Protein 6MCC (pdb70)

Solvent-accessible surface area: 76500 Å² total; per-residue (Å²): 127,56,4,7,3,0,0,24,1,12,45,78,10,1,0,2,0,0,0,36,102,105,20,125,19,26,53,76,70,15,156,13,110,58,74,26,136,127,141,65,41,132,14,20,0,8,0,0,0,13,6,50,59,12,137,75,68,57,38,82,125,77,93,53,45,22,130,79,139,144,73,87,74,135,60,50,24,62,67,1,34,118,30,7,55,121,28,5,60,174,64,50,116,34,1,34,119,17,48,123,28,70,101,36,42,84,147,75,36,150,61,121,128,30,37,23,40,20,72,106,108,65,15,81,56,20,92,144,128,26,67,42,41,21,41,0,10,20,75,0,4,91,10,117,104,66,9,47,28,35,10,8,4,26,4,3,14,25,5,1,76,76,35,48,26,38,136,31,96,50,112,60,73,109,76,42,32,51,6,43,40,10,10,75,92,5,11,102,25,30,59,80,31,58,128,116,135,76,30,116,2,79,69,42,90,8,50,68,65,2,39,46,105,29,18,61,72,150,4,13,87,46,4,33,80,88,10,102,30,87,42,66,98,6,24,13,4,8,6,1,4,3,0,11,50,57,49,17,76,2,20,116,41,27,138,82,59,77,105,6,100,6,26,45,84,15,83,11,25,90,83,42,33,82,90,25,29,83,129,14,20,91,55,37,34,69,11,6,126,15,0,89,58,1,9,41,9,9,55,20,37,54,14,51,103,54,127,132,80,33,117,36,6,40,9,0,34,4,10,32,82,20,74,71,26,28,109,110,28,29,66,78,21,76,67,20,14,147,146,87,36,107,136,76,14,138,33,10,31,156,36,98,100,98,61,0,41,13,3,5,96,70,36,76,36,46,12,42,29,7,10,83,52,13,75,82,35,12,55,124,19,96,51,28,91,64,8,60,110,38,15,93,12,70,19,2,2,19,92,39,115,24,108,62,42,65,16,11,5,15,18,19,15,42,35,10,0,82,16,12,1,124,118,1,46,105,82,41,110,49,7,37,114,32,45,128,12,3,30,63,7,4,47,35,89,43,24,127,8,1,11,27,53,26,190,74,142,45,191,75,26,54,22,62,54,79,36,143,86,111,28,29,18,132,41,10,86,124,1,5,57,56,50,44,1,5,104,42,10,15,100,131,94,18,86,124,4,58,45,22,37,122,61,99,11,10,2,73,28,0,38,25,39,16,89,15,50,4,17,42,53,2,7,55,9,93,34,39,33,87,80,55,105,57,87,42,19,17,44,18,133,40,8,44,16,2,24,89,91,5,6,99,75,60,64,47,1,39,12,121,43,11,68,62,62,4,7,116,134,102,47,100,76,122,82,13,87,21,69,36,3,99,90,125,9,132,14,32,8,15,4,21,19,21,24,56,135,14,34,147,60,152,106,24,11,83,63,91,107,13,83,59,49,14,30,46,7,2,42,8,6,19,34,6,83,36,133,114,8,4,86,72,92,7,131,97,54,45,177,91,28,111,123,79,13,65,71,62,14,12,150,76,68,27,119,45,64,17,131,5,1,74,33,8,0,64,29,61,157,8,94,141,56,34,61,1,9,30,31,28,12,74,52,69,43,101,66,44,74,42,21,96,94,10,25,68,29,62,92,54,40,2,65,74,38,24,84,132,43,48,87,67,75,89,73,73,66,55,108,42,46,28,70,115,26,62,52,51,58,9,24,48,63,0,0,26,14,0,3,88,1,4,62,38,2,11,114,10,32,54,176,127,62,2,60,8,6,0,0,10,20,62,80,100,119,90,90,105,94,52,22,80,70,14,39,38,140,37,8,93,2,10,82,39,0,86,176,76,52,44,68,44,18,46,78,139,56,118,59,104,45,83,134,12,122,74,48,63,43,49,8,11,16,10,1,30,13,93,8,9,4,43,107,37,58,17,70,76,137,41,12,96,133,42,30,46,18,56,5,15,10,63,2,9,30,100,45,104,46,50,44,6,20,4,0,0,96,40,48,144,37,6,16,133,47,35,42,17,8,54,105,108,14,5,130,79,14,38,99,138,6,173,50,10,34,76,2,125,13,12,73,94,52,2,37,56,38,5,22,7,46,134,112,68,6,40,49,90,82,48,17,15,34,20,14,41,153,39,19,84,43,103,126,94,27,14,49,42,0,2,30,23,5,16,74,74,19,4,68,127,158,70,184,85,125,145,76,68,68,90,7,67,2,3,15,7,85,52,38,15,6,39,12,1,18,100,76,30,76,5,32,67,24,126,82,13,10,31,33,38,32,0,23,22,0,1,0,0,0,1,4,2,8,2,16,16,86,19,30,78,96,26,8,20,72,20,12,80,32,127,76,67,94,37,87,12,55,88,28,15,22,73,82,78,143,50,60,70,57,81,36,104,25,31,23,55,37,3,25,20,12,6,11,6,50,67,58,5,83,15,49,46,49,101,99,27,117,63,84,100,86,22,43,12,34,97,101,61,50,120,17,6,48,32,66,54,5,25,64,11,0,102,141,8,32,45,48,82,76,12,14,32,16,24,35,60,34,42,37,113,46,48,121,14,16,85,30,80,54,116,136,97,130,38,106,112,17,34,30,99,140,192,95,56,90,22,114,98,36,1,2,53,25,50,50,58,36,1,5,3,1,2,2,12,6,70,38,73,46,61,98,94,130,149,68,46,93,38,54,38,26,34,24,1,17,31,106,34,77,90,39,13,105,165,64,24,72,48,36,1,103,86,106,23,39,99,93,31,86,130,139,44,37,23,94,3,25,53,18,4,23,2,34,28,129,118,34,26,75,5,9,2,10,37,34,10,36,1,19,10,10,25,26,13,61,28,46,20,120,16,25,18,0,0,38,16,0,20,51,89,124,82,52,52,55,49,89,70,60,57,122,123,12,21,101,72,1,104,135,52,128,131,23,13,68,44,0,21,84,55,8,23,92,20,1,122,122,4,15,94,4,87,60,20,15,87,95,14,55,64,7,17,85,124,40,138,139,22,98,46,41,47,16,0,94,25,5,18,84,6,2,46,32,2,44,37,14,48,27,48,54,8,65,16,55,86,53,65,13,31,34,27,4,6,3,16,22,148,56,4,22,98,3,32,0,25,81,30,36,34,0,3,0,92,18,41,23,45,23,5,77,100,22,81,35,19,62,0,35,88,73,2,34,89,0,14,66,61,7,15,77,119,56,64,75,54,50,46,110,26,18,117,15,52,49,83,24,1,44,36,3,21,64,0,0,3,2,108,72,60,85,32,14,35,43,22,0,26,5,46,11,71,52,102,68,83,99,69,4,26,12,9,74,68,62,14,64,21,15,2,28,25,66,91,100,39,32,37,58,0,1,0,2,54,57,18,92,15,44,57,122,66,137,141,106,123,20,21,84,14,90,62,77,62,54,66,42,43,58,63,23,61,93,131,75,18,44,52,32,79,50,69,3,119

Organism: NCBI:txid1458856

B-factor: mean 137.05, std 56.89, range [54.73, 388.63]

Radius of gyration: 37.37 Å; Cα contacts (8 Å, |Δi|>4): 2062; chains: 2; bounding box: 77×105×110 Å

Nearest PDB structures (foldseek):
  4zt0-assembly1_A  TM=9.763E-01  e=0.000E+00  Streptococcus pyogenes
  7s38-assembly1_P  TM=9.363E-01  e=0.000E+00  Streptococcus pyogenes serotype M1
  5xbl-assembly1_A  TM=9.762E-01  e=0.000E+00  Streptococcus pyogenes serotype M1
  5f9r-assembly1_B  TM=7.668E-01  e=0.000E+00  Streptococcus pyogenes serotype M1
  5y36-assembly1_A  TM=6.685E-01  e=0.000E+00  Streptococcus pyogenes serotype M1

Foldseek 3Di:
DFKEWFWAFEQFKIWIAIADLLRQFDKAKDAFDFDDDPGIDIGTQFFMAGADGQDFCPVVVVVVVVVVVVVLLVVLLVVLCVLCVPCVCVPPNCLVVVVVVQAADCVPDPAHNDRPPRDDPVVVVCCVVQVDLLSLLVVLLPDLDADDPVSLVVNVSVLQNCQFDQPDDDADDVCQAFLQNLVVVLLVVQCVLVVPPGFDCPPPTCRDLVLDQFFNVVSLVVVCVVGVGPDCQEPVNVLVCQLAFHWHWDCVHLVAFDTQTAGDLDPCRVVSLVVVCLVNFVSCPVSSVSSPSSSLNSLVSVQFPDPPPCPLARHSVRCVVLVVLAPVVVVVVVVQCVVPPVPPPCCACVNCPDLHPNCPPNHDHALVSHLVVCVVVVVPGDDDPPPVRCSSRSRYNHDDDHSSSSSDNSNSSLSNLVSSLVSNLVPDDSSVPCSVVSSQSSPPDPFDQQADPDDPPDPTGDWDFPDDDDDDSVDNDNTTDDPVSNVVRCVPPFAAALLFGPFGAAFPQAPLVLLVVVLQQQLQKWKDAPPPVDIAGDALVLVVCCCVFPQLPDFKDFVVNVCVRPCVPPVVTDRMDMDRRDTIDSRTNVVSVVVCVLQVDDCPSPDPVCRVVRRVLLVLQARGDHDPVNQVVCVVVCPPDDVVSSVPSSPDHDYGGHRGHDCQAQNDAFPVPGGGNSRCSNHVGRPSDHSVVVCVDDPTCSVVVSVVRSDPDDDDDVCVLLVNDDDRVSSSVSLVLVLVCQVVSCVVPVVDFHAEYEYDYDDDPPCPLCQSVCCRPQLVLVVCVCVFVVPPVCVVPVDDRRPCPQPQVVLCSLDVQAFLQDGDGDDPVPQLQKDKAFQAKPLAADDDDSLTIHTGRDLVSQDQDNWGGDDCSCVVCVPVVCSSVVSVSDDPNSNVQNPCVVVVTQDLVNLLCRLCVQVQDPDVVQLSSLVVSQCPRFADDDPDDDTPSRYWYFYHYVPVLVCVCQPPLNDFDPLQAPCVSRLSSSSSVLVVQLVCQQPVPPRCNGTPDDDDPDGQSQQEDPDDFDDQLADRHSYHRSDPCVVVPQWDDTSNRPGDGDDQQHAHNPDGDGSAHNVSHVVSSQVVSLDQRHDYAHDFFFDDDDQAPPDWDAADCDQQFDDDDDPRRRNHGGTGHHGDFRWKKWWWFFALDDPNRDTHTDTAIDTDGPVCPVVCVVDPVVVVVVVGTHDTDPVLTGIGGFFWWFAADPGAIWGHGGRFFIKGDDHDSDHSVLRSLLVLQLCLSPDPDDVVVNVVSVVVCVVVVVRVVVVLVSVVVVCVRHPVPPPVNVVVVVVCVVCVVPDGNLQSVLVSQVSQCHYIDFRAFTDHVHPGDGTDTGRPCPVRQQTKTKPADSRRPRIHIYGRNPSD/DDQQPVVVVVVVVVVLVVDPNQFDDDDPDDPVLRVAFWKKWKFQDQDDQFAWDFDPQPPPGPWIFTFWDWDDWAWTAGPPDGIMIITTTHGHPDDSDDPPPPRGTCPPVSVVVVVVCVVVVRIDDMDTDD

Secondary structure (DSSP, 8-state):
---EEEEEE-SSEEEEEEE-SSS---EEEEE-EESSS--EEEEES-EEEE------SSHHHHHHHHHHHHHHHHHHHHHHHHHTTTTHHHH-TTHHHHHTTSSS-TTT-SS-S-STTSSSHHHHHHHHHS-SHHHHHHHHHS--SPPPHHHHHHHHHTTTT---B--S-S---TTTSSHHHHHHHHHHHHHHHH-SS----SSS-HHHHTTSSS-HHHHHHHHHHHS--S-TTSHHHHHHHHTTT-----TTTTT-SS-----SSSTTHHHHHHHHHHHH-GGGHHHHHHHHHHHHHHHHHHH----SS-SS-SSHHHHHHHHHHHHHHHHHHHHHHTTT-SSSSTTTSS-SSSSSHHHHHSSS--HHHHHHHHHHHHHH-SS--SSHHHHTTT-SS--SS-SS----BHHHHHHHHHHHHHTTTTT-TGGGG-HHHHHHHHH----STT----SS--SS----BSS-S---GGGSTTTB-SHHHHHHHHHHS----SSS-SSPEEETT-HHHHHHHHHHHTTS-EEE-TT-SS-EE--HHHHHHHHHHTTTT-SS-BHHHHIIIIITTTS---S-EESSS-SB-SS--HHHHHHHHHH--SHHHH-TT-HHHHHHHHHHHHH--STTHHHHTTGGGTTT--SSSHHHHTT-----EEEEESTTTTT---TTT---HHHHTTS--S----HHHHHH-SSSHHHHHHHHHSS-SS---HHHHHTT--S-HHHHHHHHHHHHHHHHHHHHTTT---SEEEEEE------GGGTTHIIIIITHHHHHHHHHT---GGGTS---SS-TTSHHHHHHHTTTTS-SSSS----STTTTTSEEEESS-TTT----STTTEEEES-GGGT-SSSSS--HHHHHHSHHHHHHHHHTTSS-HHHHHHHTTTTTTSS-HHHHHHHHHHTT----HHHHHHHHHHHHHH-----SSSS----SEEEE--HHHHHHHHHHTT----TTS-SHHHHHHHHHHHHHHHHHHTT-SGGGTTSSSS------STTTB-SSS---TTTSSSSBSSS-GGGGT-SS---TT-------SSEE-TTT--EEE-GGGTHHHHHHHHT-S--EEEEPPB---S-SB-S--B---S-S--B-SSSS--TTTS-BB-SBPEEEEEEEEEEEEETTTTEEEEEEEEEEEESTTHHHHHH-HHHHHHHHT-B---GGG-EEEEBS-EEEEGGGEEEEEEETTEEEE-------HHHHHHHHHHTTTT-----HHHHHHHHHHHHH-GGGTTTHHHHHHHHHHHHT--HHHHHHHHHHHHHTTTS-HHHHHHHHHHHGGGSSSBS------SS--PPPB-B--GGGGGGSEEEEE-SSSSSEEEEESSS--/--TTHHHHHHHHHHHHHHS---B-------HHHHTT-SEEEEESSSSPPP--BB--SSS-TT--B---EEEE--EEEETTTEEEEEEEEE-----S-SSS-SS----THHHHHHHHHHHHT-----EE--

Sequence (1494 aa):
KKYSIGLDIGTNSVGWAVITDDYKVPSKKFKVLGNTDRHSIKKNLIGALLFDSGETAEATRLKRTARRRYTRRKNRICYLQEIFSNEMAKVDDSFFHRLEESFLVEEDKKHERHPIFGNIVDEVAYHEKYPTIYHLRKKLVDSTDKADLRLIYLALAHMIKFRGHFLIEGDLNPDNSDVDKLFIQLVQTYNQLFEENPINASGVDAKAILSARLSKSRRLENLIAQLPGEKKNGLFGNLIALSLGLTPNFKSNFDLAEDAKLQLSKDTYDDDLDNLLAQIGDQYADLFLAAKNLSDAILLSDILRVNTEITKAPLSASMIKRYDEHHQDLTLLKALVRQQLPEKYKEIFFDQSKNGYAGYIDGGASQEEFYKFIKPILEKMDGTEELLVKLNREDLLRKQRTFDNGSIPHQIHLGELHAILRRQEDFYPFLKDNREKIEKILTFRIPYYVGPLARGNSRFAWMTRKSEETITPWNFEEVVDKGASAQSFIERMTNFDKNLPNEKVLPKHSLLYEYFTVYNELTKVKYVTEGMRKPAFLSGEQKKAIVDLLFKTNRKVTVKQLKEDYFKKIECFDSVEISGVEDRFNASLGTYHDLLKIIKDKDFLDNEENEDILEDIVLTLTLFEDREMIEERLKTYAHLFDDKVMKQLKRRRYTGWGRLSRKLINGIRDKQSGKTILDFLKSDGFANRNFMQLIHDDSLTFKEDIQKAQVSGQGDSLHEHIANLAGSPAIKKGILQTVKVVDELVKVMGRHKPENIVIEMARENQTTQKGQKNSRERMKRIEEGIKELGSQILKEHPVENTQLQNEKLYLYYLQNGRDMYVDQELDINRLSDYDVDHIVPQSFLKDDSIDNKVLTRSDKNRGKSDNVPSEEVVKKMKNYWRQLLNAKLITQRKFDNLTKAERGGLSELDKAGFIKRQLVETRQITKHVAQILDSRMNTKYDENDKLIREVKVITLKSKLVSDFRKDFQFYKVREINNYHHAHDAYLNAVVGTALIKKYPKLESEFVYGDYKVYDVRKMIAKSEQEIGKATAKYFFYSNIMNFFKTEITLANGEIRKRPLIETNGETGEIVWDKGRDFATVRKVLSMPQVNIVKKTEVQTGGFSKESILPKRNSDKLIARKKDWDPKKYGGFDSPTVAYSVLVVAKVEKGKSKKLKSVKELLGITIMERSSFEKNPIDFLEAKGYKEVKKDLIIKLPKYSLFELENGRKRMLASAGELQKGNELALPSKYVNFLYLASHYEKLKGSPEDNEQKQLFVEQHKHYLDEIIEQISEFSKRVILADANLDKVLSAYNKHRDKPIREQAENIIHLFTLTNLGAPAAFKYFDTTIDRKRYTSTKEVLDATLIHQSITGLYETRIDLSQLGMTTARKKFYQAISEFEAMTGKDVERTPQIADEVLNDAEYIAFTKTEKYALYLCTSNVEGLEDRYFLDEECLDSTFLETEDNETYYIHFLQETEFSEDDNEDELPLATEEQIEAYDKQEELKAVILKKELN

Structure (mmCIF, N/CA/C/O backbone):
data_6MCC
#
_entry.id   6MCC
#
_cell.length_a   1
_cell.length_b   1
_cell.length_c   1
_cell.angle_alpha   90.00
_cell.angle_beta   90.00
_cell.angle_gamma   90.00
#
_symmetry.space_group_name_H-M   'P 1'
#
loop_
_entity.id
_entity.type
_entity.pdbx_description
1 polymer 'Single guide RNA (116-MER)'
2 polymer 'CRISPR-associated endonuclease Cas9'
3 polymer 'Anti-CRISPR AcrIIA2 Homolog'
#
loop_
_atom_site.group_PDB
_atom_site.id
_atom_site.type_symbol
_atom_site.label_atom_id
_atom_site.label_alt_id
_atom_site.label_comp_id
_atom_site.label_asym_id
_atom_site.label_entity_id
_atom_site.label_seq_id
_atom_site.pdbx_PDB_ins_code
_atom_site.Cartn_x
_atom_site.Cartn_y
_atom_site.Cartn_z
_atom_site.occupancy
_atom_site.B_iso_or_equiv
_atom_site.auth_seq_id
_atom_site.auth_comp_id
_atom_site.auth_asym_id
_atom_site.auth_atom_id
_atom_site.pdbx_PDB_model_num
ATOM 2495 N N . LYS B 2 3 ? 126.579 122.885 152.309 1.00 103.40 3 LYS A N 1
ATOM 2496 C CA . LYS B 2 3 ? 125.492 121.998 152.701 1.00 103.40 3 LYS A CA 1
ATOM 2497 C C . LYS B 2 3 ? 125.295 120.896 151.672 1.00 103.40 3 LYS A C 1
ATOM 2498 O O . LYS B 2 3 ? 125.584 121.083 150.494 1.00 103.40 3 LYS A O 1
ATOM 2500 N N . LYS B 2 4 ? 124.808 119.747 152.128 1.00 97.18 4 LYS A N 1
ATOM 2501 C CA . LYS B 2 4 ? 124.468 118.666 151.222 1.00 97.18 4 LYS A CA 1
ATOM 2502 C C . LYS B 2 4 ? 123.254 119.050 150.386 1.00 97.18 4 LYS A C 1
ATOM 2503 O O . LYS B 2 4 ? 122.458 119.910 150.766 1.00 97.18 4 LYS A O 1
ATOM 2505 N N . TYR B 2 5 ? 123.123 118.407 149.230 1.00 89.84 5 TYR A N 1
ATOM 2506 C CA . TYR B 2 5 ? 121.998 118.671 148.344 1.00 89.84 5 TYR A CA 1
ATOM 2507 C C . TYR B 2 5 ? 121.799 117.474 147.432 1.00 89.84 5 TYR A C 1
ATOM 2508 O O . TYR B 2 5 ? 122.600 116.541 147.408 1.00 89.84 5 TYR A O 1
ATOM 2517 N N . SER B 2 6 ? 120.718 117.519 146.667 1.00 86.35 6 SER A N 1
ATOM 2518 C CA . SER B 2 6 ? 120.375 116.402 145.810 1.00 86.35 6 SER A CA 1
ATOM 2519 C C . SER B 2 6 ? 119.725 116.926 144.543 1.00 86.35 6 SER A C 1
ATOM 2520 O O . SER B 2 6 ? 119.136 118.009 144.526 1.00 86.35 6 SER A O 1
ATOM 2523 N N . ILE B 2 7 ? 119.858 116.150 143.475 1.00 78.53 7 ILE A N 1
ATOM 2524 C CA . ILE B 2 7 ? 119.473 116.568 142.136 1.00 78.53 7 ILE A CA 1
ATOM 2525 C C . ILE B 2 7 ? 118.506 115.533 141.590 1.00 78.53 7 ILE A C 1
ATOM 2526 O O . ILE B 2 7 ? 118.732 114.333 141.749 1.00 78.53 7 ILE A O 1
ATOM 2531 N N . GLY B 2 8 ? 117.435 115.988 140.965 1.00 75.58 8 GLY A N 1
ATOM 2532 C CA . GLY B 2 8 ? 116.449 115.101 140.363 1.00 75.58 8 GLY A CA 1
ATOM 2533 C C . GLY B 2 8 ? 116.275 115.406 138.890 1.00 75.58 8 GLY A C 1
ATOM 2534 O O . GLY B 2 8 ? 116.298 116.571 138.484 1.00 75.58 8 GLY A O 1
ATOM 2535 N N . LEU B 2 9 ? 116.094 114.354 138.092 1.00 81.57 9 LEU A N 1
ATOM 2536 C CA . LEU B 2 9 ? 116.056 114.472 136.643 1.00 81.57 9 LEU A CA 1
ATOM 2537 C C . LEU B 2 9 ? 114.874 113.701 136.074 1.00 81.57 9 LEU A C 1
ATOM 2538 O O . LEU B 2 9 ? 114.786 112.469 136.220 1.00 81.57 9 LEU A O 1
ATOM 2543 N N . ASP B 2 10 ? 113.980 114.435 135.418 1.00 95.51 10 ASP A N 1
ATOM 2544 C CA . ASP B 2 10 ? 113.024 113.851 134.490 1.00 95.51 10 ASP A CA 1
ATOM 2545 C C . ASP B 2 10 ? 113.641 113.875 133.102 1.00 95.51 10 ASP A C 1
ATOM 2546 O O . ASP B 2 10 ? 114.154 114.905 132.669 1.00 95.51 10 ASP A O 1
ATOM 2551 N N . ILE B 2 11 ? 113.560 112.757 132.399 1.00 100.86 11 ILE A N 1
ATOM 2552 C CA . ILE B 2 11 ? 114.094 112.633 131.055 1.00 100.86 11 ILE A CA 1
ATOM 2553 C C . ILE B 2 11 ? 112.920 112.367 130.129 1.00 100.86 11 ILE A C 1
ATOM 2554 O O . ILE B 2 11 ? 111.979 111.657 130.498 1.00 100.86 11 ILE A O 1
ATOM 2559 N N . GLY B 2 12 ? 112.946 112.971 128.952 1.00 99.92 12 GLY A N 1
ATOM 2560 C CA . GLY B 2 12 ? 111.919 112.700 127.973 1.00 99.92 12 GLY A CA 1
ATOM 2561 C C . GLY B 2 12 ? 112.449 112.871 126.571 1.00 99.92 12 GLY A C 1
ATOM 2562 O O . GLY B 2 12 ? 113.662 112.858 126.354 1.00 99.92 12 GLY A O 1
ATOM 2563 N N . THR B 2 13 ? 111.551 113.025 125.606 1.00 97.58 13 THR A N 1
ATOM 2564 C CA . THR B 2 13 ? 111.975 113.401 124.268 1.00 97.58 13 THR A CA 1
ATOM 2565 C C . THR B 2 13 ? 112.014 114.917 124.139 1.00 97.58 13 THR A C 1
ATOM 2566 O O . THR B 2 13 ? 113.064 115.501 123.858 1.00 97.58 13 THR A O 1
ATOM 2570 N N . ASN B 2 14 ? 110.876 115.565 124.374 1.00 90.60 14 ASN A N 1
ATOM 2571 C CA . ASN B 2 14 ? 110.798 117.006 124.194 1.00 90.60 14 ASN A CA 1
ATOM 2572 C C . ASN B 2 14 ? 111.480 117.758 125.320 1.00 90.60 14 ASN A C 1
ATOM 2573 O O . ASN B 2 14 ? 111.958 118.875 125.111 1.00 90.60 14 ASN A O 1
ATOM 2578 N N . SER B 2 15 ? 111.545 117.174 126.510 1.00 88.91 15 SER A N 1
ATOM 2579 C CA . SER B 2 15 ? 111.864 117.951 127.691 1.00 88.91 15 SER A CA 1
ATOM 2580 C C . SER B 2 15 ? 112.768 117.167 128.623 1.00 88.91 15 SER A C 1
ATOM 2581 O O . SER B 2 15 ? 112.909 115.947 128.523 1.00 88.91 15 SER A O 1
ATOM 2584 N N . VAL B 2 16 ? 113.360 117.904 129.555 1.00 78.59 16 VAL A N 1
ATOM 2585 C CA . VAL B 2 16 ? 114.190 117.354 130.616 1.00 78.59 16 VAL A CA 1
ATOM 2586 C C . VAL B 2 16 ? 114.082 118.285 131.818 1.00 78.59 16 VAL A C 1
ATOM 2587 O O . VAL B 2 16 ? 114.128 119.508 131.682 1.00 78.59 16 VAL A O 1
ATOM 2591 N N . GLY B 2 17 ? 113.874 117.712 132.993 1.00 76.45 17 GLY A N 1
ATOM 2592 C CA . GLY B 2 17 ? 113.623 118.524 134.163 1.00 76.45 17 GLY A CA 1
ATOM 2593 C C . GLY B 2 17 ? 114.667 118.359 135.237 1.00 76.45 17 GLY A C 1
ATOM 2594 O O . GLY B 2 17 ? 114.970 117.228 135.630 1.00 76.45 17 GLY A O 1
ATOM 2595 N N . TRP B 2 18 ? 115.205 119.475 135.726 1.00 76.64 18 TRP A N 1
ATOM 2596 C CA . TRP B 2 18 ? 116.283 119.483 136.697 1.00 76.64 18 TRP A CA 1
ATOM 2597 C C . TRP B 2 18 ? 115.818 120.138 137.986 1.00 76.64 18 TRP A C 1
ATOM 2598 O O . TRP B 2 18 ? 115.252 121.242 137.977 1.00 76.64 18 TRP A O 1
ATOM 2609 N N . ALA B 2 19 ? 116.048 119.444 139.089 1.00 73.37 19 ALA A N 1
ATOM 2610 C CA . ALA B 2 19 ? 115.561 119.864 140.387 1.00 73.37 19 ALA A CA 1
ATOM 2611 C C . ALA B 2 19 ? 116.675 119.778 141.410 1.00 73.37 19 ALA A C 1
ATOM 2612 O O . ALA B 2 19 ? 117.429 118.806 141.430 1.00 73.37 19 ALA A O 1
ATOM 2614 N N . VAL B 2 20 ? 116.781 120.797 142.256 1.00 75.24 20 VAL A N 1
ATOM 2615 C CA . VAL B 2 20 ? 117.858 120.901 143.229 1.00 75.24 20 VAL A CA 1
ATOM 2616 C C . VAL B 2 20 ? 117.239 121.110 144.601 1.00 75.24 20 VAL A C 1
ATOM 2617 O O . VAL B 2 20 ? 116.669 122.173 144.869 1.00 75.24 20 VAL A O 1
ATOM 2621 N N . ILE B 2 21 ? 117.365 120.124 145.482 1.00 82.72 21 ILE A N 1
ATOM 2622 C CA . ILE B 2 21 ? 116.781 120.245 146.810 1.00 82.72 21 ILE A CA 1
ATOM 2623 C C . ILE B 2 21 ? 117.877 120.168 147.860 1.00 82.72 21 ILE A C 1
ATOM 2624 O O . ILE B 2 21 ? 118.954 119.614 147.628 1.00 82.72 21 ILE A O 1
ATOM 2629 N N . THR B 2 22 ? 117.596 120.751 149.020 1.00 96.25 22 THR A N 1
ATOM 2630 C CA . THR B 2 22 ? 118.466 120.650 150.183 1.00 96.25 22 THR A CA 1
ATOM 2631 C C . THR B 2 22 ? 118.005 119.469 151.036 1.00 96.25 22 THR A C 1
ATOM 2632 O O . THR B 2 22 ? 117.262 118.603 150.569 1.00 96.25 22 THR A O 1
ATOM 2636 N N . ASP B 2 23 ? 118.464 119.405 152.284 1.00 102.36 23 ASP A N 1
ATOM 2637 C CA . ASP B 2 23 ? 117.909 118.433 153.217 1.00 102.36 23 ASP A CA 1
ATOM 2638 C C . ASP B 2 23 ? 116.499 118.831 153.636 1.00 102.36 23 ASP A C 1
ATOM 2639 O O . ASP B 2 23 ? 115.607 117.981 153.725 1.00 102.36 23 ASP A O 1
ATOM 2644 N N . ASP B 2 24 ? 116.275 120.118 153.879 1.00 98.82 24 ASP A N 1
ATOM 2645 C CA . ASP B 2 24 ? 115.005 120.600 154.404 1.00 98.82 24 ASP A CA 1
ATOM 2646 C C . ASP B 2 24 ? 113.931 120.759 153.341 1.00 98.82 24 ASP A C 1
ATOM 2647 O O . ASP B 2 24 ? 112.864 121.296 153.658 1.00 98.82 24 ASP A O 1
ATOM 2652 N N . TYR B 2 25 ? 114.218 120.386 152.092 1.00 90.30 25 TYR A N 1
ATOM 2653 C CA . TYR B 2 25 ? 113.333 120.351 150.929 1.00 90.30 25 TYR A CA 1
ATOM 2654 C C . TYR B 2 25 ? 112.908 121.729 150.442 1.00 90.30 25 TYR A C 1
ATOM 2655 O O . TYR B 2 25 ? 112.251 121.818 149.405 1.00 90.30 25 TYR A O 1
ATOM 2664 N N . LYS B 2 26 ? 113.271 122.801 151.135 1.00 90.76 26 LYS A N 1
ATOM 2665 C CA . LYS B 2 26 ? 113.144 124.144 150.591 1.00 90.76 26 LYS A CA 1
ATOM 2666 C C . LYS B 2 26 ? 114.189 124.301 149.500 1.00 90.76 26 LYS A C 1
ATOM 2667 O O . LYS B 2 26 ? 115.389 124.272 149.787 1.00 90.76 26 LYS A O 1
ATOM 2673 N N . VAL B 2 27 ? 113.748 124.432 148.254 1.00 81.74 27 VAL A N 1
ATOM 2674 C CA . VAL B 2 27 ? 114.669 124.596 147.133 1.00 81.74 27 VAL A CA 1
ATOM 2675 C C . VAL B 2 27 ? 115.356 125.950 147.253 1.00 81.74 27 VAL A C 1
ATOM 2676 O O . VAL B 2 27 ? 114.755 126.912 147.751 1.00 81.74 27 VAL A O 1
ATOM 2680 N N . PRO B 2 28 ? 116.622 126.056 146.880 1.00 79.43 28 PRO A N 1
ATOM 2681 C CA . PRO B 2 28 ? 117.357 127.299 147.108 1.00 79.43 28 PRO A CA 1
ATOM 2682 C C . PRO B 2 28 ? 116.925 128.380 146.132 1.00 79.43 28 PRO A C 1
ATOM 2683 O O . PRO B 2 28 ? 116.172 128.151 145.189 1.00 79.43 28 PRO A O 1
ATOM 2687 N N . SER B 2 29 ? 117.424 129.580 146.388 1.00 86.02 29 SER A N 1
ATOM 2688 C CA . SER B 2 29 ? 117.057 130.741 145.592 1.00 86.02 29 SER A CA 1
ATOM 2689 C C . SER B 2 29 ? 118.203 131.723 145.694 1.00 86.02 29 SER A C 1
ATOM 2690 O O . SER B 2 29 ? 118.468 132.240 146.781 1.00 86.02 29 SER A O 1
ATOM 2693 N N . LYS B 2 30 ? 118.883 131.979 144.583 1.00 95.58 30 LYS A N 1
ATOM 2694 C CA . LYS B 2 30 ? 120.154 132.678 144.653 1.00 95.58 30 LYS A CA 1
ATOM 2695 C C . LYS B 2 30 ? 120.156 133.887 143.736 1.00 95.58 30 LYS A C 1
ATOM 2696 O O . LYS B 2 30 ? 119.444 133.930 142.729 1.00 95.58 30 LYS A O 1
ATOM 2702 N N . LYS B 2 31 ? 120.953 134.877 144.112 1.00 91.06 31 LYS A N 1
ATOM 2703 C CA . LYS B 2 31 ? 121.157 136.060 143.294 1.00 91.06 31 LYS A CA 1
ATOM 2704 C C . LYS B 2 31 ? 122.298 135.785 142.325 1.00 91.06 31 LYS A C 1
ATOM 2705 O O . LYS B 2 31 ? 123.414 135.476 142.750 1.00 91.06 31 LYS A O 1
ATOM 2707 N N . PHE B 2 32 ? 122.019 135.890 141.031 1.00 88.82 32 PHE A N 1
ATOM 2708 C CA . PHE B 2 32 ? 123.016 135.669 139.997 1.00 88.82 32 PHE A CA 1
ATOM 2709 C C . PHE B 2 32 ? 123.391 136.982 139.331 1.00 88.82 32 PHE A C 1
ATOM 2710 O O . PHE B 2 32 ? 122.670 137.980 139.407 1.00 88.82 32 PHE A O 1
ATOM 2718 N N . LYS B 2 33 ? 124.526 136.951 138.650 1.00 105.79 33 LYS A N 1
ATOM 2719 C CA . LYS B 2 33 ? 125.100 138.129 138.025 1.00 105.79 33 LYS A CA 1
ATOM 2720 C C . LYS B 2 33 ? 124.674 138.190 136.566 1.00 105.79 33 LYS A C 1
ATOM 2721 O O . LYS B 2 33 ? 124.564 137.162 135.896 1.00 105.79 33 LYS A O 1
ATOM 2727 N N . VAL B 2 34 ? 124.430 139.400 136.084 1.00 108.09 34 VAL A N 1
ATOM 2728 C CA . VAL B 2 34 ? 124.004 139.639 134.715 1.00 108.09 34 VAL A CA 1
ATOM 2729 C C . VAL B 2 34 ? 125.176 140.249 133.966 1.00 108.09 34 VAL A C 1
ATOM 2730 O O . VAL B 2 34 ? 125.854 141.141 134.486 1.00 108.09 34 VAL A O 1
ATOM 2734 N N . LEU B 2 35 ? 125.418 139.780 132.750 1.00 105.29 35 LEU A N 1
ATOM 2735 C CA . LEU B 2 35 ? 126.486 140.324 131.929 1.00 105.29 35 LEU A CA 1
ATOM 2736 C C . LEU B 2 35 ? 125.911 141.099 130.754 1.00 105.29 35 LEU A C 1
ATOM 2737 O O . LEU B 2 35 ? 124.868 140.743 130.203 1.00 105.29 35 LEU A O 1
ATOM 2742 N N . GLY B 2 36 ? 126.611 142.157 130.366 1.00 113.32 36 GLY A N 1
ATOM 2743 C CA . GLY B 2 36 ? 126.200 142.924 129.211 1.00 113.32 36 GLY A CA 1
ATOM 2744 C C . GLY B 2 36 ? 126.279 144.418 129.426 1.00 113.32 36 GLY A C 1
ATOM 2745 O O . GLY B 2 36 ? 127.176 144.908 130.116 1.00 113.32 36 GLY A O 1
ATOM 2746 N N . ASN B 2 37 ? 125.339 145.155 128.836 1.00 114.30 37 ASN A N 1
ATOM 2747 C CA . ASN B 2 37 ? 125.318 146.608 128.931 1.00 114.30 37 ASN A CA 1
ATOM 2748 C C . ASN B 2 37 ? 123.947 147.123 129.354 1.00 114.30 37 ASN A C 1
ATOM 2749 O O . ASN B 2 37 ? 123.571 148.248 129.021 1.00 114.30 37 ASN A O 1
ATOM 2754 N N . THR B 2 38 ? 123.191 146.313 130.082 1.00 116.66 38 THR A N 1
ATOM 2755 C CA . THR B 2 38 ? 121.863 146.702 130.525 1.00 116.66 38 THR A CA 1
ATOM 2756 C C . THR B 2 38 ? 121.953 147.412 131.873 1.00 116.66 38 THR A C 1
ATOM 2757 O O . THR B 2 38 ? 123.034 147.784 132.336 1.00 116.66 38 THR A O 1
ATOM 2761 N N . ASP B 2 39 ? 120.803 147.606 132.521 1.00 125.13 39 ASP A N 1
ATOM 2762 C CA . ASP B 2 39 ? 120.739 148.306 133.794 1.00 125.13 39 ASP A CA 1
ATOM 2763 C C . ASP B 2 39 ? 120.484 147.397 134.986 1.00 125.13 39 ASP A C 1
ATOM 2764 O O . ASP B 2 39 ? 120.824 147.776 136.110 1.00 125.13 39 ASP A O 1
ATOM 2769 N N . ARG B 2 40 ? 119.898 146.224 134.779 1.00 117.77 40 ARG A N 1
ATOM 2770 C CA . ARG B 2 40 ? 119.687 145.283 135.875 1.00 117.77 40 ARG A CA 1
ATOM 2771 C C . ARG B 2 40 ? 120.977 144.501 136.077 1.00 117.77 40 ARG A C 1
ATOM 2772 O O . ARG B 2 40 ? 121.252 143.537 135.363 1.00 117.77 40 ARG A O 1
ATOM 2780 N N . HIS B 2 41 ? 121.777 144.915 137.059 1.00 120.54 41 HIS A N 1
ATOM 2781 C CA . HIS B 2 41 ? 123.080 144.303 137.280 1.00 120.54 41 HIS A CA 1
ATOM 2782 C C . HIS B 2 41 ? 123.017 143.014 138.080 1.00 120.54 41 HIS A C 1
ATOM 2783 O O . HIS B 2 41 ? 124.050 142.357 138.239 1.00 120.54 41 HIS A O 1
ATOM 2790 N N . SER B 2 42 ? 121.852 142.636 138.589 1.00 110.02 42 SER A N 1
ATOM 2791 C CA . SER B 2 42 ? 121.738 141.404 139.348 1.00 110.02 42 SER A CA 1
ATOM 2792 C C . SER B 2 42 ? 120.334 140.854 139.197 1.00 110.02 42 SER A C 1
ATOM 2793 O O . SER B 2 42 ? 119.362 141.610 139.203 1.00 110.02 42 SER A O 1
ATOM 2796 N N . ILE B 2 43 ? 120.235 139.538 139.067 1.00 98.60 43 ILE A N 1
ATOM 2797 C CA . ILE B 2 43 ? 118.952 138.861 139.010 1.00 98.60 43 ILE A CA 1
ATOM 2798 C C . ILE B 2 43 ? 118.869 138.004 140.265 1.00 98.60 43 ILE A C 1
ATOM 2799 O O . ILE B 2 43 ? 119.875 137.745 140.925 1.00 98.60 43 ILE A O 1
ATOM 2804 N N . LYS B 2 44 ? 117.656 137.598 140.620 1.00 102.60 44 LYS A N 1
ATOM 2805 C CA . LYS B 2 44 ? 117.412 136.768 141.797 1.00 102.60 44 LYS A CA 1
ATOM 2806 C C . LYS B 2 44 ? 116.505 135.637 141.344 1.00 102.60 44 LYS A C 1
ATOM 2807 O O . LYS B 2 44 ? 115.294 135.825 141.222 1.00 102.60 44 LYS A O 1
ATOM 2813 N N . LYS B 2 45 ? 117.077 134.472 141.071 1.00 83.31 45 LYS A N 1
ATOM 2814 C CA . LYS B 2 45 ? 116.307 133.412 140.445 1.00 83.31 45 LYS A CA 1
ATOM 2815 C C . LYS B 2 45 ? 116.267 132.161 141.303 1.00 83.31 45 LYS A C 1
ATOM 2816 O O . LYS B 2 45 ? 117.167 131.897 142.111 1.00 83.31 45 LYS A O 1
ATOM 2822 N N . ASN B 2 46 ? 115.190 131.409 141.112 1.00 81.42 46 ASN A N 1
ATOM 2823 C CA . ASN B 2 46 ? 115.043 130.103 141.710 1.00 81.42 46 ASN A CA 1
ATOM 2824 C C . ASN B 2 46 ? 115.954 129.115 141.014 1.00 81.42 46 ASN A C 1
ATOM 2825 O O . ASN B 2 46 ? 116.427 129.343 139.901 1.00 81.42 46 ASN A O 1
ATOM 2830 N N . LEU B 2 47 ? 116.167 127.987 141.670 1.00 82.12 47 LEU A N 1
ATOM 2831 C CA . LEU B 2 47 ? 117.248 127.104 141.274 1.00 82.12 47 LEU A CA 1
ATOM 2832 C C . LEU B 2 47 ? 116.633 125.751 140.957 1.00 82.12 47 LEU A C 1
ATOM 2833 O O . LEU B 2 47 ? 117.087 124.700 141.412 1.00 82.12 47 LEU A O 1
ATOM 2838 N N . ILE B 2 48 ? 115.569 125.811 140.166 1.00 73.89 48 ILE A N 1
ATOM 2839 C CA . ILE B 2 48 ? 114.694 124.701 139.816 1.00 73.89 48 ILE A CA 1
ATOM 2840 C C . ILE B 2 48 ? 114.109 124.994 138.444 1.00 73.89 48 ILE A C 1
ATOM 2841 O O . ILE B 2 48 ? 113.599 126.093 138.213 1.00 73.89 48 ILE A O 1
ATOM 2846 N N . GLY B 2 49 ? 114.184 124.043 137.519 1.00 80.06 49 GLY A N 1
ATOM 2847 C CA . GLY B 2 49 ? 113.643 124.364 136.209 1.00 80.06 49 GLY A CA 1
ATOM 2848 C C . GLY B 2 49 ? 113.604 123.192 135.257 1.00 80.06 49 GLY A C 1
ATOM 2849 O O . GLY B 2 49 ? 113.900 122.053 135.615 1.00 80.06 49 GLY A O 1
ATOM 2850 N N . ALA B 2 50 ? 113.206 123.493 134.026 1.00 79.64 50 ALA A N 1
ATOM 2851 C CA . ALA B 2 50 ? 113.144 122.491 132.981 1.00 79.64 50 ALA A CA 1
ATOM 2852 C C . ALA B 2 50 ? 113.766 123.058 131.724 1.00 79.64 50 ALA A C 1
ATOM 2853 O O . ALA B 2 50 ? 114.038 124.255 131.620 1.00 79.64 50 ALA A O 1
ATOM 2855 N N . LEU B 2 51 ? 113.976 122.176 130.758 1.00 83.77 51 LEU A N 1
ATOM 2856 C CA . LEU B 2 51 ? 114.561 122.523 129.478 1.00 83.77 51 LEU A CA 1
ATOM 2857 C C . LEU B 2 51 ? 113.760 121.766 128.441 1.00 83.77 51 LEU A C 1
ATOM 2858 O O . LEU B 2 51 ? 113.747 120.533 128.458 1.00 83.77 51 LEU A O 1
ATOM 2863 N N . LEU B 2 52 ? 113.111 122.484 127.539 1.00 90.25 52 LEU A N 1
ATOM 2864 C CA . LEU B 2 52 ? 112.417 121.838 126.443 1.00 90.25 52 LEU A CA 1
ATOM 2865 C C . LEU B 2 52 ? 112.928 122.406 125.130 1.00 90.25 52 LEU A C 1
ATOM 2866 O O . LEU B 2 52 ? 113.470 123.512 125.073 1.00 90.25 52 LEU A O 1
ATOM 2871 N N . PHE B 2 53 ? 112.744 121.620 124.077 1.00 92.39 53 PHE A N 1
ATOM 2872 C CA . PHE B 2 53 ? 113.532 121.727 122.858 1.00 92.39 53 PHE A CA 1
ATOM 2873 C C . PHE B 2 53 ? 112.908 120.796 121.829 1.00 92.39 53 PHE A C 1
ATOM 2874 O O . PHE B 2 53 ? 112.048 119.976 122.156 1.00 92.39 53 PHE A O 1
ATOM 2882 N N . ASP B 2 54 ? 113.352 120.929 120.583 1.00 92.80 54 ASP A N 1
ATOM 2883 C CA . ASP B 2 54 ? 112.763 120.166 119.494 1.00 92.80 54 ASP A CA 1
ATOM 2884 C C . ASP B 2 54 ? 113.144 118.696 119.594 1.00 92.80 54 ASP A C 1
ATOM 2885 O O . ASP B 2 54 ? 114.234 118.350 120.047 1.00 92.80 54 ASP A O 1
ATOM 2890 N N . SER B 2 55 ? 112.227 117.834 119.161 1.00 99.60 55 SER A N 1
ATOM 2891 C CA . SER B 2 55 ? 112.425 116.395 119.274 1.00 99.60 55 SER A CA 1
ATOM 2892 C C . SER B 2 55 ? 113.576 115.935 118.394 1.00 99.60 55 SER A C 1
ATOM 2893 O O . SER B 2 55 ? 113.730 116.388 117.258 1.00 99.60 55 SER A O 1
ATOM 2896 N N . GLY B 2 56 ? 114.400 115.049 118.940 1.00 108.13 56 GLY A N 1
ATOM 2897 C CA . GLY B 2 56 ? 115.553 114.565 118.216 1.00 108.13 56 GLY A CA 1
ATOM 2898 C C . GLY B 2 56 ? 115.151 113.656 117.079 1.00 108.13 56 GLY A C 1
ATOM 2899 O O . GLY B 2 56 ? 114.730 112.518 117.298 1.00 108.13 56 GLY A O 1
ATOM 2900 N N . GLU B 2 57 ? 115.276 114.158 115.857 1.00 110.71 57 GLU A N 1
ATOM 2901 C CA . GLU B 2 57 ? 114.890 113.394 114.688 1.00 110.71 57 GLU A CA 1
ATOM 2902 C C . GLU B 2 57 ? 115.887 112.275 114.420 1.00 110.71 57 GLU A C 1
ATOM 2903 O O . GLU B 2 57 ? 117.048 112.321 114.834 1.00 110.71 57 GLU A O 1
ATOM 2909 N N . THR B 2 58 ? 115.414 111.263 113.705 1.00 105.82 58 THR A N 1
ATOM 2910 C CA . THR B 2 58 ? 116.214 110.089 113.391 1.00 105.82 58 THR A CA 1
ATOM 2911 C C . THR B 2 58 ? 117.157 110.398 112.233 1.00 105.82 58 THR A C 1
ATOM 2912 O O . THR B 2 58 ? 117.358 111.551 111.846 1.00 105.82 58 THR A O 1
ATOM 2916 N N . ALA B 2 59 ? 117.767 109.365 111.667 1.00 100.10 59 ALA A N 1
ATOM 2917 C CA . ALA B 2 59 ? 118.693 109.538 110.559 1.00 100.10 59 ALA A CA 1
ATOM 2918 C C . ALA B 2 59 ? 118.385 108.547 109.454 1.00 100.10 59 ALA A C 1
ATOM 2919 O O . ALA B 2 59 ? 119.262 107.848 108.949 1.00 100.10 59 ALA A O 1
ATOM 2921 N N . GLU B 2 60 ? 117.117 108.459 109.074 1.00 95.15 60 GLU A N 1
ATOM 2922 C CA . GLU B 2 60 ? 116.735 107.642 107.934 1.00 95.15 60 GLU A CA 1
ATOM 2923 C C . GLU B 2 60 ? 116.533 108.463 106.671 1.00 95.15 60 GLU A C 1
ATOM 2924 O O . GLU B 2 60 ? 116.852 107.985 105.571 1.00 95.15 60 GLU A O 1
ATOM 2930 N N . ALA B 2 61 ? 116.050 109.701 106.817 1.00 85.55 61 ALA A N 1
ATOM 2931 C CA . ALA B 2 61 ? 115.856 110.571 105.662 1.00 85.55 61 ALA A CA 1
ATOM 2932 C C . ALA B 2 61 ? 117.183 110.928 105.006 1.00 85.55 61 ALA A C 1
ATOM 2933 O O . ALA B 2 61 ? 117.269 111.033 103.775 1.00 85.55 61 ALA A O 1
ATOM 2935 N N . THR B 2 62 ? 118.233 111.079 105.807 1.00 79.66 62 THR A N 1
ATOM 2936 C CA . THR B 2 62 ? 119.535 111.383 105.242 1.00 79.66 62 THR A CA 1
ATOM 2937 C C . THR B 2 62 ? 120.109 110.184 104.507 1.00 79.66 62 THR A C 1
ATOM 2938 O O . THR B 2 62 ? 120.739 110.355 103.457 1.00 79.66 62 THR A O 1
ATOM 2942 N N . ARG B 2 63 ? 119.859 108.968 105.005 1.00 75.97 63 ARG A N 1
ATOM 2943 C CA . ARG B 2 63 ? 120.282 107.776 104.278 1.00 75.97 63 ARG A CA 1
ATOM 2944 C C . ARG B 2 63 ? 119.549 107.662 102.951 1.00 75.97 63 ARG A C 1
ATOM 2945 O O . ARG B 2 63 ? 120.152 107.311 101.924 1.00 75.97 63 ARG A O 1
ATOM 2953 N N . LEU B 2 64 ? 118.262 108.012 102.944 1.00 68.49 64 LEU A N 1
ATOM 2954 C CA . LEU B 2 64 ? 117.488 107.943 101.711 1.00 68.49 64 LEU A CA 1
ATOM 2955 C C . LEU B 2 64 ? 117.998 108.948 100.683 1.00 68.49 64 LEU A C 1
ATOM 2956 O O . LEU B 2 64 ? 118.197 108.595 99.510 1.00 68.49 64 LEU A O 1
ATOM 2961 N N . LYS B 2 65 ? 118.258 110.186 101.112 1.00 63.52 65 LYS A N 1
ATOM 2962 C CA . LYS B 2 65 ? 118.765 111.185 100.177 1.00 63.52 65 LYS A CA 1
ATOM 2963 C C . LYS B 2 65 ? 120.169 110.852 99.695 1.00 63.52 65 LYS A C 1
ATOM 2964 O O . LYS B 2 65 ? 120.505 111.129 98.538 1.00 63.52 65 LYS A O 1
ATOM 2970 N N . ARG B 2 66 ? 120.979 110.214 100.535 1.00 63.14 66 ARG A N 1
ATOM 2971 C CA . ARG B 2 66 ? 122.327 109.864 100.114 1.00 63.14 66 ARG A CA 1
ATOM 2972 C C . ARG B 2 66 ? 122.313 108.752 99.080 1.00 63.14 66 ARG A C 1
ATOM 2973 O O . ARG B 2 66 ? 123.063 108.807 98.093 1.00 63.14 66 ARG A O 1
ATOM 2981 N N . THR B 2 67 ? 121.456 107.748 99.274 1.00 59.53 67 THR A N 1
ATOM 2982 C CA . THR B 2 67 ? 121.345 106.707 98.263 1.00 59.53 67 THR A CA 1
ATOM 2983 C C . THR B 2 67 ? 120.770 107.247 96.962 1.00 59.53 67 THR A C 1
ATOM 2984 O O . THR B 2 67 ? 121.185 106.808 95.882 1.00 59.53 67 THR A O 1
ATOM 2988 N N . ALA B 2 68 ? 119.871 108.233 97.037 1.00 60.59 68 ALA A N 1
ATOM 2989 C CA . ALA B 2 68 ? 119.364 108.843 95.810 1.00 60.59 68 ALA A CA 1
ATOM 2990 C C . ALA B 2 68 ? 120.458 109.599 95.060 1.00 60.59 68 ALA A C 1
ATOM 2991 O O . ALA B 2 68 ? 120.562 109.483 93.827 1.00 60.59 68 ALA A O 1
ATOM 2993 N N . ARG B 2 69 ? 121.287 110.363 95.789 1.00 57.95 69 ARG A N 1
ATOM 2994 C CA . ARG B 2 69 ? 122.378 111.103 95.155 1.00 57.95 69 ARG A CA 1
ATOM 2995 C C . ARG B 2 69 ? 123.361 110.168 94.481 1.00 57.95 69 ARG A C 1
ATOM 2996 O O . ARG B 2 69 ? 123.782 110.408 93.340 1.00 57.95 69 ARG A O 1
ATOM 3004 N N . ARG B 2 70 ? 123.714 109.078 95.154 1.00 60.54 70 ARG A N 1
ATOM 3005 C CA . ARG B 2 70 ? 124.686 108.198 94.532 1.00 60.54 70 ARG A CA 1
ATOM 3006 C C . ARG B 2 70 ? 124.095 107.416 93.372 1.00 60.54 70 ARG A C 1
ATOM 3007 O O . ARG B 2 70 ? 124.809 107.173 92.399 1.00 60.54 70 ARG A O 1
ATOM 3015 N N . ARG B 2 71 ? 122.805 107.063 93.413 1.00 64.53 71 ARG A N 1
ATOM 3016 C CA . ARG B 2 71 ? 122.211 106.398 92.253 1.00 64.53 71 ARG A CA 1
ATOM 3017 C C . ARG B 2 71 ? 122.169 107.318 91.041 1.00 64.53 71 ARG A C 1
ATOM 3018 O O . ARG B 2 71 ? 122.444 106.878 89.913 1.00 64.53 71 ARG A O 1
ATOM 3026 N N . TYR B 2 72 ? 121.924 108.614 91.261 1.00 62.28 72 TYR A N 1
ATOM 3027 C CA . TYR B 2 72 ? 121.947 109.538 90.130 1.00 62.28 72 TYR A CA 1
ATOM 3028 C C . TYR B 2 72 ? 123.360 109.728 89.583 1.00 62.28 72 TYR A C 1
ATOM 3029 O O . TYR B 2 72 ? 123.549 109.844 88.362 1.00 62.28 72 TYR A O 1
ATOM 3038 N N . THR B 2 73 ? 124.370 109.719 90.457 1.00 54.73 73 THR A N 1
ATOM 3039 C CA . THR B 2 73 ? 125.733 109.883 89.960 1.00 54.73 73 THR A CA 1
ATOM 3040 C C . THR B 2 73 ? 126.231 108.637 89.232 1.00 54.73 73 THR A C 1
ATOM 3041 O O . THR B 2 73 ? 126.911 108.763 88.200 1.00 54.73 73 THR A O 1
ATOM 3045 N N . ARG B 2 74 ? 125.857 107.438 89.701 1.00 60.30 74 ARG A N 1
ATOM 3046 C CA . ARG B 2 74 ? 126.159 106.230 88.934 1.00 60.30 74 ARG A CA 1
ATOM 3047 C C . ARG B 2 74 ? 125.494 106.249 87.565 1.00 60.30 74 ARG A C 1
ATOM 3048 O O . ARG B 2 74 ? 126.109 105.841 86.570 1.00 60.30 74 ARG A O 1
ATOM 3056 N N . ARG B 2 75 ? 124.253 106.742 87.480 1.00 56.20 75 ARG A N 1
ATOM 3057 C CA . ARG B 2 75 ? 123.582 106.731 86.181 1.00 56.20 75 ARG A CA 1
ATOM 3058 C C . ARG B 2 75 ? 124.222 107.717 85.209 1.00 56.20 75 ARG A C 1
ATOM 3059 O O . ARG B 2 75 ? 124.462 107.378 84.035 1.00 56.20 75 ARG A O 1
ATOM 3067 N N . LYS B 2 76 ? 124.549 108.919 85.692 1.00 58.19 76 LYS A N 1
ATOM 3068 C CA . LYS B 2 76 ? 125.194 109.898 84.825 1.00 58.19 76 LYS A CA 1
ATOM 3069 C C . LYS B 2 76 ? 126.570 109.431 84.375 1.00 58.19 76 LYS A C 1
ATOM 3070 O O . LYS B 2 76 ? 126.956 109.664 83.226 1.00 58.19 76 LYS A O 1
ATOM 3076 N N . ASN B 2 77 ? 127.295 108.701 85.217 1.00 66.29 77 ASN A N 1
ATOM 3077 C CA . ASN B 2 77 ? 128.579 108.224 84.727 1.00 66.29 77 ASN A CA 1
ATOM 3078 C C . ASN B 2 77 ? 128.474 106.988 83.843 1.00 66.29 77 ASN A C 1
ATOM 3079 O O . ASN B 2 77 ? 129.399 106.741 83.062 1.00 66.29 77 ASN A O 1
ATOM 3084 N N . ARG B 2 78 ? 127.377 106.226 83.898 1.00 62.56 78 ARG A N 1
ATOM 3085 C CA . ARG B 2 78 ? 127.186 105.219 82.854 1.00 62.56 78 ARG A CA 1
ATOM 3086 C C . ARG B 2 78 ? 126.942 105.878 81.506 1.00 62.56 78 ARG A C 1
ATOM 3087 O O . ARG B 2 78 ? 127.455 105.415 80.473 1.00 62.56 78 ARG A O 1
ATOM 3095 N N . ILE B 2 79 ? 126.202 106.987 81.512 1.00 65.51 79 ILE A N 1
ATOM 3096 C CA . ILE B 2 79 ? 126.062 107.785 80.294 1.00 65.51 79 ILE A CA 1
ATOM 3097 C C . ILE B 2 79 ? 127.407 108.341 79.843 1.00 65.51 79 ILE A C 1
ATOM 3098 O O . ILE B 2 79 ? 127.707 108.373 78.645 1.00 65.51 79 ILE A O 1
ATOM 3103 N N . CYS B 2 80 ? 128.255 108.734 80.794 1.00 72.63 80 CYS A N 1
ATOM 3104 C CA . CYS B 2 80 ? 129.565 109.276 80.446 1.00 72.63 80 CYS A CA 1
ATOM 3105 C C . CYS B 2 80 ? 130.461 108.221 79.811 1.00 72.63 80 CYS A C 1
ATOM 3106 O O . CYS B 2 80 ? 131.169 108.514 78.841 1.00 72.63 80 CYS A O 1
ATOM 3109 N N . TYR B 2 81 ? 130.413 106.983 80.313 1.00 78.75 81 TYR A N 1
ATOM 3110 C CA . TYR B 2 81 ? 131.186 105.910 79.689 1.00 78.75 81 TYR A CA 1
ATOM 3111 C C . TYR B 2 81 ? 130.683 105.599 78.289 1.00 78.75 81 TYR A C 1
ATOM 3112 O O . TYR B 2 81 ? 131.487 105.419 77.361 1.00 78.75 81 TYR A O 1
ATOM 3121 N N . LEU B 2 82 ? 129.362 105.548 78.104 1.00 76.86 82 LEU A N 1
ATOM 3122 C CA . LEU B 2 82 ? 128.878 105.201 76.773 1.00 76.86 82 LEU A CA 1
ATOM 3123 C C . LEU B 2 82 ? 129.061 106.355 75.793 1.00 76.86 82 LEU A C 1
ATOM 3124 O O . LEU B 2 82 ? 129.199 106.121 74.590 1.00 76.86 82 LEU A O 1
ATOM 3129 N N . GLN B 2 83 ? 129.096 107.597 76.274 1.00 81.72 83 GLN A N 1
ATOM 3130 C CA . GLN B 2 83 ? 129.494 108.686 75.392 1.00 81.72 83 GLN A CA 1
ATOM 3131 C C . GLN B 2 83 ? 130.968 108.612 75.055 1.00 81.72 83 GLN A C 1
ATOM 3132 O O . GLN B 2 83 ? 131.371 108.997 73.953 1.00 81.72 83 GLN A O 1
ATOM 3138 N N . GLU B 2 84 ? 131.789 108.140 75.988 1.00 89.79 84 GLU A N 1
ATOM 3139 C CA . GLU B 2 84 ? 133.214 108.118 75.713 1.00 89.79 84 GLU A CA 1
ATOM 3140 C C . GLU B 2 84 ? 133.566 106.991 74.752 1.00 89.79 84 GLU A C 1
ATOM 3141 O O . GLU B 2 84 ? 134.553 107.096 74.018 1.00 89.79 84 GLU A O 1
ATOM 3147 N N . ILE B 2 85 ? 132.761 105.928 74.703 1.00 86.81 85 ILE A N 1
ATOM 3148 C CA . ILE B 2 85 ? 133.071 104.880 73.733 1.00 86.81 85 ILE A CA 1
ATOM 3149 C C . ILE B 2 85 ? 132.671 105.292 72.312 1.00 86.81 85 ILE A C 1
ATOM 3150 O O . ILE B 2 85 ? 133.181 104.722 71.342 1.00 86.81 85 ILE A O 1
ATOM 3155 N N . PHE B 2 86 ? 131.817 106.303 72.144 1.00 91.36 86 PHE A N 1
ATOM 3156 C CA . PHE B 2 86 ? 131.504 106.815 70.815 1.00 91.36 86 PHE A CA 1
ATOM 3157 C C . PHE B 2 86 ? 132.201 108.133 70.520 1.00 91.36 86 PHE A C 1
ATOM 3158 O O . PHE B 2 86 ? 131.859 108.795 69.538 1.00 91.36 86 PHE A O 1
ATOM 3166 N N . SER B 2 87 ? 133.180 108.520 71.339 1.00 102.85 87 SER A N 1
ATOM 3167 C CA . SER B 2 87 ? 133.728 109.870 71.282 1.00 102.85 87 SER A CA 1
ATOM 3168 C C . SER B 2 87 ? 134.528 110.144 70.015 1.00 102.85 87 SER A C 1
ATOM 3169 O O . SER B 2 87 ? 134.680 111.309 69.636 1.00 102.85 87 SER A O 1
ATOM 3172 N N . ASN B 2 88 ? 135.031 109.109 69.348 1.00 112.62 88 ASN A N 1
ATOM 3173 C CA . ASN B 2 88 ? 135.818 109.317 68.139 1.00 112.62 88 ASN A CA 1
ATOM 3174 C C . ASN B 2 88 ? 134.920 109.527 66.929 1.00 112.62 88 ASN A C 1
ATOM 3175 O O . ASN B 2 88 ? 134.961 110.575 66.276 1.00 112.62 88 ASN A O 1
ATOM 3180 N N . GLU B 2 89 ? 134.092 108.537 66.635 1.00 105.26 89 GLU A N 1
ATOM 3181 C CA . GLU B 2 89 ? 133.319 108.444 65.407 1.00 105.26 89 GLU A CA 1
ATOM 3182 C C . GLU B 2 89 ? 132.037 109.256 65.430 1.00 105.26 89 GLU A C 1
ATOM 3183 O O . GLU B 2 89 ? 131.343 109.301 64.412 1.00 105.26 89 GLU A O 1
ATOM 3189 N N . MET B 2 90 ? 131.683 109.877 66.548 1.00 108.98 90 MET A N 1
ATOM 3190 C CA . MET B 2 90 ? 130.582 110.823 66.503 1.00 108.98 90 MET A CA 1
ATOM 3191 C C . MET B 2 90 ? 131.033 112.214 66.110 1.00 108.98 90 MET A C 1
ATOM 3192 O O . MET B 2 90 ? 130.214 113.001 65.635 1.00 108.98 90 MET A O 1
ATOM 3197 N N . ALA B 2 91 ? 132.319 112.524 66.272 1.00 109.61 91 ALA A N 1
ATOM 3198 C CA . ALA B 2 91 ? 132.880 113.690 65.606 1.00 109.61 91 ALA A CA 1
ATOM 3199 C C . ALA B 2 91 ? 133.014 113.470 64.107 1.00 109.61 91 ALA A C 1
ATOM 3200 O O . ALA B 2 91 ? 133.154 114.441 63.357 1.00 109.61 91 ALA A O 1
ATOM 3202 N N . LYS B 2 92 ? 132.982 112.214 63.660 1.00 111.99 92 LYS A N 1
ATOM 3203 C CA . LYS B 2 92 ? 133.003 111.917 62.235 1.00 111.99 92 LYS A CA 1
ATOM 3204 C C . LYS B 2 92 ? 131.687 112.291 61.565 1.00 111.99 92 LYS A C 1
ATOM 3205 O O . LYS B 2 92 ? 131.684 112.735 60.412 1.00 111.99 92 LYS A O 1
ATOM 3211 N N . VAL B 2 93 ? 130.567 112.135 62.271 1.00 111.07 93 VAL A N 1
ATOM 3212 C CA . VAL B 2 93 ? 129.245 112.308 61.677 1.00 111.07 93 VAL A CA 1
ATOM 3213 C C . VAL B 2 93 ? 128.778 113.752 61.810 1.00 111.07 93 VAL A C 1
ATOM 3214 O O . VAL B 2 93 ? 128.564 114.437 60.805 1.00 111.07 93 VAL A O 1
ATOM 3218 N N . ASP B 2 94 ? 128.609 114.224 63.042 1.00 110.16 94 ASP A N 1
ATOM 3219 C CA . ASP B 2 94 ? 128.228 115.614 63.274 1.00 110.16 94 ASP A CA 1
ATOM 3220 C C . ASP B 2 94 ? 128.907 116.090 64.546 1.00 110.16 94 ASP A C 1
ATOM 3221 O O . ASP B 2 94 ? 128.771 115.450 65.592 1.00 110.16 94 ASP A O 1
ATOM 3226 N N . ASP B 2 95 ? 129.583 117.236 64.454 1.00 103.95 95 ASP A N 1
ATOM 3227 C CA . ASP B 2 95 ? 130.618 117.595 65.418 1.00 103.95 95 ASP A CA 1
ATOM 3228 C C . ASP B 2 95 ? 130.035 117.899 66.792 1.00 103.95 95 ASP A C 1
ATOM 3229 O O . ASP B 2 95 ? 130.337 117.215 67.775 1.00 103.95 95 ASP A O 1
ATOM 3234 N N . SER B 2 96 ? 129.160 118.898 66.873 1.00 98.09 96 SER A N 1
ATOM 3235 C CA . SER B 2 96 ? 128.682 119.399 68.154 1.00 98.09 96 SER A CA 1
ATOM 3236 C C . SER B 2 96 ? 127.464 118.643 68.667 1.00 98.09 96 SER A C 1
ATOM 3237 O O . SER B 2 96 ? 126.653 119.218 69.402 1.00 98.09 96 SER A O 1
ATOM 3240 N N . PHE B 2 97 ? 127.321 117.368 68.296 1.00 90.58 97 PHE A N 1
ATOM 3241 C CA . PHE B 2 97 ? 126.117 116.606 68.613 1.00 90.58 97 PHE A CA 1
ATOM 3242 C C . PHE B 2 97 ? 125.993 116.331 70.109 1.00 90.58 97 PHE A C 1
ATOM 3243 O O . PHE B 2 97 ? 124.947 116.596 70.721 1.00 90.58 97 PHE A O 1
ATOM 3251 N N . PHE B 2 98 ? 127.054 115.797 70.716 1.00 82.72 98 PHE A N 1
ATOM 3252 C CA . PHE B 2 98 ? 127.042 115.587 72.157 1.00 82.72 98 PHE A CA 1
ATOM 3253 C C . PHE B 2 98 ? 127.036 116.907 72.904 1.00 82.72 98 PHE A C 1
ATOM 3254 O O . PHE B 2 98 ? 126.498 116.986 74.010 1.00 82.72 98 PHE A O 1
ATOM 3262 N N . HIS B 2 99 ? 127.595 117.958 72.306 1.00 92.82 99 HIS A N 1
ATOM 3263 C CA . HIS B 2 99 ? 127.493 119.285 72.895 1.00 92.82 99 HIS A CA 1
ATOM 3264 C C . HIS B 2 99 ? 126.078 119.838 72.844 1.00 92.82 99 HIS A C 1
ATOM 3265 O O . HIS B 2 99 ? 125.781 120.791 73.569 1.00 92.82 99 HIS A O 1
ATOM 3272 N N . ARG B 2 100 ? 125.203 119.280 72.007 1.00 89.34 100 ARG A N 1
ATOM 3273 C CA . ARG B 2 100 ? 123.803 119.680 72.004 1.00 89.34 100 ARG A CA 1
ATOM 3274 C C . ARG B 2 100 ? 122.924 118.798 72.867 1.00 89.34 100 ARG A C 1
ATOM 3275 O O . ARG B 2 100 ? 121.927 119.287 73.407 1.00 89.34 100 ARG A O 1
ATOM 3283 N N . LEU B 2 101 ? 123.255 117.515 73.018 1.00 79.86 101 LEU A N 1
ATOM 3284 C CA . LEU B 2 101 ? 122.517 116.727 73.997 1.00 79.86 101 LEU A CA 1
ATOM 3285 C C . LEU B 2 101 ? 122.820 117.147 75.428 1.00 79.86 101 LEU A C 1
ATOM 3286 O O . LEU B 2 101 ? 122.010 116.879 76.318 1.00 79.86 101 LEU A O 1
ATOM 3291 N N . GLU B 2 102 ? 123.948 117.810 75.671 1.00 87.49 102 GLU A N 1
ATOM 3292 C CA . GLU B 2 102 ? 124.179 118.426 76.968 1.00 87.49 102 GLU A CA 1
ATOM 3293 C C . GLU B 2 102 ? 123.438 119.743 77.121 1.00 87.49 102 GLU A C 1
ATOM 3294 O O . GLU B 2 102 ? 123.224 120.187 78.252 1.00 87.49 102 GLU A O 1
ATOM 3300 N N . GLU B 2 103 ? 123.059 120.383 76.017 1.00 97.12 103 GLU A N 1
ATOM 3301 C CA . GLU B 2 103 ? 122.389 121.676 76.048 1.00 97.12 103 GLU A CA 1
ATOM 3302 C C . GLU B 2 103 ? 120.907 121.560 75.717 1.00 97.12 103 GLU A C 1
ATOM 3303 O O . GLU B 2 103 ? 120.310 122.489 75.173 1.00 97.12 103 GLU A O 1
ATOM 3309 N N . SER B 2 104 ? 120.297 120.435 76.064 1.00 79.40 104 SER A N 1
ATOM 3310 C CA . SER B 2 104 ? 118.892 120.177 75.790 1.00 79.40 104 SER A CA 1
ATOM 3311 C C . SER B 2 104 ? 117.958 120.819 76.783 1.00 79.40 104 SER A C 1
ATOM 3312 O O . SER B 2 104 ? 116.809 120.384 76.869 1.00 79.40 104 SER A O 1
ATOM 3315 N N . PHE B 2 105 ? 118.381 121.813 77.549 1.00 74.98 105 PHE A N 1
ATOM 3316 C CA . PHE B 2 105 ? 117.532 122.325 78.606 1.00 74.98 105 PHE A CA 1
ATOM 3317 C C . PHE B 2 105 ? 117.400 123.833 78.616 1.00 74.98 105 PHE A C 1
ATOM 3318 O O . PHE B 2 105 ? 116.392 124.337 79.121 1.00 74.98 105 PHE A O 1
ATOM 3326 N N . LEU B 2 106 ? 118.350 124.572 78.073 1.00 89.93 106 LEU A N 1
ATOM 3327 C CA . LEU B 2 106 ? 118.268 126.014 78.206 1.00 89.93 106 LEU A CA 1
ATOM 3328 C C . LEU B 2 106 ? 117.415 126.622 77.092 1.00 89.93 106 LEU A C 1
ATOM 3329 O O . LEU B 2 106 ? 117.052 125.959 76.119 1.00 89.93 106 LEU A O 1
ATOM 3334 N N . VAL B 2 107 ? 117.071 127.903 77.282 1.00 99.24 107 VAL A N 1
ATOM 3335 C CA . VAL B 2 107 ? 116.284 128.668 76.316 1.00 99.24 107 VAL A CA 1
ATOM 3336 C C . VAL B 2 107 ? 117.048 128.774 74.998 1.00 99.24 107 VAL A C 1
ATOM 3337 O O . VAL B 2 107 ? 118.283 128.804 74.982 1.00 99.24 107 VAL A O 1
ATOM 3341 N N . GLU B 2 108 ? 116.311 128.773 73.877 1.00 107.37 108 GLU A N 1
ATOM 3342 C CA . GLU B 2 108 ? 116.921 128.822 72.549 1.00 107.37 108 GLU A CA 1
ATOM 3343 C C . GLU B 2 108 ? 117.732 130.100 72.316 1.00 107.37 108 GLU A C 1
ATOM 3344 O O . GLU B 2 108 ? 118.688 130.090 71.531 1.00 107.37 108 GLU A O 1
ATOM 3350 N N . GLU B 2 109 ? 117.399 131.191 73.011 1.00 113.92 109 GLU A N 1
ATOM 3351 C CA . GLU B 2 109 ? 118.134 132.441 72.831 1.00 113.92 109 GLU A CA 1
ATOM 3352 C C . GLU B 2 109 ? 119.566 132.353 73.350 1.00 113.92 109 GLU A C 1
ATOM 3353 O O . GLU B 2 109 ? 120.509 132.700 72.630 1.00 113.92 109 GLU A O 1
ATOM 3359 N N . ASP B 2 110 ? 119.766 131.888 74.579 1.00 110.58 110 ASP A N 1
ATOM 3360 C CA . ASP B 2 110 ? 121.138 131.754 75.052 1.00 110.58 110 ASP A CA 1
ATOM 3361 C C . ASP B 2 110 ? 121.739 130.381 74.769 1.00 110.58 110 ASP A C 1
ATOM 3362 O O . ASP B 2 110 ? 122.859 130.111 75.210 1.00 110.58 110 ASP A O 1
ATOM 3367 N N . LYS B 2 111 ? 121.029 129.514 74.057 1.00 104.10 111 LYS A N 1
ATOM 3368 C CA . LYS B 2 111 ? 121.631 128.286 73.561 1.00 104.10 111 LYS A CA 1
ATOM 3369 C C . LYS B 2 111 ? 122.582 128.628 72.421 1.00 104.10 111 LYS A C 1
ATOM 3370 O O . LYS B 2 111 ? 122.256 129.447 71.558 1.00 104.10 111 LYS A O 1
ATOM 3376 N N . LYS B 2 112 ? 123.763 128.011 72.414 1.00 108.62 112 LYS A N 1
ATOM 3377 C CA . LYS B 2 112 ? 124.823 128.394 71.490 1.00 108.62 112 LYS A CA 1
ATOM 3378 C C . LYS B 2 112 ? 124.931 127.465 70.284 1.00 108.62 112 LYS A C 1
ATOM 3379 O O . LYS B 2 112 ? 125.990 127.395 69.654 1.00 108.62 112 LYS A O 1
ATOM 3385 N N . HIS B 2 113 ? 123.854 126.774 69.933 1.00 107.52 113 HIS A N 1
ATOM 3386 C CA . HIS B 2 113 ? 123.831 125.909 68.760 1.00 107.52 113 HIS A CA 1
ATOM 3387 C C . HIS B 2 113 ? 122.478 126.088 68.086 1.00 107.52 113 HIS A C 1
ATOM 3388 O O . HIS B 2 113 ? 121.756 127.058 68.337 1.00 107.52 113 HIS A O 1
ATOM 3395 N N . GLU B 2 114 ? 122.125 125.157 67.207 1.00 114.15 114 GLU A N 1
ATOM 3396 C CA . GLU B 2 114 ? 120.785 125.156 66.651 1.00 114.15 114 GLU A CA 1
ATOM 3397 C C . GLU B 2 114 ? 119.798 124.571 67.658 1.00 114.15 114 GLU A C 1
ATOM 3398 O O . GLU B 2 114 ? 120.173 124.021 68.694 1.00 114.15 114 GLU A O 1
ATOM 3404 N N . ARG B 2 115 ? 118.511 124.693 67.336 1.00 99.83 115 ARG A N 1
ATOM 3405 C CA . ARG B 2 115 ? 117.473 124.326 68.292 1.00 99.83 115 ARG A CA 1
ATOM 3406 C C . ARG B 2 115 ? 117.260 122.816 68.365 1.00 99.83 115 ARG A C 1
ATOM 3407 O O . ARG B 2 115 ? 117.120 122.268 69.462 1.00 99.83 115 ARG A O 1
ATOM 3415 N N . HIS B 2 116 ? 117.267 122.125 67.234 1.00 93.13 116 HIS A N 1
ATOM 3416 C CA . HIS B 2 116 ? 116.877 120.724 67.211 1.00 93.13 116 HIS A CA 1
ATOM 3417 C C . HIS B 2 116 ? 118.055 119.850 67.612 1.00 93.13 116 HIS A C 1
ATOM 3418 O O . HIS B 2 116 ? 119.116 119.941 66.987 1.00 93.13 116 HIS A O 1
ATOM 3425 N N . PRO B 2 117 ? 117.926 119.027 68.649 1.00 89.92 117 PRO A N 1
ATOM 3426 C CA . PRO B 2 117 ? 119.038 118.171 69.074 1.00 89.92 117 PRO A CA 1
ATOM 3427 C C . PRO B 2 117 ? 119.440 117.128 68.050 1.00 89.92 117 PRO A C 1
ATOM 3428 O O . PRO B 2 117 ? 120.586 117.094 67.600 1.00 89.92 117 PRO A O 1
ATOM 3432 N N . ILE B 2 118 ? 118.511 116.303 67.663 1.00 90.86 118 ILE A N 1
ATOM 3433 C CA . ILE B 2 118 ? 118.805 115.169 66.800 1.00 90.86 118 ILE A CA 1
ATOM 3434 C C . ILE B 2 118 ? 118.661 115.630 65.360 1.00 90.86 118 ILE A C 1
ATOM 3435 O O . ILE B 2 118 ? 117.792 116.452 65.052 1.00 90.86 118 ILE A O 1
ATOM 3440 N N . PHE B 2 119 ? 119.575 115.176 64.497 1.00 99.36 119 PHE A N 1
ATOM 3441 C CA . PHE B 2 119 ? 119.595 115.381 63.048 1.00 99.36 119 PHE A CA 1
ATOM 3442 C C . PHE B 2 119 ? 119.815 116.831 62.634 1.00 99.36 119 PHE A C 1
ATOM 3443 O O . PHE B 2 119 ? 119.699 117.145 61.445 1.00 99.36 119 PHE A O 1
ATOM 3451 N N . GLY B 2 120 ? 120.111 117.728 63.566 1.00 101.02 120 GLY A N 1
ATOM 3452 C CA . GLY B 2 120 ? 120.507 119.072 63.207 1.00 101.02 120 GLY A CA 1
ATOM 3453 C C . GLY B 2 120 ? 119.396 120.014 62.796 1.00 101.02 120 GLY A C 1
ATOM 3454 O O . GLY B 2 120 ? 119.008 120.904 63.557 1.00 101.02 120 GLY A O 1
ATOM 3455 N N . ASN B 2 121 ? 118.868 119.819 61.593 1.00 108.66 121 ASN A N 1
ATOM 3456 C CA . ASN B 2 121 ? 117.995 120.797 60.961 1.00 108.66 121 ASN A CA 1
ATOM 3457 C C . ASN B 2 121 ? 116.553 120.637 61.439 1.00 108.66 121 ASN A C 1
ATOM 3458 O O . ASN B 2 121 ? 116.266 119.970 62.436 1.00 108.66 121 ASN A O 1
ATOM 3463 N N . ILE B 2 122 ? 115.628 121.267 60.722 1.00 104.45 122 ILE A N 1
ATOM 3464 C CA . ILE B 2 122 ? 114.210 121.210 61.059 1.00 104.45 122 ILE A CA 1
ATOM 3465 C C . ILE B 2 122 ? 113.540 120.006 60.412 1.00 104.45 122 ILE A C 1
ATOM 3466 O O . ILE B 2 122 ? 112.767 119.297 61.062 1.00 104.45 122 ILE A O 1
ATOM 3471 N N . VAL B 2 123 ? 113.865 119.750 59.143 1.00 104.89 123 VAL A N 1
ATOM 3472 C CA . VAL B 2 123 ? 113.078 118.840 58.315 1.00 104.89 123 VAL A CA 1
ATOM 3473 C C . VAL B 2 123 ? 113.263 117.395 58.756 1.00 104.89 123 VAL A C 1
ATOM 3474 O O . VAL B 2 123 ? 112.287 116.645 58.901 1.00 104.89 123 VAL A O 1
ATOM 3478 N N . ASP B 2 124 ? 114.510 116.986 58.993 1.00 110.44 124 ASP A N 1
ATOM 3479 C CA . ASP B 2 124 ? 114.768 115.611 59.396 1.00 110.44 124 ASP A CA 1
ATOM 3480 C C . ASP B 2 124 ? 114.244 115.306 60.790 1.00 110.44 124 ASP A C 1
ATOM 3481 O O . ASP B 2 124 ? 113.912 114.155 61.065 1.00 110.44 124 ASP A O 1
ATOM 3486 N N . GLU B 2 125 ? 114.109 116.317 61.651 1.00 108.57 125 GLU A N 1
ATOM 3487 C CA . GLU B 2 125 ? 113.516 116.099 62.967 1.00 108.57 125 GLU A CA 1
ATOM 3488 C C . GLU B 2 125 ? 112.030 115.781 62.860 1.00 108.57 125 GLU A C 1
ATOM 3489 O O . GLU B 2 125 ? 111.526 114.877 63.541 1.00 108.57 125 GLU A O 1
ATOM 3495 N N . VAL B 2 126 ? 111.319 116.511 62.001 1.00 108.40 126 VAL A N 1
ATOM 3496 C CA . VAL B 2 126 ? 109.901 116.254 61.791 1.00 108.40 126 VAL A CA 1
ATOM 3497 C C . VAL B 2 126 ? 109.703 114.908 61.106 1.00 108.40 126 VAL A C 1
ATOM 3498 O O . VAL B 2 126 ? 108.787 114.146 61.450 1.00 108.40 126 VAL A O 1
ATOM 3502 N N . ALA B 2 127 ? 110.586 114.573 60.160 1.00 107.34 127 ALA A N 1
ATOM 3503 C CA . ALA B 2 127 ? 110.537 113.252 59.543 1.00 107.34 127 ALA A CA 1
ATOM 3504 C C . ALA B 2 127 ? 110.873 112.154 60.541 1.00 107.34 127 ALA A C 1
ATOM 3505 O O . ALA B 2 127 ? 110.354 111.040 60.430 1.00 107.34 127 ALA A O 1
ATOM 3507 N N . TYR B 2 128 ? 111.709 112.461 61.532 1.00 101.48 128 TYR A N 1
ATOM 3508 C CA . TYR B 2 128 ? 112.022 111.505 62.584 1.00 101.48 128 TYR A CA 1
ATOM 3509 C C . TYR B 2 128 ? 110.832 111.254 63.493 1.00 101.48 128 TYR A C 1
ATOM 3510 O O . TYR B 2 128 ? 110.572 110.107 63.872 1.00 101.48 128 TYR A O 1
ATOM 3519 N N . HIS B 2 129 ? 110.124 112.313 63.885 1.00 105.38 129 HIS A N 1
ATOM 3520 C CA . HIS B 2 129 ? 108.974 112.127 64.764 1.00 105.38 129 HIS A CA 1
ATOM 3521 C C . HIS B 2 129 ? 107.830 111.425 64.046 1.00 105.38 129 HIS A C 1
ATOM 3522 O O . HIS B 2 129 ? 107.273 110.449 64.560 1.00 105.38 129 HIS A O 1
ATOM 3529 N N . GLU B 2 130 ? 107.467 111.891 62.855 1.00 106.45 130 GLU A N 1
ATOM 3530 C CA . GLU B 2 130 ? 106.376 111.231 62.150 1.00 106.45 130 GLU A CA 1
ATOM 3531 C C . GLU B 2 130 ? 106.809 109.990 61.384 1.00 106.45 130 GLU A C 1
ATOM 3532 O O . GLU B 2 130 ? 105.971 109.364 60.730 1.00 106.45 130 GLU A O 1
ATOM 3538 N N . LYS B 2 131 ? 108.079 109.606 61.458 1.00 104.33 131 LYS A N 1
ATOM 3539 C CA . LYS B 2 131 ? 108.506 108.278 61.049 1.00 104.33 131 LYS A CA 1
ATOM 3540 C C . LYS B 2 131 ? 108.643 107.346 62.242 1.00 104.33 131 LYS A C 1
ATOM 3541 O O . LYS B 2 131 ? 108.110 106.235 62.231 1.00 104.33 131 LYS A O 1
ATOM 3547 N N . TYR B 2 132 ? 109.344 107.788 63.278 1.00 100.36 132 TYR A N 1
ATOM 3548 C CA . TYR B 2 132 ? 109.451 107.038 64.521 1.00 100.36 132 TYR A CA 1
ATOM 3549 C C . TYR B 2 132 ? 108.673 107.779 65.594 1.00 100.36 132 TYR A C 1
ATOM 3550 O O . TYR B 2 132 ? 109.133 108.831 66.063 1.00 100.36 132 TYR A O 1
ATOM 3559 N N . PRO B 2 133 ? 107.511 107.285 66.017 1.00 98.58 133 PRO A N 1
ATOM 3560 C CA . PRO B 2 133 ? 106.706 108.055 66.972 1.00 98.58 133 PRO A CA 1
ATOM 3561 C C . PRO B 2 133 ? 107.272 108.056 68.375 1.00 98.58 133 PRO A C 1
ATOM 3562 O O . PRO B 2 133 ? 107.095 109.045 69.095 1.00 98.58 133 PRO A O 1
ATOM 3566 N N . THR B 2 134 ? 107.954 106.993 68.781 1.00 92.46 134 THR A N 1
ATOM 3567 C CA . THR B 2 134 ? 108.574 106.942 70.094 1.00 92.46 134 THR A CA 1
ATOM 3568 C C . THR B 2 134 ? 109.734 105.962 70.053 1.00 92.46 134 THR A C 1
ATOM 3569 O O . THR B 2 134 ? 109.900 105.205 69.093 1.00 92.46 134 THR A O 1
ATOM 3573 N N . ILE B 2 135 ? 110.531 105.979 71.125 1.00 86.87 135 ILE A N 1
ATOM 3574 C CA . ILE B 2 135 ? 111.783 105.228 71.160 1.00 86.87 135 ILE A CA 1
ATOM 3575 C C . ILE B 2 135 ? 111.527 103.732 71.216 1.00 86.87 135 ILE A C 1
ATOM 3576 O O . ILE B 2 135 ? 112.321 102.936 70.696 1.00 86.87 135 ILE A O 1
ATOM 3581 N N . TYR B 2 136 ? 110.392 103.323 71.769 1.00 87.54 136 TYR A N 1
ATOM 3582 C CA . TYR B 2 136 ? 110.067 101.906 71.755 1.00 87.54 136 TYR A CA 1
ATOM 3583 C C . TYR B 2 136 ? 109.754 101.432 70.342 1.00 87.54 136 TYR A C 1
ATOM 3584 O O . TYR B 2 136 ? 110.220 100.362 69.931 1.00 87.54 136 TYR A O 1
ATOM 3593 N N . HIS B 2 137 ? 109.048 102.255 69.560 1.00 93.68 137 HIS A N 1
ATOM 3594 C CA . HIS B 2 137 ? 108.943 102.008 68.124 1.00 93.68 137 HIS A CA 1
ATOM 3595 C C . HIS B 2 137 ? 110.296 102.048 67.435 1.00 93.68 137 HIS A C 1
ATOM 3596 O O . HIS B 2 137 ? 110.534 101.263 66.513 1.00 93.68 137 HIS A O 1
ATOM 3603 N N . LEU B 2 138 ? 111.205 102.907 67.901 1.00 86.34 138 LEU A N 1
ATOM 3604 C CA . LEU B 2 138 ? 112.515 103.031 67.273 1.00 86.34 138 LEU A CA 1
ATOM 3605 C C . LEU B 2 138 ? 113.334 101.758 67.430 1.00 86.34 138 LEU A C 1
ATOM 3606 O O . LEU B 2 138 ? 113.803 101.188 66.438 1.00 86.34 138 LEU A O 1
ATOM 3611 N N . ARG B 2 139 ? 113.485 101.271 68.656 1.00 79.99 139 ARG A N 1
ATOM 3612 C CA . ARG B 2 139 ? 114.317 100.093 68.827 1.00 79.99 139 ARG A CA 1
ATOM 3613 C C . ARG B 2 139 ? 113.593 98.821 68.408 1.00 79.99 139 ARG A C 1
ATOM 3614 O O . ARG B 2 139 ? 114.251 97.877 67.954 1.00 79.99 139 ARG A O 1
ATOM 3622 N N . LYS B 2 140 ? 112.253 98.796 68.461 1.00 87.41 140 LYS A N 1
ATOM 3623 C CA . LYS B 2 140 ? 111.525 97.681 67.871 1.00 87.41 140 LYS A CA 1
ATOM 3624 C C . LYS B 2 140 ? 111.633 97.663 66.359 1.00 87.41 140 LYS A C 1
ATOM 3625 O O . LYS B 2 140 ? 111.473 96.599 65.754 1.00 87.41 140 LYS A O 1
ATOM 3627 N N . LYS B 2 141 ? 111.880 98.812 65.733 1.00 92.46 141 LYS A N 1
ATOM 3628 C CA . LYS B 2 141 ? 112.276 98.798 64.334 1.00 92.46 141 LYS A CA 1
ATOM 3629 C C . LYS B 2 141 ? 113.678 98.237 64.189 1.00 92.46 141 LYS A C 1
ATOM 3630 O O . LYS B 2 141 ? 113.881 97.200 63.548 1.00 92.46 141 LYS A O 1
ATOM 3636 N N . LEU B 2 142 ? 114.665 98.905 64.782 1.00 90.94 142 LEU A N 1
ATOM 3637 C CA . LEU B 2 142 ? 116.019 98.598 64.341 1.00 90.94 142 LEU A CA 1
ATOM 3638 C C . LEU B 2 142 ? 116.606 97.364 65.012 1.00 90.94 142 LEU A C 1
ATOM 3639 O O . LEU B 2 142 ? 117.780 97.068 64.777 1.00 90.94 142 LEU A O 1
ATOM 3644 N N . VAL B 2 143 ? 115.835 96.600 65.789 1.00 97.09 143 VAL A N 1
ATOM 3645 C CA . VAL B 2 143 ? 116.292 95.254 66.113 1.00 97.09 143 VAL A CA 1
ATOM 3646 C C . VAL B 2 143 ? 116.120 94.329 64.909 1.00 97.09 143 VAL A C 1
ATOM 3647 O O . VAL B 2 143 ? 117.028 93.566 64.559 1.00 97.09 143 VAL A O 1
ATOM 3651 N N . ASP B 2 144 ? 114.981 94.408 64.233 1.00 105.24 144 ASP A N 1
ATOM 3652 C CA . ASP B 2 144 ? 114.701 93.570 63.070 1.00 105.24 144 ASP A CA 1
ATOM 3653 C C . ASP B 2 144 ? 114.988 94.316 61.777 1.00 105.24 144 ASP A C 1
ATOM 3654 O O . ASP B 2 144 ? 114.154 94.364 60.875 1.00 105.24 144 ASP A O 1
ATOM 3659 N N . SER B 2 145 ? 116.174 94.900 61.657 1.00 106.22 145 SER A N 1
ATOM 3660 C CA . SER B 2 145 ? 116.502 95.752 60.520 1.00 106.22 145 SER A CA 1
ATOM 3661 C C . SER B 2 145 ? 117.813 95.284 59.916 1.00 106.22 145 SER A C 1
ATOM 3662 O O . SER B 2 145 ? 118.873 95.431 60.531 1.00 106.22 145 SER A O 1
ATOM 3665 N N . THR B 2 146 ? 117.738 94.725 58.712 1.00 109.39 146 THR A N 1
ATOM 3666 C CA . THR B 2 146 ? 118.948 94.331 58.006 1.00 109.39 146 THR A CA 1
ATOM 3667 C C . THR B 2 146 ? 119.720 95.558 57.531 1.00 109.39 146 THR A C 1
ATOM 3668 O O . THR B 2 146 ? 120.953 95.521 57.436 1.00 109.39 146 THR A O 1
ATOM 3672 N N . ASP B 2 147 ? 119.020 96.662 57.289 1.00 115.02 147 ASP A N 1
ATOM 3673 C CA . ASP B 2 147 ? 119.635 97.874 56.772 1.00 115.02 147 ASP A CA 1
ATOM 3674 C C . ASP B 2 147 ? 120.507 98.544 57.830 1.00 115.02 147 ASP A C 1
ATOM 3675 O O . ASP B 2 147 ? 120.332 98.352 59.035 1.00 115.02 147 ASP A O 1
ATOM 3680 N N . LYS B 2 148 ? 121.458 99.345 57.358 1.00 111.70 148 LYS A N 1
ATOM 3681 C CA . LYS B 2 148 ? 122.325 100.101 58.248 1.00 111.70 148 LYS A CA 1
ATOM 3682 C C . LYS B 2 148 ? 121.592 101.319 58.788 1.00 111.70 148 LYS A C 1
ATOM 3683 O O . LYS B 2 148 ? 120.931 102.046 58.043 1.00 111.70 148 LYS A O 1
ATOM 3685 N N . ALA B 2 149 ? 121.710 101.534 60.089 1.00 98.07 149 ALA A N 1
ATOM 3686 C CA . ALA B 2 149 ? 121.084 102.665 60.749 1.00 98.07 149 ALA A CA 1
ATOM 3687 C C . ALA B 2 149 ? 122.087 103.795 60.921 1.00 98.07 149 ALA A C 1
ATOM 3688 O O . ALA B 2 149 ? 123.297 103.610 60.785 1.00 98.07 149 ALA A O 1
ATOM 3690 N N . ASP B 2 150 ? 121.565 104.979 61.217 1.00 90.80 150 ASP A N 1
ATOM 3691 C CA . ASP B 2 150 ? 122.413 106.127 61.495 1.00 90.80 150 ASP A CA 1
ATOM 3692 C C . ASP B 2 150 ? 123.088 105.959 62.853 1.00 90.80 150 ASP A C 1
ATOM 3693 O O . ASP B 2 150 ? 122.557 105.309 63.755 1.00 90.80 150 ASP A O 1
ATOM 3698 N N . LEU B 2 151 ? 124.275 106.560 62.990 1.00 91.99 151 LEU A N 1
ATOM 3699 C CA . LEU B 2 151 ? 125.085 106.350 64.188 1.00 91.99 151 LEU A CA 1
ATOM 3700 C C . LEU B 2 151 ? 124.466 107.018 65.402 1.00 91.99 151 LEU A C 1
ATOM 3701 O O . LEU B 2 151 ? 124.354 106.404 66.468 1.00 91.99 151 LEU A O 1
ATOM 3706 N N . ARG B 2 152 ? 124.061 108.280 65.258 1.00 91.22 152 ARG A N 1
ATOM 3707 C CA . ARG B 2 152 ? 123.388 108.968 66.352 1.00 91.22 152 ARG A CA 1
ATOM 3708 C C . ARG B 2 152 ? 122.028 108.361 66.648 1.00 91.22 152 ARG A C 1
ATOM 3709 O O . ARG B 2 152 ? 121.557 108.432 67.788 1.00 91.22 152 ARG A O 1
ATOM 3717 N N . LEU B 2 153 ? 121.414 107.718 65.658 1.00 89.09 153 LEU A N 1
ATOM 3718 C CA . LEU B 2 153 ? 120.173 107.005 65.911 1.00 89.09 153 LEU A CA 1
ATOM 3719 C C . LEU B 2 153 ? 120.405 105.803 66.815 1.00 89.09 153 LEU A C 1
ATOM 3720 O O . LEU B 2 153 ? 119.648 105.587 67.769 1.00 89.09 153 LEU A O 1
ATOM 3725 N N . ILE B 2 154 ? 121.461 105.029 66.547 1.00 84.04 154 ILE A N 1
ATOM 3726 C CA . ILE B 2 154 ? 121.788 103.888 67.396 1.00 84.04 154 ILE A CA 1
ATOM 3727 C C . ILE B 2 154 ? 122.215 104.364 68.775 1.00 84.04 154 ILE A C 1
ATOM 3728 O O . ILE B 2 154 ? 121.868 103.752 69.794 1.00 84.04 154 ILE A O 1
ATOM 3733 N N . TYR B 2 155 ? 122.927 105.494 68.831 1.00 83.69 155 TYR A N 1
ATOM 3734 C CA . TYR B 2 155 ? 123.322 106.057 70.116 1.00 83.69 155 TYR A CA 1
ATOM 3735 C C . TYR B 2 155 ? 122.124 106.473 70.946 1.00 83.69 155 TYR A C 1
ATOM 3736 O O . TYR B 2 155 ? 122.096 106.220 72.148 1.00 83.69 155 TYR A O 1
ATOM 3745 N N . LEU B 2 156 ? 121.140 107.128 70.345 1.00 75.35 156 LEU A N 1
ATOM 3746 C CA . LEU B 2 156 ? 120.018 107.556 71.163 1.00 75.35 156 LEU A CA 1
ATOM 3747 C C . LEU B 2 156 ? 119.061 106.408 71.443 1.00 75.35 156 LEU A C 1
ATOM 3748 O O . LEU B 2 156 ? 118.318 106.458 72.425 1.00 75.35 156 LEU A O 1
ATOM 3753 N N . ALA B 2 157 ? 119.105 105.348 70.643 1.00 76.75 157 ALA A N 1
ATOM 3754 C CA . ALA B 2 157 ? 118.456 104.120 71.070 1.00 76.75 157 ALA A CA 1
ATOM 3755 C C . ALA B 2 157 ? 119.182 103.494 72.242 1.00 76.75 157 ALA A C 1
ATOM 3756 O O . ALA B 2 157 ? 118.567 102.785 73.041 1.00 76.75 157 ALA A O 1
ATOM 3758 N N . LEU B 2 158 ? 120.481 103.728 72.360 1.00 78.78 158 LEU A N 1
ATOM 3759 C CA . LEU B 2 158 ? 121.235 103.022 73.378 1.00 78.78 158 LEU A CA 1
ATOM 3760 C C . LEU B 2 158 ? 121.425 103.832 74.657 1.00 78.78 158 LEU A C 1
ATOM 3761 O O . LEU B 2 158 ? 121.621 103.247 75.724 1.00 78.78 158 LEU A O 1
ATOM 3766 N N . ALA B 2 159 ? 121.363 105.156 74.586 1.00 74.66 159 ALA A N 1
ATOM 3767 C CA . ALA B 2 159 ? 121.466 105.967 75.789 1.00 74.66 159 ALA A CA 1
ATOM 3768 C C . ALA B 2 159 ? 120.160 105.966 76.557 1.00 74.66 159 ALA A C 1
ATOM 3769 O O . ALA B 2 159 ? 120.157 106.157 77.774 1.00 74.66 159 ALA A O 1
ATOM 3771 N N . HIS B 2 160 ? 119.048 105.759 75.863 1.00 71.16 160 HIS A N 1
ATOM 3772 C CA . HIS B 2 160 ? 117.822 105.379 76.546 1.00 71.16 160 HIS A CA 1
ATOM 3773 C C . HIS B 2 160 ? 117.924 103.980 77.120 1.00 71.16 160 HIS A C 1
ATOM 3774 O O . HIS B 2 160 ? 117.297 103.679 78.141 1.00 71.16 160 HIS A O 1
ATOM 3781 N N . MET B 2 161 ? 118.721 103.125 76.490 1.00 77.55 161 MET A N 1
ATOM 3782 C CA . MET B 2 161 ? 118.715 101.714 76.838 1.00 77.55 161 MET A CA 1
ATOM 3783 C C . MET B 2 161 ? 119.382 101.468 78.184 1.00 77.55 161 MET A C 1
ATOM 3784 O O . MET B 2 161 ? 118.974 100.572 78.930 1.00 77.55 161 MET A O 1
ATOM 3789 N N . ILE B 2 162 ? 120.399 102.264 78.522 1.00 68.23 162 ILE A N 1
ATOM 3790 C CA . ILE B 2 162 ? 121.151 102.036 79.747 1.00 68.23 162 ILE A CA 1
ATOM 3791 C C . ILE B 2 162 ? 120.733 102.946 80.882 1.00 68.23 162 ILE A C 1
ATOM 3792 O O . ILE B 2 162 ? 121.240 102.780 82.000 1.00 68.23 162 ILE A O 1
ATOM 3797 N N . LYS B 2 163 ? 119.853 103.911 80.646 1.00 69.38 163 LYS A N 1
ATOM 3798 C CA . LYS B 2 163 ? 119.364 104.695 81.770 1.00 69.38 163 LYS A CA 1
ATOM 3799 C C . LYS B 2 163 ? 118.126 104.103 82.416 1.00 69.38 163 LYS A C 1
ATOM 3800 O O . LYS B 2 163 ? 117.703 104.593 83.465 1.00 69.38 163 LYS A O 1
ATOM 3806 N N . PHE B 2 164 ? 117.520 103.083 81.824 1.00 70.14 164 PHE A N 1
ATOM 3807 C CA . PHE B 2 164 ? 116.322 102.479 82.393 1.00 70.14 164 PHE A CA 1
ATOM 3808 C C . PHE B 2 164 ? 116.515 100.974 82.305 1.00 70.14 164 PHE A C 1
ATOM 3809 O O . PHE B 2 164 ? 116.279 100.361 81.261 1.00 70.14 164 PHE A O 1
ATOM 3817 N N . ARG B 2 165 ? 116.947 100.391 83.418 1.00 74.00 165 ARG A N 1
ATOM 3818 C CA . ARG B 2 165 ? 117.550 99.073 83.430 1.00 74.00 165 ARG A CA 1
ATOM 3819 C C . ARG B 2 165 ? 116.705 98.021 84.115 1.00 74.00 165 ARG A C 1
ATOM 3820 O O . ARG B 2 165 ? 116.944 96.832 83.904 1.00 74.00 165 ARG A O 1
ATOM 3828 N N . GLY B 2 166 ? 115.754 98.423 84.942 1.00 79.81 166 GLY A N 1
ATOM 3829 C CA . GLY B 2 166 ? 114.890 97.486 85.610 1.00 79.81 166 GLY A CA 1
ATOM 3830 C C . GLY B 2 166 ? 115.348 97.184 87.018 1.00 79.81 166 GLY A C 1
ATOM 3831 O O . GLY B 2 166 ? 116.006 97.985 87.684 1.00 79.81 166 GLY A O 1
ATOM 3832 N N . HIS B 2 167 ? 114.970 96.003 87.484 1.00 85.35 167 HIS A N 1
ATOM 3833 C CA . HIS B 2 167 ? 115.339 95.547 88.811 1.00 85.35 167 HIS A CA 1
ATOM 3834 C C . HIS B 2 167 ? 116.280 94.364 88.687 1.00 85.35 167 HIS A C 1
ATOM 3835 O O . HIS B 2 167 ? 116.146 93.544 87.776 1.00 85.35 167 HIS A O 1
ATOM 3842 N N . PHE B 2 168 ? 117.232 94.276 89.606 1.00 78.85 168 PHE A N 1
ATOM 3843 C CA . PHE B 2 168 ? 118.089 93.110 89.700 1.00 78.85 168 PHE A CA 1
ATOM 3844 C C . PHE B 2 168 ? 117.628 92.150 90.774 1.00 78.85 168 PHE A C 1
ATOM 3845 O O . PHE B 2 168 ? 118.446 91.406 91.318 1.00 78.85 168 PHE A O 1
ATOM 3853 N N . LEU B 2 169 ? 116.336 92.154 91.097 1.00 90.30 169 LEU A N 1
ATOM 3854 C CA . LEU B 2 169 ? 115.856 91.282 92.159 1.00 90.30 169 LEU A CA 1
ATOM 3855 C C . LEU B 2 169 ? 115.837 89.830 91.717 1.00 90.30 169 LEU A C 1
ATOM 3856 O O . LEU B 2 169 ? 115.972 88.929 92.549 1.00 90.30 169 LEU A O 1
ATOM 3861 N N . ILE B 2 170 ? 115.672 89.581 90.425 1.00 98.48 170 ILE A N 1
ATOM 3862 C CA . ILE B 2 170 ? 115.878 88.239 89.911 1.00 98.48 170 ILE A CA 1
ATOM 3863 C C . ILE B 2 170 ? 117.369 88.040 89.660 1.00 98.48 170 ILE A C 1
ATOM 3864 O O . ILE B 2 170 ? 118.136 89.000 89.543 1.00 98.48 170 ILE A O 1
ATOM 3869 N N . GLU B 2 171 ? 117.803 86.784 89.628 1.00 114.00 171 GLU A N 1
ATOM 3870 C CA . GLU B 2 171 ? 119.226 86.474 89.567 1.00 114.00 171 GLU A CA 1
ATOM 3871 C C . GLU B 2 171 ? 119.495 85.375 88.553 1.00 114.00 171 GLU A C 1
ATOM 3872 O O . GLU B 2 171 ? 118.655 84.495 88.339 1.00 114.00 171 GLU A O 1
ATOM 3878 N N . GLY B 2 172 ? 120.662 85.441 87.926 1.00 115.39 172 GLY A N 1
ATOM 3879 C CA . GLY B 2 172 ? 121.008 84.506 86.870 1.00 115.39 172 GLY A CA 1
ATOM 3880 C C . GLY B 2 172 ? 120.469 84.983 85.540 1.00 115.39 172 GLY A C 1
ATOM 3881 O O . GLY B 2 172 ? 120.545 86.169 85.225 1.00 115.39 172 GLY A O 1
ATOM 3882 N N . ASP B 2 173 ? 119.921 84.054 84.763 1.00 121.41 173 ASP A N 1
ATOM 3883 C CA . ASP B 2 173 ? 119.229 84.362 83.523 1.00 121.41 173 ASP A CA 1
ATOM 3884 C C . ASP B 2 173 ? 117.878 83.663 83.524 1.00 121.41 173 ASP A C 1
ATOM 3885 O O . ASP B 2 173 ? 117.631 82.744 84.308 1.00 121.41 173 ASP A O 1
ATOM 3890 N N . LEU B 2 174 ? 117.002 84.114 82.633 1.00 124.10 174 LEU A N 1
ATOM 3891 C CA . LEU B 2 174 ? 115.631 83.628 82.623 1.00 124.10 174 LEU A CA 1
ATOM 3892 C C . LEU B 2 174 ? 115.548 82.214 82.066 1.00 124.10 174 LEU A C 1
ATOM 3893 O O . LEU B 2 174 ? 116.295 81.827 81.164 1.00 124.10 174 LEU A O 1
ATOM 3898 N N . ASN B 2 175 ? 114.622 81.444 82.624 1.00 131.68 175 ASN A N 1
ATOM 3899 C CA . ASN B 2 175 ? 114.353 80.075 82.212 1.00 131.68 175 ASN A CA 1
ATOM 3900 C C . ASN B 2 175 ? 112.929 79.734 82.630 1.00 131.68 175 ASN A C 1
ATOM 3901 O O . ASN B 2 175 ? 112.395 80.358 83.552 1.00 131.68 175 ASN A O 1
ATOM 3906 N N . PRO B 2 176 ? 112.276 78.774 81.957 1.00 134.97 176 PRO A N 1
ATOM 3907 C CA . PRO B 2 176 ? 110.868 78.469 82.285 1.00 134.97 176 PRO A CA 1
ATOM 3908 C C . PRO B 2 176 ? 110.623 77.935 83.694 1.00 134.97 176 PRO A C 1
ATOM 3909 O O . PRO B 2 176 ? 109.459 77.863 84.107 1.00 134.97 176 PRO A O 1
ATOM 3913 N N . ASP B 2 177 ? 111.664 77.572 84.445 1.00 133.35 177 ASP A N 1
ATOM 3914 C CA . ASP B 2 177 ? 111.506 77.351 85.875 1.00 133.35 177 ASP A CA 1
ATOM 3915 C C . ASP B 2 177 ? 111.363 78.651 86.650 1.00 133.35 177 ASP A C 1
ATOM 3916 O O . ASP B 2 177 ? 111.036 78.610 87.839 1.00 133.35 177 ASP A O 1
ATOM 3918 N N . ASN B 2 178 ? 111.615 79.793 86.015 1.00 127.64 178 ASN A N 1
ATOM 3919 C CA . ASN B 2 178 ? 111.497 81.078 86.680 1.00 127.64 178 ASN A CA 1
ATOM 3920 C C . ASN B 2 178 ? 110.860 82.138 85.786 1.00 127.64 178 ASN A C 1
ATOM 3921 O O . ASN B 2 178 ? 110.616 83.254 86.253 1.00 127.64 178 ASN A O 1
ATOM 3926 N N . SER B 2 179 ? 110.562 81.822 84.525 1.00 134.07 179 SER A N 1
ATOM 3927 C CA . SER B 2 179 ? 109.979 82.800 83.610 1.00 134.07 179 SER A CA 1
ATOM 3928 C C . SER B 2 179 ? 108.460 82.841 83.727 1.00 134.07 179 SER A C 1
ATOM 3929 O O . SER B 2 179 ? 107.883 83.875 84.078 1.00 134.07 179 SER A O 1
ATOM 3932 N N . ASP B 2 180 ? 107.807 81.722 83.443 1.00 136.01 180 ASP A N 1
ATOM 3933 C CA . ASP B 2 180 ? 106.359 81.670 83.343 1.00 136.01 180 ASP A CA 1
ATOM 3934 C C . ASP B 2 180 ? 105.728 81.358 84.694 1.00 136.01 180 ASP A C 1
ATOM 3935 O O . ASP B 2 180 ? 106.385 80.896 85.629 1.00 136.01 180 ASP A O 1
ATOM 3937 N N . VAL B 2 181 ? 104.421 81.611 84.778 1.00 130.85 181 VAL A N 1
ATOM 3938 C CA . VAL B 2 181 ? 103.692 81.415 86.026 1.00 130.85 181 VAL A CA 1
ATOM 3939 C C . VAL B 2 181 ? 103.327 79.967 86.284 1.00 130.85 181 VAL A C 1
ATOM 3940 O O . VAL B 2 181 ? 102.839 79.657 87.376 1.00 130.85 181 VAL A O 1
ATOM 3944 N N . ASP B 2 182 ? 103.541 79.077 85.311 1.00 135.90 182 ASP A N 1
ATOM 3945 C CA . ASP B 2 182 ? 103.167 77.676 85.476 1.00 135.90 182 ASP A CA 1
ATOM 3946 C C . ASP B 2 182 ? 104.035 77.000 86.528 1.00 135.90 182 ASP A C 1
ATOM 3947 O O . ASP B 2 182 ? 103.526 76.465 87.523 1.00 135.90 182 ASP A O 1
ATOM 3949 N N . LYS B 2 183 ? 105.357 77.046 86.336 1.00 132.58 183 LYS A N 1
ATOM 3950 C CA . LYS B 2 183 ? 106.280 76.452 87.296 1.00 132.58 183 LYS A CA 1
ATOM 3951 C C . LYS B 2 183 ? 106.241 77.167 88.640 1.00 132.58 183 LYS A C 1
ATOM 3952 O O . LYS B 2 183 ? 106.425 76.531 89.679 1.00 132.58 183 LYS A O 1
ATOM 3954 N N . LEU B 2 184 ? 105.942 78.466 88.649 1.00 133.75 184 LEU A N 1
ATOM 3955 C CA . LEU B 2 184 ? 105.875 79.199 89.910 1.00 133.75 184 LEU A CA 1
ATOM 3956 C C . LEU B 2 184 ? 104.617 78.861 90.700 1.00 133.75 184 LEU A C 1
ATOM 3957 O O . LEU B 2 184 ? 104.662 78.760 91.932 1.00 133.75 184 LEU A O 1
ATOM 3962 N N . PHE B 2 185 ? 103.487 78.681 90.015 1.00 131.98 185 PHE A N 1
ATOM 3963 C CA . PHE B 2 185 ? 102.282 78.248 90.707 1.00 131.98 185 PHE A CA 1
ATOM 3964 C C . PHE B 2 185 ? 102.415 76.815 91.195 1.00 131.98 185 PHE A C 1
ATOM 3965 O O . PHE B 2 185 ? 101.910 76.483 92.275 1.00 131.98 185 PHE A O 1
ATOM 3973 N N . ILE B 2 186 ? 103.107 75.966 90.427 1.00 133.52 186 ILE A N 1
ATOM 3974 C CA . ILE B 2 186 ? 103.436 74.626 90.907 1.00 133.52 186 ILE A CA 1
ATOM 3975 C C . ILE B 2 186 ? 104.347 74.702 92.129 1.00 133.52 186 ILE A C 1
ATOM 3976 O O . ILE B 2 186 ? 104.177 73.944 93.090 1.00 133.52 186 ILE A O 1
ATOM 3981 N N . GLN B 2 187 ? 105.272 75.665 92.145 1.00 134.02 187 GLN A N 1
ATOM 3982 C CA . GLN B 2 187 ? 106.154 75.844 93.296 1.00 134.02 187 GLN A CA 1
ATOM 3983 C C . GLN B 2 187 ? 105.382 76.278 94.536 1.00 134.02 187 GLN A C 1
ATOM 3984 O O . GLN B 2 187 ? 105.645 75.786 95.641 1.00 134.02 187 GLN A O 1
ATOM 3990 N N . LEU B 2 188 ? 104.408 77.175 94.374 1.00 131.34 188 LEU A N 1
ATOM 3991 C CA . LEU B 2 188 ? 103.664 77.624 95.547 1.00 131.34 188 LEU A CA 1
ATOM 3992 C C . LEU B 2 188 ? 102.688 76.560 96.035 1.00 131.34 188 LEU A C 1
ATOM 3993 O O . LEU B 2 188 ? 102.478 76.436 97.247 1.00 131.34 188 LEU A O 1
ATOM 3998 N N . VAL B 2 189 ? 102.105 75.765 95.134 1.00 138.38 189 VAL A N 1
ATOM 3999 C CA . VAL B 2 189 ? 101.243 74.701 95.636 1.00 138.38 189 VAL A CA 1
ATOM 4000 C C . VAL B 2 189 ? 102.088 73.590 96.258 1.00 138.38 189 VAL A C 1
ATOM 4001 O O . VAL B 2 189 ? 101.656 72.950 97.227 1.00 138.38 189 VAL A O 1
ATOM 4005 N N . GLN B 2 190 ? 103.333 73.409 95.793 1.00 139.74 190 GLN A N 1
ATOM 4006 C CA . GLN B 2 190 ? 104.241 72.476 96.451 1.00 139.74 190 GLN A CA 1
ATOM 4007 C C . GLN B 2 190 ? 104.630 72.955 97.840 1.00 139.74 190 GLN A C 1
ATOM 4008 O O . GLN B 2 190 ? 104.677 72.154 98.777 1.00 139.74 190 GLN A O 1
ATOM 4014 N N . THR B 2 191 ? 104.900 74.253 98.004 1.00 143.28 191 THR A N 1
ATOM 4015 C CA . THR B 2 191 ? 105.307 74.704 99.329 1.00 143.28 191 THR A CA 1
ATOM 4016 C C . THR B 2 191 ? 104.119 74.789 100.280 1.00 143.28 191 THR A C 1
ATOM 4017 O O . THR B 2 191 ? 104.293 74.591 101.484 1.00 143.28 191 THR A O 1
ATOM 4021 N N . TYR B 2 192 ? 102.903 74.975 99.761 1.00 146.34 192 TYR A N 1
ATOM 4022 C CA . TYR B 2 192 ? 101.722 74.912 100.614 1.00 146.34 192 TYR A CA 1
ATOM 4023 C C . TYR B 2 192 ? 101.454 73.483 101.068 1.00 146.34 192 TYR A C 1
ATOM 4024 O O . TYR B 2 192 ? 101.208 73.235 102.260 1.00 146.34 192 TYR A O 1
ATOM 4033 N N . ASN B 2 193 ? 101.527 72.531 100.128 1.00 152.92 193 ASN A N 1
ATOM 4034 C CA . ASN B 2 193 ? 101.346 71.119 100.445 1.00 152.92 193 ASN A CA 1
ATOM 4035 C C . ASN B 2 193 ? 102.440 70.609 101.375 1.00 152.92 193 ASN A C 1
ATOM 4036 O O . ASN B 2 193 ? 102.176 69.767 102.238 1.00 152.92 193 ASN A O 1
ATOM 4041 N N . GLN B 2 194 ? 103.664 71.114 101.233 1.00 154.36 194 GLN A N 1
ATOM 4042 C CA . GLN B 2 194 ? 104.742 70.703 102.121 1.00 154.36 194 GLN A CA 1
ATOM 4043 C C . GLN B 2 194 ? 104.631 71.370 103.483 1.00 154.36 194 GLN A C 1
ATOM 4044 O O . GLN B 2 194 ? 105.034 70.780 104.491 1.00 154.36 194 GLN A O 1
ATOM 4050 N N . LEU B 2 195 ? 104.086 72.585 103.540 1.00 151.76 195 LEU A N 1
ATOM 4051 C CA . LEU B 2 195 ? 104.026 73.281 104.814 1.00 151.76 195 LEU A CA 1
ATOM 4052 C C . LEU B 2 195 ? 102.903 72.728 105.678 1.00 151.76 195 LEU A C 1
ATOM 4053 O O . LEU B 2 195 ? 103.053 72.635 106.901 1.00 151.76 195 LEU A O 1
ATOM 4058 N N . PHE B 2 196 ? 101.778 72.348 105.077 1.00 155.49 196 PHE A N 1
ATOM 4059 C CA . PHE B 2 196 ? 100.752 71.784 105.945 1.00 155.49 196 PHE A CA 1
ATOM 4060 C C . PHE B 2 196 ? 100.833 70.267 106.057 1.00 155.49 196 PHE A C 1
ATOM 4061 O O . PHE B 2 196 ? 100.688 69.739 107.166 1.00 155.49 196 PHE A O 1
ATOM 4069 N N . GLU B 2 197 ? 101.055 69.566 104.934 1.00 164.93 197 GLU A N 1
ATOM 4070 C CA . GLU B 2 197 ? 101.120 68.093 104.856 1.00 164.93 197 GLU A CA 1
ATOM 4071 C C . GLU B 2 197 ? 99.858 67.417 105.386 1.00 164.93 197 GLU A C 1
ATOM 4072 O O . GLU B 2 197 ? 99.900 66.276 105.853 1.00 164.93 197 GLU A O 1
ATOM 4078 N N . GLU B 2 198 ? 98.733 68.116 105.296 1.00 162.85 198 GLU A N 1
ATOM 4079 C CA . GLU B 2 198 ? 97.448 67.661 105.797 1.00 162.85 198 GLU A CA 1
ATOM 4080 C C . GLU B 2 198 ? 96.396 68.526 105.131 1.00 162.85 198 GLU A C 1
ATOM 4081 O O . GLU B 2 198 ? 96.695 69.645 104.703 1.00 162.85 198 GLU A O 1
ATOM 4087 N N . ASN B 2 199 ? 95.185 67.946 104.990 1.00 167.59 199 ASN A N 1
ATOM 4088 C CA . ASN B 2 199 ? 93.983 68.352 104.248 1.00 167.59 199 ASN A CA 1
ATOM 4089 C C . ASN B 2 199 ? 94.293 69.213 103.019 1.00 167.59 199 ASN A C 1
ATOM 4090 O O . ASN B 2 199 ? 93.726 70.301 102.859 1.00 167.59 199 ASN A O 1
ATOM 4095 N N . PRO B 2 200 ? 95.168 68.744 102.102 1.00 170.57 200 PRO A N 1
ATOM 4096 C CA . PRO B 2 200 ? 95.775 69.671 101.142 1.00 170.57 200 PRO A CA 1
ATOM 4097 C C . PRO B 2 200 ? 94.887 69.963 99.949 1.00 170.57 200 PRO A C 1
ATOM 4098 O O . PRO B 2 200 ? 93.732 69.532 99.887 1.00 170.57 200 PRO A O 1
ATOM 4102 N N . ILE B 2 201 ? 95.439 70.701 98.993 1.00 164.35 201 ILE A N 1
ATOM 4103 C CA . ILE B 2 201 ? 94.792 70.976 97.720 1.00 164.35 201 ILE A CA 1
ATOM 4104 C C . ILE B 2 201 ? 95.801 70.722 96.611 1.00 164.35 201 ILE A C 1
ATOM 4105 O O . ILE B 2 201 ? 96.994 71.000 96.770 1.00 164.35 201 ILE A O 1
ATOM 4110 N N . ASN B 2 202 ? 95.329 70.167 95.499 1.00 159.73 202 ASN A N 1
ATOM 4111 C CA . ASN B 2 202 ? 96.193 69.820 94.382 1.00 159.73 202 ASN A CA 1
ATOM 4112 C C . ASN B 2 202 ? 95.601 70.390 93.105 1.00 159.73 202 ASN A C 1
ATOM 4113 O O . ASN B 2 202 ? 94.412 70.212 92.826 1.00 159.73 202 ASN A O 1
ATOM 4118 N N . ALA B 2 203 ? 96.440 71.070 92.329 1.00 161.06 203 ALA A N 1
ATOM 4119 C CA . ALA B 2 203 ? 96.033 71.719 91.091 1.00 161.06 203 ALA A CA 1
ATOM 4120 C C . ALA B 2 203 ? 96.718 71.082 89.891 1.00 161.06 203 ALA A C 1
ATOM 4121 O O . ALA B 2 203 ? 97.206 71.769 88.993 1.00 161.06 203 ALA A O 1
ATOM 4123 N N . SER B 2 204 ? 96.779 69.751 89.872 1.00 164.16 204 SER A N 1
ATOM 4124 C CA . SER B 2 204 ? 97.330 69.061 88.715 1.00 164.16 204 SER A CA 1
ATOM 4125 C C . SER B 2 204 ? 96.368 69.067 87.538 1.00 164.16 204 SER A C 1
ATOM 4126 O O . SER B 2 204 ? 96.814 68.998 86.388 1.00 164.16 204 SER A O 1
ATOM 4128 N N . GLY B 2 205 ? 95.065 69.149 87.795 1.00 167.85 205 GLY A N 1
ATOM 4129 C CA . GLY B 2 205 ? 94.083 69.195 86.730 1.00 167.85 205 GLY A CA 1
ATOM 4130 C C . GLY B 2 205 ? 93.955 70.560 86.085 1.00 167.85 205 GLY A C 1
ATOM 4131 O O . GLY B 2 205 ? 94.231 70.716 84.891 1.00 167.85 205 GLY A O 1
ATOM 4132 N N . VAL B 2 206 ? 93.535 71.558 86.863 1.00 164.43 206 VAL A N 1
ATOM 4133 C CA . VAL B 2 206 ? 93.400 72.918 86.354 1.00 164.43 206 VAL A CA 1
ATOM 4134 C C . VAL B 2 206 ? 94.780 73.555 86.252 1.00 164.43 206 VAL A C 1
ATOM 4135 O O . VAL B 2 206 ? 95.658 73.330 87.095 1.00 164.43 206 VAL A O 1
ATOM 4139 N N . ASP B 2 207 ? 94.990 74.333 85.195 1.00 160.76 207 ASP A N 1
ATOM 4140 C CA . ASP B 2 207 ? 96.311 74.861 84.865 1.00 160.76 207 ASP A CA 1
ATOM 4141 C C . ASP B 2 207 ? 96.188 76.361 84.635 1.00 160.76 207 ASP A C 1
ATOM 4142 O O . ASP B 2 207 ? 95.659 76.795 83.609 1.00 160.76 207 ASP A O 1
ATOM 4147 N N . ALA B 2 208 ? 96.704 77.151 85.572 1.00 150.53 208 ALA A N 1
ATOM 4148 C CA . ALA B 2 208 ? 96.590 78.602 85.523 1.00 150.53 208 ALA A CA 1
ATOM 4149 C C . ALA B 2 208 ? 97.683 79.265 84.699 1.00 150.53 208 ALA A C 1
ATOM 4150 O O . ALA B 2 208 ? 97.945 80.455 84.902 1.00 150.53 208 ALA A O 1
ATOM 4152 N N . LYS B 2 209 ? 98.327 78.534 83.785 1.00 151.36 209 LYS A N 1
ATOM 4153 C CA . LYS B 2 209 ? 99.346 79.142 82.936 1.00 151.36 209 LYS A CA 1
ATOM 4154 C C . LYS B 2 209 ? 98.738 80.120 81.938 1.00 151.36 209 LYS A C 1
ATOM 4155 O O . LYS B 2 209 ? 99.414 81.058 81.502 1.00 151.36 209 LYS A O 1
ATOM 4157 N N . ALA B 2 210 ? 97.477 79.922 81.571 1.00 146.34 210 ALA A N 1
ATOM 4158 C CA . ALA B 2 210 ? 96.751 80.854 80.722 1.00 146.34 210 ALA A CA 1
ATOM 4159 C C . ALA B 2 210 ? 95.526 81.450 81.391 1.00 146.34 210 ALA A C 1
ATOM 4160 O O . ALA B 2 210 ? 95.118 82.553 81.020 1.00 146.34 210 ALA A O 1
ATOM 4162 N N . ILE B 2 211 ? 94.927 80.749 82.355 1.00 149.67 211 ILE A N 1
ATOM 4163 C CA . ILE B 2 211 ? 93.764 81.275 83.063 1.00 149.67 211 ILE A CA 1
ATOM 4164 C C . ILE B 2 211 ? 94.164 82.445 83.952 1.00 149.67 211 ILE A C 1
ATOM 4165 O O . ILE B 2 211 ? 93.527 83.504 83.935 1.00 149.67 211 ILE A O 1
ATOM 4170 N N . LEU B 2 212 ? 95.243 82.289 84.713 1.00 138.70 212 LEU A N 1
ATOM 4171 C CA . LEU B 2 212 ? 95.709 83.401 85.524 1.00 138.70 212 LEU A CA 1
ATOM 4172 C C . LEU B 2 212 ? 96.439 84.443 84.686 1.00 138.70 212 LEU A C 1
ATOM 4173 O O . LEU B 2 212 ? 96.559 85.598 85.106 1.00 138.70 212 LEU A O 1
ATOM 4178 N N . SER B 2 213 ? 96.896 84.073 83.496 1.00 143.71 213 SER A N 1
ATOM 4179 C CA . SER B 2 213 ? 97.544 85.002 82.584 1.00 143.71 213 SER A CA 1
ATOM 4180 C C . SER B 2 213 ? 96.574 85.628 81.590 1.00 143.71 213 SER A C 1
ATOM 4181 O O . SER B 2 213 ? 97.018 86.231 80.609 1.00 143.71 213 SER A O 1
ATOM 4184 N N . ALA B 2 214 ? 95.270 85.506 81.819 1.00 146.56 214 ALA A N 1
ATOM 4185 C CA . ALA B 2 214 ? 94.291 85.854 80.802 1.00 146.56 214 ALA A CA 1
ATOM 4186 C C . ALA B 2 214 ? 94.080 87.363 80.722 1.00 146.56 214 ALA A C 1
ATOM 4187 O O . ALA B 2 214 ? 94.612 88.145 81.514 1.00 146.56 214 ALA A O 1
ATOM 4189 N N . ARG B 2 215 ? 93.280 87.763 79.737 1.00 138.79 215 ARG A N 1
ATOM 4190 C CA . ARG B 2 215 ? 92.915 89.159 79.512 1.00 138.79 215 ARG A CA 1
ATOM 4191 C C . ARG B 2 215 ? 91.513 89.352 80.085 1.00 138.79 215 ARG A C 1
ATOM 4192 O O . ARG B 2 215 ? 90.503 89.153 79.409 1.00 138.79 215 ARG A O 1
ATOM 4200 N N . LEU B 2 216 ? 91.463 89.709 81.362 1.00 138.58 216 LEU A N 1
ATOM 4201 C CA . LEU B 2 216 ? 90.216 89.938 82.078 1.00 138.58 216 LEU A CA 1
ATOM 4202 C C . LEU B 2 216 ? 90.526 90.873 83.239 1.00 138.58 216 LEU A C 1
ATOM 4203 O O . LEU B 2 216 ? 91.590 91.499 83.282 1.00 138.58 216 LEU A O 1
ATOM 4205 N N . SER B 2 217 ? 89.599 90.969 84.184 1.00 140.87 217 SER A N 1
ATOM 4206 C CA . SER B 2 217 ? 89.803 91.746 85.399 1.00 140.87 217 SER A CA 1
ATOM 4207 C C . SER B 2 217 ? 90.271 90.826 86.519 1.00 140.87 217 SER A C 1
ATOM 4208 O O . SER B 2 217 ? 89.713 89.739 86.704 1.00 140.87 217 SER A O 1
ATOM 4211 N N . LYS B 2 218 ? 91.302 91.269 87.251 1.00 138.17 218 LYS A N 1
ATOM 4212 C CA . LYS B 2 218 ? 91.904 90.463 88.314 1.00 138.17 218 LYS A CA 1
ATOM 4213 C C . LYS B 2 218 ? 90.906 90.186 89.427 1.00 138.17 218 LYS A C 1
ATOM 4214 O O . LYS B 2 218 ? 90.786 89.047 89.905 1.00 138.17 218 LYS A O 1
ATOM 4220 N N . SER B 2 219 ? 90.131 91.209 89.803 1.00 143.47 219 SER A N 1
ATOM 4221 C CA . SER B 2 219 ? 89.080 91.103 90.807 1.00 143.47 219 SER A CA 1
ATOM 4222 C C . SER B 2 219 ? 87.909 90.239 90.358 1.00 143.47 219 SER A C 1
ATOM 4223 O O . SER B 2 219 ? 86.981 90.038 91.145 1.00 143.47 219 SER A O 1
ATOM 4226 N N . ARG B 2 220 ? 87.902 89.792 89.102 1.00 146.26 220 ARG A N 1
ATOM 4227 C CA . ARG B 2 220 ? 87.072 88.702 88.622 1.00 146.26 220 ARG A CA 1
ATOM 4228 C C . ARG B 2 220 ? 87.895 87.453 88.325 1.00 146.26 220 ARG A C 1
ATOM 4229 O O . ARG B 2 220 ? 87.358 86.335 88.378 1.00 146.26 220 ARG A O 1
ATOM 4237 N N . ARG B 2 221 ? 89.197 87.612 88.074 1.00 147.72 221 ARG A N 1
ATOM 4238 C CA . ARG B 2 221 ? 90.023 86.467 87.712 1.00 147.72 221 ARG A CA 1
ATOM 4239 C C . ARG B 2 221 ? 90.279 85.561 88.909 1.00 147.72 221 ARG A C 1
ATOM 4240 O O . ARG B 2 221 ? 90.447 84.346 88.738 1.00 147.72 221 ARG A O 1
ATOM 4248 N N . LEU B 2 222 ? 90.282 86.109 90.129 1.00 153.47 222 LEU A N 1
ATOM 4249 C CA . LEU B 2 222 ? 90.449 85.209 91.268 1.00 153.47 222 LEU A CA 1
ATOM 4250 C C . LEU B 2 222 ? 89.202 84.362 91.494 1.00 153.47 222 LEU A C 1
ATOM 4251 O O . LEU B 2 222 ? 89.318 83.203 91.902 1.00 153.47 222 LEU A O 1
ATOM 4256 N N . GLU B 2 223 ? 88.014 84.891 91.181 1.00 157.28 223 GLU A N 1
ATOM 4257 C CA . GLU B 2 223 ? 86.821 84.050 91.196 1.00 157.28 223 GLU A CA 1
ATOM 4258 C C . GLU B 2 223 ? 86.842 83.033 90.070 1.00 157.28 223 GLU A C 1
ATOM 4259 O O . GLU B 2 223 ? 86.327 81.926 90.244 1.00 157.28 223 GLU A O 1
ATOM 4265 N N . ASN B 2 224 ? 87.437 83.386 88.923 1.00 156.08 224 ASN A N 1
ATOM 4266 C CA . ASN B 2 224 ? 87.646 82.393 87.867 1.00 156.08 224 ASN A CA 1
ATOM 4267 C C . ASN B 2 224 ? 88.527 81.247 88.349 1.00 156.08 224 ASN A C 1
ATOM 4268 O O . ASN B 2 224 ? 88.230 80.072 88.097 1.00 156.08 224 ASN A O 1
ATOM 4273 N N . LEU B 2 225 ? 89.602 81.572 89.066 1.00 158.59 225 LEU A N 1
ATOM 4274 C CA . LEU B 2 225 ? 90.548 80.542 89.477 1.00 158.59 225 LEU A CA 1
ATOM 4275 C C . LEU B 2 225 ? 89.983 79.699 90.617 1.00 158.59 225 LEU A C 1
ATOM 4276 O O . LEU B 2 225 ? 90.218 78.487 90.667 1.00 158.59 225 LEU A O 1
ATOM 4281 N N . ILE B 2 226 ? 89.228 80.314 91.530 1.00 162.37 226 ILE A N 1
ATOM 4282 C CA . ILE B 2 226 ? 88.563 79.543 92.574 1.00 162.37 226 ILE A CA 1
ATOM 4283 C C . ILE B 2 226 ? 87.386 78.755 91.993 1.00 162.37 226 ILE A C 1
ATOM 4284 O O . ILE B 2 226 ? 86.987 77.722 92.547 1.00 162.37 226 ILE A O 1
ATOM 4289 N N . ALA B 2 227 ? 86.856 79.172 90.842 1.00 165.14 227 ALA A N 1
ATOM 4290 C CA . ALA B 2 227 ? 85.915 78.317 90.130 1.00 165.14 227 ALA A CA 1
ATOM 4291 C C . ALA B 2 227 ? 86.622 77.112 89.525 1.00 165.14 227 ALA A C 1
ATOM 4292 O O . ALA B 2 227 ? 86.067 76.008 89.503 1.00 165.14 227 ALA A O 1
ATOM 4294 N N . GLN B 2 228 ? 87.847 77.301 89.032 1.00 165.87 228 GLN A N 1
ATOM 4295 C CA . GLN B 2 228 ? 88.591 76.177 88.468 1.00 165.87 228 GLN A CA 1
ATOM 4296 C C . GLN B 2 228 ? 89.098 75.248 89.566 1.00 165.87 228 GLN A C 1
ATOM 4297 O O . GLN B 2 228 ? 88.704 74.079 89.638 1.00 165.87 228 GLN A O 1
ATOM 4303 N N . LEU B 2 229 ? 89.968 75.754 90.434 1.00 168.12 229 LEU A N 1
ATOM 4304 C CA . LEU B 2 229 ? 90.458 74.976 91.565 1.00 168.12 229 LEU A CA 1
ATOM 4305 C C . LEU B 2 229 ? 89.527 75.204 92.745 1.00 168.12 229 LEU A C 1
ATOM 4306 O O . LEU B 2 229 ? 89.378 76.353 93.178 1.00 168.12 229 LEU A O 1
ATOM 4311 N N . PRO B 2 230 ? 88.896 74.148 93.306 1.00 169.82 230 PRO A N 1
ATOM 4312 C CA . PRO B 2 230 ? 87.923 74.342 94.395 1.00 169.82 230 PRO A CA 1
ATOM 4313 C C . PRO B 2 230 ? 88.514 74.937 95.667 1.00 169.82 230 PRO A C 1
ATOM 4314 O O . PRO B 2 230 ? 88.048 75.987 96.121 1.00 169.82 230 PRO A O 1
ATOM 4318 N N . GLY B 2 231 ? 89.547 74.305 96.219 1.00 169.63 231 GLY A N 1
ATOM 4319 C CA . GLY B 2 231 ? 90.250 74.880 97.356 1.00 169.63 231 GLY A CA 1
ATOM 4320 C C . GLY B 2 231 ? 89.391 74.895 98.602 1.00 169.63 231 GLY A C 1
ATOM 4321 O O . GLY B 2 231 ? 88.801 73.883 98.994 1.00 169.63 231 GLY A O 1
ATOM 4322 N N . GLU B 2 232 ? 89.307 76.066 99.230 1.00 171.08 232 GLU A N 1
ATOM 4323 C CA . GLU B 2 232 ? 88.476 76.255 100.408 1.00 171.08 232 GLU A CA 1
ATOM 4324 C C . GLU B 2 232 ? 87.328 77.223 100.154 1.00 171.08 232 GLU A C 1
ATOM 4325 O O . GLU B 2 232 ? 86.161 76.834 100.267 1.00 171.08 232 GLU A O 1
ATOM 4327 N N . LYS B 2 233 ? 87.628 78.460 99.772 1.00 159.95 233 LYS A N 1
ATOM 4328 C CA . LYS B 2 233 ? 86.621 79.508 99.636 1.00 159.95 233 LYS A CA 1
ATOM 4329 C C . LYS B 2 233 ? 87.241 80.670 98.870 1.00 159.95 233 LYS A C 1
ATOM 4330 O O . LYS B 2 233 ? 88.411 80.630 98.479 1.00 159.95 233 LYS A O 1
ATOM 4332 N N . LYS B 2 234 ? 86.436 81.714 98.666 1.00 155.85 234 LYS A N 1
ATOM 4333 C CA . LYS B 2 234 ? 86.923 82.971 98.115 1.00 155.85 234 LYS A CA 1
ATOM 4334 C C . LYS B 2 234 ? 87.652 83.812 99.151 1.00 155.85 234 LYS A C 1
ATOM 4335 O O . LYS B 2 234 ? 88.291 84.804 98.785 1.00 155.85 234 LYS A O 1
ATOM 4337 N N . ASN B 2 235 ? 87.560 83.448 100.428 1.00 158.26 235 ASN A N 1
ATOM 4338 C CA . ASN B 2 235 ? 88.387 84.034 101.473 1.00 158.26 235 ASN A CA 1
ATOM 4339 C C . ASN B 2 235 ? 89.235 82.981 102.179 1.00 158.26 235 ASN A C 1
ATOM 4340 O O . ASN B 2 235 ? 89.609 83.167 103.340 1.00 158.26 235 ASN A O 1
ATOM 4345 N N . GLY B 2 236 ? 89.521 81.870 101.506 1.00 159.87 236 GLY A N 1
ATOM 4346 C CA . GLY B 2 236 ? 90.442 80.888 102.036 1.00 159.87 236 GLY A CA 1
ATOM 4347 C C . GLY B 2 236 ? 91.881 81.360 101.943 1.00 159.87 236 GLY A C 1
ATOM 4348 O O . GLY B 2 236 ? 92.211 82.308 101.231 1.00 159.87 236 GLY A O 1
ATOM 4349 N N . LEU B 2 237 ? 92.751 80.669 102.689 1.00 156.61 237 LEU A N 1
ATOM 4350 C CA . LEU B 2 237 ? 94.146 81.089 102.820 1.00 156.61 237 LEU A CA 1
ATOM 4351 C C . LEU B 2 237 ? 94.892 80.957 101.502 1.00 156.61 237 LEU A C 1
ATOM 4352 O O . LEU B 2 237 ? 95.650 81.854 101.113 1.00 156.61 237 LEU A O 1
ATOM 4357 N N . PHE B 2 238 ? 94.678 79.844 100.804 1.00 153.63 238 PHE A N 1
ATOM 4358 C CA . PHE B 2 238 ? 95.181 79.683 99.447 1.00 153.63 238 PHE A CA 1
ATOM 4359 C C . PHE B 2 238 ? 94.603 80.748 98.522 1.00 153.63 238 PHE A C 1
ATOM 4360 O O . PHE B 2 238 ? 95.336 81.380 97.747 1.00 153.63 238 PHE A O 1
ATOM 4368 N N . GLY B 2 239 ? 93.304 81.019 98.657 1.00 157.71 239 GLY A N 1
ATOM 4369 C CA . GLY B 2 239 ? 92.676 82.045 97.844 1.00 157.71 239 GLY A CA 1
ATOM 4370 C C . GLY B 2 239 ? 93.109 83.451 98.215 1.00 157.71 239 GLY A C 1
ATOM 4371 O O . GLY B 2 239 ? 93.297 84.297 97.337 1.00 157.71 239 GLY A O 1
ATOM 4372 N N . ASN B 2 240 ? 93.278 83.722 99.513 1.00 154.71 240 ASN A N 1
ATOM 4373 C CA . ASN B 2 240 ? 93.766 85.037 99.916 1.00 154.71 240 ASN A CA 1
ATOM 4374 C C . ASN B 2 240 ? 95.204 85.257 99.482 1.00 154.71 240 ASN A C 1
ATOM 4375 O O . ASN B 2 240 ? 95.584 86.384 99.161 1.00 154.71 240 ASN A O 1
ATOM 4380 N N . LEU B 2 241 ? 96.008 84.198 99.417 1.00 150.15 241 LEU A N 1
ATOM 4381 C CA . LEU B 2 241 ? 97.372 84.387 98.939 1.00 150.15 241 LEU A CA 1
ATOM 4382 C C . LEU B 2 241 ? 97.413 84.571 97.430 1.00 150.15 241 LEU A C 1
ATOM 4383 O O . LEU B 2 241 ? 98.271 85.300 96.918 1.00 150.15 241 LEU A O 1
ATOM 4388 N N . ILE B 2 242 ? 96.496 83.930 96.703 1.00 143.88 242 ILE A N 1
ATOM 4389 C CA . ILE B 2 242 ? 96.383 84.211 95.274 1.00 143.88 242 ILE A CA 1
ATOM 4390 C C . ILE B 2 242 ? 95.921 85.646 95.051 1.00 143.88 242 ILE A C 1
ATOM 4391 O O . ILE B 2 242 ? 96.411 86.340 94.152 1.00 143.88 242 ILE A O 1
ATOM 4396 N N . ALA B 2 243 ? 95.019 86.132 95.904 1.00 147.87 243 ALA A N 1
ATOM 4397 C CA . ALA B 2 243 ? 94.610 87.532 95.834 1.00 147.87 243 ALA A CA 1
ATOM 4398 C C . ALA B 2 243 ? 95.752 88.470 96.197 1.00 147.87 243 ALA A C 1
ATOM 4399 O O . ALA B 2 243 ? 95.826 89.588 95.676 1.00 147.87 243 ALA A O 1
ATOM 4401 N N . LEU B 2 244 ? 96.648 88.032 97.079 1.00 141.77 244 LEU A N 1
ATOM 4402 C CA . LEU B 2 244 ? 97.863 88.794 97.323 1.00 141.77 244 LEU A CA 1
ATOM 4403 C C . LEU B 2 244 ? 98.781 88.750 96.113 1.00 141.77 244 LEU A C 1
ATOM 4404 O O . LEU B 2 244 ? 99.537 89.697 95.877 1.00 141.77 244 LEU A O 1
ATOM 4409 N N . SER B 2 245 ? 98.719 87.679 95.326 1.00 133.11 245 SER A N 1
ATOM 4410 C CA . SER B 2 245 ? 99.560 87.581 94.143 1.00 133.11 245 SER A CA 1
ATOM 4411 C C . SER B 2 245 ? 99.059 88.424 92.978 1.00 133.11 245 SER A C 1
ATOM 4412 O O . SER B 2 245 ? 99.747 88.502 91.957 1.00 133.11 245 SER A O 1
ATOM 4415 N N . LEU B 2 246 ? 97.885 89.046 93.089 1.00 133.09 246 LEU A N 1
ATOM 4416 C CA . LEU B 2 246 ? 97.330 89.829 91.991 1.00 133.09 246 LEU A CA 1
ATOM 4417 C C . LEU B 2 246 ? 96.983 91.245 92.432 1.00 133.09 246 LEU A C 1
ATOM 4418 O O . LEU B 2 246 ? 96.102 91.883 91.853 1.00 133.09 246 LEU A O 1
ATOM 4423 N N . GLY B 2 247 ? 97.665 91.753 93.454 1.00 135.65 247 GLY A N 1
ATOM 4424 C CA . GLY B 2 247 ? 97.510 93.128 93.866 1.00 135.65 247 GLY A CA 1
ATOM 4425 C C . GLY B 2 247 ? 96.396 93.400 94.854 1.00 135.65 247 GLY A C 1
ATOM 4426 O O . GLY B 2 247 ? 96.379 94.484 95.451 1.00 135.65 247 GLY A O 1
ATOM 4427 N N . LEU B 2 248 ? 95.465 92.466 95.046 1.00 144.45 248 LEU A N 1
ATOM 4428 C CA . LEU B 2 248 ? 94.378 92.675 95.993 1.00 144.45 248 LEU A CA 1
ATOM 4429 C C . LEU B 2 248 ? 94.890 92.606 97.429 1.00 144.45 248 LEU A C 1
ATOM 4430 O O . LEU B 2 248 ? 95.976 92.093 97.707 1.00 144.45 248 LEU A O 1
ATOM 4435 N N . THR B 2 249 ? 94.089 93.150 98.349 1.00 148.37 249 THR A N 1
ATOM 4436 C CA . THR B 2 249 ? 94.447 93.274 99.761 1.00 148.37 249 THR A CA 1
ATOM 4437 C C . THR B 2 249 ? 93.452 92.482 100.600 1.00 148.37 249 THR A C 1
ATOM 4438 O O . THR B 2 249 ? 92.464 93.042 101.097 1.00 148.37 249 THR A O 1
ATOM 4442 N N . PRO B 2 250 ? 93.678 91.189 100.790 1.00 152.74 250 PRO A N 1
ATOM 4443 C CA . PRO B 2 250 ? 92.778 90.389 101.621 1.00 152.74 250 PRO A CA 1
ATOM 4444 C C . PRO B 2 250 ? 93.082 90.605 103.099 1.00 152.74 250 PRO A C 1
ATOM 4445 O O . PRO B 2 250 ? 93.932 91.408 103.478 1.00 152.74 250 PRO A O 1
ATOM 4449 N N . ASN B 2 251 ? 92.366 89.863 103.936 1.00 160.00 251 ASN A N 1
ATOM 4450 C CA . ASN B 2 251 ? 92.633 89.819 105.364 1.00 160.00 251 ASN A CA 1
ATOM 4451 C C . ASN B 2 251 ? 92.640 88.369 105.823 1.00 160.00 251 ASN A C 1
ATOM 4452 O O . ASN B 2 251 ? 92.224 87.460 105.100 1.00 160.00 251 ASN A O 1
ATOM 4457 N N . PHE B 2 252 ? 93.123 88.158 107.048 1.00 163.89 252 PHE A N 1
ATOM 4458 C CA . PHE B 2 252 ? 93.403 86.817 107.530 1.00 163.89 252 PHE A CA 1
ATOM 4459 C C . PHE B 2 252 ? 92.868 86.527 108.923 1.00 163.89 252 PHE A C 1
ATOM 4460 O O . PHE B 2 252 ? 93.112 85.430 109.437 1.00 163.89 252 PHE A O 1
ATOM 4468 N N . LYS B 2 253 ? 92.166 87.475 109.553 1.00 167.90 253 LYS A N 1
ATOM 4469 C CA . LYS B 2 253 ? 91.642 87.249 110.897 1.00 167.90 253 LYS A CA 1
ATOM 4470 C C . LYS B 2 253 ? 90.556 86.183 110.906 1.00 167.90 253 LYS A C 1
ATOM 4471 O O . LYS B 2 253 ? 90.445 85.420 111.872 1.00 167.90 253 LYS A O 1
ATOM 4473 N N . SER B 2 254 ? 89.764 86.102 109.841 1.00 167.46 254 SER A N 1
ATOM 4474 C CA . SER B 2 254 ? 88.816 85.011 109.667 1.00 167.46 254 SER A CA 1
ATOM 4475 C C . SER B 2 254 ? 89.469 83.756 109.106 1.00 167.46 254 SER A C 1
ATOM 4476 O O . SER B 2 254 ? 88.771 82.767 108.862 1.00 167.46 254 SER A O 1
ATOM 4479 N N . ASN B 2 255 ? 90.781 83.775 108.898 1.00 161.68 255 ASN A N 1
ATOM 4480 C CA . ASN B 2 255 ? 91.476 82.750 108.136 1.00 161.68 255 ASN A CA 1
ATOM 4481 C C . ASN B 2 255 ? 92.558 82.058 108.948 1.00 161.68 255 ASN A C 1
ATOM 4482 O O . ASN B 2 255 ? 92.641 80.823 108.941 1.00 161.68 255 ASN A O 1
ATOM 4487 N N . PHE B 2 256 ? 93.397 82.828 109.645 1.00 168.64 256 PHE A N 1
ATOM 4488 C CA . PHE B 2 256 ? 94.401 82.299 110.559 1.00 168.64 256 PHE A CA 1
ATOM 4489 C C . PHE B 2 256 ? 93.829 81.810 111.879 1.00 168.64 256 PHE A C 1
ATOM 4490 O O . PHE B 2 256 ? 94.581 81.213 112.659 1.00 168.64 256 PHE A O 1
ATOM 4498 N N . ASP B 2 257 ? 92.534 82.038 112.124 1.00 177.03 257 ASP A N 1
ATOM 4499 C CA . ASP B 2 257 ? 91.917 81.992 113.453 1.00 177.03 257 ASP A CA 1
ATOM 4500 C C . ASP B 2 257 ? 92.705 82.879 114.420 1.00 177.03 257 ASP A C 1
ATOM 4501 O O . ASP B 2 257 ? 93.121 82.465 115.504 1.00 177.03 257 ASP A O 1
ATOM 4506 N N . LEU B 2 258 ? 92.941 84.114 113.985 1.00 176.84 258 LEU A N 1
ATOM 4507 C CA . LEU B 2 258 ? 93.604 85.144 114.769 1.00 176.84 258 LEU A CA 1
ATOM 4508 C C . LEU B 2 258 ? 92.671 86.332 114.957 1.00 176.84 258 LEU A C 1
ATOM 4509 O O . LEU B 2 258 ? 91.627 86.446 114.313 1.00 176.84 258 LEU A O 1
ATOM 4514 N N . ALA B 2 259 ? 93.066 87.229 115.859 1.00 179.02 259 ALA A N 1
ATOM 4515 C CA . ALA B 2 259 ? 92.184 88.323 116.249 1.00 179.02 259 ALA A CA 1
ATOM 4516 C C . ALA B 2 259 ? 92.255 89.486 115.267 1.00 179.02 259 ALA A C 1
ATOM 4517 O O . ALA B 2 259 ? 91.252 89.850 114.645 1.00 179.02 259 ALA A O 1
ATOM 4519 N N . GLU B 2 260 ? 93.433 90.081 115.117 1.00 171.21 260 GLU A N 1
ATOM 4520 C CA . GLU B 2 260 ? 93.566 91.306 114.345 1.00 171.21 260 GLU A CA 1
ATOM 4521 C C . GLU B 2 260 ? 93.562 91.018 112.848 1.00 171.21 260 GLU A C 1
ATOM 4522 O O . GLU B 2 260 ? 93.964 89.942 112.395 1.00 171.21 260 GLU A O 1
ATOM 4524 N N . ASP B 2 261 ? 93.096 92.000 112.081 1.00 167.15 261 ASP A N 1
ATOM 4525 C CA . ASP B 2 261 ? 93.084 91.901 110.631 1.00 167.15 261 ASP A CA 1
ATOM 4526 C C . ASP B 2 261 ? 94.503 92.040 110.081 1.00 167.15 261 ASP A C 1
ATOM 4527 O O . ASP B 2 261 ? 95.428 92.478 110.770 1.00 167.15 261 ASP A O 1
ATOM 4532 N N . ALA B 2 262 ? 94.672 91.668 108.814 1.00 157.73 262 ALA A N 1
ATOM 4533 C CA . ALA B 2 262 ? 96.000 91.631 108.204 1.00 157.73 262 ALA A CA 1
ATOM 4534 C C . ALA B 2 262 ? 95.895 92.053 106.743 1.00 157.73 262 ALA A C 1
ATOM 4535 O O . ALA B 2 262 ? 95.585 91.231 105.877 1.00 157.73 262 ALA A O 1
ATOM 4537 N N . LYS B 2 263 ? 96.169 93.326 106.473 1.00 157.62 263 LYS A N 1
ATOM 4538 C CA . LYS B 2 263 ? 96.202 93.830 105.109 1.00 157.62 263 LYS A CA 1
ATOM 4539 C C . LYS B 2 263 ? 97.603 93.673 104.530 1.00 157.62 263 LYS A C 1
ATOM 4540 O O . LYS B 2 263 ? 98.604 93.868 105.225 1.00 157.62 263 LYS A O 1
ATOM 4546 N N . LEU B 2 264 ? 97.667 93.289 103.259 1.00 158.35 264 LEU A N 1
ATOM 4547 C CA . LEU B 2 264 ? 98.943 93.105 102.582 1.00 158.35 264 LEU A CA 1
ATOM 4548 C C . LEU B 2 264 ? 98.804 93.555 101.137 1.00 158.35 264 LEU A C 1
ATOM 4549 O O . LEU B 2 264 ? 97.811 93.228 100.482 1.00 158.35 264 LEU A O 1
ATOM 4554 N N . GLN B 2 265 ? 99.797 94.293 100.644 1.00 157.80 265 GLN A N 1
ATOM 4555 C CA . GLN B 2 265 ? 99.872 94.616 99.228 1.00 157.80 265 GLN A CA 1
ATOM 4556 C C . GLN B 2 265 ? 101.320 94.882 98.862 1.00 157.80 265 GLN A C 1
ATOM 4557 O O . GLN B 2 265 ? 102.143 95.247 99.705 1.00 157.80 265 GLN A O 1
ATOM 4563 N N . LEU B 2 266 ? 101.621 94.700 97.585 1.00 151.05 266 LEU A N 1
ATOM 4564 C CA . LEU B 2 266 ? 102.987 94.853 97.115 1.00 151.05 266 LEU A CA 1
ATOM 4565 C C . LEU B 2 266 ? 103.277 96.257 96.621 1.00 151.05 266 LEU A C 1
ATOM 4566 O O . LEU B 2 266 ? 104.446 96.651 96.563 1.00 151.05 266 LEU A O 1
ATOM 4571 N N . SER B 2 267 ? 102.240 97.019 96.279 1.00 159.93 267 SER A N 1
ATOM 4572 C CA . SER B 2 267 ? 102.425 98.335 95.687 1.00 159.93 267 SER A CA 1
ATOM 4573 C C . SER B 2 267 ? 102.867 99.378 96.701 1.00 159.93 267 SER A C 1
ATOM 4574 O O . SER B 2 267 ? 103.435 100.402 96.306 1.00 159.93 267 SER A O 1
ATOM 4577 N N . LYS B 2 268 ? 102.623 99.146 97.986 1.00 156.37 268 LYS A N 1
ATOM 4578 C CA . LYS B 2 268 ? 103.055 100.096 98.995 1.00 156.37 268 LYS A CA 1
ATOM 4579 C C . LYS B 2 268 ? 104.559 99.995 99.211 1.00 156.37 268 LYS A C 1
ATOM 4580 O O . LYS B 2 268 ? 105.187 98.968 98.945 1.00 156.37 268 LYS A O 1
ATOM 4582 N N . ASP B 2 269 ? 105.137 101.091 99.701 1.00 164.46 269 ASP A N 1
ATOM 4583 C CA . ASP B 2 269 ? 106.550 101.096 100.054 1.00 164.46 269 ASP A CA 1
ATOM 4584 C C . ASP B 2 269 ? 106.818 100.304 101.327 1.00 164.46 269 ASP A C 1
ATOM 4585 O O . ASP B 2 269 ? 107.937 99.817 101.522 1.00 164.46 269 ASP A O 1
ATOM 4590 N N . THR B 2 270 ? 105.806 100.126 102.169 1.00 163.53 270 THR A N 1
ATOM 4591 C CA . THR B 2 270 ? 105.956 99.542 103.498 1.00 163.53 270 THR A CA 1
ATOM 4592 C C . THR B 2 270 ? 105.506 98.092 103.539 1.00 163.53 270 THR A C 1
ATOM 4593 O O . THR B 2 270 ? 104.816 97.683 104.478 1.00 163.53 270 THR A O 1
ATOM 4597 N N . TYR B 2 271 ? 105.845 97.303 102.517 1.00 166.01 271 TYR A N 1
ATOM 4598 C CA . TYR B 2 271 ? 105.434 95.903 102.501 1.00 166.01 271 TYR A CA 1
ATOM 4599 C C . TYR B 2 271 ? 106.151 95.089 103.568 1.00 166.01 271 TYR A C 1
ATOM 4600 O O . TYR B 2 271 ? 105.516 94.316 104.291 1.00 166.01 271 TYR A O 1
ATOM 4609 N N . ASP B 2 272 ? 107.477 95.219 103.657 1.00 176.93 272 ASP A N 1
ATOM 4610 C CA . ASP B 2 272 ? 108.244 94.355 104.553 1.00 176.93 272 ASP A CA 1
ATOM 4611 C C . ASP B 2 272 ? 108.016 94.715 106.016 1.00 176.93 272 ASP A C 1
ATOM 4612 O O . ASP B 2 272 ? 107.961 93.829 106.878 1.00 176.93 272 ASP A O 1
ATOM 4617 N N . ASP B 2 273 ? 107.852 96.009 106.305 1.00 177.34 273 ASP A N 1
ATOM 4618 C CA . ASP B 2 273 ? 107.638 96.464 107.671 1.00 177.34 273 ASP A CA 1
ATOM 4619 C C . ASP B 2 273 ? 106.266 96.078 108.200 1.00 177.34 273 ASP A C 1
ATOM 4620 O O . ASP B 2 273 ? 106.061 96.083 109.417 1.00 177.34 273 ASP A O 1
ATOM 4625 N N . ASP B 2 274 ? 105.323 95.762 107.321 1.00 174.62 274 ASP A N 1
ATOM 4626 C CA . ASP B 2 274 ? 104.054 95.204 107.757 1.00 174.62 274 ASP A CA 1
ATOM 4627 C C . ASP B 2 274 ? 104.057 93.687 107.690 1.00 174.62 274 ASP A C 1
ATOM 4628 O O . ASP B 2 274 ? 103.347 93.033 108.465 1.00 174.62 274 ASP A O 1
ATOM 4633 N N . LEU B 2 275 ? 104.882 93.123 106.808 1.00 168.46 275 LEU A N 1
ATOM 4634 C CA . LEU B 2 275 ? 104.950 91.677 106.665 1.00 168.46 275 LEU A CA 1
ATOM 4635 C C . LEU B 2 275 ? 105.594 91.042 107.885 1.00 168.46 275 LEU A C 1
ATOM 4636 O O . LEU B 2 275 ? 105.073 90.067 108.432 1.00 168.46 275 LEU A O 1
ATOM 4641 N N . ASP B 2 276 ? 106.716 91.601 108.349 1.00 176.00 276 ASP A N 1
ATOM 4642 C CA . ASP B 2 276 ? 107.311 91.080 109.577 1.00 176.00 276 ASP A CA 1
ATOM 4643 C C . ASP B 2 276 ? 106.469 91.431 110.798 1.00 176.00 276 ASP A C 1
ATOM 4644 O O . ASP B 2 276 ? 106.495 90.703 111.795 1.00 176.00 276 ASP A O 1
ATOM 4649 N N . ASN B 2 277 ? 105.708 92.525 110.721 1.00 175.57 277 ASN A N 1
ATOM 4650 C CA . ASN B 2 277 ? 104.834 92.920 111.819 1.00 175.57 277 ASN A CA 1
ATOM 4651 C C . ASN B 2 277 ? 103.709 91.909 112.008 1.00 175.57 277 ASN A C 1
ATOM 4652 O O . ASN B 2 277 ? 103.365 91.555 113.139 1.00 175.57 277 ASN A O 1
ATOM 4657 N N . LEU B 2 278 ? 103.139 91.417 110.909 1.00 172.00 278 LEU A N 1
ATOM 4658 C CA . LEU B 2 278 ? 102.162 90.339 111.017 1.00 172.00 278 LEU A CA 1
ATOM 4659 C C . LEU B 2 278 ? 102.844 89.002 111.280 1.00 172.00 278 LEU A C 1
ATOM 4660 O O . LEU B 2 278 ? 102.254 88.114 111.913 1.00 172.00 278 LEU A O 1
ATOM 4665 N N . LEU B 2 279 ? 104.081 88.845 110.807 1.00 170.41 279 LEU A N 1
ATOM 4666 C CA . LEU B 2 279 ? 104.773 87.572 110.916 1.00 170.41 279 LEU A CA 1
ATOM 4667 C C . LEU B 2 279 ? 105.199 87.289 112.347 1.00 170.41 279 LEU A C 1
ATOM 4668 O O . LEU B 2 279 ? 105.229 86.127 112.768 1.00 170.41 279 LEU A O 1
ATOM 4673 N N . ALA B 2 280 ? 105.522 88.337 113.106 1.00 172.02 280 ALA A N 1
ATOM 4674 C CA . ALA B 2 280 ? 105.796 88.171 114.526 1.00 172.02 280 ALA A CA 1
ATOM 4675 C C . ALA B 2 280 ? 104.529 87.827 115.292 1.00 172.02 280 ALA A C 1
ATOM 4676 O O . ALA B 2 280 ? 104.596 87.165 116.335 1.00 172.02 280 ALA A O 1
ATOM 4678 N N . GLN B 2 281 ? 103.370 88.259 114.793 1.00 174.71 281 GLN A N 1
ATOM 4679 C CA . GLN B 2 281 ? 102.119 87.925 115.461 1.00 174.71 281 GLN A CA 1
ATOM 4680 C C . GLN B 2 281 ? 101.727 86.480 115.191 1.00 174.71 281 GLN A C 1
ATOM 4681 O O . GLN B 2 281 ? 101.219 85.793 116.084 1.00 174.71 281 GLN A O 1
ATOM 4687 N N . ILE B 2 282 ? 101.953 85.997 113.967 1.00 169.74 282 ILE A N 1
ATOM 4688 C CA . ILE B 2 282 ? 101.492 84.662 113.598 1.00 169.74 282 ILE A CA 1
ATOM 4689 C C . ILE B 2 282 ? 102.561 83.592 113.735 1.00 169.74 282 ILE A C 1
ATOM 4690 O O . ILE B 2 282 ? 102.225 82.397 113.698 1.00 169.74 282 ILE A O 1
ATOM 4695 N N . GLY B 2 283 ? 103.823 83.967 113.880 1.00 168.76 283 GLY A N 1
ATOM 4696 C CA . GLY B 2 283 ? 104.895 82.998 113.883 1.00 168.76 283 GLY A CA 1
ATOM 4697 C C . GLY B 2 283 ? 105.618 82.960 112.544 1.00 168.76 283 GLY A C 1
ATOM 4698 O O . GLY B 2 283 ? 105.132 83.447 111.519 1.00 168.76 283 GLY A O 1
ATOM 4699 N N . ASP B 2 284 ? 106.800 82.347 112.551 1.00 167.10 284 ASP A N 1
ATOM 4700 C CA . ASP B 2 284 ? 107.672 82.392 111.384 1.00 167.10 284 ASP A CA 1
ATOM 4701 C C . ASP B 2 284 ? 107.459 81.233 110.421 1.00 167.10 284 ASP A C 1
ATOM 4702 O O . ASP B 2 284 ? 107.985 81.279 109.302 1.00 167.10 284 ASP A O 1
ATOM 4707 N N . GLN B 2 285 ? 106.666 80.229 110.805 1.00 164.62 285 GLN A N 1
ATOM 4708 C CA . GLN B 2 285 ? 106.512 78.990 110.046 1.00 164.62 285 GLN A CA 1
ATOM 4709 C C . GLN B 2 285 ? 105.813 79.169 108.702 1.00 164.62 285 GLN A C 1
ATOM 4710 O O . GLN B 2 285 ? 105.772 78.216 107.918 1.00 164.62 285 GLN A O 1
ATOM 4716 N N . TYR B 2 286 ? 105.256 80.342 108.420 1.00 158.41 286 TYR A N 1
ATOM 4717 C CA . TYR B 2 286 ? 104.658 80.628 107.128 1.00 158.41 286 TYR A CA 1
ATOM 4718 C C . TYR B 2 286 ? 105.573 81.413 106.204 1.00 158.41 286 TYR A C 1
ATOM 4719 O O . TYR B 2 286 ? 105.289 81.471 104.998 1.00 158.41 286 TYR A O 1
ATOM 4728 N N . ALA B 2 287 ? 106.694 81.930 106.732 1.00 148.73 287 ALA A N 1
ATOM 4729 C CA . ALA B 2 287 ? 107.353 83.119 106.187 1.00 148.73 287 ALA A CA 1
ATOM 4730 C C . ALA B 2 287 ? 107.816 82.926 104.748 1.00 148.73 287 ALA A C 1
ATOM 4731 O O . ALA B 2 287 ? 107.463 83.718 103.863 1.00 148.73 287 ALA A O 1
ATOM 4733 N N . ASP B 2 288 ? 108.556 81.840 104.493 1.00 144.53 288 ASP A N 1
ATOM 4734 C CA . ASP B 2 288 ? 109.106 81.583 103.165 1.00 144.53 288 ASP A CA 1
ATOM 4735 C C . ASP B 2 288 ? 108.019 81.394 102.115 1.00 144.53 288 ASP A C 1
ATOM 4736 O O . ASP B 2 288 ? 108.222 81.763 100.949 1.00 144.53 288 ASP A O 1
ATOM 4741 N N . LEU B 2 289 ? 106.858 80.863 102.530 1.00 137.60 289 LEU A N 1
ATOM 4742 C CA . LEU B 2 289 ? 105.721 80.715 101.628 1.00 137.60 289 LEU A CA 1
ATOM 4743 C C . LEU B 2 289 ? 105.299 82.059 101.058 1.00 137.60 289 LEU A C 1
ATOM 4744 O O . LEU B 2 289 ? 105.104 82.183 99.840 1.00 137.60 289 LEU A O 1
ATOM 4749 N N . PHE B 2 290 ? 105.272 83.099 101.905 1.00 138.38 290 PHE A N 1
ATOM 4750 C CA . PHE B 2 290 ? 104.905 84.425 101.417 1.00 138.38 290 PHE A CA 1
ATOM 4751 C C . PHE B 2 290 ? 105.929 84.963 100.438 1.00 138.38 290 PHE A C 1
ATOM 4752 O O . PHE B 2 290 ? 105.561 85.707 99.518 1.00 138.38 290 PHE A O 1
ATOM 4760 N N . LEU B 2 291 ? 107.198 84.560 100.608 1.00 137.26 291 LEU A N 1
ATOM 4761 C CA . LEU B 2 291 ? 108.246 84.878 99.645 1.00 137.26 291 LEU A CA 1
ATOM 4762 C C . LEU B 2 291 ? 107.846 84.435 98.249 1.00 137.26 291 LEU A C 1
ATOM 4763 O O . LEU B 2 291 ? 107.807 85.254 97.317 1.00 137.26 291 LEU A O 1
ATOM 4768 N N . ALA B 2 292 ? 107.414 83.170 98.131 1.00 136.26 292 ALA A N 1
ATOM 4769 C CA . ALA B 2 292 ? 106.992 82.639 96.842 1.00 136.26 292 ALA A CA 1
ATOM 4770 C C . ALA B 2 292 ? 105.781 83.383 96.318 1.00 136.26 292 ALA A C 1
ATOM 4771 O O . ALA B 2 292 ? 105.688 83.618 95.104 1.00 136.26 292 ALA A O 1
ATOM 4773 N N . ALA B 2 293 ? 104.914 83.842 97.234 1.00 129.24 293 ALA A N 1
ATOM 4774 C CA . ALA B 2 293 ? 103.754 84.636 96.855 1.00 129.24 293 ALA A CA 1
ATOM 4775 C C . ALA B 2 293 ? 104.181 85.896 96.135 1.00 129.24 293 ALA A C 1
ATOM 4776 O O . ALA B 2 293 ? 103.726 86.150 95.009 1.00 129.24 293 ALA A O 1
ATOM 4778 N N . LYS B 2 294 ? 105.154 86.619 96.713 1.00 128.70 294 LYS A N 1
ATOM 4779 C CA . LYS B 2 294 ? 105.666 87.815 96.057 1.00 128.70 294 LYS A CA 1
ATOM 4780 C C . LYS B 2 294 ? 106.313 87.454 94.735 1.00 128.70 294 LYS A C 1
ATOM 4781 O O . LYS B 2 294 ? 106.067 88.120 93.718 1.00 128.70 294 LYS A O 1
ATOM 4787 N N . ASN B 2 295 ? 107.020 86.315 94.719 1.00 127.80 295 ASN A N 1
ATOM 4788 C CA . ASN B 2 295 ? 107.651 85.818 93.507 1.00 127.80 295 ASN A CA 1
ATOM 4789 C C . ASN B 2 295 ? 106.600 85.565 92.441 1.00 127.80 295 ASN A C 1
ATOM 4790 O O . ASN B 2 295 ? 106.702 86.095 91.324 1.00 127.80 295 ASN A O 1
ATOM 4795 N N . LEU B 2 296 ? 105.503 84.906 92.841 1.00 118.51 296 LEU A N 1
ATOM 4796 C CA . LEU B 2 296 ? 104.424 84.603 91.911 1.00 118.51 296 LEU A CA 1
ATOM 4797 C C . LEU B 2 296 ? 103.798 85.880 91.389 1.00 118.51 296 LEU A C 1
ATOM 4798 O O . LEU B 2 296 ? 103.544 85.996 90.181 1.00 118.51 296 LEU A O 1
ATOM 4803 N N . SER B 2 297 ? 103.682 86.889 92.266 1.00 117.52 297 SER A N 1
ATOM 4804 C CA . SER B 2 297 ? 103.064 88.149 91.880 1.00 117.52 297 SER A CA 1
ATOM 4805 C C . SER B 2 297 ? 103.876 88.829 90.800 1.00 117.52 297 SER A C 1
ATOM 4806 O O . SER B 2 297 ? 103.314 89.270 89.786 1.00 117.52 297 SER A O 1
ATOM 4809 N N . ASP B 2 298 ? 105.210 88.784 90.934 1.00 116.19 298 ASP A N 1
ATOM 4810 C CA . ASP B 2 298 ? 106.064 89.446 89.956 1.00 116.19 298 ASP A CA 1
ATOM 4811 C C . ASP B 2 298 ? 105.919 88.787 88.598 1.00 116.19 298 ASP A C 1
ATOM 4812 O O . ASP B 2 298 ? 105.825 89.480 87.573 1.00 116.19 298 ASP A O 1
ATOM 4817 N N . ALA B 2 299 ? 105.729 87.459 88.605 1.00 112.39 299 ALA A N 1
ATOM 4818 C CA . ALA B 2 299 ? 105.602 86.712 87.365 1.00 112.39 299 ALA A CA 1
ATOM 4819 C C . ALA B 2 299 ? 104.366 87.143 86.599 1.00 112.39 299 ALA A C 1
ATOM 4820 O O . ALA B 2 299 ? 104.441 87.363 85.382 1.00 112.39 299 ALA A O 1
ATOM 4822 N N . ILE B 2 300 ? 103.257 87.396 87.308 1.00 106.13 300 ILE A N 1
ATOM 4823 C CA . ILE B 2 300 ? 102.064 87.728 86.543 1.00 106.13 300 ILE A CA 1
ATOM 4824 C C . ILE B 2 300 ? 102.169 89.157 86.062 1.00 106.13 300 ILE A C 1
ATOM 4825 O O . ILE B 2 300 ? 101.687 89.475 84.967 1.00 106.13 300 ILE A O 1
ATOM 4830 N N . LEU B 2 301 ? 102.896 90.004 86.803 1.00 107.26 301 LEU A N 1
ATOM 4831 C CA . LEU B 2 301 ? 103.111 91.350 86.300 1.00 107.26 301 LEU A CA 1
ATOM 4832 C C . LEU B 2 301 ? 104.041 91.335 85.104 1.00 107.26 301 LEU A C 1
ATOM 4833 O O . LEU B 2 301 ? 103.907 92.190 84.221 1.00 107.26 301 LEU A O 1
ATOM 4838 N N . LEU B 2 302 ? 104.925 90.331 85.027 1.00 106.13 302 LEU A N 1
ATOM 4839 C CA . LEU B 2 302 ? 105.692 90.122 83.807 1.00 106.13 302 LEU A CA 1
ATOM 4840 C C . LEU B 2 302 ? 104.752 89.849 82.644 1.00 106.13 302 LEU A C 1
ATOM 4841 O O . LEU B 2 302 ? 104.795 90.541 81.616 1.00 106.13 302 LEU A O 1
ATOM 4846 N N . SER B 2 303 ? 103.778 88.963 82.866 1.00 106.28 303 SER A N 1
ATOM 4847 C CA . SER B 2 303 ? 102.788 88.682 81.840 1.00 106.28 303 SER A CA 1
ATOM 4848 C C . SER B 2 303 ? 101.816 89.829 81.634 1.00 106.28 303 SER A C 1
ATOM 4849 O O . SER B 2 303 ? 101.010 89.761 80.702 1.00 106.28 303 SER A O 1
ATOM 4852 N N . ASP B 2 304 ? 101.867 90.880 82.455 1.00 108.82 304 ASP A N 1
ATOM 4853 C CA . ASP B 2 304 ? 101.082 92.055 82.123 1.00 108.82 304 ASP A CA 1
ATOM 4854 C C . ASP B 2 304 ? 101.746 92.888 81.043 1.00 108.82 304 ASP A C 1
ATOM 4855 O O . ASP B 2 304 ? 101.049 93.443 80.188 1.00 108.82 304 ASP A O 1
ATOM 4860 N N . ILE B 2 305 ? 103.072 92.988 81.044 1.00 108.40 305 ILE A N 1
ATOM 4861 C CA . ILE B 2 305 ? 103.709 93.907 80.105 1.00 108.40 305 ILE A CA 1
ATOM 4862 C C . ILE B 2 305 ? 104.005 93.229 78.779 1.00 108.40 305 ILE A C 1
ATOM 4863 O O . ILE B 2 305 ? 103.568 93.697 77.725 1.00 108.40 305 ILE A O 1
ATOM 4868 N N . LEU B 2 306 ? 104.729 92.117 78.791 1.00 109.07 306 LEU A N 1
ATOM 4869 C CA . LEU B 2 306 ? 104.972 91.374 77.565 1.00 109.07 306 LEU A CA 1
ATOM 4870 C C . LEU B 2 306 ? 103.830 90.383 77.368 1.00 109.07 306 LEU A C 1
ATOM 4871 O O . LEU B 2 306 ? 103.528 89.584 78.260 1.00 109.07 306 LEU A O 1
ATOM 4876 N N . ARG B 2 307 ? 103.158 90.485 76.234 1.00 130.36 307 ARG A N 1
ATOM 4877 C CA . ARG B 2 307 ? 101.995 89.658 75.938 1.00 130.36 307 ARG A CA 1
ATOM 4878 C C . ARG B 2 307 ? 102.090 88.959 74.596 1.00 130.36 307 ARG A C 1
ATOM 4879 O O . ARG B 2 307 ? 101.631 87.820 74.472 1.00 130.36 307 ARG A O 1
ATOM 4887 N N . VAL B 2 308 ? 102.657 89.616 73.587 1.00 147.64 308 VAL A N 1
ATOM 4888 C CA . VAL B 2 308 ? 102.733 89.041 72.249 1.00 147.64 308 VAL A CA 1
ATOM 4889 C C . VAL B 2 308 ? 103.758 87.918 72.254 1.00 147.64 308 VAL A C 1
ATOM 4890 O O . VAL B 2 308 ? 104.940 88.136 72.544 1.00 147.64 308 VAL A O 1
ATOM 4894 N N . ASN B 2 309 ? 103.307 86.707 71.942 1.00 161.37 309 ASN A N 1
ATOM 4895 C CA . ASN B 2 309 ? 104.183 85.546 71.918 1.00 161.37 309 ASN A CA 1
ATOM 4896 C C . ASN B 2 309 ? 104.284 84.956 70.516 1.00 161.37 309 ASN A C 1
ATOM 4897 O O . ASN B 2 309 ? 104.910 83.905 70.333 1.00 161.37 309 ASN A O 1
ATOM 4902 N N . THR B 2 310 ? 103.701 85.615 69.513 1.00 164.36 310 THR A N 1
ATOM 4903 C CA . THR B 2 310 ? 103.713 85.069 68.156 1.00 164.36 310 THR A CA 1
ATOM 4904 C C . THR B 2 310 ? 105.036 85.365 67.453 1.00 164.36 310 THR A C 1
ATOM 4905 O O . THR B 2 310 ? 105.802 84.451 67.134 1.00 164.36 310 THR A O 1
ATOM 4909 N N . GLU B 2 311 ? 105.318 86.638 67.205 1.00 158.74 311 GLU A N 1
ATOM 4910 C CA . GLU B 2 311 ? 106.632 87.071 66.726 1.00 158.74 311 GLU A CA 1
ATOM 4911 C C . GLU B 2 311 ? 107.498 87.530 67.890 1.00 158.74 311 GLU A C 1
ATOM 4912 O O . GLU B 2 311 ? 108.080 88.615 67.876 1.00 158.74 311 GLU A O 1
ATOM 4914 N N . ILE B 2 312 ? 107.605 86.677 68.916 1.00 142.94 312 ILE A N 1
ATOM 4915 C CA . ILE B 2 312 ? 108.248 87.058 70.172 1.00 142.94 312 ILE A CA 1
ATOM 4916 C C . ILE B 2 312 ? 109.762 87.045 70.101 1.00 142.94 312 ILE A C 1
ATOM 4917 O O . ILE B 2 312 ? 110.419 87.340 71.108 1.00 142.94 312 ILE A O 1
ATOM 4919 N N . THR B 2 313 ? 110.337 86.703 68.956 1.00 135.36 313 THR A N 1
ATOM 4920 C CA . THR B 2 313 ? 111.782 86.618 68.846 1.00 135.36 313 THR A CA 1
ATOM 4921 C C . THR B 2 313 ? 112.383 88.018 68.794 1.00 135.36 313 THR A C 1
ATOM 4922 O O . THR B 2 313 ? 111.859 88.902 68.107 1.00 135.36 313 THR A O 1
ATOM 4926 N N . LYS B 2 314 ? 113.420 88.231 69.612 1.00 118.67 314 LYS A N 1
ATOM 4927 C CA . LYS B 2 314 ? 114.369 89.342 69.556 1.00 118.67 314 LYS A CA 1
ATOM 4928 C C . LYS B 2 314 ? 113.805 90.691 69.997 1.00 118.67 314 LYS A C 1
ATOM 4929 O O . LYS B 2 314 ? 114.561 91.662 70.091 1.00 118.67 314 LYS A O 1
ATOM 4931 N N . ALA B 2 315 ? 112.509 90.785 70.294 1.00 100.47 315 ALA A N 1
ATOM 4932 C CA . ALA B 2 315 ? 111.933 92.009 70.859 1.00 100.47 315 ALA A CA 1
ATOM 4933 C C . ALA B 2 315 ? 110.710 91.673 71.688 1.00 100.47 315 ALA A C 1
ATOM 4934 O O . ALA B 2 315 ? 109.568 91.909 71.272 1.00 100.47 315 ALA A O 1
ATOM 4936 N N . PRO B 2 316 ? 110.896 91.129 72.894 1.00 92.80 316 PRO A N 1
ATOM 4937 C CA . PRO B 2 316 ? 109.736 90.809 73.723 1.00 92.80 316 PRO A CA 1
ATOM 4938 C C . PRO B 2 316 ? 109.163 92.008 74.443 1.00 92.80 316 PRO A C 1
ATOM 4939 O O . PRO B 2 316 ? 107.962 92.013 74.730 1.00 92.80 316 PRO A O 1
ATOM 4943 N N . LEU B 2 317 ? 109.968 93.023 74.738 1.00 91.38 317 LEU A N 1
ATOM 4944 C CA . LEU B 2 317 ? 109.494 94.193 75.462 1.00 91.38 317 LEU A CA 1
ATOM 4945 C C . LEU B 2 317 ? 108.957 95.251 74.515 1.00 91.38 317 LEU A C 1
ATOM 4946 O O . LEU B 2 317 ? 107.790 95.642 74.607 1.00 91.38 317 LEU A O 1
ATOM 4951 N N . SER B 2 318 ? 109.812 95.733 73.618 1.00 93.59 318 SER A N 1
ATOM 4952 C CA . SER B 2 318 ? 109.501 96.918 72.838 1.00 93.59 318 SER A CA 1
ATOM 4953 C C . SER B 2 318 ? 108.405 96.670 71.821 1.00 93.59 318 SER A C 1
ATOM 4954 O O . SER B 2 318 ? 107.539 97.528 71.648 1.00 93.59 318 SER A O 1
ATOM 4957 N N . ALA B 2 319 ? 108.394 95.505 71.180 1.00 99.31 319 ALA A N 1
ATOM 4958 C CA . ALA B 2 319 ? 107.331 95.191 70.239 1.00 99.31 319 ALA A CA 1
ATOM 4959 C C . ALA B 2 319 ? 105.999 94.922 70.920 1.00 99.31 319 ALA A C 1
ATOM 4960 O O . ALA B 2 319 ? 104.965 94.953 70.245 1.00 99.31 319 ALA A O 1
ATOM 4962 N N . SER B 2 320 ? 105.993 94.654 72.226 1.00 99.17 320 SER A N 1
ATOM 4963 C CA . SER B 2 320 ? 104.730 94.442 72.918 1.00 99.17 320 SER A CA 1
ATOM 4964 C C . SER B 2 320 ? 103.972 95.746 73.087 1.00 99.17 320 SER A C 1
ATOM 4965 O O . SER B 2 320 ? 102.884 95.921 72.527 1.00 99.17 320 SER A O 1
ATOM 4968 N N . MET B 2 321 ? 104.539 96.692 73.834 1.00 100.12 321 MET A N 1
ATOM 4969 C CA . MET B 2 321 ? 103.693 97.785 74.285 1.00 100.12 321 MET A CA 1
ATOM 4970 C C . MET B 2 321 ? 103.542 98.884 73.248 1.00 100.12 321 MET A C 1
ATOM 4971 O O . MET B 2 321 ? 102.749 99.806 73.466 1.00 100.12 321 MET A O 1
ATOM 4976 N N . ILE B 2 322 ? 104.256 98.802 72.122 1.00 94.49 322 ILE A N 1
ATOM 4977 C CA . ILE B 2 322 ? 103.885 99.648 70.995 1.00 94.49 322 ILE A CA 1
ATOM 4978 C C . ILE B 2 322 ? 102.506 99.261 70.492 1.00 94.49 322 ILE A C 1
ATOM 4979 O O . ILE B 2 322 ? 101.740 100.125 70.046 1.00 94.49 322 ILE A O 1
ATOM 4984 N N . LYS B 2 323 ? 102.164 97.969 70.581 1.00 94.67 323 LYS A N 1
ATOM 4985 C CA . LYS B 2 323 ? 100.792 97.531 70.372 1.00 94.67 323 LYS A CA 1
ATOM 4986 C C . LYS B 2 323 ? 99.864 98.205 71.368 1.00 94.67 323 LYS A C 1
ATOM 4987 O O . LYS B 2 323 ? 98.747 98.600 71.012 1.00 94.67 323 LYS A O 1
ATOM 4993 N N . ARG B 2 324 ? 100.328 98.373 72.612 1.00 88.05 324 ARG A N 1
ATOM 4994 C CA . ARG B 2 324 ? 99.571 99.146 73.587 1.00 88.05 324 ARG A CA 1
ATOM 4995 C C . ARG B 2 324 ? 99.423 100.589 73.143 1.00 88.05 324 ARG A C 1
ATOM 4996 O O . ARG B 2 324 ? 98.347 101.177 73.312 1.00 88.05 324 ARG A O 1
ATOM 5004 N N . TYR B 2 325 ? 100.459 101.139 72.501 1.00 89.23 325 TYR A N 1
ATOM 5005 C CA . TYR B 2 325 ? 100.337 102.450 71.879 1.00 89.23 325 TYR A CA 1
ATOM 5006 C C . TYR B 2 325 ? 99.236 102.457 70.835 1.00 89.23 325 TYR A C 1
ATOM 5007 O O . TYR B 2 325 ? 98.449 103.409 70.767 1.00 89.23 325 TYR A O 1
ATOM 5016 N N . ASP B 2 326 ? 99.137 101.378 70.051 1.00 99.23 326 ASP A N 1
ATOM 5017 C CA . ASP B 2 326 ? 98.057 101.279 69.081 1.00 99.23 326 ASP A CA 1
ATOM 5018 C C . ASP B 2 326 ? 96.709 101.212 69.775 1.00 99.23 326 ASP A C 1
ATOM 5019 O O . ASP B 2 326 ? 95.773 101.913 69.371 1.00 99.23 326 ASP A O 1
ATOM 5024 N N . GLU B 2 327 ? 96.617 100.489 70.895 1.00 98.86 327 GLU A N 1
ATOM 5025 C CA . GLU B 2 327 ? 95.320 100.492 71.550 1.00 98.86 327 GLU A CA 1
ATOM 5026 C C . GLU B 2 327 ? 95.113 101.757 72.358 1.00 98.86 327 GLU A C 1
ATOM 5027 O O . GLU B 2 327 ? 94.025 101.955 72.899 1.00 98.86 327 GLU A O 1
ATOM 5033 N N . HIS B 2 328 ? 96.122 102.613 72.455 1.00 86.23 328 HIS A N 1
ATOM 5034 C CA . HIS B 2 328 ? 95.868 103.950 72.943 1.00 86.23 328 HIS A CA 1
ATOM 5035 C C . HIS B 2 328 ? 95.387 104.874 71.846 1.00 86.23 328 HIS A C 1
ATOM 5036 O O . HIS B 2 328 ? 94.649 105.820 72.130 1.00 86.23 328 HIS A O 1
ATOM 5043 N N . HIS B 2 329 ? 95.798 104.645 70.602 1.00 91.49 329 HIS A N 1
ATOM 5044 C CA . HIS B 2 329 ? 95.614 105.697 69.612 1.00 91.49 329 HIS A CA 1
ATOM 5045 C C . HIS B 2 329 ? 94.210 105.684 69.040 1.00 91.49 329 HIS A C 1
ATOM 5046 O O . HIS B 2 329 ? 93.466 106.661 69.179 1.00 91.49 329 HIS A O 1
ATOM 5053 N N . GLN B 2 330 ? 93.841 104.577 68.392 1.00 97.83 330 GLN A N 1
ATOM 5054 C CA . GLN B 2 330 ? 92.520 104.456 67.788 1.00 97.83 330 GLN A CA 1
ATOM 5055 C C . GLN B 2 330 ? 91.424 104.509 68.843 1.00 97.83 330 GLN A C 1
ATOM 5056 O O . GLN B 2 330 ? 90.396 105.168 68.645 1.00 97.83 330 GLN A O 1
ATOM 5062 N N . ASP B 2 331 ? 91.680 103.939 70.017 1.00 96.98 331 ASP A N 1
ATOM 5063 C CA . ASP B 2 331 ? 90.726 103.996 71.110 1.00 96.98 331 ASP A CA 1
ATOM 5064 C C . ASP B 2 331 ? 90.754 105.326 71.836 1.00 96.98 331 ASP A C 1
ATOM 5065 O O . ASP B 2 331 ? 90.009 105.502 72.802 1.00 96.98 331 ASP A O 1
ATOM 5070 N N . LEU B 2 332 ? 91.596 106.259 71.409 1.00 92.45 332 LEU A N 1
ATOM 5071 C CA . LEU B 2 332 ? 91.336 107.645 71.745 1.00 92.45 332 LEU A CA 1
ATOM 5072 C C . LEU B 2 332 ? 90.307 108.222 70.788 1.00 92.45 332 LEU A C 1
ATOM 5073 O O . LEU B 2 332 ? 89.313 108.805 71.234 1.00 92.45 332 LEU A O 1
ATOM 5078 N N . THR B 2 333 ? 90.526 108.014 69.480 1.00 97.14 333 THR A N 1
ATOM 5079 C CA . THR B 2 333 ? 89.722 108.669 68.449 1.00 97.14 333 THR A CA 1
ATOM 5080 C C . THR B 2 333 ? 88.268 108.243 68.528 1.00 97.14 333 THR A C 1
ATOM 5081 O O . THR B 2 333 ? 87.363 109.085 68.428 1.00 97.14 333 THR A O 1
ATOM 5085 N N . LEU B 2 334 ? 88.049 106.936 68.723 1.00 99.35 334 LEU A N 1
ATOM 5086 C CA . LEU B 2 334 ? 86.752 106.343 69.031 1.00 99.35 334 LEU A CA 1
ATOM 5087 C C . LEU B 2 334 ? 86.013 107.123 70.103 1.00 99.35 334 LEU A C 1
ATOM 5088 O O . LEU B 2 334 ? 84.864 107.534 69.897 1.00 99.35 334 LEU A O 1
ATOM 5093 N N . LEU B 2 335 ? 86.695 107.409 71.218 1.00 98.99 335 LEU A N 1
ATOM 5094 C CA . LEU B 2 335 ? 86.051 108.136 72.303 1.00 98.99 335 LEU A CA 1
ATOM 5095 C C . LEU B 2 335 ? 85.711 109.557 71.883 1.00 98.99 335 LEU A C 1
ATOM 5096 O O . LEU B 2 335 ? 84.625 110.050 72.208 1.00 98.99 335 LEU A O 1
ATOM 5101 N N . LYS B 2 336 ? 86.584 110.201 71.101 1.00 104.94 336 LYS A N 1
ATOM 5102 C CA . LYS B 2 336 ? 86.229 111.509 70.564 1.00 104.94 336 LYS A CA 1
ATOM 5103 C C . LYS B 2 336 ? 85.078 111.386 69.582 1.00 104.94 336 LYS A C 1
ATOM 5104 O O . LYS B 2 336 ? 84.105 112.148 69.663 1.00 104.94 336 LYS A O 1
ATOM 5110 N N . ALA B 2 337 ? 85.086 110.325 68.767 1.00 108.70 337 ALA A N 1
ATOM 5111 C CA . ALA B 2 337 ? 83.964 110.067 67.873 1.00 108.70 337 ALA A CA 1
ATOM 5112 C C . ALA B 2 337 ? 82.733 109.563 68.608 1.00 108.70 337 ALA A C 1
ATOM 5113 O O . ALA B 2 337 ? 81.713 109.301 67.965 1.00 108.70 337 ALA A O 1
ATOM 5115 N N . LEU B 2 338 ? 82.806 109.416 69.929 1.00 107.23 338 LEU A N 1
ATOM 5116 C CA . LEU B 2 338 ? 81.654 109.109 70.742 1.00 107.23 338 LEU A CA 1
ATOM 5117 C C . LEU B 2 338 ? 81.254 110.271 71.638 1.00 107.23 338 LEU A C 1
ATOM 5118 O O . LEU B 2 338 ? 80.179 110.224 72.240 1.00 107.23 338 LEU A O 1
ATOM 5123 N N . VAL B 2 339 ? 82.048 111.336 71.703 1.00 110.97 339 VAL A N 1
ATOM 5124 C CA . VAL B 2 339 ? 81.667 112.467 72.548 1.00 110.97 339 VAL A CA 1
ATOM 5125 C C . VAL B 2 339 ? 80.892 113.513 71.765 1.00 110.97 339 VAL A C 1
ATOM 5126 O O . VAL B 2 339 ? 79.798 113.911 72.170 1.00 110.97 339 VAL A O 1
ATOM 5130 N N . ARG B 2 340 ? 81.428 113.955 70.624 1.00 121.23 340 ARG A N 1
ATOM 5131 C CA . ARG B 2 340 ? 80.777 115.004 69.847 1.00 121.23 340 ARG A CA 1
ATOM 5132 C C . ARG B 2 340 ? 79.461 114.561 69.228 1.00 121.23 340 ARG A C 1
ATOM 5133 O O . ARG B 2 340 ? 78.629 115.412 68.904 1.00 121.23 340 ARG A O 1
ATOM 5141 N N . GLN B 2 341 ? 79.252 113.259 69.058 1.00 120.70 341 GLN A N 1
ATOM 5142 C CA . GLN B 2 341 ? 77.997 112.797 68.485 1.00 120.70 341 GLN A CA 1
ATOM 5143 C C . GLN B 2 341 ? 76.867 112.865 69.501 1.00 120.70 341 GLN A C 1
ATOM 5144 O O . GLN B 2 341 ? 75.704 113.049 69.127 1.00 120.70 341 GLN A O 1
ATOM 5150 N N . GLN B 2 342 ? 77.180 112.718 70.786 1.00 117.27 342 GLN A N 1
ATOM 5151 C CA . GLN B 2 342 ? 76.143 112.650 71.803 1.00 117.27 342 GLN A CA 1
ATOM 5152 C C . GLN B 2 342 ? 76.209 113.759 72.842 1.00 117.27 342 GLN A C 1
ATOM 5153 O O . GLN B 2 342 ? 75.167 114.122 73.389 1.00 117.27 342 GLN A O 1
ATOM 5159 N N . LEU B 2 343 ? 77.387 114.300 73.141 1.00 115.93 343 LEU A N 1
ATOM 5160 C CA . LEU B 2 343 ? 77.529 115.389 74.109 1.00 115.93 343 LEU A CA 1
ATOM 5161 C C . LEU B 2 343 ? 78.452 116.466 73.558 1.00 115.93 343 LEU A C 1
ATOM 5162 O O . LEU B 2 343 ? 79.683 116.353 73.689 1.00 115.93 343 LEU A O 1
ATOM 5167 N N . PRO B 2 344 ? 77.912 117.528 72.955 1.00 120.11 344 PRO A N 1
ATOM 5168 C CA . PRO B 2 344 ? 78.782 118.633 72.525 1.00 120.11 344 PRO A CA 1
ATOM 5169 C C . PRO B 2 344 ? 79.329 119.437 73.687 1.00 120.11 344 PRO A C 1
ATOM 5170 O O . PRO B 2 344 ? 80.431 119.988 73.583 1.00 120.11 344 PRO A O 1
ATOM 5174 N N . GLU B 2 345 ? 78.593 119.524 74.784 1.00 114.49 345 GLU A N 1
ATOM 5175 C CA . GLU B 2 345 ? 79.115 120.068 76.023 1.00 114.49 345 GLU A CA 1
ATOM 5176 C C . GLU B 2 345 ? 79.856 118.953 76.757 1.00 114.49 345 GLU A C 1
ATOM 5177 O O . GLU B 2 345 ? 79.628 117.768 76.502 1.00 114.49 345 GLU A O 1
ATOM 5183 N N . LYS B 2 346 ? 80.760 119.357 77.661 1.00 106.14 346 LYS A N 1
ATOM 5184 C CA . LYS B 2 346 ? 81.784 118.498 78.263 1.00 106.14 346 LYS A CA 1
ATOM 5185 C C . LYS B 2 346 ? 82.635 117.847 77.177 1.00 106.14 346 LYS A C 1
ATOM 5186 O O . LYS B 2 346 ? 82.836 116.633 77.141 1.00 106.14 346 LYS A O 1
ATOM 5192 N N . TYR B 2 347 ? 83.101 118.687 76.260 1.00 105.32 347 TYR A N 1
ATOM 5193 C CA . TYR B 2 347 ? 84.175 118.360 75.339 1.00 105.32 347 TYR A CA 1
ATOM 5194 C C . TYR B 2 347 ? 85.245 119.430 75.470 1.00 105.32 347 TYR A C 1
ATOM 5195 O O . TYR B 2 347 ? 86.437 119.155 75.315 1.00 105.32 347 TYR A O 1
ATOM 5204 N N . LYS B 2 348 ? 84.819 120.662 75.747 1.00 110.81 348 LYS A N 1
ATOM 5205 C CA . LYS B 2 348 ? 85.765 121.734 76.022 1.00 110.81 348 LYS A CA 1
ATOM 5206 C C . LYS B 2 348 ? 86.380 121.605 77.403 1.00 110.81 348 LYS A C 1
ATOM 5207 O O . LYS B 2 348 ? 87.432 122.195 77.658 1.00 110.81 348 LYS A O 1
ATOM 5213 N N . GLU B 2 349 ? 85.749 120.853 78.298 1.00 104.49 349 GLU A N 1
ATOM 5214 C CA . GLU B 2 349 ? 86.263 120.647 79.639 1.00 104.49 349 GLU A CA 1
ATOM 5215 C C . GLU B 2 349 ? 86.923 119.289 79.804 1.00 104.49 349 GLU A C 1
ATOM 5216 O O . GLU B 2 349 ? 87.238 118.897 80.930 1.00 104.49 349 GLU A O 1
ATOM 5218 N N . ILE B 2 350 ? 87.130 118.557 78.715 1.00 96.86 350 ILE A N 1
ATOM 5219 C CA . ILE B 2 350 ? 87.804 117.272 78.753 1.00 96.86 350 ILE A CA 1
ATOM 5220 C C . ILE B 2 350 ? 89.136 117.323 78.024 1.00 96.86 350 ILE A C 1
ATOM 5221 O O . ILE B 2 350 ? 90.129 116.760 78.490 1.00 96.86 350 ILE A O 1
ATOM 5226 N N . PHE B 2 351 ? 89.188 118.025 76.903 1.00 101.54 351 PHE A N 1
ATOM 5227 C CA . PHE B 2 351 ? 90.361 118.015 76.058 1.00 101.54 351 PHE A CA 1
ATOM 5228 C C . PHE B 2 351 ? 91.038 119.368 75.939 1.00 101.54 351 PHE A C 1
ATOM 5229 O O . PHE B 2 351 ? 92.196 119.421 75.515 1.00 101.54 351 PHE A O 1
ATOM 5237 N N . PHE B 2 352 ? 90.367 120.455 76.309 1.00 106.78 352 PHE A N 1
ATOM 5238 C CA . PHE B 2 352 ? 90.978 121.775 76.379 1.00 106.78 352 PHE A CA 1
ATOM 5239 C C . PHE B 2 352 ? 91.025 122.300 77.808 1.00 106.78 352 PHE A C 1
ATOM 5240 O O . PHE B 2 352 ? 91.098 123.514 78.018 1.00 106.78 352 PHE A O 1
ATOM 5248 N N . ASP B 2 353 ? 90.991 121.406 78.796 1.00 102.50 353 ASP A N 1
ATOM 5249 C CA . ASP B 2 353 ? 90.720 121.799 80.177 1.00 102.50 353 ASP A CA 1
ATOM 5250 C C . ASP B 2 353 ? 91.952 122.308 80.914 1.00 102.50 353 ASP A C 1
ATOM 5251 O O . ASP B 2 353 ? 91.935 123.413 81.468 1.00 102.50 353 ASP A O 1
ATOM 5256 N N . GLN B 2 354 ? 92.980 121.459 81.011 1.00 94.35 354 GLN A N 1
ATOM 5257 C CA . GLN B 2 354 ? 94.299 121.590 81.629 1.00 94.35 354 GLN A CA 1
ATOM 5258 C C . GLN B 2 354 ? 94.251 121.435 83.164 1.00 94.35 354 GLN A C 1
ATOM 5259 O O . GLN B 2 354 ? 95.285 121.135 83.762 1.00 94.35 354 GLN A O 1
ATOM 5265 N N . SER B 2 355 ? 93.085 121.518 83.816 1.00 98.18 355 SER A N 1
ATOM 5266 C CA . SER B 2 355 ? 93.129 121.571 85.274 1.00 98.18 355 SER A CA 1
ATOM 5267 C C . SER B 2 355 ? 92.079 120.764 86.034 1.00 98.18 355 SER A C 1
ATOM 5268 O O . SER B 2 355 ? 91.972 120.955 87.251 1.00 98.18 355 SER A O 1
ATOM 5271 N N . LYS B 2 356 ? 91.308 119.879 85.411 1.00 93.14 356 LYS A N 1
ATOM 5272 C CA . LYS B 2 356 ? 90.167 119.275 86.103 1.00 93.14 356 LYS A CA 1
ATOM 5273 C C . LYS B 2 356 ? 90.133 117.766 85.843 1.00 93.14 356 LYS A C 1
ATOM 5274 O O . LYS B 2 356 ? 89.116 117.200 85.439 1.00 93.14 356 LYS A O 1
ATOM 5280 N N . ASN B 2 357 ? 91.288 117.110 86.019 1.00 88.83 357 ASN A N 1
ATOM 5281 C CA . ASN B 2 357 ? 91.450 115.646 86.004 1.00 88.83 357 ASN A CA 1
ATOM 5282 C C . ASN B 2 357 ? 90.984 114.979 84.711 1.00 88.83 357 ASN A C 1
ATOM 5283 O O . ASN B 2 357 ? 90.761 113.768 84.685 1.00 88.83 357 ASN A O 1
ATOM 5288 N N . GLY B 2 358 ? 90.826 115.730 83.634 1.00 88.20 358 GLY A N 1
ATOM 5289 C CA . GLY B 2 358 ? 90.399 115.181 82.368 1.00 88.20 358 GLY A CA 1
ATOM 5290 C C . GLY B 2 358 ? 91.575 114.674 81.570 1.00 88.20 358 GLY A C 1
ATOM 5291 O O . GLY B 2 358 ? 92.678 114.489 82.088 1.00 88.20 358 GLY A O 1
ATOM 5292 N N . TYR B 2 359 ? 91.334 114.448 80.279 1.00 86.12 359 TYR A N 1
ATOM 5293 C CA . TYR B 2 359 ? 92.411 113.996 79.413 1.00 86.12 359 TYR A CA 1
ATOM 5294 C C . TYR B 2 359 ? 93.424 115.094 79.159 1.00 86.12 359 TYR A C 1
ATOM 5295 O O . TYR B 2 359 ? 94.580 114.795 78.855 1.00 86.12 359 TYR A O 1
ATOM 5304 N N . ALA B 2 360 ? 93.022 116.353 79.285 1.00 86.13 360 ALA A N 1
ATOM 5305 C CA . ALA B 2 360 ? 93.987 117.435 79.173 1.00 86.13 360 ALA A CA 1
ATOM 5306 C C . ALA B 2 360 ? 94.934 117.448 80.363 1.00 86.13 360 ALA A C 1
ATOM 5307 O O . ALA B 2 360 ? 96.141 117.659 80.200 1.00 86.13 360 ALA A O 1
ATOM 5309 N N . GLY B 2 361 ? 94.416 117.208 81.562 1.00 79.20 361 GLY A N 1
ATOM 5310 C CA . GLY B 2 361 ? 95.281 117.127 82.721 1.00 79.20 361 GLY A CA 1
ATOM 5311 C C . GLY B 2 361 ? 96.011 115.818 82.876 1.00 79.20 361 GLY A C 1
ATOM 5312 O O . GLY B 2 361 ? 96.947 115.732 83.675 1.00 79.20 361 GLY A O 1
ATOM 5313 N N . TYR B 2 362 ? 95.608 114.795 82.133 1.00 76.03 362 TYR A N 1
ATOM 5314 C CA . TYR B 2 362 ? 96.266 113.503 82.212 1.00 76.03 362 TYR A CA 1
ATOM 5315 C C . TYR B 2 362 ? 97.597 113.482 81.483 1.00 76.03 362 TYR A C 1
ATOM 5316 O O . TYR B 2 362 ? 98.435 112.625 81.770 1.00 76.03 362 TYR A O 1
ATOM 5325 N N . ILE B 2 363 ? 97.827 114.409 80.562 1.00 79.52 363 ILE A N 1
ATOM 5326 C CA . ILE B 2 363 ? 99.125 114.485 79.910 1.00 79.52 363 ILE A CA 1
ATOM 5327 C C . ILE B 2 363 ? 99.798 115.804 80.254 1.00 79.52 363 ILE A C 1
ATOM 5328 O O . ILE B 2 363 ? 100.893 115.822 80.823 1.00 79.52 363 ILE A O 1
ATOM 5333 N N . ASP B 2 364 ? 99.147 116.916 79.929 1.00 85.19 364 ASP A N 1
ATOM 5334 C CA . ASP B 2 364 ? 99.811 118.204 80.051 1.00 85.19 364 ASP A CA 1
ATOM 5335 C C . ASP B 2 364 ? 99.828 118.742 81.475 1.00 85.19 364 ASP A C 1
ATOM 5336 O O . ASP B 2 364 ? 100.419 119.800 81.707 1.00 85.19 364 ASP A O 1
ATOM 5338 N N . GLY B 2 365 ? 99.197 118.062 82.425 1.00 81.62 365 GLY A N 1
ATOM 5339 C CA . GLY B 2 365 ? 99.105 118.543 83.784 1.00 81.62 365 GLY A CA 1
ATOM 5340 C C . GLY B 2 365 ? 99.389 117.440 84.785 1.00 81.62 365 GLY A C 1
ATOM 5341 O O . GLY B 2 365 ? 100.053 116.449 84.487 1.00 81.62 365 GLY A O 1
ATOM 5342 N N . GLY B 2 366 ? 98.864 117.633 85.990 1.00 80.72 366 GLY A N 1
ATOM 5343 C CA . GLY B 2 366 ? 99.088 116.694 87.066 1.00 80.72 366 GLY A CA 1
ATOM 5344 C C . GLY B 2 366 ? 97.907 115.783 87.311 1.00 80.72 366 GLY A C 1
ATOM 5345 O O . GLY B 2 366 ? 96.855 116.224 87.782 1.00 80.72 366 GLY A O 1
ATOM 5346 N N . ALA B 2 367 ? 98.078 114.506 86.998 1.00 79.95 367 ALA A N 1
ATOM 5347 C CA . ALA B 2 367 ? 97.046 113.501 87.191 1.00 79.95 367 ALA A CA 1
ATOM 5348 C C . ALA B 2 367 ? 97.729 112.146 87.291 1.00 79.95 367 ALA A C 1
ATOM 5349 O O . ALA B 2 367 ? 98.960 112.054 87.321 1.00 79.95 367 ALA A O 1
ATOM 5351 N N . SER B 2 368 ? 96.929 111.090 87.336 1.00 84.47 368 SER A N 1
ATOM 5352 C CA . SER B 2 368 ? 97.437 109.731 87.302 1.00 84.47 368 SER A CA 1
ATOM 5353 C C . SER B 2 368 ? 96.478 108.916 86.454 1.00 84.47 368 SER A C 1
ATOM 5354 O O . SER B 2 368 ? 95.518 109.452 85.897 1.00 84.47 368 SER A O 1
ATOM 5357 N N . GLN B 2 369 ? 96.731 107.611 86.363 1.00 89.04 369 GLN A N 1
ATOM 5358 C CA . GLN B 2 369 ? 95.786 106.735 85.683 1.00 89.04 369 GLN A CA 1
ATOM 5359 C C . GLN B 2 369 ? 94.478 106.648 86.451 1.00 89.04 369 GLN A C 1
ATOM 5360 O O . GLN B 2 369 ? 93.393 106.707 85.861 1.00 89.04 369 GLN A O 1
ATOM 5366 N N . GLU B 2 370 ? 94.564 106.543 87.771 1.00 94.51 370 GLU A N 1
ATOM 5367 C CA . GLU B 2 370 ? 93.385 106.222 88.556 1.00 94.51 370 GLU A CA 1
ATOM 5368 C C . GLU B 2 370 ? 92.484 107.432 88.755 1.00 94.51 370 GLU A C 1
ATOM 5369 O O . GLU B 2 370 ? 91.257 107.278 88.785 1.00 94.51 370 GLU A O 1
ATOM 5375 N N . GLU B 2 371 ? 93.059 108.630 88.882 1.00 90.00 371 GLU A N 1
ATOM 5376 C CA . GLU B 2 371 ? 92.243 109.837 88.982 1.00 90.00 371 GLU A CA 1
ATOM 5377 C C . GLU B 2 371 ? 91.468 110.079 87.696 1.00 90.00 371 GLU A C 1
ATOM 5378 O O . GLU B 2 371 ? 90.280 110.422 87.728 1.00 90.00 371 GLU A O 1
ATOM 5384 N N . PHE B 2 372 ? 92.117 109.858 86.555 1.00 81.60 372 PHE A N 1
ATOM 5385 C CA . PHE B 2 372 ? 91.433 110.004 85.281 1.00 81.60 372 PHE A CA 1
ATOM 5386 C C . PHE B 2 372 ? 90.384 108.926 85.081 1.00 81.60 372 PHE A C 1
ATOM 5387 O O . PHE B 2 372 ? 89.325 109.206 84.509 1.00 81.60 372 PHE A O 1
ATOM 5395 N N . TYR B 2 373 ? 90.640 107.708 85.566 1.00 92.66 373 TYR A N 1
ATOM 5396 C CA . TYR B 2 373 ? 89.631 106.658 85.452 1.00 92.66 373 TYR A CA 1
ATOM 5397 C C . TYR B 2 373 ? 88.414 106.965 86.308 1.00 92.66 373 TYR A C 1
ATOM 5398 O O . TYR B 2 373 ? 87.276 106.743 85.878 1.00 92.66 373 TYR A O 1
ATOM 5407 N N . LYS B 2 374 ? 88.632 107.495 87.511 1.00 92.28 374 LYS A N 1
ATOM 5408 C CA . LYS B 2 374 ? 87.513 107.898 88.350 1.00 92.28 374 LYS A CA 1
ATOM 5409 C C . LYS B 2 374 ? 86.762 109.075 87.754 1.00 92.28 374 LYS A C 1
ATOM 5410 O O . LYS B 2 374 ? 85.542 109.176 87.920 1.00 92.28 374 LYS A O 1
ATOM 5416 N N . PHE B 2 375 ? 87.452 109.955 87.030 1.00 89.69 375 PHE A N 1
ATOM 5417 C CA . PHE B 2 375 ? 86.714 111.061 86.437 1.00 89.69 375 PHE A CA 1
ATOM 5418 C C . PHE B 2 375 ? 85.914 110.630 85.215 1.00 89.69 375 PHE A C 1
ATOM 5419 O O . PHE B 2 375 ? 84.823 111.156 84.982 1.00 89.69 375 PHE A O 1
ATOM 5427 N N . ILE B 2 376 ? 86.423 109.700 84.405 1.00 92.34 376 ILE A N 1
ATOM 5428 C CA . ILE B 2 376 ? 85.625 109.304 83.248 1.00 92.34 376 ILE A CA 1
ATOM 5429 C C . ILE B 2 376 ? 84.754 108.094 83.526 1.00 92.34 376 ILE A C 1
ATOM 5430 O O . ILE B 2 376 ? 84.120 107.584 82.594 1.00 92.34 376 ILE A O 1
ATOM 5435 N N . LYS B 2 377 ? 84.721 107.594 84.758 1.00 103.08 377 LYS A N 1
ATOM 5436 C CA . LYS B 2 377 ? 83.690 106.615 85.101 1.00 103.08 377 LYS A CA 1
ATOM 5437 C C . LYS B 2 377 ? 82.265 107.159 84.978 1.00 103.08 377 LYS A C 1
ATOM 5438 O O . LYS B 2 377 ? 81.461 106.518 84.278 1.00 103.08 377 LYS A O 1
ATOM 5444 N N . PRO B 2 378 ? 81.876 108.305 85.573 1.00 106.73 378 PRO A N 1
ATOM 5445 C CA . PRO B 2 378 ? 80.464 108.698 85.458 1.00 106.73 378 PRO A CA 1
ATOM 5446 C C . PRO B 2 378 ? 80.085 109.205 84.083 1.00 106.73 378 PRO A C 1
ATOM 5447 O O . PRO B 2 378 ? 78.935 109.019 83.670 1.00 106.73 378 PRO A O 1
ATOM 5451 N N . ILE B 2 379 ? 81.007 109.846 83.367 1.00 107.97 379 ILE A N 1
ATOM 5452 C CA . ILE B 2 379 ? 80.687 110.364 82.043 1.00 107.97 379 ILE A CA 1
ATOM 5453 C C . ILE B 2 379 ? 80.548 109.227 81.045 1.00 107.97 379 ILE A C 1
ATOM 5454 O O . ILE B 2 379 ? 79.531 109.109 80.353 1.00 107.97 379 ILE A O 1
ATOM 5459 N N . LEU B 2 380 ? 81.558 108.366 80.964 1.00 109.93 380 LEU A N 1
ATOM 5460 C CA . LEU B 2 380 ? 81.538 107.319 79.955 1.00 109.93 380 LEU A CA 1
ATOM 5461 C C . LEU B 2 380 ? 80.610 106.176 80.346 1.00 109.93 380 LEU A C 1
ATOM 5462 O O . LEU B 2 380 ? 80.132 105.451 79.467 1.00 109.93 380 LEU A O 1
ATOM 5467 N N . GLU B 2 381 ? 80.313 106.008 81.637 1.00 109.84 381 GLU A N 1
ATOM 5468 C CA . GLU B 2 381 ? 79.306 105.026 82.017 1.00 109.84 381 GLU A CA 1
ATOM 5469 C C . GLU B 2 381 ? 77.896 105.504 81.702 1.00 109.84 381 GLU A C 1
ATOM 5470 O O . GLU B 2 381 ? 76.992 104.676 81.556 1.00 109.84 381 GLU A O 1
ATOM 5472 N N . LYS B 2 382 ? 77.694 106.816 81.595 1.00 116.54 382 LYS A N 1
ATOM 5473 C CA . LYS B 2 382 ? 76.388 107.374 81.272 1.00 116.54 382 LYS A CA 1
ATOM 5474 C C . LYS B 2 382 ? 76.028 107.186 79.805 1.00 116.54 382 LYS A C 1
ATOM 5475 O O . LYS B 2 382 ? 74.837 107.148 79.473 1.00 116.54 382 LYS A O 1
ATOM 5481 N N . MET B 2 383 ? 77.028 107.035 78.938 1.00 123.48 383 MET A N 1
ATOM 5482 C CA . MET B 2 383 ? 76.820 107.037 77.496 1.00 123.48 383 MET A CA 1
ATOM 5483 C C . MET B 2 383 ? 76.026 105.812 77.060 1.00 123.48 383 MET A C 1
ATOM 5484 O O . MET B 2 383 ? 76.047 104.765 77.712 1.00 123.48 383 MET A O 1
ATOM 5489 N N . ASP B 2 384 ? 75.308 105.955 75.947 1.00 131.88 384 ASP A N 1
ATOM 5490 C CA . ASP B 2 384 ? 74.353 104.920 75.555 1.00 131.88 384 ASP A CA 1
ATOM 5491 C C . ASP B 2 384 ? 75.055 103.753 74.869 1.00 131.88 384 ASP A C 1
ATOM 5492 O O . ASP B 2 384 ? 75.080 102.635 75.391 1.00 131.88 384 ASP A O 1
ATOM 5494 N N . GLY B 2 385 ? 75.643 103.999 73.703 1.00 126.81 385 GLY A N 1
ATOM 5495 C CA . GLY B 2 385 ? 76.347 102.937 73.020 1.00 126.81 385 GLY A CA 1
ATOM 5496 C C . GLY B 2 385 ? 77.839 103.023 73.233 1.00 126.81 385 GLY A C 1
ATOM 5497 O O . GLY B 2 385 ? 78.527 103.766 72.528 1.00 126.81 385 GLY A O 1
ATOM 5498 N N . THR B 2 386 ? 78.360 102.264 74.198 1.00 114.46 386 THR A N 1
ATOM 5499 C CA . THR B 2 386 ? 79.803 102.216 74.434 1.00 114.46 386 THR A CA 1
ATOM 5500 C C . THR B 2 386 ? 80.121 100.815 74.952 1.00 114.46 386 THR A C 1
ATOM 5501 O O . THR B 2 386 ? 80.059 100.553 76.155 1.00 114.46 386 THR A O 1
ATOM 5505 N N . GLU B 2 387 ? 80.458 99.926 74.035 1.00 109.44 387 GLU A N 1
ATOM 5506 C CA . GLU B 2 387 ? 80.949 98.610 74.401 1.00 109.44 387 GLU A CA 1
ATOM 5507 C C . GLU B 2 387 ? 82.463 98.593 74.260 1.00 109.44 387 GLU A C 1
ATOM 5508 O O . GLU B 2 387 ? 83.061 99.499 73.676 1.00 109.44 387 GLU A O 1
ATOM 5510 N N . GLU B 2 388 ? 83.073 97.549 74.828 1.00 109.48 388 GLU A N 1
ATOM 5511 C CA . GLU B 2 388 ? 84.522 97.332 74.871 1.00 109.48 388 GLU A CA 1
ATOM 5512 C C . GLU B 2 388 ? 85.275 98.481 75.536 1.00 109.48 388 GLU A C 1
ATOM 5513 O O . GLU B 2 388 ? 86.442 98.724 75.221 1.00 109.48 388 GLU A O 1
ATOM 5515 N N . LEU B 2 389 ? 84.633 99.205 76.431 1.00 106.39 389 LEU A N 1
ATOM 5516 C CA . LEU B 2 389 ? 85.322 100.219 77.217 1.00 106.39 389 LEU A CA 1
ATOM 5517 C C . LEU B 2 389 ? 85.199 99.973 78.708 1.00 106.39 389 LEU A C 1
ATOM 5518 O O . LEU B 2 389 ? 86.190 100.102 79.425 1.00 106.39 389 LEU A O 1
ATOM 5523 N N . LEU B 2 390 ? 84.014 99.609 79.193 1.00 111.66 390 LEU A N 1
ATOM 5524 C CA . LEU B 2 390 ? 83.885 99.275 80.606 1.00 111.66 390 LEU A CA 1
ATOM 5525 C C . LEU B 2 390 ? 84.577 97.960 80.923 1.00 111.66 390 LEU A C 1
ATOM 5526 O O . LEU B 2 390 ? 85.141 97.795 82.011 1.00 111.66 390 LEU A O 1
ATOM 5531 N N . VAL B 2 391 ? 84.572 97.020 79.976 1.00 115.20 391 VAL A N 1
ATOM 5532 C CA . VAL B 2 391 ? 85.325 95.790 80.163 1.00 115.20 391 VAL A CA 1
ATOM 5533 C C . VAL B 2 391 ? 86.821 96.056 80.039 1.00 115.20 391 VAL A C 1
ATOM 5534 O O . VAL B 2 391 ? 87.637 95.278 80.545 1.00 115.20 391 VAL A O 1
ATOM 5538 N N . LYS B 2 392 ? 87.207 97.165 79.416 1.00 109.34 392 LYS A N 1
ATOM 5539 C CA . LYS B 2 392 ? 88.605 97.554 79.376 1.00 109.34 392 LYS A CA 1
ATOM 5540 C C . LYS B 2 392 ? 88.979 98.464 80.539 1.00 109.34 392 LYS A C 1
ATOM 5541 O O . LYS B 2 392 ? 90.156 98.528 80.912 1.00 109.34 392 LYS A O 1
ATOM 5547 N N . LEU B 2 393 ? 88.004 99.126 81.159 1.00 102.90 393 LEU A N 1
ATOM 5548 C CA . LEU B 2 393 ? 88.323 100.029 82.257 1.00 102.90 393 LEU A CA 1
ATOM 5549 C C . LEU B 2 393 ? 88.592 99.262 83.540 1.00 102.90 393 LEU A C 1
ATOM 5550 O O . LEU B 2 393 ? 89.490 99.629 84.305 1.00 102.90 393 LEU A O 1
ATOM 5555 N N . ASN B 2 394 ? 87.824 98.204 83.797 1.00 109.41 394 ASN A N 1
ATOM 5556 C CA . ASN B 2 394 ? 88.017 97.425 85.012 1.00 109.41 394 ASN A CA 1
ATOM 5557 C C . ASN B 2 394 ? 89.297 96.603 84.979 1.00 109.41 394 ASN A C 1
ATOM 5558 O O . ASN B 2 394 ? 89.764 96.165 86.035 1.00 109.41 394 ASN A O 1
ATOM 5563 N N . ARG B 2 395 ? 89.869 96.380 83.800 1.00 114.26 395 ARG A N 1
ATOM 5564 C CA . ARG B 2 395 ? 91.128 95.666 83.672 1.00 114.26 395 ARG A CA 1
ATOM 5565 C C . ARG B 2 395 ? 92.315 96.601 83.491 1.00 114.26 395 ARG A C 1
ATOM 5566 O O . ARG B 2 395 ? 93.403 96.127 83.146 1.00 114.26 395 ARG A O 1
ATOM 5568 N N . GLU B 2 396 ? 92.107 97.915 83.672 1.00 107.92 396 GLU A N 1
ATOM 5569 C CA . GLU B 2 396 ? 93.171 98.915 83.829 1.00 107.92 396 GLU A CA 1
ATOM 5570 C C . GLU B 2 396 ? 94.033 99.012 82.564 1.00 107.92 396 GLU A C 1
ATOM 5571 O O . GLU B 2 396 ? 95.263 99.032 82.617 1.00 107.92 396 GLU A O 1
ATOM 5577 N N . ASP B 2 397 ? 93.395 99.006 81.397 1.00 110.37 397 ASP A N 1
ATOM 5578 C CA . ASP B 2 397 ? 94.186 99.027 80.170 1.00 110.37 397 ASP A CA 1
ATOM 5579 C C . ASP B 2 397 ? 93.520 99.874 79.086 1.00 110.37 397 ASP A C 1
ATOM 5580 O O . ASP B 2 397 ? 93.465 99.482 77.917 1.00 110.37 397 ASP A O 1
ATOM 5585 N N . LEU B 2 398 ? 93.011 101.047 79.435 1.00 104.19 398 LEU A N 1
ATOM 5586 C CA . LEU B 2 398 ? 92.613 101.991 78.402 1.00 104.19 398 LEU A CA 1
ATOM 5587 C C . LEU B 2 398 ? 93.218 103.341 78.721 1.00 104.19 398 LEU A C 1
ATOM 5588 O O . LEU B 2 398 ? 93.284 103.726 79.890 1.00 104.19 398 LEU A O 1
ATOM 5593 N N . LEU B 2 399 ? 93.627 104.049 77.667 1.00 98.50 399 LEU A N 1
ATOM 5594 C CA . LEU B 2 399 ? 94.166 105.407 77.743 1.00 98.50 399 LEU A CA 1
ATOM 5595 C C . LEU B 2 399 ? 95.381 105.457 78.665 1.00 98.50 399 LEU A C 1
ATOM 5596 O O . LEU B 2 399 ? 95.521 106.339 79.513 1.00 98.50 399 LEU A O 1
ATOM 5601 N N . ARG B 2 400 ? 96.264 104.480 78.494 1.00 96.44 400 ARG A N 1
ATOM 5602 C CA . ARG B 2 400 ? 97.270 104.148 79.490 1.00 96.44 400 ARG A CA 1
ATOM 5603 C C . ARG B 2 400 ? 98.643 104.319 78.865 1.00 96.44 400 ARG A C 1
ATOM 5604 O O . ARG B 2 400 ? 98.945 103.687 77.849 1.00 96.44 400 ARG A O 1
ATOM 5612 N N . LYS B 2 401 ? 99.479 105.143 79.490 1.00 81.25 401 LYS A N 1
ATOM 5613 C CA . LYS B 2 401 ? 100.760 105.541 78.927 1.00 81.25 401 LYS A CA 1
ATOM 5614 C C . LYS B 2 401 ? 101.754 104.382 78.953 1.00 81.25 401 LYS A C 1
ATOM 5615 O O . LYS B 2 401 ? 101.483 103.300 79.474 1.00 81.25 401 LYS A O 1
ATOM 5621 N N . GLN B 2 402 ? 102.933 104.613 78.375 1.00 81.74 402 GLN A N 1
ATOM 5622 C CA . GLN B 2 402 ? 103.980 103.598 78.412 1.00 81.74 402 GLN A CA 1
ATOM 5623 C C . GLN B 2 402 ? 104.660 103.549 79.771 1.00 81.74 402 GLN A C 1
ATOM 5624 O O . GLN B 2 402 ? 104.844 102.472 80.346 1.00 81.74 402 GLN A O 1
ATOM 5630 N N . ARG B 2 403 ? 105.049 104.709 80.294 1.00 82.61 403 ARG A N 1
ATOM 5631 C CA . ARG B 2 403 ? 105.861 104.775 81.504 1.00 82.61 403 ARG A CA 1
ATOM 5632 C C . ARG B 2 403 ? 104.942 104.804 82.715 1.00 82.61 403 ARG A C 1
ATOM 5633 O O . ARG B 2 403 ? 104.633 105.851 83.284 1.00 82.61 403 ARG A O 1
ATOM 5641 N N . THR B 2 404 ? 104.518 103.619 83.126 1.00 91.50 404 THR A N 1
ATOM 5642 C CA . THR B 2 404 ? 103.589 103.500 84.231 1.00 91.50 404 THR A CA 1
ATOM 5643 C C . THR B 2 404 ? 104.322 103.643 85.556 1.00 91.50 404 THR A C 1
ATOM 5644 O O . THR B 2 404 ? 105.536 103.844 85.618 1.00 91.50 404 THR A O 1
ATOM 5648 N N . PHE B 2 405 ? 103.569 103.530 86.633 1.00 89.30 405 PHE A N 1
ATOM 5649 C CA . PHE B 2 405 ? 104.153 103.263 87.930 1.00 89.30 405 PHE A CA 1
ATOM 5650 C C . PHE B 2 405 ? 104.208 101.776 88.216 1.00 89.30 405 PHE A C 1
ATOM 5651 O O . PHE B 2 405 ? 104.574 101.385 89.326 1.00 89.30 405 PHE A O 1
ATOM 5659 N N . ASP B 2 406 ? 103.833 100.941 87.248 1.00 95.82 406 ASP A N 1
ATOM 5660 C CA . ASP B 2 406 ? 103.801 99.497 87.431 1.00 95.82 406 ASP A CA 1
ATOM 5661 C C . ASP B 2 406 ? 104.677 98.766 86.425 1.00 95.82 406 ASP A C 1
ATOM 5662 O O . ASP B 2 406 ? 104.537 97.553 86.256 1.00 95.82 406 ASP A O 1
ATOM 5667 N N . ASN B 2 407 ? 105.582 99.472 85.752 1.00 90.08 407 ASN A N 1
ATOM 5668 C CA . ASN B 2 407 ? 106.691 98.814 85.078 1.00 90.08 407 ASN A CA 1
ATOM 5669 C C . ASN B 2 407 ? 107.949 98.807 85.930 1.00 90.08 407 ASN A C 1
ATOM 5670 O O . ASN B 2 407 ? 109.061 98.920 85.402 1.00 90.08 407 ASN A O 1
ATOM 5675 N N . GLY B 2 408 ? 107.791 98.703 87.246 1.00 90.42 408 GLY A N 1
ATOM 5676 C CA . GLY B 2 408 ? 108.899 98.471 88.145 1.00 90.42 408 GLY A CA 1
ATOM 5677 C C . GLY B 2 408 ? 109.061 96.994 88.407 1.00 90.42 408 GLY A C 1
ATOM 5678 O O . GLY B 2 408 ? 109.574 96.579 89.446 1.00 90.42 408 GLY A O 1
ATOM 5679 N N . SER B 2 409 ? 108.607 96.189 87.460 1.00 90.47 409 SER A N 1
ATOM 5680 C CA . SER B 2 409 ? 108.737 94.746 87.496 1.00 90.47 409 SER A CA 1
ATOM 5681 C C . SER B 2 409 ? 109.298 94.257 86.175 1.00 90.47 409 SER A C 1
ATOM 5682 O O . SER B 2 409 ? 108.768 93.347 85.536 1.00 90.47 409 SER A O 1
ATOM 5685 N N . ILE B 2 410 ? 110.375 94.894 85.739 1.00 83.21 410 ILE A N 1
ATOM 5686 C CA . ILE B 2 410 ? 111.072 94.527 84.511 1.00 83.21 410 ILE A CA 1
ATOM 5687 C C . ILE B 2 410 ? 112.384 93.866 84.909 1.00 83.21 410 ILE A C 1
ATOM 5688 O O . ILE B 2 410 ? 113.305 94.556 85.368 1.00 83.21 410 ILE A O 1
ATOM 5693 N N . PRO B 2 411 ? 112.508 92.549 84.798 1.00 83.93 411 PRO A N 1
ATOM 5694 C CA . PRO B 2 411 ? 113.819 91.919 84.951 1.00 83.93 411 PRO A CA 1
ATOM 5695 C C . PRO B 2 411 ? 114.746 92.388 83.844 1.00 83.93 411 PRO A C 1
ATOM 5696 O O . PRO B 2 411 ? 114.361 92.439 82.675 1.00 83.93 411 PRO A O 1
ATOM 5700 N N . HIS B 2 412 ? 115.975 92.742 84.231 1.00 82.71 412 HIS A N 1
ATOM 5701 C CA . HIS B 2 412 ? 116.906 93.410 83.331 1.00 82.71 412 HIS A CA 1
ATOM 5702 C C . HIS B 2 412 ? 117.351 92.530 82.180 1.00 82.71 412 HIS A C 1
ATOM 5703 O O . HIS B 2 412 ? 117.875 93.059 81.199 1.00 82.71 412 HIS A O 1
ATOM 5710 N N . GLN B 2 413 ? 117.187 91.208 82.292 1.00 89.11 413 GLN A N 1
ATOM 5711 C CA . GLN B 2 413 ? 117.580 90.305 81.217 1.00 89.11 413 GLN A CA 1
ATOM 5712 C C . GLN B 2 413 ? 116.810 90.544 79.929 1.00 89.11 413 GLN A C 1
ATOM 5713 O O . GLN B 2 413 ? 117.328 90.233 78.859 1.00 89.11 413 GLN A O 1
ATOM 5719 N N . ILE B 2 414 ? 115.594 91.081 80.008 1.00 80.46 414 ILE A N 1
ATOM 5720 C CA . ILE B 2 414 ? 114.853 91.429 78.803 1.00 80.46 414 ILE A CA 1
ATOM 5721 C C . ILE B 2 414 ? 115.557 92.554 78.061 1.00 80.46 414 ILE A C 1
ATOM 5722 O O . ILE B 2 414 ? 115.792 92.477 76.843 1.00 80.46 414 ILE A O 1
ATOM 5727 N N . HIS B 2 415 ? 115.925 93.604 78.801 1.00 78.34 415 HIS A N 1
ATOM 5728 C CA . HIS B 2 415 ? 116.706 94.698 78.239 1.00 78.34 415 HIS A CA 1
ATOM 5729 C C . HIS B 2 415 ? 118.057 94.214 77.733 1.00 78.34 415 HIS A C 1
ATOM 5730 O O . HIS B 2 415 ? 118.521 94.643 76.671 1.00 78.34 415 HIS A O 1
ATOM 5737 N N . LEU B 2 416 ? 118.676 93.284 78.458 1.00 83.78 416 LEU A N 1
ATOM 5738 C CA . LEU B 2 416 ? 119.977 92.774 78.058 1.00 83.78 416 LEU A CA 1
ATOM 5739 C C . LEU B 2 416 ? 119.870 91.917 76.809 1.00 83.78 416 LEU A C 1
ATOM 5740 O O . LEU B 2 416 ? 120.766 91.952 75.964 1.00 83.78 416 LEU A O 1
ATOM 5745 N N . GLY B 2 417 ? 118.776 91.172 76.661 1.00 86.11 417 GLY A N 1
ATOM 5746 C CA . GLY B 2 417 ? 118.602 90.362 75.471 1.00 86.11 417 GLY A CA 1
ATOM 5747 C C . GLY B 2 417 ? 118.344 91.201 74.240 1.00 86.11 417 GLY A C 1
ATOM 5748 O O . GLY B 2 417 ? 118.895 90.932 73.165 1.00 86.11 417 GLY A O 1
ATOM 5749 N N . GLU B 2 418 ? 117.535 92.251 74.375 1.00 85.18 418 GLU A N 1
ATOM 5750 C CA . GLU B 2 418 ? 117.345 93.061 73.183 1.00 85.18 418 GLU A CA 1
ATOM 5751 C C . GLU B 2 418 ? 118.532 93.978 72.906 1.00 85.18 418 GLU A C 1
ATOM 5752 O O . GLU B 2 418 ? 118.740 94.349 71.750 1.00 85.18 418 GLU A O 1
ATOM 5758 N N . LEU B 2 419 ? 119.367 94.279 73.905 1.00 80.46 419 LEU A N 1
ATOM 5759 C CA . LEU B 2 419 ? 120.623 94.966 73.609 1.00 80.46 419 LEU A CA 1
ATOM 5760 C C . LEU B 2 419 ? 121.608 94.025 72.928 1.00 80.46 419 LEU A C 1
ATOM 5761 O O . LEU B 2 419 ? 122.386 94.447 72.062 1.00 80.46 419 LEU A O 1
ATOM 5766 N N . HIS B 2 420 ? 121.617 92.761 73.352 1.00 88.52 420 HIS A N 1
ATOM 5767 C CA . HIS B 2 420 ? 122.380 91.717 72.680 1.00 88.52 420 HIS A CA 1
ATOM 5768 C C . HIS B 2 420 ? 122.002 91.632 71.209 1.00 88.52 420 HIS A C 1
ATOM 5769 O O . HIS B 2 420 ? 122.873 91.613 70.331 1.00 88.52 420 HIS A O 1
ATOM 5776 N N . ALA B 2 421 ? 120.700 91.662 70.922 1.00 89.40 421 ALA A N 1
ATOM 5777 C CA . ALA B 2 421 ? 120.251 91.637 69.534 1.00 89.40 421 ALA A CA 1
ATOM 5778 C C . ALA B 2 421 ? 120.594 92.934 68.805 1.00 89.40 421 ALA A C 1
ATOM 5779 O O . ALA B 2 421 ? 120.979 92.904 67.628 1.00 89.40 421 ALA A O 1
ATOM 5781 N N . ILE B 2 422 ? 120.496 94.077 69.494 1.00 87.08 422 ILE A N 1
ATOM 5782 C CA . ILE B 2 422 ? 120.723 95.359 68.839 1.00 87.08 422 ILE A CA 1
ATOM 5783 C C . ILE B 2 422 ? 122.198 95.560 68.539 1.00 87.08 422 ILE A C 1
ATOM 5784 O O . ILE B 2 422 ? 122.550 96.378 67.683 1.00 87.08 422 ILE A O 1
ATOM 5789 N N . LEU B 2 423 ? 123.078 94.816 69.200 1.00 91.46 423 LEU A N 1
ATOM 5790 C CA . LEU B 2 423 ? 124.470 94.848 68.798 1.00 91.46 423 LEU A CA 1
ATOM 5791 C C . LEU B 2 423 ? 124.847 93.715 67.862 1.00 91.46 423 LEU A C 1
ATOM 5792 O O . LEU B 2 423 ? 125.854 93.835 67.159 1.00 91.46 423 LEU A O 1
ATOM 5797 N N . ARG B 2 424 ? 124.080 92.622 67.825 1.00 102.24 424 ARG A N 1
ATOM 5798 C CA . ARG B 2 424 ? 124.348 91.617 66.800 1.00 102.24 424 ARG A CA 1
ATOM 5799 C C . ARG B 2 424 ? 123.949 92.109 65.418 1.00 102.24 424 ARG A C 1
ATOM 5800 O O . ARG B 2 424 ? 124.664 91.864 64.440 1.00 102.24 424 ARG A O 1
ATOM 5808 N N . ARG B 2 425 ? 122.826 92.814 65.309 1.00 105.16 425 ARG A N 1
ATOM 5809 C CA . ARG B 2 425 ? 122.367 93.253 63.996 1.00 105.16 425 ARG A CA 1
ATOM 5810 C C . ARG B 2 425 ? 123.046 94.527 63.514 1.00 105.16 425 ARG A C 1
ATOM 5811 O O . ARG B 2 425 ? 122.588 95.116 62.534 1.00 105.16 425 ARG A O 1
ATOM 5819 N N . GLN B 2 426 ? 124.105 94.980 64.178 1.00 103.38 426 GLN A N 1
ATOM 5820 C CA . GLN B 2 426 ? 124.903 96.090 63.687 1.00 103.38 426 GLN A CA 1
ATOM 5821 C C . GLN B 2 426 ? 126.380 95.749 63.611 1.00 103.38 426 GLN A C 1
ATOM 5822 O O . GLN B 2 426 ? 127.170 96.582 63.152 1.00 103.38 426 GLN A O 1
ATOM 5828 N N . GLU B 2 427 ? 126.772 94.552 64.051 1.00 112.46 427 GLU A N 1
ATOM 5829 C CA . GLU B 2 427 ? 128.179 94.178 64.117 1.00 112.46 427 GLU A CA 1
ATOM 5830 C C . GLU B 2 427 ? 128.791 94.001 62.735 1.00 112.46 427 GLU A C 1
ATOM 5831 O O . GLU B 2 427 ? 129.991 94.239 62.563 1.00 112.46 427 GLU A O 1
ATOM 5837 N N . ASP B 2 428 ? 127.982 93.643 61.739 1.00 116.16 428 ASP A N 1
ATOM 5838 C CA . ASP B 2 428 ? 128.489 93.423 60.390 1.00 116.16 428 ASP A CA 1
ATOM 5839 C C . ASP B 2 428 ? 128.944 94.704 59.702 1.00 116.16 428 ASP A C 1
ATOM 5840 O O . ASP B 2 428 ? 129.640 94.630 58.684 1.00 116.16 428 ASP A O 1
ATOM 5845 N N . PHE B 2 429 ? 128.570 95.867 60.224 1.00 112.50 429 PHE A N 1
ATOM 5846 C CA . PHE B 2 429 ? 128.759 97.120 59.511 1.00 112.50 429 PHE A CA 1
ATOM 5847 C C . PHE B 2 429 ? 129.867 97.981 60.089 1.00 112.50 429 PHE A C 1
ATOM 5848 O O . PHE B 2 429 ? 130.625 98.590 59.331 1.00 112.50 429 PHE A O 1
ATOM 5856 N N . TYR B 2 430 ? 129.985 98.057 61.410 1.00 108.03 430 TYR A N 1
ATOM 5857 C CA . TYR B 2 430 ? 130.813 99.092 62.007 1.00 108.03 430 TYR A CA 1
ATOM 5858 C C . TYR B 2 430 ? 132.007 98.487 62.726 1.00 108.03 430 TYR A C 1
ATOM 5859 O O . TYR B 2 430 ? 131.849 97.507 63.465 1.00 108.03 430 TYR A O 1
ATOM 5868 N N . PRO B 2 431 ? 133.214 99.031 62.514 1.00 112.75 431 PRO A N 1
ATOM 5869 C CA . PRO B 2 431 ? 134.434 98.393 63.031 1.00 112.75 431 PRO A CA 1
ATOM 5870 C C . PRO B 2 431 ? 134.562 98.431 64.544 1.00 112.75 431 PRO A C 1
ATOM 5871 O O . PRO B 2 431 ? 134.806 97.400 65.179 1.00 112.75 431 PRO A O 1
ATOM 5875 N N . PHE B 2 432 ? 134.405 99.631 65.113 1.00 108.54 432 PHE A N 1
ATOM 5876 C CA . PHE B 2 432 ? 134.555 99.837 66.553 1.00 108.54 432 PHE A CA 1
ATOM 5877 C C . PHE B 2 432 ? 133.518 99.063 67.350 1.00 108.54 432 PHE A C 1
ATOM 5878 O O . PHE B 2 432 ? 133.783 98.642 68.480 1.00 108.54 432 PHE A O 1
ATOM 5886 N N . LEU B 2 433 ? 132.336 98.877 66.782 1.00 102.15 433 LEU A N 1
ATOM 5887 C CA . LEU B 2 433 ? 131.241 98.253 67.495 1.00 102.15 433 LEU A CA 1
ATOM 5888 C C . LEU B 2 433 ? 131.369 96.738 67.507 1.00 102.15 433 LEU A C 1
ATOM 5889 O O . LEU B 2 433 ? 130.715 96.078 68.317 1.00 102.15 433 LEU A O 1
ATOM 5894 N N . LYS B 2 434 ? 132.242 96.181 66.669 1.00 106.27 434 LYS A N 1
ATOM 5895 C CA . LYS B 2 434 ? 132.344 94.732 66.553 1.00 106.27 434 LYS A CA 1
ATOM 5896 C C . LYS B 2 434 ? 133.104 94.110 67.716 1.00 106.27 434 LYS A C 1
ATOM 5897 O O . LYS B 2 434 ? 132.914 92.925 68.009 1.00 106.27 434 LYS A O 1
ATOM 5899 N N . ASP B 2 435 ? 133.964 94.877 68.383 1.00 104.10 435 ASP A N 1
ATOM 5900 C CA . ASP B 2 435 ? 134.830 94.343 69.428 1.00 104.10 435 ASP A CA 1
ATOM 5901 C C . ASP B 2 435 ? 134.663 95.083 70.750 1.00 104.10 435 ASP A C 1
ATOM 5902 O O . ASP B 2 435 ? 135.599 95.167 71.545 1.00 104.10 435 ASP A O 1
ATOM 5907 N N . ASN B 2 436 ? 133.475 95.626 70.997 1.00 93.25 436 ASN A N 1
ATOM 5908 C CA . ASN B 2 436 ? 133.186 96.302 72.251 1.00 93.25 436 ASN A CA 1
ATOM 5909 C C . ASN B 2 436 ? 131.856 95.857 72.834 1.00 93.25 436 ASN A C 1
ATOM 5910 O O . ASN B 2 436 ? 131.434 96.400 73.860 1.00 93.25 436 ASN A O 1
ATOM 5915 N N . ARG B 2 437 ? 131.190 94.888 72.199 1.00 94.10 437 ARG A N 1
ATOM 5916 C CA . ARG B 2 437 ? 129.879 94.439 72.650 1.00 94.10 437 ARG A CA 1
ATOM 5917 C C . ARG B 2 437 ? 129.948 93.767 74.011 1.00 94.10 437 ARG A C 1
ATOM 5918 O O . ARG B 2 437 ? 128.994 93.854 74.794 1.00 94.10 437 ARG A O 1
ATOM 5926 N N . GLU B 2 438 ? 131.068 93.107 74.303 1.00 94.52 438 GLU A N 1
ATOM 5927 C CA . GLU B 2 438 ? 131.318 92.609 75.647 1.00 94.52 438 GLU A CA 1
ATOM 5928 C C . GLU B 2 438 ? 131.359 93.749 76.646 1.00 94.52 438 GLU A C 1
ATOM 5929 O O . GLU B 2 438 ? 130.758 93.663 77.717 1.00 94.52 438 GLU A O 1
ATOM 5935 N N . LYS B 2 439 ? 132.010 94.851 76.285 1.00 88.43 439 LYS A N 1
ATOM 5936 C CA . LYS B 2 439 ? 132.098 95.982 77.199 1.00 88.43 439 LYS A CA 1
ATOM 5937 C C . LYS B 2 439 ? 130.751 96.668 77.374 1.00 88.43 439 LYS A C 1
ATOM 5938 O O . LYS B 2 439 ? 130.414 97.090 78.485 1.00 88.43 439 LYS A O 1
ATOM 5940 N N . ILE B 2 440 ? 129.948 96.739 76.309 1.00 82.53 440 ILE A N 1
ATOM 5941 C CA . ILE B 2 440 ? 128.645 97.397 76.397 1.00 82.53 440 ILE A CA 1
ATOM 5942 C C . ILE B 2 440 ? 127.683 96.573 77.247 1.00 82.53 440 ILE A C 1
ATOM 5943 O O . ILE B 2 440 ? 127.000 97.102 78.137 1.00 82.53 440 ILE A O 1
ATOM 5948 N N . GLU B 2 441 ? 127.630 95.260 77.002 1.00 87.03 441 GLU A N 1
ATOM 5949 C CA . GLU B 2 441 ? 126.802 94.402 77.842 1.00 87.03 441 GLU A CA 1
ATOM 5950 C C . GLU B 2 441 ? 127.314 94.354 79.274 1.00 87.03 441 GLU A C 1
ATOM 5951 O O . GLU B 2 441 ? 126.517 94.221 80.208 1.00 87.03 441 GLU A O 1
ATOM 5957 N N . LYS B 2 442 ? 128.624 94.514 79.471 1.00 82.28 442 LYS A N 1
ATOM 5958 C CA . LYS B 2 442 ? 129.167 94.533 80.819 1.00 82.28 442 LYS A CA 1
ATOM 5959 C C . LYS B 2 442 ? 128.751 95.789 81.566 1.00 82.28 442 LYS A C 1
ATOM 5960 O O . LYS B 2 442 ? 128.338 95.706 82.725 1.00 82.28 442 LYS A O 1
ATOM 5966 N N . ILE B 2 443 ? 128.811 96.960 80.923 1.00 76.79 443 ILE A N 1
ATOM 5967 C CA . ILE B 2 443 ? 128.368 98.169 81.614 1.00 76.79 443 ILE A CA 1
ATOM 5968 C C . ILE B 2 443 ? 126.860 98.247 81.724 1.00 76.79 443 ILE A C 1
ATOM 5969 O O . ILE B 2 443 ? 126.352 99.076 82.480 1.00 76.79 443 ILE A O 1
ATOM 5974 N N . LEU B 2 444 ? 126.131 97.418 80.982 1.00 74.76 444 LEU A N 1
ATOM 5975 C CA . LEU B 2 444 ? 124.715 97.263 81.288 1.00 74.76 444 LEU A CA 1
ATOM 5976 C C . LEU B 2 444 ? 124.516 96.430 82.545 1.00 74.76 444 LEU A C 1
ATOM 5977 O O . LEU B 2 444 ? 123.847 96.862 83.487 1.00 74.76 444 LEU A O 1
ATOM 5982 N N . THR B 2 445 ? 125.098 95.235 82.585 1.00 79.44 445 THR A N 1
ATOM 5983 C CA . THR B 2 445 ? 124.778 94.295 83.651 1.00 79.44 445 THR A CA 1
ATOM 5984 C C . THR B 2 445 ? 125.569 94.525 84.928 1.00 79.44 445 THR A C 1
ATOM 5985 O O . THR B 2 445 ? 125.404 93.755 85.879 1.00 79.44 445 THR A O 1
ATOM 5989 N N . PHE B 2 446 ? 126.411 95.551 84.983 1.00 74.71 446 PHE A N 1
ATOM 5990 C CA . PHE B 2 446 ? 127.283 95.734 86.134 1.00 74.71 446 PHE A CA 1
ATOM 5991 C C . PHE B 2 446 ? 126.515 96.216 87.348 1.00 74.71 446 PHE A C 1
ATOM 5992 O O . PHE B 2 446 ? 126.294 97.416 87.522 1.00 74.71 446 PHE A O 1
ATOM 6000 N N . ARG B 2 447 ? 126.110 95.284 88.188 1.00 71.65 447 ARG A N 1
ATOM 6001 C CA . ARG B 2 447 ? 125.425 95.594 89.432 1.00 71.65 447 ARG A CA 1
ATOM 6002 C C . ARG B 2 447 ? 126.501 95.598 90.501 1.00 71.65 447 ARG A C 1
ATOM 6003 O O . ARG B 2 447 ? 126.945 94.537 90.941 1.00 71.65 447 ARG A O 1
ATOM 6011 N N . ILE B 2 448 ? 126.940 96.791 90.891 1.00 73.03 448 ILE A N 1
ATOM 6012 C CA . ILE B 2 448 ? 127.968 96.964 91.914 1.00 73.03 448 ILE A CA 1
ATOM 6013 C C . ILE B 2 448 ? 127.486 96.395 93.243 1.00 73.03 448 ILE A C 1
ATOM 6014 O O . ILE B 2 448 ? 126.461 96.833 93.780 1.00 73.03 448 ILE A O 1
ATOM 6019 N N . PRO B 2 449 ? 128.165 95.387 93.773 1.00 71.89 449 PRO A N 1
ATOM 6020 C CA . PRO B 2 449 ? 127.565 94.545 94.815 1.00 71.89 449 PRO A CA 1
ATOM 6021 C C . PRO B 2 449 ? 127.428 95.218 96.165 1.00 71.89 449 PRO A C 1
ATOM 6022 O O . PRO B 2 449 ? 127.823 96.373 96.327 1.00 71.89 449 PRO A O 1
ATOM 6026 N N . TYR B 2 450 ? 126.850 94.505 97.136 1.00 79.60 450 TYR A N 1
ATOM 6027 C CA . TYR B 2 450 ? 126.571 95.118 98.430 1.00 79.60 450 TYR A CA 1
ATOM 6028 C C . TYR B 2 450 ? 127.851 95.298 99.217 1.00 79.60 450 TYR A C 1
ATOM 6029 O O . TYR B 2 450 ? 128.080 96.341 99.836 1.00 79.60 450 TYR A O 1
ATOM 6038 N N . TYR B 2 451 ? 128.689 94.277 99.209 1.00 82.46 451 TYR A N 1
ATOM 6039 C CA . TYR B 2 451 ? 129.817 94.204 100.113 1.00 82.46 451 TYR A CA 1
ATOM 6040 C C . TYR B 2 451 ? 130.950 95.123 99.711 1.00 82.46 451 TYR A C 1
ATOM 6041 O O . TYR B 2 451 ? 131.695 95.579 100.579 1.00 82.46 451 TYR A O 1
ATOM 6050 N N . VAL B 2 452 ? 131.070 95.438 98.424 1.00 73.24 452 VAL A N 1
ATOM 6051 C CA . VAL B 2 452 ? 132.199 96.232 97.955 1.00 73.24 452 VAL A CA 1
ATOM 6052 C C . VAL B 2 452 ? 132.094 97.704 98.293 1.00 73.24 452 VAL A C 1
ATOM 6053 O O . VAL B 2 452 ? 133.011 98.455 97.960 1.00 73.24 452 VAL A O 1
ATOM 6057 N N . GLY B 2 453 ? 130.988 98.147 98.883 1.00 58.62 453 GLY A N 1
ATOM 6058 C CA . GLY B 2 453 ? 130.876 99.477 99.434 1.00 58.62 453 GLY A CA 1
ATOM 6059 C C . GLY B 2 453 ? 130.957 100.604 98.428 1.00 58.62 453 GLY A C 1
ATOM 6060 O O . GLY B 2 453 ? 130.968 100.391 97.218 1.00 58.62 453 GLY A O 1
ATOM 6061 N N . PRO B 2 454 ? 131.011 101.834 98.923 1.00 58.94 454 PRO A N 1
ATOM 6062 C CA . PRO B 2 454 ? 131.239 102.976 98.040 1.00 58.94 454 PRO A CA 1
ATOM 6063 C C . PRO B 2 454 ? 132.670 102.948 97.541 1.00 58.94 454 PRO A C 1
ATOM 6064 O O . PRO B 2 454 ? 133.608 102.847 98.331 1.00 58.94 454 PRO A O 1
ATOM 6068 N N . LEU B 2 455 ? 132.838 103.036 96.230 1.00 73.40 455 LEU A N 1
ATOM 6069 C CA . LEU B 2 455 ? 134.185 103.002 95.686 1.00 73.40 455 LEU A CA 1
ATOM 6070 C C . LEU B 2 455 ? 134.881 104.324 95.959 1.00 73.40 455 LEU A C 1
ATOM 6071 O O . LEU B 2 455 ? 134.788 105.255 95.161 1.00 73.40 455 LEU A O 1
ATOM 6076 N N . ALA B 2 456 ? 135.578 104.415 97.081 1.00 84.54 456 ALA A N 1
ATOM 6077 C CA . ALA B 2 456 ? 136.183 105.655 97.533 1.00 84.54 456 ALA A CA 1
ATOM 6078 C C . ALA B 2 456 ? 137.696 105.575 97.400 1.00 84.54 456 ALA A C 1
ATOM 6079 O O . ALA B 2 456 ? 138.252 104.600 96.897 1.00 84.54 456 ALA A O 1
ATOM 6081 N N . ARG B 2 457 ? 138.372 106.629 97.834 1.00 92.52 457 ARG A N 1
ATOM 6082 C CA . ARG B 2 457 ? 139.821 106.592 97.952 1.00 92.52 457 ARG A CA 1
ATOM 6083 C C . ARG B 2 457 ? 140.215 107.241 99.273 1.00 92.52 457 ARG A C 1
ATOM 6084 O O . ARG B 2 457 ? 141.035 108.155 99.337 1.00 92.52 457 ARG A O 1
ATOM 6092 N N . GLY B 2 458 ? 139.567 106.803 100.349 1.00 99.31 458 GLY A N 1
ATOM 6093 C CA . GLY B 2 458 ? 139.923 107.225 101.683 1.00 99.31 458 GLY A CA 1
ATOM 6094 C C . GLY B 2 458 ? 139.303 108.521 102.151 1.00 99.31 458 GLY A C 1
ATOM 6095 O O . GLY B 2 458 ? 139.313 108.789 103.358 1.00 99.31 458 GLY A O 1
ATOM 6096 N N . ASN B 2 459 ? 138.749 109.331 101.254 1.00 99.30 459 ASN A N 1
ATOM 6097 C CA . ASN B 2 459 ? 138.121 110.586 101.638 1.00 99.30 459 ASN A CA 1
ATOM 6098 C C . ASN B 2 459 ? 136.707 110.403 102.161 1.00 99.30 459 ASN A C 1
ATOM 6099 O O . ASN B 2 459 ? 136.037 111.393 102.464 1.00 99.30 459 ASN A O 1
ATOM 6104 N N . SER B 2 460 ? 136.243 109.166 102.271 1.00 81.63 460 SER A N 1
ATOM 6105 C CA . SER B 2 460 ? 134.895 108.873 102.713 1.00 81.63 460 SER A CA 1
ATOM 6106 C C . SER B 2 460 ? 134.730 109.116 104.203 1.00 81.63 460 SER A C 1
ATOM 6107 O O . SER B 2 460 ? 135.679 109.392 104.937 1.00 81.63 460 SER A O 1
ATOM 6110 N N . ARG B 2 461 ? 133.486 108.999 104.642 1.00 78.71 461 ARG A N 1
ATOM 6111 C CA . ARG B 2 461 ? 133.181 108.730 106.030 1.00 78.71 461 ARG A CA 1
ATOM 6112 C C . ARG B 2 461 ? 132.486 107.394 106.204 1.00 78.71 461 ARG A C 1
ATOM 6113 O O . ARG B 2 461 ? 132.305 106.952 107.343 1.00 78.71 461 ARG A O 1
ATOM 6121 N N . PHE B 2 462 ? 132.089 106.747 105.107 1.00 71.45 462 PHE A N 1
ATOM 6122 C CA . PHE B 2 462 ? 131.202 105.597 105.146 1.00 71.45 462 PHE A CA 1
ATOM 6123 C C . PHE B 2 462 ? 131.760 104.370 104.451 1.00 71.45 462 PHE A C 1
ATOM 6124 O O . PHE B 2 462 ? 131.174 103.293 104.586 1.00 71.45 462 PHE A O 1
ATOM 6132 N N . ALA B 2 463 ? 132.847 104.496 103.700 1.00 75.06 463 ALA A N 1
ATOM 6133 C CA . ALA B 2 463 ? 133.327 103.426 102.840 1.00 75.06 463 ALA A CA 1
ATOM 6134 C C . ALA B 2 463 ? 134.462 102.654 103.491 1.00 75.06 463 ALA A C 1
ATOM 6135 O O . ALA B 2 463 ? 135.129 103.136 104.406 1.00 75.06 463 ALA A O 1
ATOM 6137 N N . TRP B 2 464 ? 134.679 101.440 103.002 1.00 79.69 464 TRP A N 1
ATOM 6138 C CA . TRP B 2 464 ? 135.725 100.613 103.581 1.00 79.69 464 TRP A CA 1
ATOM 6139 C C . TRP B 2 464 ? 136.486 99.742 102.598 1.00 79.69 464 TRP A C 1
ATOM 6140 O O . TRP B 2 464 ? 137.292 98.929 103.053 1.00 79.69 464 TRP A O 1
ATOM 6151 N N . MET B 2 465 ? 136.249 99.823 101.300 1.00 86.08 465 MET A N 1
ATOM 6152 C CA . MET B 2 465 ? 136.832 98.829 100.417 1.00 86.08 465 MET A CA 1
ATOM 6153 C C . MET B 2 465 ? 138.278 99.173 100.097 1.00 86.08 465 MET A C 1
ATOM 6154 O O . MET B 2 465 ? 138.654 100.345 100.023 1.00 86.08 465 MET A O 1
ATOM 6159 N N . THR B 2 466 ? 139.091 98.139 99.921 1.00 101.93 466 THR A N 1
ATOM 6160 C CA . THR B 2 466 ? 140.507 98.289 99.634 1.00 101.93 466 THR A CA 1
ATOM 6161 C C . THR B 2 466 ? 140.810 97.850 98.208 1.00 101.93 466 THR A C 1
ATOM 6162 O O . THR B 2 466 ? 140.015 97.168 97.559 1.00 101.93 466 THR A O 1
ATOM 6166 N N . ARG B 2 467 ? 141.982 98.244 97.728 1.00 104.11 467 ARG A N 1
ATOM 6167 C CA . ARG B 2 467 ? 142.328 98.117 96.322 1.00 104.11 467 ARG A CA 1
ATOM 6168 C C . ARG B 2 467 ? 143.617 97.334 96.145 1.00 104.11 467 ARG A C 1
ATOM 6169 O O . ARG B 2 467 ? 144.531 97.431 96.967 1.00 104.11 467 ARG A O 1
ATOM 6177 N N . LYS B 2 468 ? 143.690 96.566 95.062 1.00 113.56 468 LYS A N 1
ATOM 6178 C CA . LYS B 2 468 ? 144.911 95.870 94.686 1.00 113.56 468 LYS A CA 1
ATOM 6179 C C . LYS B 2 468 ? 145.749 96.653 93.684 1.00 113.56 468 LYS A C 1
ATOM 6180 O O . LYS B 2 468 ? 146.795 96.159 93.255 1.00 113.56 468 LYS A O 1
ATOM 6182 N N . SER B 2 469 ? 145.316 97.851 93.304 1.00 122.72 469 SER A N 1
ATOM 6183 C CA . SER B 2 469 ? 146.064 98.737 92.417 1.00 122.72 469 SER A CA 1
ATOM 6184 C C . SER B 2 469 ? 145.579 100.159 92.669 1.00 122.72 469 SER A C 1
ATOM 6185 O O . SER B 2 469 ? 144.751 100.397 93.553 1.00 122.72 469 SER A O 1
ATOM 6188 N N . GLU B 2 470 ? 146.108 101.121 91.909 1.00 135.52 470 GLU A N 1
ATOM 6189 C CA . GLU B 2 470 ? 145.699 102.525 92.050 1.00 135.52 470 GLU A CA 1
ATOM 6190 C C . GLU B 2 470 ? 145.558 103.146 90.662 1.00 135.52 470 GLU A C 1
ATOM 6191 O O . GLU B 2 470 ? 146.516 103.702 90.119 1.00 135.52 470 GLU A O 1
ATOM 6197 N N . GLU B 2 471 ? 144.356 103.049 90.098 1.00 128.22 471 GLU A N 1
ATOM 6198 C CA . GLU B 2 471 ? 143.991 103.773 88.888 1.00 128.22 471 GLU A CA 1
ATOM 6199 C C . GLU B 2 471 ? 142.481 103.967 88.892 1.00 128.22 471 GLU A C 1
ATOM 6200 O O . GLU B 2 471 ? 141.798 103.626 89.860 1.00 128.22 471 GLU A O 1
ATOM 6206 N N . THR B 2 472 ? 141.961 104.518 87.800 1.00 110.31 472 THR A N 1
ATOM 6207 C CA . THR B 2 472 ? 140.550 104.870 87.733 1.00 110.31 472 THR A CA 1
ATOM 6208 C C . THR B 2 472 ? 139.697 103.623 87.537 1.00 110.31 472 THR A C 1
ATOM 6209 O O . THR B 2 472 ? 139.936 102.829 86.623 1.00 110.31 472 THR A O 1
ATOM 6213 N N . ILE B 2 473 ? 138.694 103.466 88.394 1.00 99.27 473 ILE A N 1
ATOM 6214 C CA . ILE B 2 473 ? 137.907 102.242 88.462 1.00 99.27 473 ILE A CA 1
ATOM 6215 C C . ILE B 2 473 ? 136.852 102.250 87.368 1.00 99.27 473 ILE A C 1
ATOM 6216 O O . ILE B 2 473 ? 136.066 103.195 87.254 1.00 99.27 473 ILE A O 1
ATOM 6221 N N . THR B 2 474 ? 136.831 101.198 86.559 1.00 100.25 474 THR A N 1
ATOM 6222 C CA . THR B 2 474 ? 135.825 101.018 85.526 1.00 100.25 474 THR A CA 1
ATOM 6223 C C . THR B 2 474 ? 135.204 99.637 85.656 1.00 100.25 474 THR A C 1
ATOM 6224 O O . THR B 2 474 ? 135.861 98.700 86.120 1.00 100.25 474 THR A O 1
ATOM 6228 N N . PRO B 2 475 ? 133.945 99.471 85.236 1.00 87.19 475 PRO A N 1
ATOM 6229 C CA . PRO B 2 475 ? 133.357 98.124 85.188 1.00 87.19 475 PRO A CA 1
ATOM 6230 C C . PRO B 2 475 ? 133.923 97.269 84.080 1.00 87.19 475 PRO A C 1
ATOM 6231 O O . PRO B 2 475 ? 133.612 96.074 84.022 1.00 87.19 475 PRO A O 1
ATOM 6235 N N . TRP B 2 476 ? 134.688 97.870 83.172 1.00 95.74 476 TRP A N 1
ATOM 6236 C CA . TRP B 2 476 ? 135.589 97.138 82.295 1.00 95.74 476 TRP A CA 1
ATOM 6237 C C . TRP B 2 476 ? 136.505 96.203 83.080 1.00 95.74 476 TRP A C 1
ATOM 6238 O O . TRP B 2 476 ? 136.715 95.051 82.686 1.00 95.74 476 TRP A O 1
ATOM 6249 N N . ASN B 2 477 ? 137.056 96.680 84.197 1.00 95.31 477 ASN A N 1
ATOM 6250 C CA . ASN B 2 477 ? 138.086 95.955 84.939 1.00 95.31 477 ASN A CA 1
ATOM 6251 C C . ASN B 2 477 ? 137.813 95.979 86.442 1.00 95.31 477 ASN A C 1
ATOM 6252 O O . ASN B 2 477 ? 138.677 96.323 87.247 1.00 95.31 477 ASN A O 1
ATOM 6257 N N . PHE B 2 478 ? 136.595 95.618 86.842 1.00 89.95 478 PHE A N 1
ATOM 6258 C CA . PHE B 2 478 ? 136.251 95.699 88.258 1.00 89.95 478 PHE A CA 1
ATOM 6259 C C . PHE B 2 478 ? 136.894 94.589 89.078 1.00 89.95 478 PHE A C 1
ATOM 6260 O O . PHE B 2 478 ? 137.150 94.779 90.272 1.00 89.95 478 PHE A O 1
ATOM 6268 N N . GLU B 2 479 ? 137.173 93.439 88.466 1.00 103.47 479 GLU A N 1
ATOM 6269 C CA . GLU B 2 479 ? 137.704 92.304 89.217 1.00 103.47 479 GLU A CA 1
ATOM 6270 C C . GLU B 2 479 ? 139.133 92.556 89.680 1.00 103.47 479 GLU A C 1
ATOM 6271 O O . GLU B 2 479 ? 139.425 92.514 90.879 1.00 103.47 479 GLU A O 1
ATOM 6277 N N . GLU B 2 480 ? 140.035 92.851 88.749 1.00 106.32 480 GLU A N 1
ATOM 6278 C CA . GLU B 2 480 ? 141.451 92.920 89.078 1.00 106.32 480 GLU A CA 1
ATOM 6279 C C . GLU B 2 480 ? 141.882 94.263 89.654 1.00 106.32 480 GLU A C 1
ATOM 6280 O O . GLU B 2 480 ? 143.080 94.562 89.647 1.00 106.32 480 GLU A O 1
ATOM 6286 N N . VAL B 2 481 ? 140.967 95.075 90.166 1.00 105.84 481 VAL A N 1
ATOM 6287 C CA . VAL B 2 481 ? 141.317 96.305 90.866 1.00 105.84 481 VAL A CA 1
ATOM 6288 C C . VAL B 2 481 ? 140.995 96.204 92.351 1.00 105.84 481 VAL A C 1
ATOM 6289 O O . VAL B 2 481 ? 141.880 96.347 93.196 1.00 105.84 481 VAL A O 1
ATOM 6293 N N . VAL B 2 482 ? 139.747 95.948 92.691 1.00 105.86 482 VAL A N 1
ATOM 6294 C CA . VAL B 2 482 ? 139.366 95.877 94.095 1.00 105.86 482 VAL A CA 1
ATOM 6295 C C . VAL B 2 482 ? 139.564 94.457 94.593 1.00 105.86 482 VAL A C 1
ATOM 6296 O O . VAL B 2 482 ? 139.472 93.482 93.841 1.00 105.86 482 VAL A O 1
ATOM 6300 N N . ASP B 2 483 ? 139.873 94.343 95.877 1.00 110.35 483 ASP A N 1
ATOM 6301 C CA . ASP B 2 483 ? 140.119 93.054 96.494 1.00 110.35 483 ASP A CA 1
ATOM 6302 C C . ASP B 2 483 ? 138.804 92.499 97.015 1.00 110.35 483 ASP A C 1
ATOM 6303 O O . ASP B 2 483 ? 137.977 93.236 97.551 1.00 110.35 483 ASP A O 1
ATOM 6308 N N . LYS B 2 484 ? 138.606 91.196 96.835 1.00 104.53 484 LYS A N 1
ATOM 6309 C CA . LYS B 2 484 ? 137.358 90.581 97.270 1.00 104.53 484 LYS A CA 1
ATOM 6310 C C . LYS B 2 484 ? 137.408 90.188 98.741 1.00 104.53 484 LYS A C 1
ATOM 6311 O O . LYS B 2 484 ? 136.625 90.691 99.556 1.00 104.53 484 LYS A O 1
ATOM 6317 N N . GLY B 2 485 ? 138.333 89.292 99.094 1.00 109.80 485 GLY A N 1
ATOM 6318 C CA . GLY B 2 485 ? 138.329 88.695 100.419 1.00 109.80 485 GLY A CA 1
ATOM 6319 C C . GLY B 2 485 ? 138.672 89.664 101.530 1.00 109.80 485 GLY A C 1
ATOM 6320 O O . GLY B 2 485 ? 138.122 89.565 102.630 1.00 109.80 485 GLY A O 1
ATOM 6321 N N . ALA B 2 486 ? 139.561 90.620 101.259 1.00 108.06 486 ALA A N 1
ATOM 6322 C CA . ALA B 2 486 ? 139.873 91.631 102.263 1.00 108.06 486 ALA A CA 1
ATOM 6323 C C . ALA B 2 486 ? 138.699 92.577 102.467 1.00 108.06 486 ALA A C 1
ATOM 6324 O O . ALA B 2 486 ? 138.405 92.975 103.602 1.00 108.06 486 ALA A O 1
ATOM 6326 N N . SER B 2 487 ? 138.000 92.927 101.384 1.00 97.02 487 SER A N 1
ATOM 6327 C CA . SER B 2 487 ? 136.828 93.778 101.523 1.00 97.02 487 SER A CA 1
ATOM 6328 C C . SER B 2 487 ? 135.682 93.040 102.192 1.00 97.02 487 SER A C 1
ATOM 6329 O O . SER B 2 487 ? 134.940 93.639 102.970 1.00 97.02 487 SER A O 1
ATOM 6332 N N . ALA B 2 488 ? 135.549 91.740 101.937 1.00 99.00 488 ALA A N 1
ATOM 6333 C CA . ALA B 2 488 ? 134.542 90.949 102.636 1.00 99.00 488 ALA A CA 1
ATOM 6334 C C . ALA B 2 488 ? 134.868 90.822 104.119 1.00 99.00 488 ALA A C 1
ATOM 6335 O O . ALA B 2 488 ? 133.966 90.834 104.970 1.00 99.00 488 ALA A O 1
ATOM 6337 N N . GLN B 2 489 ? 136.154 90.701 104.444 1.00 102.81 489 GLN A N 1
ATOM 6338 C CA . GLN B 2 489 ? 136.551 90.580 105.838 1.00 102.81 489 GLN A CA 1
ATOM 6339 C C . GLN B 2 489 ? 136.361 91.890 106.584 1.00 102.81 489 GLN A C 1
ATOM 6340 O O . GLN B 2 489 ? 135.959 91.882 107.751 1.00 102.81 489 GLN A O 1
ATOM 6346 N N . SER B 2 490 ? 136.614 93.022 105.926 1.00 101.13 490 SER A N 1
ATOM 6347 C CA . SER B 2 490 ? 136.253 94.302 106.522 1.00 101.13 490 SER A CA 1
ATOM 6348 C C . SER B 2 490 ? 134.750 94.521 106.529 1.00 101.13 490 SER A C 1
ATOM 6349 O O . SER B 2 490 ? 134.254 95.317 107.331 1.00 101.13 490 SER A O 1
ATOM 6352 N N . PHE B 2 491 ? 134.023 93.834 105.650 1.00 97.30 491 PHE A N 1
ATOM 6353 C CA . PHE B 2 491 ? 132.576 93.977 105.585 1.00 97.30 491 PHE A CA 1
ATOM 6354 C C . PHE B 2 491 ? 131.904 93.331 106.784 1.00 97.30 491 PHE A C 1
ATOM 6355 O O . PHE B 2 491 ? 131.054 93.951 107.434 1.00 97.30 491 PHE A O 1
ATOM 6363 N N . ILE B 2 492 ? 132.259 92.077 107.078 1.00 98.59 492 ILE A N 1
ATOM 6364 C CA . ILE B 2 492 ? 131.529 91.336 108.101 1.00 98.59 492 ILE A CA 1
ATOM 6365 C C . ILE B 2 492 ? 131.765 91.911 109.484 1.00 98.59 492 ILE A C 1
ATOM 6366 O O . ILE B 2 492 ? 130.887 91.832 110.348 1.00 98.59 492 ILE A O 1
ATOM 6371 N N . GLU B 2 493 ? 132.928 92.510 109.723 1.00 105.38 493 GLU A N 1
ATOM 6372 C CA . GLU B 2 493 ? 133.180 93.030 111.056 1.00 105.38 493 GLU A CA 1
ATOM 6373 C C . GLU B 2 493 ? 132.651 94.447 111.208 1.00 105.38 493 GLU A C 1
ATOM 6374 O O . GLU B 2 493 ? 132.528 94.937 112.334 1.00 105.38 493 GLU A O 1
ATOM 6380 N N . ARG B 2 494 ? 132.352 95.132 110.104 1.00 102.90 494 ARG A N 1
ATOM 6381 C CA . ARG B 2 494 ? 131.871 96.500 110.249 1.00 102.90 494 ARG A CA 1
ATOM 6382 C C . ARG B 2 494 ? 130.389 96.537 110.589 1.00 102.90 494 ARG A C 1
ATOM 6383 O O . ARG B 2 494 ? 129.999 97.067 111.634 1.00 102.90 494 ARG A O 1
ATOM 6391 N N . MET B 2 495 ? 129.540 95.984 109.722 1.00 109.25 495 MET A N 1
ATOM 6392 C CA . MET B 2 495 ? 128.107 95.997 109.989 1.00 109.25 495 MET A CA 1
ATOM 6393 C C . MET B 2 495 ? 127.638 94.768 110.747 1.00 109.25 495 MET A C 1
ATOM 6394 O O . MET B 2 495 ? 126.467 94.381 110.641 1.00 109.25 495 MET A O 1
ATOM 6399 N N . THR B 2 496 ? 128.514 94.149 111.525 1.00 123.05 496 THR A N 1
ATOM 6400 C CA . THR B 2 496 ? 128.016 93.306 112.590 1.00 123.05 496 THR A CA 1
ATOM 6401 C C . THR B 2 496 ? 127.467 94.184 113.707 1.00 123.05 496 THR A C 1
ATOM 6402 O O . THR B 2 496 ? 127.753 95.382 113.796 1.00 123.05 496 THR A O 1
ATOM 6406 N N . ASN B 2 497 ? 126.647 93.585 114.553 1.00 128.47 497 ASN A N 1
ATOM 6407 C CA . ASN B 2 497 ? 126.052 94.293 115.672 1.00 128.47 497 ASN A CA 1
ATOM 6408 C C . ASN B 2 497 ? 126.591 93.717 116.968 1.00 128.47 497 ASN A C 1
ATOM 6409 O O . ASN B 2 497 ? 126.538 92.505 117.187 1.00 128.47 497 ASN A O 1
ATOM 6414 N N . PHE B 2 498 ? 127.136 94.583 117.806 1.00 137.17 498 PHE A N 1
ATOM 6415 C CA . PHE B 2 498 ? 127.593 94.140 119.105 1.00 137.17 498 PHE A CA 1
ATOM 6416 C C . PHE B 2 498 ? 126.386 93.970 120.016 1.00 137.17 498 PHE A C 1
ATOM 6417 O O . PHE B 2 498 ? 125.301 94.493 119.750 1.00 137.17 498 PHE A O 1
ATOM 6425 N N . ASP B 2 499 ? 126.567 93.213 121.089 1.00 149.62 499 ASP A N 1
ATOM 6426 C CA . ASP B 2 499 ? 125.470 92.969 122.011 1.00 149.62 499 ASP A CA 1
ATOM 6427 C C . ASP B 2 499 ? 125.568 93.913 123.197 1.00 149.62 499 ASP A C 1
ATOM 6428 O O . ASP B 2 499 ? 126.652 94.147 123.738 1.00 149.62 499 ASP A O 1
ATOM 6433 N N . LYS B 2 500 ? 124.418 94.451 123.601 1.00 159.32 500 LYS A N 1
ATOM 6434 C CA . LYS B 2 500 ? 124.372 95.242 124.822 1.00 159.32 500 LYS A CA 1
ATOM 6435 C C . LYS B 2 500 ? 124.541 94.364 126.054 1.00 159.32 500 LYS A C 1
ATOM 6436 O O . LYS B 2 500 ? 125.003 94.843 127.095 1.00 159.32 500 LYS A O 1
ATOM 6438 N N . ASN B 2 501 ? 124.180 93.083 125.956 1.00 159.00 501 ASN A N 1
ATOM 6439 C CA . ASN B 2 501 ? 124.355 92.160 127.068 1.00 159.00 501 ASN A CA 1
ATOM 6440 C C . ASN B 2 501 ? 125.799 91.710 127.231 1.00 159.00 501 ASN A C 1
ATOM 6441 O O . ASN B 2 501 ? 126.200 91.356 128.344 1.00 159.00 501 ASN A O 1
ATOM 6446 N N . LEU B 2 502 ? 126.577 91.701 126.150 1.00 152.05 502 LEU A N 1
ATOM 6447 C CA . LEU B 2 502 ? 128.016 91.476 126.203 1.00 152.05 502 LEU A CA 1
ATOM 6448 C C . LEU B 2 502 ? 128.668 92.091 124.972 1.00 152.05 502 LEU A C 1
ATOM 6449 O O . LEU B 2 502 ? 128.459 91.604 123.855 1.00 152.05 502 LEU A O 1
ATOM 6454 N N . PRO B 2 503 ? 129.470 93.145 125.126 1.00 156.09 503 PRO A N 1
ATOM 6455 C CA . PRO B 2 503 ? 130.044 93.806 123.947 1.00 156.09 503 PRO A CA 1
ATOM 6456 C C . PRO B 2 503 ? 131.233 93.058 123.372 1.00 156.09 503 PRO A C 1
ATOM 6457 O O . PRO B 2 503 ? 131.542 91.941 123.801 1.00 156.09 503 PRO A O 1
ATOM 6461 N N . ASN B 2 504 ? 131.874 93.675 122.373 1.00 153.42 504 ASN A N 1
ATOM 6462 C CA . ASN B 2 504 ? 133.061 93.176 121.675 1.00 153.42 504 ASN A CA 1
ATOM 6463 C C . ASN B 2 504 ? 132.826 91.833 120.995 1.00 153.42 504 ASN A C 1
ATOM 6464 O O . ASN B 2 504 ? 133.774 91.078 120.767 1.00 153.42 504 ASN A O 1
ATOM 6469 N N . GLU B 2 505 ? 131.576 91.502 120.677 1.00 147.81 505 GLU A N 1
ATOM 6470 C CA . GLU B 2 505 ? 131.248 90.205 120.109 1.00 147.81 505 GLU A CA 1
ATOM 6471 C C . GLU B 2 505 ? 130.216 90.383 119.005 1.00 147.81 505 GLU A C 1
ATOM 6472 O O . GLU B 2 505 ? 129.399 91.306 119.029 1.00 147.81 505 GLU A O 1
ATOM 6478 N N . LYS B 2 506 ? 130.256 89.472 118.040 1.00 135.56 506 LYS A N 1
ATOM 6479 C CA . LYS B 2 506 ? 129.336 89.470 116.911 1.00 135.56 506 LYS A CA 1
ATOM 6480 C C . LYS B 2 506 ? 128.137 88.603 117.265 1.00 135.56 506 LYS A C 1
ATOM 6481 O O . LYS B 2 506 ? 128.300 87.413 117.554 1.00 135.56 506 LYS A O 1
ATOM 6487 N N . VAL B 2 507 ? 126.939 89.195 117.235 1.00 126.42 507 VAL A N 1
ATOM 6488 C CA . VAL B 2 507 ? 125.738 88.473 117.636 1.00 126.42 507 VAL A CA 1
ATOM 6489 C C . VAL B 2 507 ? 125.408 87.390 116.623 1.00 126.42 507 VAL A C 1
ATOM 6490 O O . VAL B 2 507 ? 125.819 87.438 115.459 1.00 126.42 507 VAL A O 1
ATOM 6494 N N . LEU B 2 508 ? 124.669 86.403 117.074 1.00 126.38 508 LEU A N 1
ATOM 6495 C CA . LEU B 2 508 ? 124.358 85.256 116.253 1.00 126.38 508 LEU A CA 1
ATOM 6496 C C . LEU B 2 508 ? 123.240 85.597 115.275 1.00 126.38 508 LEU A C 1
ATOM 6497 O O . LEU B 2 508 ? 122.491 86.553 115.486 1.00 126.38 508 LEU A O 1
ATOM 6502 N N . PRO B 2 509 ? 123.133 84.862 114.170 1.00 125.50 509 PRO A N 1
ATOM 6503 C CA . PRO B 2 509 ? 122.022 85.085 113.242 1.00 125.50 509 PRO A CA 1
ATOM 6504 C C . PRO B 2 509 ? 120.691 84.666 113.837 1.00 125.50 509 PRO A C 1
ATOM 6505 O O . PRO B 2 509 ? 120.622 83.984 114.860 1.00 125.50 509 PRO A O 1
ATOM 6509 N N . LYS B 2 510 ? 119.621 85.080 113.152 1.00 121.98 510 LYS A N 1
ATOM 6510 C CA . LYS B 2 510 ? 118.269 84.894 113.661 1.00 121.98 510 LYS A CA 1
ATOM 6511 C C . LYS B 2 510 ? 117.863 83.435 113.734 1.00 121.98 510 LYS A C 1
ATOM 6512 O O . LYS B 2 510 ? 116.975 83.099 114.521 1.00 121.98 510 LYS A O 1
ATOM 6518 N N . HIS B 2 511 ? 118.451 82.562 112.925 1.00 125.64 511 HIS A N 1
ATOM 6519 C CA . HIS B 2 511 ? 118.054 81.169 113.006 1.00 125.64 511 HIS A CA 1
ATOM 6520 C C . HIS B 2 511 ? 119.271 80.255 112.951 1.00 125.64 511 HIS A C 1
ATOM 6521 O O . HIS B 2 511 ? 119.320 79.291 112.189 1.00 125.64 511 HIS A O 1
ATOM 6528 N N . SER B 2 512 ? 120.277 80.552 113.766 1.00 123.12 512 SER A N 1
ATOM 6529 C CA . SER B 2 512 ? 121.334 79.581 113.985 1.00 123.12 512 SER A CA 1
ATOM 6530 C C . SER B 2 512 ? 120.821 78.410 114.813 1.00 123.12 512 SER A C 1
ATOM 6531 O O . SER B 2 512 ? 119.769 78.479 115.450 1.00 123.12 512 SER A O 1
ATOM 6534 N N . LEU B 2 513 ? 121.591 77.322 114.808 1.00 121.39 513 LEU A N 1
ATOM 6535 C CA . LEU B 2 513 ? 121.200 76.149 115.583 1.00 121.39 513 LEU A CA 1
ATOM 6536 C C . LEU B 2 513 ? 121.352 76.408 117.073 1.00 121.39 513 LEU A C 1
ATOM 6537 O O . LEU B 2 513 ? 120.502 75.997 117.878 1.00 121.39 513 LEU A O 1
ATOM 6542 N N . LEU B 2 514 ? 122.424 77.104 117.448 1.00 131.39 514 LEU A N 1
ATOM 6543 C CA . LEU B 2 514 ? 122.692 77.387 118.851 1.00 131.39 514 LEU A CA 1
ATOM 6544 C C . LEU B 2 514 ? 121.661 78.348 119.423 1.00 131.39 514 LEU A C 1
ATOM 6545 O O . LEU B 2 514 ? 121.184 78.154 120.547 1.00 131.39 514 LEU A O 1
ATOM 6550 N N . TYR B 2 515 ? 121.300 79.382 118.661 1.00 130.82 515 TYR A N 1
ATOM 6551 C CA . TYR B 2 515 ? 120.297 80.336 119.122 1.00 130.82 515 TYR A CA 1
ATOM 6552 C C . TYR B 2 515 ? 118.919 79.693 119.208 1.00 130.82 515 TYR A C 1
ATOM 6553 O O . TYR B 2 515 ? 118.116 80.051 120.080 1.00 130.82 515 TYR A O 1
ATOM 6562 N N . GLU B 2 516 ? 118.646 78.717 118.340 1.00 140.02 516 GLU A N 1
ATOM 6563 C CA . GLU B 2 516 ? 117.387 77.989 118.418 1.00 140.02 516 GLU A CA 1
ATOM 6564 C C . GLU B 2 516 ? 117.340 77.115 119.661 1.00 140.02 516 GLU A C 1
ATOM 6565 O O . GLU B 2 516 ? 116.292 77.022 120.316 1.00 140.02 516 GLU A O 1
ATOM 6571 N N . TYR B 2 517 ? 118.447 76.433 119.974 1.00 137.67 517 TYR A N 1
ATOM 6572 C CA . TYR B 2 517 ? 118.498 75.669 121.216 1.00 137.67 517 TYR A CA 1
ATOM 6573 C C . TYR B 2 517 ? 118.373 76.576 122.429 1.00 137.67 517 TYR A C 1
ATOM 6574 O O . TYR B 2 517 ? 117.735 76.205 123.422 1.00 137.67 517 TYR A O 1
ATOM 6583 N N . PHE B 2 518 ? 118.936 77.783 122.342 1.00 142.98 518 PHE A N 1
ATOM 6584 C CA . PHE B 2 518 ? 118.777 78.771 123.402 1.00 142.98 518 PHE A CA 1
ATOM 6585 C C . PHE B 2 518 ? 117.321 79.160 123.602 1.00 142.98 518 PHE A C 1
ATOM 6586 O O . PHE B 2 518 ? 116.850 79.248 124.740 1.00 142.98 518 PHE A O 1
ATOM 6594 N N . THR B 2 519 ? 116.583 79.375 122.517 1.00 150.01 519 THR A N 1
ATOM 6595 C CA . THR B 2 519 ? 115.201 79.817 122.692 1.00 150.01 519 THR A CA 1
ATOM 6596 C C . THR B 2 519 ? 114.289 78.673 123.141 1.00 150.01 519 THR A C 1
ATOM 6597 O O . THR B 2 519 ? 113.406 78.875 123.989 1.00 150.01 519 THR A O 1
ATOM 6601 N N . VAL B 2 520 ? 114.513 77.457 122.631 1.00 147.10 520 VAL A N 1
ATOM 6602 C CA . VAL B 2 520 ? 113.666 76.349 123.064 1.00 147.10 520 VAL A CA 1
ATOM 6603 C C . VAL B 2 520 ? 113.991 75.952 124.505 1.00 147.10 520 VAL A C 1
ATOM 6604 O O . VAL B 2 520 ? 113.093 75.554 125.256 1.00 147.10 520 VAL A O 1
ATOM 6608 N N . TYR B 2 521 ? 115.231 76.150 124.956 1.00 152.60 521 TYR A N 1
ATOM 6609 C CA . TYR B 2 521 ? 115.565 75.901 126.349 1.00 152.60 521 TYR A CA 1
ATOM 6610 C C . TYR B 2 521 ? 115.381 77.122 127.230 1.00 152.60 521 TYR A C 1
ATOM 6611 O O . TYR B 2 521 ? 115.658 77.049 128.429 1.00 152.60 521 TYR A O 1
ATOM 6620 N N . ASN B 2 522 ? 114.960 78.247 126.666 1.00 157.73 522 ASN A N 1
ATOM 6621 C CA . ASN B 2 522 ? 114.430 79.314 127.497 1.00 157.73 522 ASN A CA 1
ATOM 6622 C C . ASN B 2 522 ? 112.926 79.187 127.668 1.00 157.73 522 ASN A C 1
ATOM 6623 O O . ASN B 2 522 ? 112.384 79.670 128.669 1.00 157.73 522 ASN A O 1
ATOM 6628 N N . GLU B 2 523 ? 112.231 78.564 126.717 1.00 163.37 523 GLU A N 1
ATOM 6629 C CA . GLU B 2 523 ? 110.807 78.347 126.950 1.00 163.37 523 GLU A CA 1
ATOM 6630 C C . GLU B 2 523 ? 110.564 77.098 127.791 1.00 163.37 523 GLU A C 1
ATOM 6631 O O . GLU B 2 523 ? 109.815 77.147 128.770 1.00 163.37 523 GLU A O 1
ATOM 6637 N N . LEU B 2 524 ? 111.211 75.970 127.454 1.00 161.53 524 LEU A N 1
ATOM 6638 C CA . LEU B 2 524 ? 110.939 74.716 128.158 1.00 161.53 524 LEU A CA 1
ATOM 6639 C C . LEU B 2 524 ? 111.475 74.662 129.566 1.00 161.53 524 LEU A C 1
ATOM 6640 O O . LEU B 2 524 ? 111.340 73.595 130.165 1.00 161.53 524 LEU A O 1
ATOM 6645 N N . THR B 2 525 ? 112.070 75.703 130.139 1.00 167.61 525 THR A N 1
ATOM 6646 C CA . THR B 2 525 ? 112.467 75.697 131.537 1.00 167.61 525 THR A CA 1
ATOM 6647 C C . THR B 2 525 ? 111.428 76.345 132.440 1.00 167.61 525 THR A C 1
ATOM 6648 O O . THR B 2 525 ? 111.714 76.600 133.615 1.00 167.61 525 THR A O 1
ATOM 6652 N N . LYS B 2 526 ? 110.230 76.615 131.919 1.00 172.52 526 LYS A N 1
ATOM 6653 C CA . LYS B 2 526 ? 109.129 77.164 132.703 1.00 172.52 526 LYS A CA 1
ATOM 6654 C C . LYS B 2 526 ? 107.811 76.489 132.345 1.00 172.52 526 LYS A C 1
ATOM 6655 O O . LYS B 2 526 ? 106.752 77.118 132.392 1.00 172.52 526 LYS A O 1
ATOM 6657 N N . VAL B 2 527 ? 107.862 75.212 131.978 1.00 176.66 527 VAL A N 1
ATOM 6658 C CA . VAL B 2 527 ? 106.680 74.439 131.617 1.00 176.66 527 VAL A CA 1
ATOM 6659 C C . VAL B 2 527 ? 106.462 73.372 132.688 1.00 176.66 527 VAL A C 1
ATOM 6660 O O . VAL B 2 527 ? 107.421 72.745 133.157 1.00 176.66 527 VAL A O 1
ATOM 6664 N N . LYS B 2 528 ? 105.209 73.214 133.124 1.00 182.55 528 LYS A N 1
ATOM 6665 C CA . LYS B 2 528 ? 104.876 72.340 134.240 1.00 182.55 528 LYS A CA 1
ATOM 6666 C C . LYS B 2 528 ? 103.777 71.365 133.847 1.00 182.55 528 LYS A C 1
ATOM 6667 O O . LYS B 2 528 ? 102.821 71.731 133.158 1.00 182.55 528 LYS A O 1
ATOM 6673 N N . TYR B 2 529 ? 103.927 70.124 134.296 1.00 187.07 529 TYR A N 1
ATOM 6674 C CA . TYR B 2 529 ? 103.034 69.026 133.965 1.00 187.07 529 TYR A CA 1
ATOM 6675 C C . TYR B 2 529 ? 102.384 68.488 135.233 1.00 187.07 529 TYR A C 1
ATOM 6676 O O . TYR B 2 529 ? 102.989 68.495 136.309 1.00 187.07 529 TYR A O 1
ATOM 6685 N N . VAL B 2 530 ? 101.145 68.018 135.103 1.00 195.36 530 VAL A N 1
ATOM 6686 C CA . VAL B 2 530 ? 100.385 67.464 136.217 1.00 195.36 530 VAL A CA 1
ATOM 6687 C C . VAL B 2 530 ? 99.812 66.131 135.765 1.00 195.36 530 VAL A C 1
ATOM 6688 O O . VAL B 2 530 ? 98.956 66.091 134.873 1.00 195.36 530 VAL A O 1
ATOM 6692 N N . THR B 2 531 ? 100.283 65.046 136.367 1.00 200.68 531 THR A N 1
ATOM 6693 C CA . THR B 2 531 ? 99.629 63.751 136.274 1.00 200.68 531 THR A CA 1
ATOM 6694 C C . THR B 2 531 ? 98.960 63.440 137.608 1.00 200.68 531 THR A C 1
ATOM 6695 O O . THR B 2 531 ? 99.162 64.132 138.611 1.00 200.68 531 THR A O 1
ATOM 6699 N N . GLU B 2 532 ? 98.140 62.394 137.612 1.00 200.25 532 GLU A N 1
ATOM 6700 C CA . GLU B 2 532 ? 97.407 62.004 138.811 1.00 200.25 532 GLU A CA 1
ATOM 6701 C C . GLU B 2 532 ? 98.361 61.317 139.777 1.00 200.25 532 GLU A C 1
ATOM 6702 O O . GLU B 2 532 ? 98.790 60.185 139.535 1.00 200.25 532 GLU A O 1
ATOM 6704 N N . GLY B 2 533 ? 98.694 61.995 140.872 1.00 198.11 533 GLY A N 1
ATOM 6705 C CA . GLY B 2 533 ? 99.530 61.393 141.890 1.00 198.11 533 GLY A CA 1
ATOM 6706 C C . GLY B 2 533 ? 100.519 62.337 142.540 1.00 198.11 533 GLY A C 1
ATOM 6707 O O . GLY B 2 533 ? 101.062 62.031 143.606 1.00 198.11 533 GLY A O 1
ATOM 6708 N N . MET B 2 534 ? 100.767 63.487 141.916 1.00 195.99 534 MET A N 1
ATOM 6709 C CA . MET B 2 534 ? 101.717 64.440 142.473 1.00 195.99 534 MET A CA 1
ATOM 6710 C C . MET B 2 534 ? 101.075 65.440 143.424 1.00 195.99 534 MET A C 1
ATOM 6711 O O . MET B 2 534 ? 101.767 65.963 144.306 1.00 195.99 534 MET A O 1
ATOM 6716 N N . ARG B 2 535 ? 99.785 65.742 143.237 1.00 196.56 535 ARG A N 1
ATOM 6717 C CA . ARG B 2 535 ? 98.956 66.620 144.068 1.00 196.56 535 ARG A CA 1
ATOM 6718 C C . ARG B 2 535 ? 99.460 68.061 144.143 1.00 196.56 535 ARG A C 1
ATOM 6719 O O . ARG B 2 535 ? 98.973 68.836 144.974 1.00 196.56 535 ARG A O 1
ATOM 6721 N N . LYS B 2 536 ? 100.408 68.445 143.286 1.00 198.08 536 LYS A N 1
ATOM 6722 C CA . LYS B 2 536 ? 101.013 69.769 143.207 1.00 198.08 536 LYS A CA 1
ATOM 6723 C C . LYS B 2 536 ? 101.791 69.833 141.900 1.00 198.08 536 LYS A C 1
ATOM 6724 O O . LYS B 2 536 ? 102.503 68.878 141.571 1.00 198.08 536 LYS A O 1
ATOM 6726 N N . PRO B 2 537 ? 101.688 70.921 141.138 1.00 194.53 537 PRO A N 1
ATOM 6727 C CA . PRO B 2 537 ? 102.304 70.952 139.807 1.00 194.53 537 PRO A CA 1
ATOM 6728 C C . PRO B 2 537 ? 103.822 71.011 139.873 1.00 194.53 537 PRO A C 1
ATOM 6729 O O . PRO B 2 537 ? 104.407 71.639 140.759 1.00 194.53 537 PRO A O 1
ATOM 6733 N N . ALA B 2 538 ? 104.458 70.331 138.922 1.00 186.53 538 ALA A N 1
ATOM 6734 C CA . ALA B 2 538 ? 105.908 70.231 138.888 1.00 186.53 538 ALA A CA 1
ATOM 6735 C C . ALA B 2 538 ? 106.405 70.412 137.463 1.00 186.53 538 ALA A C 1
ATOM 6736 O O . ALA B 2 538 ? 105.739 70.024 136.501 1.00 186.53 538 ALA A O 1
ATOM 6738 N N . PHE B 2 539 ? 107.588 71.006 137.343 1.00 185.44 539 PHE A N 1
ATOM 6739 C CA . PHE B 2 539 ? 108.209 71.245 136.053 1.00 185.44 539 PHE A CA 1
ATOM 6740 C C . PHE B 2 539 ? 109.081 70.057 135.655 1.00 185.44 539 PHE A C 1
ATOM 6741 O O . PHE B 2 539 ? 109.208 69.070 136.382 1.00 185.44 539 PHE A O 1
ATOM 6743 N N . LEU B 2 540 ? 109.710 70.168 134.489 1.00 183.82 540 LEU A N 1
ATOM 6744 C CA . LEU B 2 540 ? 110.466 69.071 133.911 1.00 183.82 540 LEU A CA 1
ATOM 6745 C C . LEU B 2 540 ? 111.834 68.940 134.578 1.00 183.82 540 LEU A C 1
ATOM 6746 O O . LEU B 2 540 ? 112.230 69.748 135.421 1.00 183.82 540 LEU A O 1
ATOM 6751 N N . SER B 2 541 ? 112.562 67.898 134.187 1.00 179.08 541 SER A N 1
ATOM 6752 C CA . SER B 2 541 ? 113.962 67.723 134.544 1.00 179.08 541 SER A CA 1
ATOM 6753 C C . SER B 2 541 ? 114.816 67.821 133.284 1.00 179.08 541 SER A C 1
ATOM 6754 O O . SER B 2 541 ? 114.305 67.985 132.174 1.00 179.08 541 SER A O 1
ATOM 6757 N N . GLY B 2 542 ? 116.132 67.701 133.466 1.00 178.18 542 GLY A N 1
ATOM 6758 C CA . GLY B 2 542 ? 117.042 67.886 132.345 1.00 178.18 542 GLY A CA 1
ATOM 6759 C C . GLY B 2 542 ? 116.997 66.741 131.349 1.00 178.18 542 GLY A C 1
ATOM 6760 O O . GLY B 2 542 ? 116.969 66.960 130.131 1.00 178.18 542 GLY A O 1
ATOM 6761 N N . GLU B 2 543 ? 116.988 65.503 131.853 1.00 178.42 543 GLU A N 1
ATOM 6762 C CA . GLU B 2 543 ? 116.966 64.344 130.967 1.00 178.42 543 GLU A CA 1
ATOM 6763 C C . GLU B 2 543 ? 115.632 64.231 130.244 1.00 178.42 543 GLU A C 1
ATOM 6764 O O . GLU B 2 543 ? 115.584 63.743 129.109 1.00 178.42 543 GLU A O 1
ATOM 6770 N N . GLN B 2 544 ? 114.553 64.702 130.873 1.00 176.02 544 GLN A N 1
ATOM 6771 C CA . GLN B 2 544 ? 113.272 64.810 130.183 1.00 176.02 544 GLN A CA 1
ATOM 6772 C C . GLN B 2 544 ? 113.347 65.806 129.034 1.00 176.02 544 GLN A C 1
ATOM 6773 O O . GLN B 2 544 ? 112.764 65.574 127.968 1.00 176.02 544 GLN A O 1
ATOM 6779 N N . LYS B 2 545 ? 114.072 66.913 129.229 1.00 168.36 545 LYS A N 1
ATOM 6780 C CA . LYS B 2 545 ? 114.265 67.879 128.152 1.00 168.36 545 LYS A CA 1
ATOM 6781 C C . LYS B 2 545 ? 115.066 67.279 127.005 1.00 168.36 545 LYS A C 1
ATOM 6782 O O . LYS B 2 545 ? 114.734 67.498 125.832 1.00 168.36 545 LYS A O 1
ATOM 6788 N N . LYS B 2 546 ? 116.109 66.505 127.324 1.00 171.93 546 LYS A N 1
ATOM 6789 C CA . LYS B 2 546 ? 116.882 65.841 126.276 1.00 171.93 546 LYS A CA 1
ATOM 6790 C C . LYS B 2 546 ? 116.038 64.809 125.536 1.00 171.93 546 LYS A C 1
ATOM 6791 O O . LYS B 2 546 ? 116.113 64.700 124.303 1.00 171.93 546 LYS A O 1
ATOM 6793 N N . ALA B 2 547 ? 115.186 64.087 126.267 1.00 171.66 547 ALA A N 1
ATOM 6794 C CA . ALA B 2 547 ? 114.324 63.090 125.644 1.00 171.66 547 ALA A CA 1
ATOM 6795 C C . ALA B 2 547 ? 113.282 63.734 124.737 1.00 171.66 547 ALA A C 1
ATOM 6796 O O . ALA B 2 547 ? 113.002 63.220 123.648 1.00 171.66 547 ALA A O 1
ATOM 6798 N N . ILE B 2 548 ? 112.719 64.873 125.143 1.00 171.16 548 ILE A N 1
ATOM 6799 C CA . ILE B 2 548 ? 111.698 65.474 124.291 1.00 171.16 548 ILE A CA 1
ATOM 6800 C C . ILE B 2 548 ? 112.323 66.190 123.096 1.00 171.16 548 ILE A C 1
ATOM 6801 O O . ILE B 2 548 ? 111.721 66.226 122.018 1.00 171.16 548 ILE A O 1
ATOM 6806 N N . VAL B 2 549 ? 113.535 66.737 123.221 1.00 168.21 549 VAL A N 1
ATOM 6807 C CA . VAL B 2 549 ? 114.126 67.335 122.028 1.00 168.21 549 VAL A CA 1
ATOM 6808 C C . VAL B 2 549 ? 114.706 66.280 121.101 1.00 168.21 549 VAL A C 1
ATOM 6809 O O . VAL B 2 549 ? 114.952 66.572 119.925 1.00 168.21 549 VAL A O 1
ATOM 6813 N N . ASP B 2 550 ? 114.936 65.062 121.586 1.00 171.65 550 ASP A N 1
ATOM 6814 C CA . ASP B 2 550 ? 115.323 63.990 120.682 1.00 171.65 550 ASP A CA 1
ATOM 6815 C C . ASP B 2 550 ? 114.141 63.172 120.184 1.00 171.65 550 ASP A C 1
ATOM 6816 O O . ASP B 2 550 ? 114.320 62.348 119.282 1.00 171.65 550 ASP A O 1
ATOM 6821 N N . LEU B 2 551 ? 112.943 63.366 120.740 1.00 165.41 551 LEU A N 1
ATOM 6822 C CA . LEU B 2 551 ? 111.814 62.520 120.383 1.00 165.41 551 LEU A CA 1
ATOM 6823 C C . LEU B 2 551 ? 110.610 63.247 119.799 1.00 165.41 551 LEU A C 1
ATOM 6824 O O . LEU B 2 551 ? 109.745 62.580 119.221 1.00 165.41 551 LEU A O 1
ATOM 6829 N N . LEU B 2 552 ? 110.508 64.561 119.933 1.00 161.72 552 LEU A N 1
ATOM 6830 C CA . LEU B 2 552 ? 109.376 65.197 119.264 1.00 161.72 552 LEU A CA 1
ATOM 6831 C C . LEU B 2 552 ? 109.783 66.369 118.388 1.00 161.72 552 LEU A C 1
ATOM 6832 O O . LEU B 2 552 ? 109.171 66.577 117.338 1.00 161.72 552 LEU A O 1
ATOM 6837 N N . PHE B 2 553 ? 110.788 67.147 118.798 1.00 159.03 553 PHE A N 1
ATOM 6838 C CA . PHE B 2 553 ? 111.169 68.326 118.029 1.00 159.03 553 PHE A CA 1
ATOM 6839 C C . PHE B 2 553 ? 111.841 67.961 116.714 1.00 159.03 553 PHE A C 1
ATOM 6840 O O . PHE B 2 553 ? 111.632 68.643 115.707 1.00 159.03 553 PHE A O 1
ATOM 6848 N N . LYS B 2 554 ? 112.608 66.873 116.684 1.00 156.43 554 LYS A N 1
ATOM 6849 C CA . LYS B 2 554 ? 113.229 66.445 115.436 1.00 156.43 554 LYS A CA 1
ATOM 6850 C C . LYS B 2 554 ? 112.227 65.871 114.439 1.00 156.43 554 LYS A C 1
ATOM 6851 O O . LYS B 2 554 ? 112.591 65.660 113.277 1.00 156.43 554 LYS A O 1
ATOM 6857 N N . THR B 2 555 ? 110.987 65.613 114.854 1.00 157.78 555 THR A N 1
ATOM 6858 C CA . THR B 2 555 ? 109.972 65.056 113.968 1.00 157.78 555 THR A CA 1
ATOM 6859 C C . THR B 2 555 ? 109.251 66.142 113.173 1.00 157.78 555 THR A C 1
ATOM 6860 O O . THR B 2 555 ? 109.268 66.130 111.939 1.00 157.78 555 THR A O 1
ATOM 6864 N N . ASN B 2 556 ? 108.616 67.084 113.865 1.00 157.87 556 ASN A N 1
ATOM 6865 C CA . ASN B 2 556 ? 107.792 68.098 113.227 1.00 157.87 556 ASN A CA 1
ATOM 6866 C C . ASN B 2 556 ? 108.291 69.489 113.588 1.00 157.87 556 ASN A C 1
ATOM 6867 O O . ASN B 2 556 ? 108.923 69.685 114.629 1.00 157.87 556 ASN A O 1
ATOM 6872 N N . ARG B 2 557 ? 108.014 70.449 112.703 1.00 155.33 557 ARG A N 1
ATOM 6873 C CA . ARG B 2 557 ? 108.365 71.845 112.939 1.00 155.33 557 ARG A CA 1
ATOM 6874 C C . ARG B 2 557 ? 107.616 72.414 114.136 1.00 155.33 557 ARG A C 1
ATOM 6875 O O . ARG B 2 557 ? 108.227 72.767 115.148 1.00 155.33 557 ARG A O 1
ATOM 6883 N N . LYS B 2 558 ? 106.297 72.504 114.032 1.00 155.03 558 LYS A N 1
ATOM 6884 C CA . LYS B 2 558 ? 105.458 72.981 115.119 1.00 155.03 558 LYS A CA 1
ATOM 6885 C C . LYS B 2 558 ? 104.739 71.793 115.736 1.00 155.03 558 LYS A C 1
ATOM 6886 O O . LYS B 2 558 ? 104.170 70.966 115.017 1.00 155.03 558 LYS A O 1
ATOM 6888 N N . VAL B 2 559 ? 104.782 71.703 117.061 1.00 168.64 559 VAL A N 1
ATOM 6889 C CA . VAL B 2 559 ? 104.209 70.588 117.804 1.00 168.64 559 VAL A CA 1
ATOM 6890 C C . VAL B 2 559 ? 103.260 71.154 118.849 1.00 168.64 559 VAL A C 1
ATOM 6891 O O . VAL B 2 559 ? 103.632 72.060 119.603 1.00 168.64 559 VAL A O 1
ATOM 6895 N N . THR B 2 560 ? 102.040 70.633 118.886 1.00 175.57 560 THR A N 1
ATOM 6896 C CA . THR B 2 560 ? 101.072 71.053 119.883 1.00 175.57 560 THR A CA 1
ATOM 6897 C C . THR B 2 560 ? 101.200 70.213 121.150 1.00 175.57 560 THR A C 1
ATOM 6898 O O . THR B 2 560 ? 101.888 69.190 121.188 1.00 175.57 560 THR A O 1
ATOM 6902 N N . VAL B 2 561 ? 100.514 70.670 122.201 1.00 178.85 561 VAL A N 1
ATOM 6903 C CA . VAL B 2 561 ? 100.546 69.999 123.497 1.00 178.85 561 VAL A CA 1
ATOM 6904 C C . VAL B 2 561 ? 99.854 68.643 123.412 1.00 178.85 561 VAL A C 1
ATOM 6905 O O . VAL B 2 561 ? 100.225 67.701 124.122 1.00 178.85 561 VAL A O 1
ATOM 6909 N N . LYS B 2 562 ? 98.855 68.526 122.533 1.00 181.96 562 LYS A N 1
ATOM 6910 C CA . LYS B 2 562 ? 98.206 67.247 122.250 1.00 181.96 562 LYS A CA 1
ATOM 6911 C C . LYS B 2 562 ? 99.204 66.240 121.689 1.00 181.96 562 LYS A C 1
ATOM 6912 O O . LYS B 2 562 ? 99.278 65.092 122.148 1.00 181.96 562 LYS A O 1
ATOM 6918 N N . GLN B 2 563 ? 100.008 66.677 120.718 1.00 177.83 563 GLN A N 1
ATOM 6919 C CA . GLN B 2 563 ? 101.056 65.837 120.156 1.00 177.83 563 GLN A CA 1
ATOM 6920 C C . GLN B 2 563 ? 102.136 65.528 121.185 1.00 177.83 563 GLN A C 1
ATOM 6921 O O . GLN B 2 563 ? 102.704 64.427 121.176 1.00 177.83 563 GLN A O 1
ATOM 6927 N N . LEU B 2 564 ? 102.400 66.471 122.094 1.00 185.08 564 LEU A N 1
ATOM 6928 C CA . LEU B 2 564 ? 103.382 66.256 123.152 1.00 185.08 564 LEU A CA 1
ATOM 6929 C C . LEU B 2 564 ? 102.921 65.160 124.103 1.00 185.08 564 LEU A C 1
ATOM 6930 O O . LEU B 2 564 ? 103.656 64.204 124.375 1.00 185.08 564 LEU A O 1
ATOM 6935 N N . LYS B 2 565 ? 101.692 65.278 124.607 1.00 187.68 565 LYS A N 1
ATOM 6936 C CA . LYS B 2 565 ? 101.184 64.323 125.581 1.00 187.68 565 LYS A CA 1
ATOM 6937 C C . LYS B 2 565 ? 100.796 62.996 124.946 1.00 187.68 565 LYS A C 1
ATOM 6938 O O . LYS B 2 565 ? 100.616 62.011 125.669 1.00 187.68 565 LYS A O 1
ATOM 6944 N N . GLU B 2 566 ? 100.661 62.939 123.623 1.00 185.74 566 GLU A N 1
ATOM 6945 C CA . GLU B 2 566 ? 100.340 61.684 122.965 1.00 185.74 566 GLU A CA 1
ATOM 6946 C C . GLU B 2 566 ? 101.524 61.048 122.252 1.00 185.74 566 GLU A C 1
ATOM 6947 O O . GLU B 2 566 ? 101.382 59.944 121.719 1.00 185.74 566 GLU A O 1
ATOM 6953 N N . ASP B 2 567 ? 102.685 61.699 122.230 1.00 188.10 567 ASP A N 1
ATOM 6954 C CA . ASP B 2 567 ? 103.873 61.076 121.671 1.00 188.10 567 ASP A CA 1
ATOM 6955 C C . ASP B 2 567 ? 105.037 60.956 122.643 1.00 188.10 567 ASP A C 1
ATOM 6956 O O . ASP B 2 567 ? 106.034 60.311 122.299 1.00 188.10 567 ASP A O 1
ATOM 6961 N N . TYR B 2 568 ? 104.956 61.557 123.828 1.00 187.99 568 TYR A N 1
ATOM 6962 C CA . TYR B 2 568 ? 106.009 61.408 124.826 1.00 187.99 568 TYR A CA 1
ATOM 6963 C C . TYR B 2 568 ? 105.516 60.765 126.108 1.00 187.99 568 TYR A C 1
ATOM 6964 O O . TYR B 2 568 ? 106.121 59.795 126.579 1.00 187.99 568 TYR A O 1
ATOM 6973 N N . PHE B 2 569 ? 104.443 61.292 126.698 1.00 194.28 569 PHE A N 1
ATOM 6974 C CA . PHE B 2 569 ? 103.935 60.726 127.941 1.00 194.28 569 PHE A CA 1
ATOM 6975 C C . PHE B 2 569 ? 103.288 59.369 127.707 1.00 194.28 569 PHE A C 1
ATOM 6976 O O . PHE B 2 569 ? 103.390 58.473 128.551 1.00 194.28 569 PHE A O 1
ATOM 6984 N N . LYS B 2 570 ? 102.632 59.193 126.565 1.00 191.48 570 LYS A N 1
ATOM 6985 C CA . LYS B 2 570 ? 101.980 57.922 126.286 1.00 191.48 570 LYS A CA 1
ATOM 6986 C C . LYS B 2 570 ? 102.971 56.892 125.755 1.00 191.48 570 LYS A C 1
ATOM 6987 O O . LYS B 2 570 ? 102.856 55.701 126.064 1.00 191.48 570 LYS A O 1
ATOM 6993 N N . LYS B 2 571 ? 103.965 57.337 124.981 1.00 189.97 571 LYS A N 1
ATOM 6994 C CA . LYS B 2 571 ? 104.796 56.409 124.217 1.00 189.97 571 LYS A CA 1
ATOM 6995 C C . LYS B 2 571 ? 105.788 55.674 125.110 1.00 189.97 571 LYS A C 1
ATOM 6996 O O . LYS B 2 571 ? 105.737 54.446 125.236 1.00 189.97 571 LYS A O 1
ATOM 7002 N N . ILE B 2 572 ? 106.699 56.409 125.741 1.00 195.35 572 ILE A N 1
ATOM 7003 C CA . ILE B 2 572 ? 107.740 55.796 126.554 1.00 195.35 572 ILE A CA 1
ATOM 7004 C C . ILE B 2 572 ? 107.598 56.105 128.039 1.00 195.35 572 ILE A C 1
ATOM 7005 O O . ILE B 2 572 ? 108.193 55.390 128.860 1.00 195.35 572 ILE A O 1
ATOM 7010 N N . GLU B 2 573 ? 106.846 57.137 128.413 1.00 199.89 573 GLU A N 1
ATOM 7011 C CA . GLU B 2 573 ? 106.640 57.446 129.820 1.00 199.89 573 GLU A CA 1
ATOM 7012 C C . GLU B 2 573 ? 105.461 56.700 130.424 1.00 199.89 573 GLU A C 1
ATOM 7013 O O . GLU B 2 573 ? 105.389 56.599 131.656 1.00 199.89 573 GLU A O 1
ATOM 7019 N N . CYS B 2 574 ? 104.551 56.191 129.580 1.00 200.83 574 CYS A N 1
ATOM 7020 C CA . CYS B 2 574 ? 103.331 55.477 129.985 1.00 200.83 574 CYS A CA 1
ATOM 7021 C C . CYS B 2 574 ? 102.459 56.328 130.909 1.00 200.83 574 CYS A C 1
ATOM 7022 O O . CYS B 2 574 ? 101.851 55.827 131.856 1.00 200.83 574 CYS A O 1
ATOM 7025 N N . PHE B 2 575 ? 102.402 57.628 130.629 1.00 204.94 575 PHE A N 1
ATOM 7026 C CA . PHE B 2 575 ? 101.631 58.582 131.416 1.00 204.94 575 PHE A CA 1
ATOM 7027 C C . PHE B 2 575 ? 100.398 58.992 130.622 1.00 204.94 575 PHE A C 1
ATOM 7028 O O . PHE B 2 575 ? 100.505 59.342 129.441 1.00 204.94 575 PHE A O 1
ATOM 7036 N N . ASP B 2 576 ? 99.233 58.945 131.268 1.00 205.47 576 ASP A N 1
ATOM 7037 C CA . ASP B 2 576 ? 97.963 59.067 130.560 1.00 205.47 576 ASP A CA 1
ATOM 7038 C C . ASP B 2 576 ? 97.178 60.309 130.962 1.00 205.47 576 ASP A C 1
ATOM 7039 O O . ASP B 2 576 ? 96.838 61.121 130.095 1.00 205.47 576 ASP A O 1
ATOM 7044 N N . SER B 2 577 ? 96.882 60.486 132.250 1.00 202.61 577 SER A N 1
ATOM 7045 C CA . SER B 2 577 ? 95.993 61.556 132.707 1.00 202.61 577 SER A CA 1
ATOM 7046 C C . SER B 2 577 ? 96.817 62.780 133.105 1.00 202.61 577 SER A C 1
ATOM 7047 O O . SER B 2 577 ? 96.928 63.156 134.273 1.00 202.61 577 SER A O 1
ATOM 7050 N N . VAL B 2 578 ? 97.396 63.413 132.088 1.00 200.29 578 VAL A N 1
ATOM 7051 C CA . VAL B 2 578 ? 98.331 64.514 132.272 1.00 200.29 578 VAL A CA 1
ATOM 7052 C C . VAL B 2 578 ? 97.744 65.759 131.622 1.00 200.29 578 VAL A C 1
ATOM 7053 O O . VAL B 2 578 ? 97.274 65.706 130.479 1.00 200.29 578 VAL A O 1
ATOM 7057 N N . GLU B 2 579 ? 97.761 66.869 132.353 1.00 194.32 579 GLU A N 1
ATOM 7058 C CA . GLU B 2 579 ? 97.503 68.183 131.787 1.00 194.32 579 GLU A CA 1
ATOM 7059 C C . GLU B 2 579 ? 98.736 69.055 131.976 1.00 194.32 579 GLU A C 1
ATOM 7060 O O . GLU B 2 579 ? 99.455 68.937 132.972 1.00 194.32 579 GLU A O 1
ATOM 7066 N N . ILE B 2 580 ? 98.986 69.937 131.015 1.00 191.05 580 ILE A N 1
ATOM 7067 C CA . ILE B 2 580 ? 100.208 70.730 130.990 1.00 191.05 580 ILE A CA 1
ATOM 7068 C C . ILE B 2 580 ? 99.830 72.202 131.034 1.00 191.05 580 ILE A C 1
ATOM 7069 O O . ILE B 2 580 ? 99.079 72.683 130.176 1.00 191.05 580 ILE A O 1
ATOM 7074 N N . SER B 2 581 ? 100.357 72.914 132.028 1.00 188.75 581 SER A N 1
ATOM 7075 C CA . SER B 2 581 ? 100.012 74.312 132.242 1.00 188.75 581 SER A CA 1
ATOM 7076 C C . SER B 2 581 ? 100.950 75.276 131.535 1.00 188.75 581 SER A C 1
ATOM 7077 O O . SER B 2 581 ? 100.517 76.364 131.141 1.00 188.75 581 SER A O 1
ATOM 7080 N N . GLY B 2 582 ? 102.219 74.908 131.376 1.00 191.36 582 GLY A N 1
ATOM 7081 C CA . GLY B 2 582 ? 103.223 75.829 130.877 1.00 191.36 582 GLY A CA 1
ATOM 7082 C C . GLY B 2 582 ? 103.076 76.213 129.421 1.00 191.36 582 GLY A C 1
ATOM 7083 O O . GLY B 2 582 ? 102.758 77.366 129.111 1.00 191.36 582 GLY A O 1
ATOM 7084 N N . VAL B 2 583 ? 103.308 75.264 128.517 1.00 189.62 583 VAL A N 1
ATOM 7085 C CA . VAL B 2 583 ? 103.081 75.522 127.100 1.00 189.62 583 VAL A CA 1
ATOM 7086 C C . VAL B 2 583 ? 101.578 75.593 126.851 1.00 189.62 583 VAL A C 1
ATOM 7087 O O . VAL B 2 583 ? 100.824 74.680 127.213 1.00 189.62 583 VAL A O 1
ATOM 7091 N N . GLU B 2 584 ? 101.126 76.732 126.319 1.00 186.52 584 GLU A N 1
ATOM 7092 C CA . GLU B 2 584 ? 99.702 77.015 126.191 1.00 186.52 584 GLU A CA 1
ATOM 7093 C C . GLU B 2 584 ? 99.004 76.065 125.225 1.00 186.52 584 GLU A C 1
ATOM 7094 O O . GLU B 2 584 ? 98.219 75.211 125.649 1.00 186.52 584 GLU A O 1
ATOM 7096 N N . ASP B 2 585 ? 99.298 76.181 123.935 1.00 188.06 585 ASP A N 1
ATOM 7097 C CA . ASP B 2 585 ? 98.753 75.228 122.982 1.00 188.06 585 ASP A CA 1
ATOM 7098 C C . ASP B 2 585 ? 99.826 74.749 122.018 1.00 188.06 585 ASP A C 1
ATOM 7099 O O . ASP B 2 585 ? 99.797 73.602 121.562 1.00 188.06 585 ASP A O 1
ATOM 7104 N N . ARG B 2 586 ? 100.773 75.627 121.701 1.00 186.42 586 ARG A N 1
ATOM 7105 C CA . ARG B 2 586 ? 101.811 75.356 120.718 1.00 186.42 586 ARG A CA 1
ATOM 7106 C C . ARG B 2 586 ? 103.103 76.003 121.188 1.00 186.42 586 ARG A C 1
ATOM 7107 O O . ARG B 2 586 ? 103.138 76.714 122.196 1.00 186.42 586 ARG A O 1
ATOM 7115 N N . PHE B 2 587 ? 104.168 75.780 120.433 1.00 180.34 587 PHE A N 1
ATOM 7116 C CA . PHE B 2 587 ? 105.450 76.408 120.702 1.00 180.34 587 PHE A CA 1
ATOM 7117 C C . PHE B 2 587 ? 105.684 77.514 119.684 1.00 180.34 587 PHE A C 1
ATOM 7118 O O . PHE B 2 587 ? 105.706 77.257 118.476 1.00 180.34 587 PHE A O 1
ATOM 7126 N N . ASN B 2 588 ? 105.852 78.741 120.176 1.00 178.59 588 ASN A N 1
ATOM 7127 C CA . ASN B 2 588 ? 106.182 79.847 119.287 1.00 178.59 588 ASN A CA 1
ATOM 7128 C C . ASN B 2 588 ? 107.620 79.761 118.789 1.00 178.59 588 ASN A C 1
ATOM 7129 O O . ASN B 2 588 ? 107.938 80.299 117.723 1.00 178.59 588 ASN A O 1
ATOM 7134 N N . ALA B 2 589 ? 108.495 79.100 119.542 1.00 170.22 589 ALA A N 1
ATOM 7135 C CA . ALA B 2 589 ? 109.855 78.838 119.099 1.00 170.22 589 ALA A CA 1
ATOM 7136 C C . ALA B 2 589 ? 109.886 77.560 118.276 1.00 170.22 589 ALA A C 1
ATOM 7137 O O . ALA B 2 589 ? 109.282 76.550 118.650 1.00 170.22 589 ALA A O 1
ATOM 7139 N N . SER B 2 590 ? 110.600 77.604 117.155 1.00 152.54 590 SER A N 1
ATOM 7140 C CA . SER B 2 590 ? 110.580 76.505 116.207 1.00 152.54 590 SER A CA 1
ATOM 7141 C C . SER B 2 590 ? 111.980 76.236 115.682 1.00 152.54 590 SER A C 1
ATOM 7142 O O . SER B 2 590 ? 112.798 77.146 115.541 1.00 152.54 590 SER A O 1
ATOM 7145 N N . LEU B 2 591 ? 112.231 74.968 115.388 1.00 145.95 591 LEU A N 1
ATOM 7146 C CA . LEU B 2 591 ? 113.499 74.498 114.833 1.00 145.95 591 LEU A CA 1
ATOM 7147 C C . LEU B 2 591 ? 113.395 74.370 113.312 1.00 145.95 591 LEU A C 1
ATOM 7148 O O . LEU B 2 591 ? 113.537 73.304 112.711 1.00 145.95 591 LEU A O 1
ATOM 7153 N N . GLY B 2 592 ? 113.157 75.526 112.690 1.00 145.27 592 GLY A N 1
ATOM 7154 C CA . GLY B 2 592 ? 112.841 75.550 111.271 1.00 145.27 592 GLY A CA 1
ATOM 7155 C C . GLY B 2 592 ? 114.018 75.167 110.395 1.00 145.27 592 GLY A C 1
ATOM 7156 O O . GLY B 2 592 ? 113.904 74.293 109.534 1.00 145.27 592 GLY A O 1
ATOM 7157 N N . THR B 2 593 ? 115.172 75.793 110.622 1.00 143.10 593 THR A N 1
ATOM 7158 C CA . THR B 2 593 ? 116.340 75.499 109.803 1.00 143.10 593 THR A CA 1
ATOM 7159 C C . THR B 2 593 ? 116.922 74.126 110.083 1.00 143.10 593 THR A C 1
ATOM 7160 O O . THR B 2 593 ? 117.656 73.610 109.238 1.00 143.10 593 THR A O 1
ATOM 7164 N N . TYR B 2 594 ? 116.595 73.527 111.229 1.00 151.47 594 TYR A N 1
ATOM 7165 C CA . TYR B 2 594 ? 116.912 72.124 111.468 1.00 151.47 594 TYR A CA 1
ATOM 7166 C C . TYR B 2 594 ? 116.263 71.239 110.411 1.00 151.47 594 TYR A C 1
ATOM 7167 O O . TYR B 2 594 ? 116.949 70.486 109.710 1.00 151.47 594 TYR A O 1
ATOM 7176 N N . HIS B 2 595 ? 114.941 71.371 110.240 1.00 151.07 595 HIS A N 1
ATOM 7177 C CA . HIS B 2 595 ? 114.230 70.627 109.203 1.00 151.07 595 HIS A CA 1
ATOM 7178 C C . HIS B 2 595 ? 114.626 71.073 107.805 1.00 151.07 595 HIS A C 1
ATOM 7179 O O . HIS B 2 595 ? 114.656 70.246 106.884 1.00 151.07 595 HIS A O 1
ATOM 7186 N N . ASP B 2 596 ? 114.938 72.361 107.636 1.00 147.38 596 ASP A N 1
ATOM 7187 C CA . ASP B 2 596 ? 115.354 72.876 106.334 1.00 147.38 596 ASP A CA 1
ATOM 7188 C C . ASP B 2 596 ? 116.641 72.213 105.875 1.00 147.38 596 ASP A C 1
ATOM 7189 O O . ASP B 2 596 ? 116.668 71.540 104.842 1.00 147.38 596 ASP A O 1
ATOM 7194 N N . LEU B 2 597 ? 117.701 72.337 106.671 1.00 145.34 597 LEU A N 1
ATOM 7195 C CA . LEU B 2 597 ? 118.969 71.711 106.336 1.00 145.34 597 LEU A CA 1
ATOM 7196 C C . LEU B 2 597 ? 118.895 70.191 106.369 1.00 145.34 597 LEU A C 1
ATOM 7197 O O . LEU B 2 597 ? 119.686 69.544 105.681 1.00 145.34 597 LEU A O 1
ATOM 7202 N N . LEU B 2 598 ? 117.943 69.613 107.112 1.00 151.22 598 LEU A N 1
ATOM 7203 C CA . LEU B 2 598 ? 117.675 68.185 106.988 1.00 151.22 598 LEU A CA 1
ATOM 7204 C C . LEU B 2 598 ? 117.154 67.848 105.598 1.00 151.22 598 LEU A C 1
ATOM 7205 O O . LEU B 2 598 ? 117.495 66.802 105.036 1.00 151.22 598 LEU A O 1
ATOM 7210 N N . LYS B 2 599 ? 116.317 68.716 105.034 1.00 150.95 599 LYS A N 1
ATOM 7211 C CA . LYS B 2 599 ? 115.842 68.492 103.674 1.00 150.95 599 LYS A CA 1
ATOM 7212 C C . LYS B 2 599 ? 116.952 68.732 102.655 1.00 150.95 599 LYS A C 1
ATOM 7213 O O . LYS B 2 599 ? 117.052 68.008 101.657 1.00 150.95 599 LYS A O 1
ATOM 7219 N N . ILE B 2 600 ? 117.803 69.730 102.902 1.00 146.06 600 ILE A N 1
ATOM 7220 C CA . ILE B 2 600 ? 118.858 70.064 101.945 1.00 146.06 600 ILE A CA 1
ATOM 7221 C C . ILE B 2 600 ? 119.929 68.975 101.902 1.00 146.06 600 ILE A C 1
ATOM 7222 O O . ILE B 2 600 ? 120.267 68.475 100.823 1.00 146.06 600 ILE A O 1
ATOM 7227 N N . ILE B 2 601 ? 120.461 68.562 103.055 1.00 1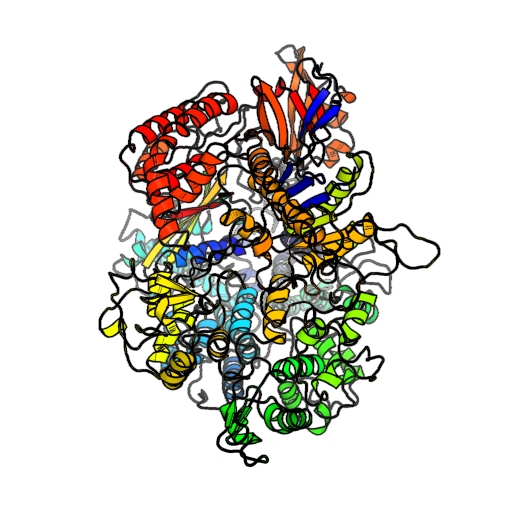53.39 601 ILE A N 1
ATOM 7228 C CA . ILE B 2 601 ? 121.570 67.614 103.006 1.00 153.39 601 ILE A CA 1
ATOM 7229 C C . ILE B 2 601 ? 121.094 66.168 102.914 1.00 153.39 601 ILE A C 1
ATOM 7230 O O . ILE B 2 601 ? 121.865 65.313 102.453 1.00 153.39 601 ILE A O 1
ATOM 7235 N N . LYS B 2 602 ? 119.840 65.891 103.303 1.00 159.18 602 LYS A N 1
ATOM 7236 C CA . LYS B 2 602 ? 119.246 64.546 103.344 1.00 159.18 602 LYS A CA 1
ATOM 7237 C C . LYS B 2 602 ? 120.104 63.566 104.141 1.00 159.18 602 LYS A C 1
ATOM 7238 O O . LYS B 2 602 ? 120.293 62.410 103.755 1.00 159.18 602 LYS A O 1
ATOM 7244 N N . ASP B 2 603 ? 120.631 64.041 105.267 1.00 163.87 603 ASP A N 1
ATOM 7245 C CA . ASP B 2 603 ? 121.439 63.229 106.166 1.00 163.87 603 ASP A CA 1
ATOM 7246 C C . ASP B 2 603 ? 120.954 63.480 107.584 1.00 163.87 603 ASP A C 1
ATOM 7247 O O . ASP B 2 603 ? 120.710 64.627 107.963 1.00 163.87 603 ASP A O 1
ATOM 7252 N N . LYS B 2 604 ? 120.817 62.407 108.359 1.00 167.31 604 LYS A N 1
ATOM 7253 C CA . LYS B 2 604 ? 120.350 62.516 109.733 1.00 167.31 604 LYS A CA 1
ATOM 7254 C C . LYS B 2 604 ? 121.488 62.505 110.739 1.00 167.31 604 LYS A C 1
ATOM 7255 O O . LYS B 2 604 ? 121.331 63.022 111.849 1.00 167.31 604 LYS A O 1
ATOM 7261 N N . ASP B 2 605 ? 122.629 61.922 110.377 1.00 163.58 605 ASP A N 1
ATOM 7262 C CA . ASP B 2 605 ? 123.762 61.881 111.292 1.00 163.58 605 ASP A CA 1
ATOM 7263 C C . ASP B 2 605 ? 124.430 63.243 111.393 1.00 163.58 605 ASP A C 1
ATOM 7264 O O . ASP B 2 605 ? 124.846 63.659 112.481 1.00 163.58 605 ASP A O 1
ATOM 7269 N N . PHE B 2 606 ? 124.525 63.958 110.272 1.00 154.79 606 PHE A N 1
ATOM 7270 C CA . PHE B 2 606 ? 125.448 65.082 110.191 1.00 154.79 606 PHE A CA 1
ATOM 7271 C C . PHE B 2 606 ? 124.929 66.306 110.931 1.00 154.79 606 PHE A C 1
ATOM 7272 O O . PHE B 2 606 ? 125.680 66.952 111.668 1.00 154.79 606 PHE A O 1
ATOM 7280 N N . LEU B 2 607 ? 123.653 66.646 110.746 1.00 153.82 607 LEU A N 1
ATOM 7281 C CA . LEU B 2 607 ? 123.095 67.781 111.469 1.00 153.82 607 LEU A CA 1
ATOM 7282 C C . LEU B 2 607 ? 122.931 67.477 112.949 1.00 153.82 607 LEU A C 1
ATOM 7283 O O . LEU B 2 607 ? 122.927 68.404 113.764 1.00 153.82 607 LEU A O 1
ATOM 7288 N N . ASP B 2 608 ? 122.815 66.202 113.311 1.00 160.41 608 ASP A N 1
ATOM 7289 C CA . ASP B 2 608 ? 122.663 65.797 114.699 1.00 160.41 608 ASP A CA 1
ATOM 7290 C C . ASP B 2 608 ? 123.994 65.555 115.395 1.00 160.41 608 ASP A C 1
ATOM 7291 O O . ASP B 2 608 ? 124.006 65.327 116.610 1.00 160.41 608 ASP A O 1
ATOM 7296 N N . ASN B 2 609 ? 125.106 65.596 114.666 1.00 155.96 609 ASN A N 1
ATOM 7297 C CA . ASN B 2 609 ? 126.413 65.398 115.274 1.00 155.96 609 ASN A CA 1
ATOM 7298 C C . ASN B 2 609 ? 126.888 66.708 115.888 1.00 155.96 609 ASN A C 1
ATOM 7299 O O . ASN B 2 609 ? 126.889 67.751 115.227 1.00 155.96 609 ASN A O 1
ATOM 7304 N N . GLU B 2 610 ? 127.304 66.648 117.150 1.00 152.35 610 GLU A N 1
ATOM 7305 C CA . GLU B 2 610 ? 127.614 67.842 117.923 1.00 152.35 610 GLU A CA 1
ATOM 7306 C C . GLU B 2 610 ? 129.018 68.370 117.685 1.00 152.35 610 GLU A C 1
ATOM 7307 O O . GLU B 2 610 ? 129.420 69.312 118.372 1.00 152.35 610 GLU A O 1
ATOM 7309 N N . GLU B 2 611 ? 129.776 67.798 116.753 1.00 154.13 611 GLU A N 1
ATOM 7310 C CA . GLU B 2 611 ? 131.120 68.276 116.466 1.00 154.13 611 GLU A CA 1
ATOM 7311 C C . GLU B 2 611 ? 131.178 69.181 115.247 1.00 154.13 611 GLU A C 1
ATOM 7312 O O . GLU B 2 611 ? 132.244 69.723 114.946 1.00 154.13 611 GLU A O 1
ATOM 7318 N N . ASN B 2 612 ? 130.063 69.364 114.546 1.00 146.78 612 ASN A N 1
ATOM 7319 C CA . ASN B 2 612 ? 130.013 70.211 113.364 1.00 146.78 612 ASN A CA 1
ATOM 7320 C C . ASN B 2 612 ? 129.332 71.542 113.652 1.00 146.78 612 ASN A C 1
ATOM 7321 O O . ASN B 2 612 ? 128.724 72.134 112.758 1.00 146.78 612 ASN A O 1
ATOM 7326 N N . GLU B 2 613 ? 129.435 72.026 114.893 1.00 145.57 613 GLU A N 1
ATOM 7327 C CA . GLU B 2 613 ? 128.576 73.126 115.318 1.00 145.57 613 GLU A CA 1
ATOM 7328 C C . GLU B 2 613 ? 129.026 74.453 114.715 1.00 145.57 613 GLU A C 1
ATOM 7329 O O . GLU B 2 613 ? 128.196 75.213 114.198 1.00 145.57 613 GLU A O 1
ATOM 7335 N N . ASP B 2 614 ? 130.335 74.719 114.700 1.00 141.47 614 ASP A N 1
ATOM 7336 C CA . ASP B 2 614 ? 130.808 75.952 114.094 1.00 141.47 614 ASP A CA 1
ATOM 7337 C C . ASP B 2 614 ? 130.731 75.889 112.581 1.00 141.47 614 ASP A C 1
ATOM 7338 O O . ASP B 2 614 ? 130.502 76.920 111.945 1.00 141.47 614 ASP A O 1
ATOM 7343 N N . ILE B 2 615 ? 130.851 74.689 112.012 1.00 138.36 615 ILE A N 1
ATOM 7344 C CA . ILE B 2 615 ? 130.709 74.504 110.571 1.00 138.36 615 ILE A CA 1
ATOM 7345 C C . ILE B 2 615 ? 129.299 74.869 110.123 1.00 138.36 615 ILE A C 1
ATOM 7346 O O . ILE B 2 615 ? 129.109 75.673 109.199 1.00 138.36 615 ILE A O 1
ATOM 7351 N N . LEU B 2 616 ? 128.290 74.318 110.798 1.00 136.69 616 LEU A N 1
ATOM 7352 C CA . LEU B 2 616 ? 126.914 74.631 110.436 1.00 136.69 616 LEU A CA 1
ATOM 7353 C C . LEU B 2 616 ? 126.580 76.087 110.719 1.00 136.69 616 LEU A C 1
ATOM 7354 O O . LEU B 2 616 ? 125.950 76.753 109.884 1.00 136.69 616 LEU A O 1
ATOM 7359 N N . GLU B 2 617 ? 127.041 76.622 111.855 1.00 136.12 617 GLU A N 1
ATOM 7360 C CA . GLU B 2 617 ? 126.617 77.977 112.174 1.00 136.12 617 GLU A CA 1
ATOM 7361 C C . GLU B 2 617 ? 127.339 79.012 111.323 1.00 136.12 617 GLU A C 1
ATOM 7362 O O . GLU B 2 617 ? 126.750 80.052 111.024 1.00 136.12 617 GLU A O 1
ATOM 7368 N N . ASP B 2 618 ? 128.561 78.750 110.845 1.00 132.96 618 ASP A N 1
ATOM 7369 C CA . ASP B 2 618 ? 129.119 79.772 109.973 1.00 132.96 618 ASP A CA 1
ATOM 7370 C C . ASP B 2 618 ? 128.735 79.574 108.512 1.00 132.96 618 ASP A C 1
ATOM 7371 O O . ASP B 2 618 ? 128.813 80.539 107.745 1.00 132.96 618 ASP A O 1
ATOM 7376 N N . ILE B 2 619 ? 128.265 78.382 108.118 1.00 122.67 619 ILE A N 1
ATOM 7377 C CA . ILE B 2 619 ? 127.547 78.292 106.846 1.00 122.67 619 ILE A CA 1
ATOM 7378 C C . ILE B 2 619 ? 126.274 79.129 106.896 1.00 122.67 619 ILE A C 1
ATOM 7379 O O . ILE B 2 619 ? 125.975 79.888 105.962 1.00 122.67 619 ILE A O 1
ATOM 7384 N N . VAL B 2 620 ? 125.535 79.050 108.006 1.00 119.65 620 VAL A N 1
ATOM 7385 C CA . VAL B 2 620 ? 124.336 79.871 108.157 1.00 119.65 620 VAL A CA 1
ATOM 7386 C C . VAL B 2 620 ? 124.697 81.355 108.228 1.00 119.65 620 VAL A C 1
ATOM 7387 O O . VAL B 2 620 ? 123.991 82.209 107.676 1.00 119.65 620 VAL A O 1
ATOM 7391 N N . LEU B 2 621 ? 125.837 81.672 108.844 1.00 121.33 621 LEU A N 1
ATOM 7392 C CA . LEU B 2 621 ? 126.287 83.057 108.943 1.00 121.33 621 LEU A CA 1
ATOM 7393 C C . LEU B 2 621 ? 126.654 83.635 107.582 1.00 121.33 621 LEU A C 1
ATOM 7394 O O . LEU B 2 621 ? 126.256 84.761 107.250 1.00 121.33 621 LEU A O 1
ATOM 7399 N N . THR B 2 622 ? 127.397 82.879 106.770 1.00 126.20 622 THR A N 1
ATOM 7400 C CA . THR B 2 622 ? 127.733 83.394 105.452 1.00 126.20 622 THR A CA 1
ATOM 7401 C C . THR B 2 622 ? 126.538 83.376 104.509 1.00 126.20 622 THR A C 1
ATOM 7402 O O . THR B 2 622 ? 126.541 84.128 103.532 1.00 126.20 622 THR A O 1
ATOM 7406 N N . LEU B 2 623 ? 125.503 82.575 104.788 1.00 116.39 623 LEU A N 1
ATOM 7407 C CA . LEU B 2 623 ? 124.274 82.721 104.012 1.00 116.39 623 LEU A CA 1
ATOM 7408 C C . LEU B 2 623 ? 123.522 83.984 104.395 1.00 116.39 623 LEU A C 1
ATOM 7409 O O . LEU B 2 623 ? 123.052 84.716 103.521 1.00 116.39 623 LEU A O 1
ATOM 7414 N N . THR B 2 624 ? 123.394 84.261 105.686 1.00 118.43 624 THR A N 1
ATOM 7415 C CA . THR B 2 624 ? 122.590 85.406 106.080 1.00 118.43 624 THR A CA 1
ATOM 7416 C C . THR B 2 624 ? 123.314 86.732 105.915 1.00 118.43 624 THR A C 1
ATOM 7417 O O . THR B 2 624 ? 122.669 87.780 105.988 1.00 118.43 624 THR A O 1
ATOM 7421 N N . LEU B 2 625 ? 124.621 86.729 105.683 1.00 115.68 625 LEU A N 1
ATOM 7422 C CA . LEU B 2 625 ? 125.322 87.994 105.525 1.00 115.68 625 LEU A CA 1
ATOM 7423 C C . LEU B 2 625 ? 125.438 88.491 104.096 1.00 115.68 625 LEU A C 1
ATOM 7424 O O . LEU B 2 625 ? 125.448 89.704 103.888 1.00 115.68 625 LEU A O 1
ATOM 7429 N N . PHE B 2 626 ? 125.541 87.611 103.113 1.00 120.07 626 PHE A N 1
ATOM 7430 C CA . PHE B 2 626 ? 125.857 88.029 101.756 1.00 120.07 626 PHE A CA 1
ATOM 7431 C C . PHE B 2 626 ? 124.666 87.804 100.842 1.00 120.07 626 PHE A C 1
ATOM 7432 O O . PHE B 2 626 ? 123.771 87.014 101.141 1.00 120.07 626 PHE A O 1
ATOM 7440 N N . GLU B 2 627 ? 124.658 88.505 99.726 1.00 120.91 627 GLU A N 1
ATOM 7441 C CA . GLU B 2 627 ? 123.442 88.374 98.936 1.00 120.91 627 GLU A CA 1
ATOM 7442 C C . GLU B 2 627 ? 123.682 88.012 97.479 1.00 120.91 627 GLU A C 1
ATOM 7443 O O . GLU B 2 627 ? 122.917 87.222 96.923 1.00 120.91 627 GLU A O 1
ATOM 7449 N N . ASP B 2 628 ? 124.730 88.539 96.852 1.00 121.04 628 ASP A N 1
ATOM 7450 C CA . ASP B 2 628 ? 124.950 88.260 95.442 1.00 121.04 628 ASP A CA 1
ATOM 7451 C C . ASP B 2 628 ? 125.473 86.836 95.249 1.00 121.04 628 ASP A C 1
ATOM 7452 O O . ASP B 2 628 ? 125.954 86.185 96.179 1.00 121.04 628 ASP A O 1
ATOM 7457 N N . ARG B 2 629 ? 125.382 86.349 94.017 1.00 130.09 629 ARG A N 1
ATOM 7458 C CA . ARG B 2 629 ? 125.594 84.933 93.757 1.00 130.09 629 ARG A CA 1
ATOM 7459 C C . ARG B 2 629 ? 127.071 84.566 93.654 1.00 130.09 629 ARG A C 1
ATOM 7460 O O . ARG B 2 629 ? 127.422 83.393 93.822 1.00 130.09 629 ARG A O 1
ATOM 7468 N N . GLU B 2 630 ? 127.957 85.528 93.414 1.00 130.53 630 GLU A N 1
ATOM 7469 C CA . GLU B 2 630 ? 129.357 85.159 93.240 1.00 130.53 630 GLU A CA 1
ATOM 7470 C C . GLU B 2 630 ? 130.024 84.855 94.577 1.00 130.53 630 GLU A C 1
ATOM 7471 O O . GLU B 2 630 ? 130.395 83.705 94.842 1.00 130.53 630 GLU A O 1
ATOM 7477 N N . MET B 2 631 ? 130.108 85.854 95.468 1.00 120.74 631 MET A N 1
ATOM 7478 C CA . MET B 2 631 ? 130.856 85.699 96.716 1.00 120.74 631 MET A CA 1
ATOM 7479 C C . MET B 2 631 ? 130.230 84.670 97.650 1.00 120.74 631 MET A C 1
ATOM 7480 O O . MET B 2 631 ? 130.893 84.219 98.588 1.00 120.74 631 MET A O 1
ATOM 7485 N N . ILE B 2 632 ? 128.975 84.287 97.403 1.00 126.18 632 ILE A N 1
ATOM 7486 C CA . ILE B 2 632 ? 128.306 83.299 98.222 1.00 126.18 632 ILE A CA 1
ATOM 7487 C C . ILE B 2 632 ? 128.848 81.900 97.990 1.00 126.18 632 ILE A C 1
ATOM 7488 O O . ILE B 2 632 ? 128.621 81.024 98.829 1.00 126.18 632 ILE A O 1
ATOM 7493 N N . GLU B 2 633 ? 129.589 81.649 96.905 1.00 135.57 633 GLU A N 1
ATOM 7494 C CA . GLU B 2 633 ? 129.910 80.246 96.662 1.00 135.57 633 GLU A CA 1
ATOM 7495 C C . GLU B 2 633 ? 131.293 79.834 97.151 1.00 135.57 633 GLU A C 1
ATOM 7496 O O . GLU B 2 633 ? 131.431 78.733 97.695 1.00 135.57 633 GLU A O 1
ATOM 7502 N N . GLU B 2 634 ? 132.318 80.683 97.010 1.00 132.14 634 GLU A N 1
ATOM 7503 C CA . GLU B 2 634 ? 133.670 80.248 97.345 1.00 132.14 634 GLU A CA 1
ATOM 7504 C C . GLU B 2 634 ? 133.867 80.101 98.846 1.00 132.14 634 GLU A C 1
ATOM 7505 O O . GLU B 2 634 ? 134.684 79.279 99.272 1.00 132.14 634 GLU A O 1
ATOM 7511 N N . ARG B 2 635 ? 133.095 80.827 99.654 1.00 125.98 635 ARG A N 1
ATOM 7512 C CA . ARG B 2 635 ? 133.135 80.619 101.090 1.00 125.98 635 ARG A CA 1
ATOM 7513 C C . ARG B 2 635 ? 132.467 79.318 101.488 1.00 125.98 635 ARG A C 1
ATOM 7514 O O . ARG B 2 635 ? 132.727 78.812 102.583 1.00 125.98 635 ARG A O 1
ATOM 7522 N N . LEU B 2 636 ? 131.615 78.767 100.629 1.00 133.46 636 LEU A N 1
ATOM 7523 C CA . LEU B 2 636 ? 131.160 77.405 100.841 1.00 133.46 636 LEU A CA 1
ATOM 7524 C C . LEU B 2 636 ? 132.160 76.393 100.308 1.00 133.46 636 LEU A C 1
ATOM 7525 O O . LEU B 2 636 ? 132.109 75.223 100.702 1.00 133.46 636 LEU A O 1
ATOM 7530 N N . LYS B 2 637 ? 133.088 76.827 99.448 1.00 134.36 637 LYS A N 1
ATOM 7531 C CA . LYS B 2 637 ? 134.135 75.938 98.959 1.00 134.36 637 LYS A CA 1
ATOM 7532 C C . LYS B 2 637 ? 135.134 75.571 100.043 1.00 134.36 637 LYS A C 1
ATOM 7533 O O . LYS B 2 637 ? 135.882 74.604 99.874 1.00 134.36 637 LYS A O 1
ATOM 7539 N N . THR B 2 638 ? 135.181 76.340 101.132 1.00 136.66 638 THR A N 1
ATOM 7540 C CA . THR B 2 638 ? 135.902 75.903 102.320 1.00 136.66 638 THR A CA 1
ATOM 7541 C C . THR B 2 638 ? 135.294 74.620 102.870 1.00 136.66 638 THR A C 1
ATOM 7542 O O . THR B 2 638 ? 136.015 73.714 103.304 1.00 136.66 638 THR A O 1
ATOM 7546 N N . TYR B 2 639 ? 133.970 74.502 102.812 1.00 143.27 639 TYR A N 1
ATOM 7547 C CA . TYR B 2 639 ? 133.319 73.300 103.304 1.00 143.27 639 TYR A CA 1
ATOM 7548 C C . TYR B 2 639 ? 132.882 72.403 102.158 1.00 143.27 639 TYR A C 1
ATOM 7549 O O . TYR B 2 639 ? 131.909 71.654 102.287 1.00 143.27 639 TYR A O 1
ATOM 7558 N N . ALA B 2 640 ? 133.601 72.455 101.040 1.00 153.42 640 ALA A N 1
ATOM 7559 C CA . ALA B 2 640 ? 133.266 71.632 99.885 1.00 153.42 640 ALA A CA 1
ATOM 7560 C C . ALA B 2 640 ? 133.691 70.178 100.040 1.00 153.42 640 ALA A C 1
ATOM 7561 O O . ALA B 2 640 ? 133.350 69.360 99.179 1.00 153.42 640 ALA A O 1
ATOM 7563 N N . HIS B 2 641 ? 134.420 69.839 101.102 1.00 160.13 641 HIS A N 1
ATOM 7564 C CA . HIS B 2 641 ? 134.879 68.470 101.294 1.00 160.13 641 HIS A CA 1
ATOM 7565 C C . HIS B 2 641 ? 133.724 67.549 101.661 1.00 160.13 641 HIS A C 1
ATOM 7566 O O . HIS B 2 641 ? 133.593 66.453 101.106 1.00 160.13 641 HIS A O 1
ATOM 7573 N N . LEU B 2 642 ? 132.874 67.984 102.589 1.00 155.12 642 LEU A N 1
ATOM 7574 C CA . LEU B 2 642 ? 131.734 67.187 103.018 1.00 155.12 642 LEU A CA 1
ATOM 7575 C C . LEU B 2 642 ? 130.636 67.127 101.967 1.00 155.12 642 LEU A C 1
ATOM 7576 O O . LEU B 2 642 ? 129.854 66.171 101.958 1.00 155.12 642 LEU A O 1
ATOM 7581 N N . PHE B 2 643 ? 130.572 68.099 101.073 1.00 156.25 643 PHE A N 1
ATOM 7582 C CA . PHE B 2 643 ? 129.387 68.257 100.251 1.00 156.25 643 PHE A CA 1
ATOM 7583 C C . PHE B 2 643 ? 129.483 67.429 98.975 1.00 156.25 643 PHE A C 1
ATOM 7584 O O . PHE B 2 643 ? 130.553 66.966 98.574 1.00 156.25 643 PHE A O 1
ATOM 7592 N N . ASP B 2 644 ? 128.329 67.246 98.333 1.00 164.81 644 ASP A N 1
ATOM 7593 C CA . ASP B 2 644 ? 128.134 66.176 97.364 1.00 164.81 644 ASP A CA 1
ATOM 7594 C C . ASP B 2 644 ? 127.857 66.676 95.953 1.00 164.81 644 ASP A C 1
ATOM 7595 O O . ASP B 2 644 ? 127.338 65.904 95.136 1.00 164.81 644 ASP A O 1
ATOM 7600 N N . ASP B 2 645 ? 128.088 67.969 95.681 1.00 165.61 645 ASP A N 1
ATOM 7601 C CA . ASP B 2 645 ? 128.044 68.632 94.369 1.00 165.61 645 ASP A CA 1
ATOM 7602 C C . ASP B 2 645 ? 126.627 68.718 93.789 1.00 165.61 645 ASP A C 1
ATOM 7603 O O . ASP B 2 645 ? 126.412 69.343 92.747 1.00 165.61 645 ASP A O 1
ATOM 7608 N N . LYS B 2 646 ? 125.644 68.119 94.455 1.00 155.94 646 LYS A N 1
ATOM 7609 C CA . LYS B 2 646 ? 124.250 68.301 94.094 1.00 155.94 646 LYS A CA 1
ATOM 7610 C C . LYS B 2 646 ? 123.565 69.326 94.976 1.00 155.94 646 LYS A C 1
ATOM 7611 O O . LYS B 2 646 ? 122.532 69.877 94.583 1.00 155.94 646 LYS A O 1
ATOM 7613 N N . VAL B 2 647 ? 124.128 69.592 96.155 1.00 146.77 647 VAL A N 1
ATOM 7614 C CA . VAL B 2 647 ? 123.572 70.600 97.048 1.00 146.77 647 VAL A CA 1
ATOM 7615 C C . VAL B 2 647 ? 124.012 72.006 96.688 1.00 146.77 647 VAL A C 1
ATOM 7616 O O . VAL B 2 647 ? 123.455 72.962 97.236 1.00 146.77 647 VAL A O 1
ATOM 7620 N N . MET B 2 648 ? 124.986 72.147 95.779 1.00 149.94 648 MET A N 1
ATOM 7621 C CA . MET B 2 648 ? 125.516 73.458 95.400 1.00 149.94 648 MET A CA 1
ATOM 7622 C C . MET B 2 648 ? 124.451 74.336 94.762 1.00 149.94 648 MET A C 1
ATOM 7623 O O . MET B 2 648 ? 124.308 75.512 95.112 1.00 149.94 648 MET A O 1
ATOM 7628 N N . LYS B 2 649 ? 123.674 73.775 93.839 1.00 149.76 649 LYS A N 1
ATOM 7629 C CA . LYS B 2 649 ? 122.522 74.476 93.290 1.00 149.76 649 LYS A CA 1
ATOM 7630 C C . LYS B 2 649 ? 121.323 74.452 94.226 1.00 149.76 649 LYS A C 1
ATOM 7631 O O . LYS B 2 649 ? 120.259 74.955 93.854 1.00 149.76 649 LYS A O 1
ATOM 7633 N N . GLN B 2 650 ? 121.467 73.879 95.419 1.00 141.83 650 GLN A N 1
ATOM 7634 C CA . GLN B 2 650 ? 120.389 73.788 96.386 1.00 141.83 650 GLN A CA 1
ATOM 7635 C C . GLN B 2 650 ? 120.649 74.609 97.639 1.00 141.83 650 GLN A C 1
ATOM 7636 O O . GLN B 2 650 ? 119.758 75.331 98.091 1.00 141.83 650 GLN A O 1
ATOM 7642 N N . LEU B 2 651 ? 121.851 74.533 98.220 1.00 139.71 651 LEU A N 1
ATOM 7643 C CA . LEU B 2 651 ? 122.066 75.211 99.493 1.00 139.71 651 LEU A CA 1
ATOM 7644 C C . LEU B 2 651 ? 122.298 76.700 99.316 1.00 139.71 651 LEU A C 1
ATOM 7645 O O . LEU B 2 651 ? 122.038 77.469 100.246 1.00 139.71 651 LEU A O 1
ATOM 7650 N N . LYS B 2 652 ? 122.765 77.126 98.146 1.00 129.80 652 LYS A N 1
ATOM 7651 C CA . LYS B 2 652 ? 123.018 78.536 97.896 1.00 129.80 652 LYS A CA 1
ATOM 7652 C C . LYS B 2 652 ? 121.753 79.310 97.565 1.00 129.80 652 LYS A C 1
ATOM 7653 O O . LYS B 2 652 ? 121.836 80.509 97.287 1.00 129.80 652 LYS A O 1
ATOM 7655 N N . ARG B 2 653 ? 120.592 78.662 97.592 1.00 132.02 653 ARG A N 1
ATOM 7656 C CA . ARG B 2 653 ? 119.356 79.319 97.195 1.00 132.02 653 ARG A CA 1
ATOM 7657 C C . ARG B 2 653 ? 118.708 80.042 98.365 1.00 132.02 653 ARG A C 1
ATOM 7658 O O . ARG B 2 653 ? 118.189 81.151 98.200 1.00 132.02 653 ARG A O 1
ATOM 7666 N N . ARG B 2 654 ? 118.731 79.423 99.542 1.00 129.71 654 ARG A N 1
ATOM 7667 C CA . ARG B 2 654 ? 118.046 79.960 100.708 1.00 129.71 654 ARG A CA 1
ATOM 7668 C C . ARG B 2 654 ? 118.733 81.221 101.211 1.00 129.71 654 ARG A C 1
ATOM 7669 O O . ARG B 2 654 ? 119.961 81.287 101.293 1.00 129.71 654 ARG A O 1
ATOM 7677 N N . ARG B 2 655 ? 117.939 82.229 101.538 1.00 122.70 655 ARG A N 1
ATOM 7678 C CA . ARG B 2 655 ? 118.438 83.428 102.185 1.00 122.70 655 ARG A CA 1
ATOM 7679 C C . ARG B 2 655 ? 117.897 83.496 103.605 1.00 122.70 655 ARG A C 1
ATOM 7680 O O . ARG B 2 655 ? 117.050 82.699 104.011 1.00 122.70 655 ARG A O 1
ATOM 7688 N N . TYR B 2 656 ? 118.413 84.457 104.365 1.00 122.75 656 TYR A N 1
ATOM 7689 C CA . TYR B 2 656 ? 117.864 84.815 105.665 1.00 122.75 656 TYR A CA 1
ATOM 7690 C C . TYR B 2 656 ? 117.972 86.322 105.809 1.00 122.75 656 TYR A C 1
ATOM 7691 O O . TYR B 2 656 ? 118.635 86.996 105.017 1.00 122.75 656 TYR A O 1
ATOM 7700 N N . THR B 2 657 ? 117.300 86.861 106.818 1.00 119.89 657 THR A N 1
ATOM 7701 C CA . THR B 2 657 ? 117.329 88.292 107.070 1.00 119.89 657 THR A CA 1
ATOM 7702 C C . THR B 2 657 ? 117.095 88.468 108.560 1.00 119.89 657 THR A C 1
ATOM 7703 O O . THR B 2 657 ? 116.357 87.690 109.165 1.00 119.89 657 THR A O 1
ATOM 7707 N N . GLY B 2 658 ? 117.751 89.457 109.151 1.00 125.87 658 GLY A N 1
ATOM 7708 C CA . GLY B 2 658 ? 117.606 89.717 110.563 1.00 125.87 658 GLY A CA 1
ATOM 7709 C C . GLY B 2 658 ? 118.494 88.814 111.390 1.00 125.87 658 GLY A C 1
ATOM 7710 O O . GLY B 2 658 ? 118.983 87.780 110.941 1.00 125.87 658 GLY A O 1
ATOM 7711 N N . TRP B 2 659 ? 118.705 89.225 112.635 1.00 121.20 659 TRP A N 1
ATOM 7712 C CA . TRP B 2 659 ? 119.628 88.555 113.531 1.00 121.20 659 TRP A CA 1
ATOM 7713 C C . TRP B 2 659 ? 118.943 88.197 114.832 1.00 121.20 659 TRP A C 1
ATOM 7714 O O . TRP B 2 659 ? 117.796 88.569 115.082 1.00 121.20 659 TRP A O 1
ATOM 7725 N N . GLY B 2 660 ? 119.674 87.464 115.659 1.00 137.32 660 GLY A N 1
ATOM 7726 C CA . GLY B 2 660 ? 119.175 87.064 116.955 1.00 137.32 660 GLY A CA 1
ATOM 7727 C C . GLY B 2 660 ? 119.310 88.160 117.989 1.00 137.32 660 GLY A C 1
ATOM 7728 O O . GLY B 2 660 ? 119.002 89.324 117.715 1.00 137.32 660 GLY A O 1
ATOM 7729 N N . ARG B 2 661 ? 119.767 87.812 119.187 1.00 149.48 661 ARG A N 1
ATOM 7730 C CA . ARG B 2 661 ? 119.829 88.816 120.235 1.00 149.48 661 ARG A CA 1
ATOM 7731 C C . ARG B 2 661 ? 121.181 88.833 120.937 1.00 149.48 661 ARG A C 1
ATOM 7732 O O . ARG B 2 661 ? 121.626 89.878 121.426 1.00 149.48 661 ARG A O 1
ATOM 7740 N N . LEU B 2 662 ? 121.856 87.693 120.965 1.00 141.72 662 LEU A N 1
ATOM 7741 C CA . LEU B 2 662 ? 123.052 87.512 121.770 1.00 141.72 662 LEU A CA 1
ATOM 7742 C C . LEU B 2 662 ? 124.071 86.627 121.067 1.00 141.72 662 LEU A C 1
ATOM 7743 O O . LEU B 2 662 ? 123.712 85.775 120.250 1.00 141.72 662 LEU A O 1
ATOM 7748 N N . SER B 2 663 ? 125.344 86.837 121.396 1.00 139.47 663 SER A N 1
ATOM 7749 C CA . SER B 2 663 ? 126.446 86.220 120.676 1.00 139.47 663 SER A CA 1
ATOM 7750 C C . SER B 2 663 ? 126.706 84.805 121.180 1.00 139.47 663 SER A C 1
ATOM 7751 O O . SER B 2 663 ? 125.939 84.238 121.960 1.00 139.47 663 SER A O 1
ATOM 7754 N N . ARG B 2 664 ? 127.815 84.226 120.719 1.00 141.42 664 ARG A N 1
ATOM 7755 C CA . ARG B 2 664 ? 128.169 82.870 121.112 1.00 141.42 664 ARG A CA 1
ATOM 7756 C C . ARG B 2 664 ? 129.000 82.857 122.388 1.00 141.42 664 ARG A C 1
ATOM 7757 O O . ARG B 2 664 ? 128.894 81.916 123.183 1.00 141.42 664 ARG A O 1
ATOM 7765 N N . LYS B 2 665 ? 129.804 83.894 122.619 1.00 146.15 665 LYS A N 1
ATOM 7766 C CA . LYS B 2 665 ? 130.660 83.963 123.799 1.00 146.15 665 LYS A CA 1
ATOM 7767 C C . LYS B 2 665 ? 129.894 84.249 125.083 1.00 146.15 665 LYS A C 1
ATOM 7768 O O . LYS B 2 665 ? 130.484 84.191 126.164 1.00 146.15 665 LYS A O 1
ATOM 7770 N N . LEU B 2 666 ? 128.609 84.570 124.989 1.00 147.48 666 LEU A N 1
ATOM 7771 C CA . LEU B 2 666 ? 127.754 84.764 126.146 1.00 147.48 666 LEU A CA 1
ATOM 7772 C C . LEU B 2 666 ? 126.935 83.531 126.473 1.00 147.48 666 LEU A C 1
ATOM 7773 O O . LEU B 2 666 ? 126.526 83.361 127.622 1.00 147.48 666 LEU A O 1
ATOM 7778 N N . ILE B 2 667 ? 126.713 82.655 125.497 1.00 146.74 667 ILE A N 1
ATOM 7779 C CA . ILE B 2 667 ? 125.904 81.466 125.717 1.00 146.74 667 ILE A CA 1
ATOM 7780 C C . ILE B 2 667 ? 126.790 80.281 126.047 1.00 146.74 667 ILE A C 1
ATOM 7781 O O . ILE B 2 667 ? 126.691 79.705 127.132 1.00 146.74 667 ILE A O 1
ATOM 7786 N N . ASN B 2 668 ? 127.657 79.902 125.117 1.00 151.94 668 ASN A N 1
ATOM 7787 C CA . ASN B 2 668 ? 128.557 78.772 125.319 1.00 151.94 668 ASN A CA 1
ATOM 7788 C C . ASN B 2 668 ? 129.947 79.259 125.702 1.00 151.94 668 ASN A C 1
ATOM 7789 O O . ASN B 2 668 ? 130.964 78.636 125.386 1.00 151.94 668 ASN A O 1
ATOM 7794 N N . GLY B 2 669 ? 130.001 80.392 126.395 1.00 161.22 669 GLY A N 1
ATOM 7795 C CA . GLY B 2 669 ? 131.249 81.060 126.696 1.00 161.22 669 GLY A CA 1
ATOM 7796 C C . GLY B 2 669 ? 131.687 80.960 128.142 1.00 161.22 669 GLY A C 1
ATOM 7797 O O . GLY B 2 669 ? 132.315 79.972 128.537 1.00 161.22 669 GLY A O 1
ATOM 7798 N N . ILE B 2 670 ? 131.385 82.002 128.925 1.00 172.31 670 ILE A N 1
ATOM 7799 C CA . ILE B 2 670 ? 131.854 82.097 130.303 1.00 172.31 670 ILE A CA 1
ATOM 7800 C C . ILE B 2 670 ? 131.214 81.016 131.168 1.00 172.31 670 ILE A C 1
ATOM 7801 O O . ILE B 2 670 ? 130.084 80.570 130.925 1.00 172.31 670 ILE A O 1
ATOM 7806 N N . ARG B 2 671 ? 131.959 80.571 132.172 1.00 180.41 671 ARG A N 1
ATOM 7807 C CA . ARG B 2 671 ? 131.543 79.473 133.024 1.00 180.41 671 ARG A CA 1
ATOM 7808 C C . ARG B 2 671 ? 131.506 79.920 134.479 1.00 180.41 671 ARG A C 1
ATOM 7809 O O . ARG B 2 671 ? 132.122 80.919 134.861 1.00 180.41 671 ARG A O 1
ATOM 7817 N N . ASP B 2 672 ? 130.767 79.164 135.286 1.00 183.91 672 ASP A N 1
ATOM 7818 C CA . ASP B 2 672 ? 130.610 79.500 136.693 1.00 183.91 672 ASP A CA 1
ATOM 7819 C C . ASP B 2 672 ? 131.882 79.158 137.454 1.00 183.91 672 ASP A C 1
ATOM 7820 O O . ASP B 2 672 ? 132.571 78.183 137.141 1.00 183.91 672 ASP A O 1
ATOM 7825 N N . LYS B 2 673 ? 132.192 79.977 138.460 1.00 188.76 673 LYS A N 1
ATOM 7826 C CA . LYS B 2 673 ? 133.412 79.777 139.232 1.00 188.76 673 LYS A CA 1
ATOM 7827 C C . LYS B 2 673 ? 133.319 78.554 140.133 1.00 188.76 673 LYS A C 1
ATOM 7828 O O . LYS B 2 673 ? 134.345 77.949 140.460 1.00 188.76 673 LYS A O 1
ATOM 7830 N N . GLN B 2 674 ? 132.111 78.172 140.540 1.00 191.37 674 GLN A N 1
ATOM 7831 C CA . GLN B 2 674 ? 131.929 77.033 141.427 1.00 191.37 674 GLN A CA 1
ATOM 7832 C C . GLN B 2 674 ? 131.449 75.779 140.710 1.00 191.37 674 GLN A C 1
ATOM 7833 O O . GLN B 2 674 ? 131.472 74.699 141.308 1.00 191.37 674 GLN A O 1
ATOM 7839 N N . SER B 2 675 ? 131.025 75.887 139.453 1.00 186.57 675 SER A N 1
ATOM 7840 C CA . SER B 2 675 ? 130.567 74.730 138.696 1.00 186.57 675 SER A CA 1
ATOM 7841 C C . SER B 2 675 ? 131.403 74.472 137.455 1.00 186.57 675 SER A C 1
ATOM 7842 O O . SER B 2 675 ? 131.820 73.332 137.220 1.00 186.57 675 SER A O 1
ATOM 7845 N N . GLY B 2 676 ? 131.668 75.499 136.654 1.00 182.61 676 GLY A N 1
ATOM 7846 C CA . GLY B 2 676 ? 132.323 75.297 135.381 1.00 182.61 676 GLY A CA 1
ATOM 7847 C C . GLY B 2 676 ? 131.377 74.974 134.251 1.00 182.61 676 GLY A C 1
ATOM 7848 O O . GLY B 2 676 ? 131.752 74.238 133.332 1.00 182.61 676 GLY A O 1
ATOM 7849 N N . LYS B 2 677 ? 130.154 75.491 134.296 1.00 174.69 677 LYS A N 1
ATOM 7850 C CA . LYS B 2 677 ? 129.146 75.246 133.278 1.00 174.69 677 LYS A CA 1
ATOM 7851 C C . LYS B 2 677 ? 128.694 76.574 132.687 1.00 174.69 677 LYS A C 1
ATOM 7852 O O . LYS B 2 677 ? 128.797 77.620 133.332 1.00 174.69 677 LYS A O 1
ATOM 7858 N N . THR B 2 678 ? 128.194 76.529 131.455 1.00 166.84 678 THR A N 1
ATOM 7859 C CA . THR B 2 678 ? 127.799 77.736 130.745 1.00 166.84 678 THR A CA 1
ATOM 7860 C C . THR B 2 678 ? 126.310 77.996 130.949 1.00 166.84 678 THR A C 1
ATOM 7861 O O . THR B 2 678 ? 125.651 77.337 131.755 1.00 166.84 678 THR A O 1
ATOM 7865 N N . ILE B 2 679 ? 125.771 78.968 130.208 1.00 161.03 679 ILE A N 1
ATOM 7866 C CA . ILE B 2 679 ? 124.340 79.259 130.258 1.00 161.03 679 ILE A CA 1
ATOM 7867 C C . ILE B 2 679 ? 123.542 78.085 129.716 1.00 161.03 679 ILE A C 1
ATOM 7868 O O . ILE B 2 679 ? 122.590 77.610 130.349 1.00 161.03 679 ILE A O 1
ATOM 7873 N N . LEU B 2 680 ? 123.928 77.599 128.533 1.00 160.70 680 LEU A N 1
ATOM 7874 C CA . LEU B 2 680 ? 123.262 76.453 127.927 1.00 160.70 680 LEU A CA 1
ATOM 7875 C C . LEU B 2 680 ? 123.429 75.197 128.766 1.00 160.70 680 LEU A C 1
ATOM 7876 O O . LEU B 2 680 ? 122.496 74.392 128.859 1.00 160.70 680 LEU A O 1
ATOM 7881 N N . ASP B 2 681 ? 124.587 75.043 129.419 1.00 170.25 681 ASP A N 1
ATOM 7882 C CA . ASP B 2 681 ? 124.866 73.844 130.204 1.00 170.25 681 ASP A CA 1
ATOM 7883 C C . ASP B 2 681 ? 123.958 73.746 131.423 1.00 170.25 681 ASP A C 1
ATOM 7884 O O . ASP B 2 681 ? 123.515 72.650 131.784 1.00 170.25 681 ASP A O 1
ATOM 7889 N N . PHE B 2 682 ? 123.667 74.874 132.073 1.00 170.75 682 PHE A N 1
ATOM 7890 C CA . PHE B 2 682 ? 122.639 74.850 133.104 1.00 170.75 682 PHE A CA 1
ATOM 7891 C C . PHE B 2 682 ? 121.255 74.707 132.491 1.00 170.75 682 PHE A C 1
ATOM 7892 O O . PHE B 2 682 ? 120.436 73.923 132.978 1.00 170.75 682 PHE A O 1
ATOM 7900 N N . LEU B 2 683 ? 120.982 75.410 131.398 1.00 159.67 683 LEU A N 1
ATOM 7901 C CA . LEU B 2 683 ? 119.629 75.388 130.858 1.00 159.67 683 LEU A CA 1
ATOM 7902 C C . LEU B 2 683 ? 119.297 74.123 130.075 1.00 159.67 683 LEU A C 1
ATOM 7903 O O . LEU B 2 683 ? 118.222 74.067 129.473 1.00 159.67 683 LEU A O 1
ATOM 7908 N N . LYS B 2 684 ? 120.165 73.111 130.051 1.00 162.97 684 LYS A N 1
ATOM 7909 C CA . LYS B 2 684 ? 119.683 71.760 129.819 1.00 162.97 684 LYS A CA 1
ATOM 7910 C C . LYS B 2 684 ? 120.034 70.802 130.944 1.00 162.97 684 LYS A C 1
ATOM 7911 O O . LYS B 2 684 ? 119.430 69.728 131.022 1.00 162.97 684 LYS A O 1
ATOM 7917 N N . SER B 2 685 ? 120.976 71.157 131.819 1.00 174.83 685 SER A N 1
ATOM 7918 C CA . SER B 2 685 ? 121.347 70.317 132.963 1.00 174.83 685 SER A CA 1
ATOM 7919 C C . SER B 2 685 ? 121.444 71.223 134.189 1.00 174.83 685 SER A C 1
ATOM 7920 O O . SER B 2 685 ? 122.511 71.760 134.497 1.00 174.83 685 SER A O 1
ATOM 7923 N N . ASP B 2 686 ? 120.320 71.393 134.882 1.00 180.70 686 ASP A N 1
ATOM 7924 C CA . ASP B 2 686 ? 120.275 72.190 136.101 1.00 180.70 686 ASP A CA 1
ATOM 7925 C C . ASP B 2 686 ? 119.921 71.346 137.313 1.00 180.70 686 ASP A C 1
ATOM 7926 O O . ASP B 2 686 ? 120.573 71.463 138.357 1.00 180.70 686 ASP A O 1
ATOM 7931 N N . GLY B 2 687 ? 118.911 70.489 137.201 1.00 181.68 687 GLY A N 1
ATOM 7932 C CA . GLY B 2 687 ? 118.488 69.675 138.321 1.00 181.68 687 GLY A CA 1
ATOM 7933 C C . GLY B 2 687 ? 117.034 69.887 138.682 1.00 181.68 687 GLY A C 1
ATOM 7934 O O . GLY B 2 687 ? 116.152 69.739 137.832 1.00 181.68 687 GLY A O 1
ATOM 7935 N N . PHE B 2 688 ? 116.769 70.237 139.940 1.00 183.65 688 PHE A N 1
ATOM 7936 C CA . PHE B 2 688 ? 115.401 70.432 140.401 1.00 183.65 688 PHE A CA 1
ATOM 7937 C C . PHE B 2 688 ? 114.953 71.885 140.306 1.00 183.65 688 PHE A C 1
ATOM 7938 O O . PHE B 2 688 ? 113.782 72.152 140.013 1.00 183.65 688 PHE A O 1
ATOM 7940 N N . ALA B 2 689 ? 115.859 72.834 140.547 1.00 179.11 689 ALA A N 1
ATOM 7941 C CA . ALA B 2 689 ? 115.518 74.257 140.546 1.00 179.11 689 ALA A CA 1
ATOM 7942 C C . ALA B 2 689 ? 115.394 74.737 139.101 1.00 179.11 689 ALA A C 1
ATOM 7943 O O . ALA B 2 689 ? 116.318 75.302 138.511 1.00 179.11 689 ALA A O 1
ATOM 7945 N N . ASN B 2 690 ? 114.211 74.514 138.528 1.00 179.32 690 ASN A N 1
ATOM 7946 C CA . ASN B 2 690 ? 113.934 74.861 137.134 1.00 179.32 690 ASN A CA 1
ATOM 7947 C C . ASN B 2 690 ? 113.711 76.366 137.029 1.00 179.32 690 ASN A C 1
ATOM 7948 O O . ASN B 2 690 ? 112.586 76.872 137.049 1.00 179.32 690 ASN A O 1
ATOM 7953 N N . ARG B 2 691 ? 114.818 77.092 136.900 1.00 175.89 691 ARG A N 1
ATOM 7954 C CA . ARG B 2 691 ? 114.794 78.544 136.828 1.00 175.89 691 ARG A CA 1
ATOM 7955 C C . ARG B 2 691 ? 114.597 78.977 135.376 1.00 175.89 691 ARG A C 1
ATOM 7956 O O . ARG B 2 691 ? 114.256 78.172 134.507 1.00 175.89 691 ARG A O 1
ATOM 7964 N N . ASN B 2 692 ? 114.796 80.259 135.097 1.00 171.99 692 ASN A N 1
ATOM 7965 C CA . ASN B 2 692 ? 114.706 80.779 133.743 1.00 171.99 692 ASN A CA 1
ATOM 7966 C C . ASN B 2 692 ? 115.979 81.541 133.407 1.00 171.99 692 ASN A C 1
ATOM 7967 O O . ASN B 2 692 ? 116.799 81.840 134.278 1.00 171.99 692 ASN A O 1
ATOM 7972 N N . PHE B 2 693 ? 116.139 81.848 132.118 1.00 170.72 693 PHE A N 1
ATOM 7973 C CA . PHE B 2 693 ? 117.313 82.592 131.674 1.00 170.72 693 PHE A CA 1
ATOM 7974 C C . PHE B 2 693 ? 117.278 84.030 132.167 1.00 170.72 693 PHE A C 1
ATOM 7975 O O . PHE B 2 693 ? 118.270 84.532 132.708 1.00 170.72 693 PHE A O 1
ATOM 7983 N N . MET B 2 694 ? 116.149 84.715 131.966 1.00 181.82 694 MET A N 1
ATOM 7984 C CA . MET B 2 694 ? 116.035 86.095 132.422 1.00 181.82 694 MET A CA 1
ATOM 7985 C C . MET B 2 694 ? 116.003 86.173 133.943 1.00 181.82 694 MET A C 1
ATOM 7986 O O . MET B 2 694 ? 116.503 87.143 134.526 1.00 181.82 694 MET A O 1
ATOM 7991 N N . GLN B 2 695 ? 115.453 85.147 134.598 1.00 182.51 695 GLN A N 1
ATOM 7992 C CA . GLN B 2 695 ? 115.609 85.020 136.042 1.00 182.51 695 GLN A CA 1
ATOM 7993 C C . GLN B 2 695 ? 117.062 84.767 136.421 1.00 182.51 695 GLN A C 1
ATOM 7994 O O . GLN B 2 695 ? 117.492 85.148 137.515 1.00 182.51 695 GLN A O 1
ATOM 8000 N N . LEU B 2 696 ? 117.830 84.131 135.531 1.00 174.82 696 LEU A N 1
ATOM 8001 C CA . LEU B 2 696 ? 119.262 83.997 135.754 1.00 174.82 696 LEU A CA 1
ATOM 8002 C C . LEU B 2 696 ? 119.963 85.339 135.596 1.00 174.82 696 LEU A C 1
ATOM 8003 O O . LEU B 2 696 ? 120.971 85.594 136.262 1.00 174.82 696 LEU A O 1
ATOM 8008 N N . ILE B 2 697 ? 119.456 86.201 134.714 1.00 177.51 697 ILE A N 1
ATOM 8009 C CA . ILE B 2 697 ? 119.928 87.580 134.683 1.00 177.51 697 ILE A CA 1
ATOM 8010 C C . ILE B 2 697 ? 119.428 88.328 135.910 1.00 177.51 697 ILE A C 1
ATOM 8011 O O . ILE B 2 697 ? 120.167 89.100 136.533 1.00 177.51 697 ILE A O 1
ATOM 8016 N N . HIS B 2 698 ? 118.184 88.069 136.313 1.00 181.23 698 HIS A N 1
ATOM 8017 C CA . HIS B 2 698 ? 117.615 88.718 137.487 1.00 181.23 698 HIS A CA 1
ATOM 8018 C C . HIS B 2 698 ? 118.220 88.229 138.799 1.00 181.23 698 HIS A C 1
ATOM 8019 O O . HIS B 2 698 ? 117.985 88.859 139.836 1.00 181.23 698 HIS A O 1
ATOM 8021 N N . ASP B 2 699 ? 118.980 87.135 138.785 1.00 183.51 699 ASP A N 1
ATOM 8022 C CA . ASP B 2 699 ? 119.594 86.621 140.000 1.00 183.51 699 ASP A CA 1
ATOM 8023 C C . ASP B 2 699 ? 120.731 87.526 140.462 1.00 183.51 699 ASP A C 1
ATOM 8024 O O . ASP B 2 699 ? 121.411 88.171 139.660 1.00 183.51 699 ASP A O 1
ATOM 8029 N N . ASP B 2 700 ? 120.932 87.568 141.778 1.00 185.62 700 ASP A N 1
ATOM 8030 C CA . ASP B 2 700 ? 122.024 88.301 142.403 1.00 185.62 700 ASP A CA 1
ATOM 8031 C C . ASP B 2 700 ? 123.146 87.381 142.875 1.00 185.62 700 ASP A C 1
ATOM 8032 O O . ASP B 2 700 ? 124.324 87.731 142.751 1.00 185.62 700 ASP A O 1
ATOM 8037 N N . SER B 2 701 ? 122.804 86.199 143.393 1.00 186.75 701 SER A N 1
ATOM 8038 C CA . SER B 2 701 ? 123.789 85.349 144.053 1.00 186.75 701 SER A CA 1
ATOM 8039 C C . SER B 2 701 ? 124.696 84.617 143.073 1.00 186.75 701 SER A C 1
ATOM 8040 O O . SER B 2 701 ? 125.850 84.330 143.409 1.00 186.75 701 SER A O 1
ATOM 8043 N N . LEU B 2 702 ? 124.207 84.297 141.878 1.00 185.56 702 LEU A N 1
ATOM 8044 C CA . LEU B 2 702 ? 125.039 83.587 140.921 1.00 185.56 702 LEU A CA 1
ATOM 8045 C C . LEU B 2 702 ? 126.066 84.525 140.290 1.00 185.56 702 LEU A C 1
ATOM 8046 O O . LEU B 2 702 ? 125.940 85.752 140.324 1.00 185.56 702 LEU A O 1
ATOM 8051 N N . THR B 2 703 ? 127.099 83.916 139.710 1.00 181.90 703 THR A N 1
ATOM 8052 C CA . THR B 2 703 ? 128.272 84.641 139.242 1.00 181.90 703 THR A CA 1
ATOM 8053 C C . THR B 2 703 ? 128.050 85.279 137.872 1.00 181.90 703 THR A C 1
ATOM 8054 O O . THR B 2 703 ? 128.743 86.244 137.526 1.00 181.90 703 THR A O 1
ATOM 8058 N N . PHE B 2 704 ? 127.055 84.803 137.120 1.00 177.35 704 PHE A N 1
ATOM 8059 C CA . PHE B 2 704 ? 126.935 85.145 135.705 1.00 177.35 704 PHE A CA 1
ATOM 8060 C C . PHE B 2 704 ? 126.517 86.592 135.489 1.00 177.35 704 PHE A C 1
ATOM 8061 O O . PHE B 2 704 ? 127.004 87.243 134.560 1.00 177.35 704 PHE A O 1
ATOM 8069 N N . LYS B 2 705 ? 125.636 87.120 136.339 1.00 178.52 705 LYS A N 1
ATOM 8070 C CA . LYS B 2 705 ? 125.240 88.518 136.205 1.00 178.52 705 LYS A CA 1
ATOM 8071 C C . LYS B 2 705 ? 126.400 89.455 136.518 1.00 178.52 705 LYS A C 1
ATOM 8072 O O . LYS B 2 705 ? 126.614 90.450 135.809 1.00 178.52 705 LYS A O 1
ATOM 8078 N N . GLU B 2 706 ? 127.185 89.121 137.547 1.00 183.38 706 GLU A N 1
ATOM 8079 C CA . GLU B 2 706 ? 128.367 89.910 137.869 1.00 183.38 706 GLU A CA 1
ATOM 8080 C C . GLU B 2 706 ? 129.404 89.829 136.758 1.00 183.38 706 GLU A C 1
ATOM 8081 O O . GLU B 2 706 ? 130.049 90.830 136.432 1.00 183.38 706 GLU A O 1
ATOM 8087 N N . ASP B 2 707 ? 129.541 88.654 136.133 1.00 183.24 707 ASP A N 1
ATOM 8088 C CA . ASP B 2 707 ? 130.458 88.507 135.007 1.00 183.24 707 ASP A CA 1
ATOM 8089 C C . ASP B 2 707 ? 129.970 89.266 133.780 1.00 183.24 707 ASP A C 1
ATOM 8090 O O . ASP B 2 707 ? 130.784 89.663 132.938 1.00 183.24 707 ASP A O 1
ATOM 8095 N N . ILE B 2 708 ? 128.654 89.450 133.650 1.00 178.97 708 ILE A N 1
ATOM 8096 C CA . ILE B 2 708 ? 128.130 90.345 132.623 1.00 178.97 708 ILE A CA 1
ATOM 8097 C C . ILE B 2 708 ? 128.561 91.778 132.901 1.00 178.97 708 ILE A C 1
ATOM 8098 O O . ILE B 2 708 ? 129.194 92.420 132.056 1.00 178.97 708 ILE A O 1
ATOM 8103 N N . GLN B 2 709 ? 128.270 92.288 134.106 1.00 180.17 709 GLN A N 1
ATOM 8104 C CA . GLN B 2 709 ? 128.622 93.689 134.355 1.00 180.17 709 GLN A CA 1
ATOM 8105 C C . GLN B 2 709 ? 130.111 93.916 134.610 1.00 180.17 709 GLN A C 1
ATOM 8106 O O . GLN B 2 709 ? 130.496 95.062 134.868 1.00 180.17 709 GLN A O 1
ATOM 8112 N N . LYS B 2 710 ? 130.947 92.871 134.578 1.00 181.57 710 LYS A N 1
ATOM 8113 C CA . LYS B 2 710 ? 132.386 93.093 134.451 1.00 181.57 710 LYS A CA 1
ATOM 8114 C C . LYS B 2 710 ? 132.710 93.820 133.153 1.00 181.57 710 LYS A C 1
ATOM 8115 O O . LYS B 2 710 ? 133.347 94.879 133.161 1.00 181.57 710 LYS A O 1
ATOM 8121 N N . ALA B 2 711 ? 132.270 93.266 132.026 1.00 175.34 711 ALA A N 1
ATOM 8122 C CA . ALA B 2 711 ? 132.666 93.750 130.714 1.00 175.34 711 ALA A CA 1
ATOM 8123 C C . ALA B 2 711 ? 131.683 94.740 130.110 1.00 175.34 711 ALA A C 1
ATOM 8124 O O . ALA B 2 711 ? 131.905 95.186 128.981 1.00 175.34 711 ALA A O 1
ATOM 8126 N N . GLN B 2 712 ? 130.604 95.089 130.819 1.00 171.88 712 GLN A N 1
ATOM 8127 C CA . GLN B 2 712 ? 129.684 96.099 130.299 1.00 171.88 712 GLN A CA 1
ATOM 8128 C C . GLN B 2 712 ? 130.322 97.479 130.271 1.00 171.88 712 GLN A C 1
ATOM 8129 O O . GLN B 2 712 ? 130.003 98.291 129.397 1.00 171.88 712 GLN A O 1
ATOM 8135 N N . VAL B 2 713 ? 131.208 97.760 131.205 1.00 171.93 713 VAL A N 1
ATOM 8136 C CA . VAL B 2 713 ? 132.051 98.939 131.098 1.00 171.93 713 VAL A CA 1
ATOM 8137 C C . VAL B 2 713 ? 133.125 98.654 130.054 1.00 171.93 713 VAL A C 1
ATOM 8138 O O . VAL B 2 713 ? 133.502 97.500 129.815 1.00 171.93 713 VAL A O 1
ATOM 8142 N N . SER B 2 714 ? 133.589 99.706 129.385 1.00 176.16 714 SER A N 1
ATOM 8143 C CA . SER B 2 714 ? 134.658 99.588 128.403 1.00 176.16 714 SER A CA 1
ATOM 8144 C C . SER B 2 714 ? 136.016 99.526 129.093 1.00 176.16 714 SER A C 1
ATOM 8145 O O . SER B 2 714 ? 136.104 99.271 130.298 1.00 176.16 714 SER A O 1
ATOM 8148 N N . GLY B 2 715 ? 137.081 99.770 128.340 1.00 177.56 715 GLY A N 1
ATOM 8149 C CA . GLY B 2 715 ? 138.409 99.758 128.916 1.00 177.56 715 GLY A CA 1
ATOM 8150 C C . GLY B 2 715 ? 138.752 101.154 129.387 1.00 177.56 715 GLY A C 1
ATOM 8151 O O . GLY B 2 715 ? 138.279 101.575 130.449 1.00 177.56 715 GLY A O 1
ATOM 8152 N N . GLN B 2 716 ? 139.581 101.873 128.637 1.00 171.85 716 GLN A N 1
ATOM 8153 C CA . GLN B 2 716 ? 139.785 103.286 128.916 1.00 171.85 716 GLN A CA 1
ATOM 8154 C C . GLN B 2 716 ? 138.501 104.068 128.649 1.00 171.85 716 GLN A C 1
ATOM 8155 O O . GLN B 2 716 ? 137.689 103.701 127.795 1.00 171.85 716 GLN A O 1
ATOM 8157 N N . GLY B 2 717 ? 138.316 105.143 129.412 1.00 161.44 717 GLY A N 1
ATOM 8158 C CA . GLY B 2 717 ? 137.120 105.957 129.267 1.00 161.44 717 GLY A CA 1
ATOM 8159 C C . GLY B 2 717 ? 137.133 106.715 127.954 1.00 161.44 717 GLY A C 1
ATOM 8160 O O . GLY B 2 717 ? 138.127 107.360 127.599 1.00 161.44 717 GLY A O 1
ATOM 8161 N N . ASP B 2 718 ? 136.030 106.637 127.222 1.00 150.83 718 ASP A N 1
ATOM 8162 C CA . ASP B 2 718 ? 135.944 107.227 125.899 1.00 150.83 718 ASP A CA 1
ATOM 8163 C C . ASP B 2 718 ? 135.466 108.672 126.022 1.00 150.83 718 ASP A C 1
ATOM 8164 O O . ASP B 2 718 ? 135.329 109.212 127.122 1.00 150.83 718 ASP A O 1
ATOM 8169 N N . SER B 2 719 ? 135.212 109.320 124.890 1.00 138.84 719 SER A N 1
ATOM 8170 C CA . SER B 2 719 ? 134.538 110.605 124.935 1.00 138.84 719 SER A CA 1
ATOM 8171 C C . SER B 2 719 ? 133.058 110.393 125.226 1.00 138.84 719 SER A C 1
ATOM 8172 O O . SER B 2 719 ? 132.520 109.292 125.070 1.00 138.84 719 SER A O 1
ATOM 8175 N N . LEU B 2 720 ? 132.397 111.468 125.663 1.00 128.56 720 LEU A N 1
ATOM 8176 C CA . LEU B 2 720 ? 130.995 111.355 126.053 1.00 128.56 720 LEU A CA 1
ATOM 8177 C C . LEU B 2 720 ? 130.098 111.132 124.845 1.00 128.56 720 LEU A C 1
ATOM 8178 O O . LEU B 2 720 ? 129.054 110.483 124.966 1.00 128.56 720 LEU A O 1
ATOM 8183 N N . HIS B 2 721 ? 130.499 111.632 123.674 1.00 126.80 721 HIS A N 1
ATOM 8184 C CA . HIS B 2 721 ? 129.798 111.276 122.448 1.00 126.80 721 HIS A CA 1
ATOM 8185 C C . HIS B 2 721 ? 130.027 109.815 122.102 1.00 126.80 721 HIS A C 1
ATOM 8186 O O . HIS B 2 721 ? 129.098 109.116 121.680 1.00 126.80 721 HIS A O 1
ATOM 8193 N N . GLU B 2 722 ? 131.249 109.325 122.308 1.00 133.91 722 GLU A N 1
ATOM 8194 C CA . GLU B 2 722 ? 131.497 107.897 122.176 1.00 133.91 722 GLU A CA 1
ATOM 8195 C C . GLU B 2 722 ? 130.851 107.103 123.301 1.00 133.91 722 GLU A C 1
ATOM 8196 O O . GLU B 2 722 ? 130.575 105.913 123.120 1.00 133.91 722 GLU A O 1
ATOM 8198 N N . HIS B 2 723 ? 130.618 107.730 124.457 1.00 132.06 723 HIS A N 1
ATOM 8199 C CA . HIS B 2 723 ? 129.849 107.074 125.508 1.00 132.06 723 HIS A CA 1
ATOM 8200 C C . HIS B 2 723 ? 128.407 106.859 125.077 1.00 132.06 723 HIS A C 1
ATOM 8201 O O . HIS B 2 723 ? 127.876 105.752 125.198 1.00 132.06 723 HIS A O 1
ATOM 8208 N N . ILE B 2 724 ? 127.756 107.904 124.557 1.00 125.53 724 ILE A N 1
ATOM 8209 C CA . ILE B 2 724 ? 126.366 107.746 124.131 1.00 125.53 724 ILE A CA 1
ATOM 8210 C C . ILE B 2 724 ? 126.243 107.048 122.789 1.00 125.53 724 ILE A C 1
ATOM 8211 O O . ILE B 2 724 ? 125.124 106.719 122.381 1.00 125.53 724 ILE A O 1
ATOM 8216 N N . ALA B 2 725 ? 127.359 106.815 122.094 1.00 131.24 725 ALA A N 1
ATOM 8217 C CA . ALA B 2 725 ? 127.317 106.262 120.746 1.00 131.24 725 ALA A CA 1
ATOM 8218 C C . ALA B 2 725 ? 126.833 104.821 120.699 1.00 131.24 725 ALA A C 1
ATOM 8219 O O . ALA B 2 725 ? 126.362 104.381 119.647 1.00 131.24 725 ALA A O 1
ATOM 8221 N N . ASN B 2 726 ? 126.928 104.075 121.796 1.00 133.95 726 ASN A N 1
ATOM 8222 C CA . ASN B 2 726 ? 126.542 102.670 121.790 1.00 133.95 726 ASN A CA 1
ATOM 8223 C C . ASN B 2 726 ? 125.340 102.394 122.691 1.00 133.95 726 ASN A C 1
ATOM 8224 O O . ASN B 2 726 ? 125.166 101.277 123.182 1.00 133.95 726 ASN A O 1
ATOM 8229 N N . LEU B 2 727 ? 124.501 103.401 122.910 1.00 127.52 727 LEU A N 1
ATOM 8230 C CA . LEU B 2 727 ? 123.247 103.211 123.625 1.00 127.52 727 LEU A CA 1
ATOM 8231 C C . LEU B 2 727 ? 122.171 102.724 122.662 1.00 127.52 727 LEU A C 1
ATOM 8232 O O . LEU B 2 727 ? 122.435 102.379 121.507 1.00 127.52 727 LEU A O 1
ATOM 8237 N N . ALA B 2 728 ? 120.929 102.702 123.137 1.00 130.44 728 ALA A N 1
ATOM 8238 C CA . ALA B 2 728 ? 119.800 102.265 122.330 1.00 130.44 728 ALA A CA 1
ATOM 8239 C C . ALA B 2 728 ? 118.704 103.319 122.334 1.00 130.44 728 ALA A C 1
ATOM 8240 O O . ALA B 2 728 ? 118.923 104.453 122.767 1.00 130.44 728 ALA A O 1
ATOM 8242 N N . GLY B 2 729 ? 117.532 102.953 121.847 1.00 129.98 729 GLY A N 1
ATOM 8243 C CA . GLY B 2 729 ? 116.397 103.842 121.821 1.00 129.98 729 GLY A CA 1
ATOM 8244 C C . GLY B 2 729 ? 116.374 104.702 120.579 1.00 129.98 729 GLY A C 1
ATOM 8245 O O . GLY B 2 729 ? 117.081 104.473 119.595 1.00 129.98 729 GLY A O 1
ATOM 8246 N N . SER B 2 730 ? 115.524 105.718 120.632 1.00 120.46 730 SER A N 1
ATOM 8247 C CA . SER B 2 730 ? 115.490 106.705 119.576 1.00 120.46 730 SER A CA 1
ATOM 8248 C C . SER B 2 730 ? 116.702 107.618 119.689 1.00 120.46 730 SER A C 1
ATOM 8249 O O . SER B 2 730 ? 117.339 107.694 120.741 1.00 120.46 730 SER A O 1
ATOM 8252 N N . PRO B 2 731 ? 117.048 108.326 118.616 1.00 113.45 731 PRO A N 1
ATOM 8253 C CA . PRO B 2 731 ? 117.992 109.439 118.765 1.00 113.45 731 PRO A CA 1
ATOM 8254 C C . PRO B 2 731 ? 117.436 110.598 119.571 1.00 113.45 731 PRO A C 1
ATOM 8255 O O . PRO B 2 731 ? 118.225 111.428 120.038 1.00 113.45 731 PRO A O 1
ATOM 8259 N N . ALA B 2 732 ? 116.113 110.678 119.754 1.00 114.22 732 ALA A N 1
ATOM 8260 C CA . ALA B 2 732 ? 115.530 111.729 120.583 1.00 114.22 732 ALA A CA 1
ATOM 8261 C C . ALA B 2 732 ? 115.938 111.576 122.043 1.00 114.22 732 ALA A C 1
ATOM 8262 O O . ALA B 2 732 ? 116.407 112.535 122.672 1.00 114.22 732 ALA A O 1
ATOM 8264 N N . ILE B 2 733 ? 115.786 110.371 122.598 1.00 110.69 733 ILE A N 1
ATOM 8265 C CA . ILE B 2 733 ? 116.200 110.168 123.976 1.00 110.69 733 ILE A CA 1
ATOM 8266 C C . ILE B 2 733 ? 117.712 110.184 124.114 1.00 110.69 733 ILE A C 1
ATOM 8267 O O . ILE B 2 733 ? 118.214 110.517 125.185 1.00 110.69 733 ILE A O 1
ATOM 8272 N N . LYS B 2 734 ? 118.457 109.867 123.052 1.00 108.73 734 LYS A N 1
ATOM 8273 C CA . LYS B 2 734 ? 119.906 110.035 123.111 1.00 108.73 734 LYS A CA 1
ATOM 8274 C C . LYS B 2 734 ? 120.285 111.507 123.186 1.00 108.73 734 LYS A C 1
ATOM 8275 O O . LYS B 2 734 ? 121.203 111.880 123.932 1.00 108.73 734 LYS A O 1
ATOM 8281 N N . LYS B 2 735 ? 119.572 112.356 122.443 1.00 104.12 735 LYS A N 1
ATOM 8282 C CA . LYS B 2 735 ? 119.774 113.794 122.560 1.00 104.12 735 LYS A CA 1
ATOM 8283 C C . LYS B 2 735 ? 119.403 114.279 123.951 1.00 104.12 735 LYS A C 1
ATOM 8284 O O . LYS B 2 735 ? 120.091 115.132 124.527 1.00 104.12 735 LYS A O 1
ATOM 8290 N N . GLY B 2 736 ? 118.346 113.703 124.522 1.00 99.96 736 GLY A N 1
ATOM 8291 C CA . GLY B 2 736 ? 117.966 114.047 125.882 1.00 99.96 736 GLY A CA 1
ATOM 8292 C C . GLY B 2 736 ? 119.000 113.637 126.916 1.00 99.96 736 GLY A C 1
ATOM 8293 O O . GLY B 2 736 ? 119.273 114.384 127.857 1.00 99.96 736 GLY A O 1
ATOM 8294 N N . ILE B 2 737 ? 119.598 112.458 126.747 1.00 95.69 737 ILE A N 1
ATOM 8295 C CA . ILE B 2 737 ? 120.606 111.980 127.687 1.00 95.69 737 ILE A CA 1
ATOM 8296 C C . ILE B 2 737 ? 121.866 112.828 127.602 1.00 95.69 737 ILE A C 1
ATOM 8297 O O . ILE B 2 737 ? 122.461 113.187 128.628 1.00 95.69 737 ILE A O 1
ATOM 8302 N N . LEU B 2 738 ? 122.268 113.206 126.386 1.00 99.90 738 LEU A N 1
ATOM 8303 C CA . LEU B 2 738 ? 123.455 114.044 126.249 1.00 99.90 738 LEU A CA 1
ATOM 8304 C C . LEU B 2 738 ? 123.209 115.438 126.815 1.00 99.90 738 LEU A C 1
ATOM 8305 O O . LEU B 2 738 ? 124.088 116.013 127.475 1.00 99.90 738 LEU A O 1
ATOM 8310 N N . GLN B 2 739 ? 122.001 115.971 126.628 1.00 97.68 739 GLN A N 1
ATOM 8311 C CA . GLN B 2 739 ? 121.702 117.263 127.224 1.00 97.68 739 GLN A CA 1
ATOM 8312 C C . GLN B 2 739 ? 121.573 117.187 128.735 1.00 97.68 739 GLN A C 1
ATOM 8313 O O . GLN B 2 739 ? 121.945 118.143 129.422 1.00 97.68 739 GLN A O 1
ATOM 8319 N N . THR B 2 740 ? 121.085 116.073 129.285 1.00 90.69 740 THR A N 1
ATOM 8320 C CA . THR B 2 740 ? 120.979 116.041 130.737 1.00 90.69 740 THR A CA 1
ATOM 8321 C C . THR B 2 740 ? 122.338 115.829 131.388 1.00 90.69 740 THR A C 1
ATOM 8322 O O . THR B 2 740 ? 122.574 116.360 132.478 1.00 90.69 740 THR A O 1
ATOM 8326 N N . VAL B 2 741 ? 123.267 115.146 130.712 1.00 94.24 741 VAL A N 1
ATOM 8327 C CA . VAL B 2 741 ? 124.625 115.064 131.234 1.00 94.24 741 VAL A CA 1
ATOM 8328 C C . VAL B 2 741 ? 125.298 116.428 131.165 1.00 94.24 741 VAL A C 1
ATOM 8329 O O . VAL B 2 741 ? 125.988 116.839 132.110 1.00 94.24 741 VAL A O 1
ATOM 8333 N N . LYS B 2 742 ? 125.046 117.179 130.086 1.00 95.35 742 LYS A N 1
ATOM 8334 C CA . LYS B 2 742 ? 125.588 118.531 129.985 1.00 95.35 742 LYS A CA 1
ATOM 8335 C C . LYS B 2 742 ? 125.030 119.452 131.066 1.00 95.35 742 LYS A C 1
ATOM 8336 O O . LYS B 2 742 ? 125.781 120.220 131.679 1.00 95.35 742 LYS A O 1
ATOM 8342 N N . VAL B 2 743 ? 123.729 119.363 131.352 1.00 92.65 743 VAL A N 1
ATOM 8343 C CA . VAL B 2 743 ? 123.178 120.275 132.349 1.00 92.65 743 VAL A CA 1
ATOM 8344 C C . VAL B 2 743 ? 123.483 119.836 133.771 1.00 92.65 743 VAL A C 1
ATOM 8345 O O . VAL B 2 743 ? 123.472 120.679 134.670 1.00 92.65 743 VAL A O 1
ATOM 8349 N N . VAL B 2 744 ? 123.772 118.557 134.018 1.00 92.82 744 VAL A N 1
ATOM 8350 C CA . VAL B 2 744 ? 124.270 118.185 135.338 1.00 92.82 744 VAL A CA 1
ATOM 8351 C C . VAL B 2 744 ? 125.693 118.687 135.517 1.00 92.82 744 VAL A C 1
ATOM 8352 O O . VAL B 2 744 ? 126.020 119.321 136.527 1.00 92.82 744 VAL A O 1
ATOM 8356 N N . ASP B 2 745 ? 126.543 118.467 134.509 1.00 99.93 745 ASP A N 1
ATOM 8357 C CA . ASP B 2 745 ? 127.948 118.846 134.600 1.00 99.93 745 ASP A CA 1
ATOM 8358 C C . ASP B 2 745 ? 128.131 120.360 134.617 1.00 99.93 745 ASP A C 1
ATOM 8359 O O . ASP B 2 745 ? 129.141 120.848 135.131 1.00 99.93 745 ASP A O 1
ATOM 8364 N N . GLU B 2 746 ? 127.171 121.113 134.090 1.00 99.47 746 GLU A N 1
ATOM 8365 C CA . GLU B 2 746 ? 127.146 122.550 134.310 1.00 99.47 746 GLU A CA 1
ATOM 8366 C C . GLU B 2 746 ? 126.437 122.911 135.603 1.00 99.47 746 GLU A C 1
ATOM 8367 O O . GLU B 2 746 ? 126.733 123.952 136.194 1.00 99.47 746 GLU A O 1
ATOM 8373 N N . LEU B 2 747 ? 125.528 122.063 136.067 1.00 89.77 747 LEU A N 1
ATOM 8374 C CA . LEU B 2 747 ? 124.729 122.391 137.234 1.00 89.77 747 LEU A CA 1
ATOM 8375 C C . LEU B 2 747 ? 125.530 122.227 138.516 1.00 89.77 747 LEU A C 1
ATOM 8376 O O . LEU B 2 747 ? 125.228 122.883 139.517 1.00 89.77 747 LEU A O 1
ATOM 8381 N N . VAL B 2 748 ? 126.544 121.363 138.501 1.00 90.97 748 VAL A N 1
ATOM 8382 C CA . VAL B 2 748 ? 127.461 121.257 139.630 1.00 90.97 748 VAL A CA 1
ATOM 8383 C C . VAL B 2 748 ? 128.249 122.549 139.790 1.00 90.97 748 VAL A C 1
ATOM 8384 O O . VAL B 2 748 ? 128.516 122.997 140.912 1.00 90.97 748 VAL A O 1
ATOM 8388 N N . LYS B 2 749 ? 128.576 123.194 138.666 1.00 104.94 749 LYS A N 1
ATOM 8389 C CA . LYS B 2 749 ? 129.386 124.409 138.663 1.00 104.94 749 LYS A CA 1
ATOM 8390 C C . LYS B 2 749 ? 128.696 125.561 139.381 1.00 104.94 749 LYS A C 1
ATOM 8391 O O . LYS B 2 749 ? 129.355 126.386 140.025 1.00 104.94 749 LYS A O 1
ATOM 8397 N N . VAL B 2 750 ? 127.368 125.614 139.326 1.00 94.91 750 VAL A N 1
ATOM 8398 C CA . VAL B 2 750 ? 126.703 126.802 139.838 1.00 94.91 750 VAL A CA 1
ATOM 8399 C C . VAL B 2 750 ? 126.490 126.739 141.347 1.00 94.91 750 VAL A C 1
ATOM 8400 O O . VAL B 2 750 ? 126.433 127.790 141.996 1.00 94.91 750 VAL A O 1
ATOM 8404 N N . MET B 2 751 ? 126.423 125.554 141.947 1.00 97.01 751 MET A N 1
ATOM 8405 C CA . MET B 2 751 ? 126.164 125.471 143.382 1.00 97.01 751 MET A CA 1
ATOM 8406 C C . MET B 2 751 ? 127.480 125.272 144.136 1.00 97.01 751 MET A C 1
ATOM 8407 O O . MET B 2 751 ? 127.772 124.214 144.695 1.00 97.01 751 MET A O 1
ATOM 8412 N N . GLY B 2 752 ? 128.304 126.320 144.105 1.00 102.37 752 GLY A N 1
ATOM 8413 C CA . GLY B 2 752 ? 129.538 126.364 144.874 1.00 102.37 752 GLY A CA 1
ATOM 8414 C C . GLY B 2 752 ? 130.611 125.370 144.486 1.00 102.37 752 GLY A C 1
ATOM 8415 O O . GLY B 2 752 ? 131.598 125.242 145.216 1.00 102.37 752 GLY A O 1
ATOM 8416 N N . ARG B 2 753 ? 130.421 124.643 143.381 1.00 108.39 753 ARG A N 1
ATOM 8417 C CA . ARG B 2 753 ? 131.330 123.637 142.831 1.00 108.39 753 ARG A CA 1
ATOM 8418 C C . ARG B 2 753 ? 131.578 122.484 143.819 1.00 108.39 753 ARG A C 1
ATOM 8419 O O . ARG B 2 753 ? 132.600 121.796 143.756 1.00 108.39 753 ARG A O 1
ATOM 8427 N N . HIS B 2 754 ? 130.644 122.245 144.735 1.00 106.08 754 HIS A N 1
ATOM 8428 C CA . HIS B 2 754 ? 130.645 121.039 145.547 1.00 106.08 754 HIS A CA 1
ATOM 8429 C C . HIS B 2 754 ? 129.867 119.951 144.830 1.00 106.08 754 HIS A C 1
ATOM 8430 O O . HIS B 2 754 ? 128.809 120.211 144.254 1.00 106.08 754 HIS A O 1
ATOM 8437 N N . LYS B 2 755 ? 130.390 118.735 144.869 1.00 104.36 755 LYS A N 1
ATOM 8438 C CA . LYS B 2 755 ? 129.705 117.629 144.231 1.00 104.36 755 LYS A CA 1
ATOM 8439 C C . LYS B 2 755 ? 128.456 117.243 145.025 1.00 104.36 755 LYS A C 1
ATOM 8440 O O . LYS B 2 755 ? 128.410 117.418 146.244 1.00 104.36 755 LYS A O 1
ATOM 8446 N N . PRO B 2 756 ? 127.415 116.733 144.352 1.00 98.07 756 PRO A N 1
ATOM 8447 C CA . PRO B 2 756 ? 126.170 116.411 145.056 1.00 98.07 756 PRO A CA 1
ATOM 8448 C C . PRO B 2 756 ? 126.242 115.155 145.898 1.00 98.07 756 PRO A C 1
ATOM 8449 O O . PRO B 2 756 ? 127.311 114.577 146.099 1.00 98.07 756 PRO A O 1
ATOM 8453 N N . GLU B 2 757 ? 125.093 114.736 146.413 1.00 98.45 757 GLU A N 1
ATOM 8454 C CA . GLU B 2 757 ? 124.989 113.507 147.183 1.00 98.45 757 GLU A CA 1
ATOM 8455 C C . GLU B 2 757 ? 124.097 112.470 146.527 1.00 98.45 757 GLU A C 1
ATOM 8456 O O . GLU B 2 757 ? 124.491 111.305 146.416 1.00 98.45 757 GLU A O 1
ATOM 8462 N N . ASN B 2 758 ? 122.907 112.850 146.083 1.00 95.52 758 ASN A N 1
ATOM 8463 C CA . ASN B 2 758 ? 121.956 111.895 145.537 1.00 95.52 758 ASN A CA 1
ATOM 8464 C C . ASN B 2 758 ? 121.384 112.462 144.253 1.00 95.52 758 ASN A C 1
ATOM 8465 O O . ASN B 2 758 ? 120.698 113.485 144.279 1.00 95.52 758 ASN A O 1
ATOM 8470 N N . ILE B 2 759 ? 121.661 111.813 143.133 1.00 89.00 759 ILE A N 1
ATOM 8471 C CA . ILE B 2 759 ? 121.098 112.240 141.861 1.00 89.00 759 ILE A CA 1
ATOM 8472 C C . ILE B 2 759 ? 120.120 111.178 141.386 1.00 89.00 759 ILE A C 1
ATOM 8473 O O . ILE B 2 759 ? 120.403 109.980 141.457 1.00 89.00 759 ILE A O 1
ATOM 8478 N N . VAL B 2 760 ? 118.957 111.628 140.927 1.00 90.18 760 VAL A N 1
ATOM 8479 C CA . VAL B 2 760 ? 117.812 110.775 140.642 1.00 90.18 760 VAL A CA 1
ATOM 8480 C C . VAL B 2 760 ? 117.515 110.879 139.159 1.00 90.18 760 VAL A C 1
ATOM 8481 O O . VAL B 2 760 ? 117.526 111.982 138.609 1.00 90.18 760 VAL A O 1
ATOM 8485 N N . ILE B 2 761 ? 117.225 109.759 138.509 1.00 99.06 761 ILE A N 1
ATOM 8486 C CA . ILE B 2 761 ? 116.845 109.813 137.098 1.00 99.06 761 ILE A CA 1
ATOM 8487 C C . ILE B 2 761 ? 115.626 108.941 136.835 1.00 99.06 761 ILE A C 1
ATOM 8488 O O . ILE B 2 761 ? 115.492 107.868 137.434 1.00 99.06 761 ILE A O 1
ATOM 8493 N N . GLU B 2 762 ? 114.730 109.404 135.948 1.00 108.49 762 GLU A N 1
ATOM 8494 C CA . GLU B 2 762 ? 113.810 108.473 135.284 1.00 108.49 762 GLU A CA 1
ATOM 8495 C C . GLU B 2 762 ? 113.308 109.076 133.978 1.00 108.49 762 GLU A C 1
ATOM 8496 O O . GLU B 2 762 ? 113.382 110.286 133.766 1.00 108.49 762 GLU A O 1
ATOM 8502 N N . MET B 2 763 ? 112.765 108.211 133.114 1.00 130.27 763 MET A N 1
ATOM 8503 C CA . MET B 2 763 ? 112.058 108.639 131.911 1.00 130.27 763 MET A CA 1
ATOM 8504 C C . MET B 2 763 ? 110.808 107.793 131.703 1.00 130.27 763 MET A C 1
ATOM 8505 O O . MET B 2 763 ? 110.747 106.636 132.125 1.00 130.27 763 MET A O 1
ATOM 8510 N N . ALA B 2 764 ? 109.810 108.392 131.045 1.00 166.68 764 ALA A N 1
ATOM 8511 C CA . ALA B 2 764 ? 108.546 107.735 130.730 1.00 166.68 764 ALA A CA 1
ATOM 8512 C C . ALA B 2 764 ? 107.834 108.494 129.617 1.00 166.68 764 ALA A C 1
ATOM 8513 O O . ALA B 2 764 ? 107.859 109.728 129.580 1.00 166.68 764 ALA A O 1
ATOM 8515 N N . ARG B 2 765 ? 107.173 107.745 128.727 1.00 194.16 765 ARG A N 1
ATOM 8516 C CA . ARG B 2 765 ? 106.550 108.309 127.531 1.00 194.16 765 ARG A CA 1
ATOM 8517 C C . ARG B 2 765 ? 105.598 107.291 126.913 1.00 194.16 765 ARG A C 1
ATOM 8518 O O . ARG B 2 765 ? 105.222 106.298 127.541 1.00 194.16 765 ARG A O 1
ATOM 8520 N N . GLU B 2 766 ? 105.198 107.584 125.671 1.00 199.43 766 GLU A N 1
ATOM 8521 C CA . GLU B 2 766 ? 104.538 106.658 124.738 1.00 199.43 766 GLU A CA 1
ATOM 8522 C C . GLU B 2 766 ? 103.174 106.167 125.240 1.00 199.43 766 GLU A C 1
ATOM 8523 O O . GLU B 2 766 ? 102.976 104.996 125.564 1.00 199.43 766 GLU A O 1
ATOM 8525 N N . ASN B 2 767 ? 102.228 107.107 125.293 1.00 199.86 767 ASN A N 1
ATOM 8526 C CA . ASN B 2 767 ? 100.815 106.790 125.523 1.00 199.86 767 ASN A CA 1
ATOM 8527 C C . ASN B 2 767 ? 100.059 106.788 124.190 1.00 199.86 767 ASN A C 1
ATOM 8528 O O . ASN B 2 767 ? 99.390 107.761 123.830 1.00 199.86 767 ASN A O 1
ATOM 8533 N N . GLN B 2 768 ? 100.142 105.669 123.459 1.00 216.58 768 GLN A N 1
ATOM 8534 C CA . GLN B 2 768 ? 99.566 105.550 122.114 1.00 216.58 768 GLN A CA 1
ATOM 8535 C C . GLN B 2 768 ? 98.806 104.223 121.993 1.00 216.58 768 GLN A C 1
ATOM 8536 O O . GLN B 2 768 ? 99.002 103.465 121.042 1.00 216.58 768 GLN A O 1
ATOM 8538 N N . THR B 2 769 ? 97.932 103.944 122.966 1.00 225.15 769 THR A N 1
ATOM 8539 C CA . THR B 2 769 ? 97.210 102.673 122.976 1.00 225.15 769 THR A CA 1
ATOM 8540 C C . THR B 2 769 ? 96.072 102.640 121.958 1.00 225.15 769 THR A C 1
ATOM 8541 O O . THR B 2 769 ? 95.538 101.559 121.678 1.00 225.15 769 THR A O 1
ATOM 8543 N N . THR B 2 770 ? 95.695 103.808 121.415 1.00 233.03 770 THR A N 1
ATOM 8544 C CA . THR B 2 770 ? 94.625 103.987 120.417 1.00 233.03 770 THR A CA 1
ATOM 8545 C C . THR B 2 770 ? 93.285 103.452 120.939 1.00 233.03 770 THR A C 1
ATOM 8546 O O . THR B 2 770 ? 92.702 102.510 120.392 1.00 233.03 770 THR A O 1
ATOM 8550 N N . GLN B 2 771 ? 92.875 103.977 122.102 1.00 237.87 771 GLN A N 1
ATOM 8551 C CA . GLN B 2 771 ? 91.497 103.948 122.624 1.00 237.87 771 GLN A CA 1
ATOM 8552 C C . GLN B 2 771 ? 91.050 102.571 123.130 1.00 237.87 771 GLN A C 1
ATOM 8553 O O . GLN B 2 771 ? 90.010 102.459 123.785 1.00 237.87 771 GLN A O 1
ATOM 8555 N N . LYS B 2 772 ? 91.857 101.532 122.866 1.00 240.07 772 LYS A N 1
ATOM 8556 C CA . LYS B 2 772 ? 91.655 100.143 123.290 1.00 240.07 772 LYS A CA 1
ATOM 8557 C C . LYS B 2 772 ? 90.260 99.583 123.017 1.00 240.07 772 LYS A C 1
ATOM 8558 O O . LYS B 2 772 ? 89.768 98.746 123.781 1.00 240.07 772 LYS A O 1
ATOM 8560 N N . GLY B 2 773 ? 89.616 100.035 121.937 1.00 237.99 773 GLY A N 1
ATOM 8561 C CA . GLY B 2 773 ? 88.229 99.672 121.704 1.00 237.99 773 GLY A CA 1
ATOM 8562 C C . GLY B 2 773 ? 88.046 98.237 121.255 1.00 237.99 773 GLY A C 1
ATOM 8563 O O . GLY B 2 773 ? 87.075 97.581 121.645 1.00 237.99 773 GLY A O 1
ATOM 8564 N N . GLN B 2 774 ? 88.966 97.730 120.438 1.00 234.50 774 GLN A N 1
ATOM 8565 C CA . GLN B 2 774 ? 88.924 96.349 119.982 1.00 234.50 774 GLN A CA 1
ATOM 8566 C C . GLN B 2 774 ? 89.897 95.447 120.726 1.00 234.50 774 GLN A C 1
ATOM 8567 O O . GLN B 2 774 ? 89.891 94.234 120.493 1.00 234.50 774 GLN A O 1
ATOM 8569 N N . LYS B 2 775 ? 90.729 96.004 121.609 1.00 231.37 775 LYS A N 1
ATOM 8570 C CA . LYS B 2 775 ? 91.704 95.206 122.341 1.00 231.37 775 LYS A CA 1
ATOM 8571 C C . LYS B 2 775 ? 91.062 94.306 123.385 1.00 231.37 775 LYS A C 1
ATOM 8572 O O . LYS B 2 775 ? 91.615 93.243 123.684 1.00 231.37 775 LYS A O 1
ATOM 8574 N N . ASN B 2 776 ? 89.916 94.699 123.939 1.00 231.43 776 ASN A N 1
ATOM 8575 C CA . ASN B 2 776 ? 89.228 93.862 124.915 1.00 231.43 776 ASN A CA 1
ATOM 8576 C C . ASN B 2 776 ? 88.498 92.704 124.240 1.00 231.43 776 ASN A C 1
ATOM 8577 O O . ASN B 2 776 ? 88.583 91.556 124.687 1.00 231.43 776 ASN A O 1
ATOM 8582 N N . SER B 2 777 ? 87.803 92.984 123.137 1.00 232.45 777 SER A N 1
ATOM 8583 C CA . SER B 2 777 ? 87.020 91.957 122.464 1.00 232.45 777 SER A CA 1
ATOM 8584 C C . SER B 2 777 ? 87.870 91.051 121.588 1.00 232.45 777 SER A C 1
ATOM 8585 O O . SER B 2 777 ? 87.335 90.116 120.987 1.00 232.45 777 SER A O 1
ATOM 8588 N N . ARG B 2 778 ? 89.173 91.312 121.489 1.00 231.74 778 ARG A N 1
ATOM 8589 C CA . ARG B 2 778 ? 90.053 90.445 120.716 1.00 231.74 778 ARG A CA 1
ATOM 8590 C C . ARG B 2 778 ? 90.483 89.234 121.533 1.00 231.74 778 ARG A C 1
ATOM 8591 O O . ARG B 2 778 ? 90.479 88.103 121.036 1.00 231.74 778 ARG A O 1
ATOM 8593 N N . GLU B 2 779 ? 90.901 89.461 122.779 1.00 234.52 779 GLU A N 1
ATOM 8594 C CA . GLU B 2 779 ? 91.311 88.378 123.666 1.00 234.52 779 GLU A CA 1
ATOM 8595 C C . GLU B 2 779 ? 90.527 88.361 124.972 1.00 234.52 779 GLU A C 1
ATOM 8596 O O . GLU B 2 779 ? 90.035 87.301 125.372 1.00 234.52 779 GLU A O 1
ATOM 8602 N N . ARG B 2 780 ? 90.393 89.502 125.652 1.00 232.10 780 ARG A N 1
ATOM 8603 C CA . ARG B 2 780 ? 89.837 89.531 127.001 1.00 232.10 780 ARG A CA 1
ATOM 8604 C C . ARG B 2 780 ? 88.334 89.295 127.024 1.00 232.10 780 ARG A C 1
ATOM 8605 O O . ARG B 2 780 ? 87.883 88.278 127.568 1.00 232.10 780 ARG A O 1
ATOM 8607 N N . MET B 2 781 ? 87.554 90.206 126.425 1.00 231.08 781 MET A N 1
ATOM 8608 C CA . MET B 2 781 ? 86.115 89.994 126.289 1.00 231.08 781 MET A CA 1
ATOM 8609 C C . MET B 2 781 ? 85.822 88.781 125.418 1.00 231.08 781 MET A C 1
ATOM 8610 O O . MET B 2 781 ? 84.846 88.063 125.671 1.00 231.08 781 MET A O 1
ATOM 8615 N N . LYS B 2 782 ? 86.709 88.489 124.454 1.00 230.09 782 LYS A N 1
ATOM 8616 C CA . LYS B 2 782 ? 86.612 87.278 123.640 1.00 230.09 782 LYS A CA 1
ATOM 8617 C C . LYS B 2 782 ? 86.677 86.006 124.486 1.00 230.09 782 LYS A C 1
ATOM 8618 O O . LYS B 2 782 ? 86.217 84.948 124.040 1.00 230.09 782 LYS A O 1
ATOM 8624 N N . ARG B 2 783 ? 87.227 86.100 125.708 1.00 229.74 783 ARG A N 1
ATOM 8625 C CA . ARG B 2 783 ? 87.199 84.997 126.666 1.00 229.74 783 ARG A CA 1
ATOM 8626 C C . ARG B 2 783 ? 85.781 84.494 126.927 1.00 229.74 783 ARG A C 1
ATOM 8627 O O . ARG B 2 783 ? 85.564 83.280 127.035 1.00 229.74 783 ARG A O 1
ATOM 8629 N N . ILE B 2 784 ? 84.793 85.398 126.976 1.00 228.38 784 ILE A N 1
ATOM 8630 C CA . ILE B 2 784 ? 83.428 84.933 127.215 1.00 228.38 784 ILE A CA 1
ATOM 8631 C C . ILE B 2 784 ? 82.884 84.214 125.983 1.00 228.38 784 ILE A C 1
ATOM 8632 O O . ILE B 2 784 ? 82.005 83.355 126.113 1.00 228.38 784 ILE A O 1
ATOM 8637 N N . GLU B 2 785 ? 83.439 84.495 124.796 1.00 230.71 785 GLU A N 1
ATOM 8638 C CA . GLU B 2 785 ? 83.130 83.700 123.615 1.00 230.71 785 GLU A CA 1
ATOM 8639 C C . GLU B 2 785 ? 83.679 82.282 123.706 1.00 230.71 785 GLU A C 1
ATOM 8640 O O . GLU B 2 785 ? 83.089 81.375 123.110 1.00 230.71 785 GLU A O 1
ATOM 8646 N N . GLU B 2 786 ? 84.774 82.050 124.436 1.00 231.89 786 GLU A N 1
ATOM 8647 C CA . GLU B 2 786 ? 85.059 80.675 124.819 1.00 231.89 786 GLU A CA 1
ATOM 8648 C C . GLU B 2 786 ? 84.556 80.354 126.214 1.00 231.89 786 GLU A C 1
ATOM 8649 O O . GLU B 2 786 ? 84.671 79.201 126.645 1.00 231.89 786 GLU A O 1
ATOM 8655 N N . GLY B 2 787 ? 83.983 81.339 126.913 1.00 230.69 787 GLY A N 1
ATOM 8656 C CA . GLY B 2 787 ? 83.134 81.021 128.045 1.00 230.69 787 GLY A CA 1
ATOM 8657 C C . GLY B 2 787 ? 81.952 80.172 127.631 1.00 230.69 787 GLY A C 1
ATOM 8658 O O . GLY B 2 787 ? 81.570 79.244 128.345 1.00 230.69 787 GLY A O 1
ATOM 8659 N N . ILE B 2 788 ? 81.407 80.436 126.437 1.00 231.98 788 ILE A N 1
ATOM 8660 C CA . ILE B 2 788 ? 80.389 79.576 125.835 1.00 231.98 788 ILE A CA 1
ATOM 8661 C C . ILE B 2 788 ? 80.957 78.182 125.570 1.00 231.98 788 ILE A C 1
ATOM 8662 O O . ILE B 2 788 ? 80.226 77.182 125.585 1.00 231.98 788 ILE A O 1
ATOM 8667 N N . LYS B 2 789 ? 82.276 78.094 125.350 1.00 233.20 789 LYS A N 1
ATOM 8668 C CA . LYS B 2 789 ? 82.936 76.799 125.228 1.00 233.20 789 LYS A CA 1
ATOM 8669 C C . LYS B 2 789 ? 82.868 76.006 126.529 1.00 233.20 789 LYS A C 1
ATOM 8670 O O . LYS B 2 789 ? 82.782 74.773 126.498 1.00 233.20 789 LYS A O 1
ATOM 8676 N N . GLU B 2 790 ? 82.869 76.685 127.676 1.00 231.30 790 GLU A N 1
ATOM 8677 C CA . GLU B 2 790 ? 82.866 75.987 128.955 1.00 231.30 790 GLU A CA 1
ATOM 8678 C C . GLU B 2 790 ? 81.595 76.227 129.761 1.00 231.30 790 GLU A C 1
ATOM 8679 O O . GLU B 2 790 ? 80.922 75.271 130.155 1.00 231.30 790 GLU A O 1
ATOM 8685 N N . LEU B 2 791 ? 81.251 77.490 130.010 1.00 230.39 791 LEU A N 1
ATOM 8686 C CA . LEU B 2 791 ? 80.144 77.809 130.905 1.00 230.39 791 LEU A CA 1
ATOM 8687 C C . LEU B 2 791 ? 78.800 77.551 130.234 1.00 230.39 791 LEU A C 1
ATOM 8688 O O . LEU B 2 791 ? 78.016 76.713 130.689 1.00 230.39 791 LEU A O 1
ATOM 8693 N N . GLY B 2 792 ? 78.524 78.261 129.141 1.00 230.93 792 GLY A N 1
ATOM 8694 C CA . GLY B 2 792 ? 77.277 78.144 128.416 1.00 230.93 792 GLY A CA 1
ATOM 8695 C C . GLY B 2 792 ? 76.337 79.318 128.597 1.00 230.93 792 GLY A C 1
ATOM 8696 O O . GLY B 2 792 ? 75.438 79.507 127.766 1.00 230.93 792 GLY A O 1
ATOM 8697 N N . SER B 2 793 ? 76.516 80.110 129.654 1.00 232.77 793 SER A N 1
ATOM 8698 C CA . SER B 2 793 ? 75.637 81.241 129.924 1.00 232.77 793 SER A CA 1
ATOM 8699 C C . SER B 2 793 ? 75.912 82.395 128.971 1.00 232.77 793 SER A C 1
ATOM 8700 O O . SER B 2 793 ? 76.804 83.212 129.216 1.00 232.77 793 SER A O 1
ATOM 8703 N N . GLN B 2 794 ? 75.152 82.468 127.884 1.00 232.04 794 GLN A N 1
ATOM 8704 C CA . GLN B 2 794 ? 75.253 83.586 126.953 1.00 232.04 794 GLN A CA 1
ATOM 8705 C C . GLN B 2 794 ? 74.630 84.807 127.611 1.00 232.04 794 GLN A C 1
ATOM 8706 O O . GLN B 2 794 ? 73.414 84.994 127.574 1.00 232.04 794 GLN A O 1
ATOM 8708 N N . ILE B 2 795 ? 75.474 85.634 128.230 1.00 234.07 795 ILE A N 1
ATOM 8709 C CA . ILE B 2 795 ? 74.996 86.789 128.984 1.00 234.07 795 ILE A CA 1
ATOM 8710 C C . ILE B 2 795 ? 74.462 87.862 128.040 1.00 234.07 795 ILE A C 1
ATOM 8711 O O . ILE B 2 795 ? 73.453 88.518 128.329 1.00 234.07 795 ILE A O 1
ATOM 8716 N N . LEU B 2 796 ? 75.097 88.027 126.877 1.00 233.72 796 LEU A N 1
ATOM 8717 C CA . LEU B 2 796 ? 74.611 88.971 125.877 1.00 233.72 796 LEU A CA 1
ATOM 8718 C C . LEU B 2 796 ? 73.310 88.535 125.219 1.00 233.72 796 LEU A C 1
ATOM 8719 O O . LEU B 2 796 ? 72.673 89.360 124.559 1.00 233.72 796 LEU A O 1
ATOM 8724 N N . LYS B 2 797 ? 72.906 87.270 125.369 1.00 238.58 797 LYS A N 1
ATOM 8725 C CA . LYS B 2 797 ? 71.650 86.812 124.788 1.00 238.58 797 LYS A CA 1
ATOM 8726 C C . LYS B 2 797 ? 70.435 87.418 125.477 1.00 238.58 797 LYS A C 1
ATOM 8727 O O . LYS B 2 797 ? 69.375 87.522 124.853 1.00 238.58 797 LYS A O 1
ATOM 8729 N N . GLU B 2 798 ? 70.560 87.820 126.741 1.00 242.32 798 GLU A N 1
ATOM 8730 C CA . GLU B 2 798 ? 69.477 88.509 127.431 1.00 242.32 798 GLU A CA 1
ATOM 8731 C C . GLU B 2 798 ? 69.593 90.022 127.343 1.00 242.32 798 GLU A C 1
ATOM 8732 O O . GLU B 2 798 ? 68.572 90.715 127.407 1.00 242.32 798 GLU A O 1
ATOM 8738 N N . HIS B 2 799 ? 70.807 90.546 127.202 1.00 238.94 799 HIS A N 1
ATOM 8739 C CA . HIS B 2 799 ? 71.025 91.972 126.968 1.00 238.94 799 HIS A CA 1
ATOM 8740 C C . HIS B 2 799 ? 72.233 92.147 126.050 1.00 238.94 799 HIS A C 1
ATOM 8741 O O . HIS B 2 799 ? 73.389 92.049 126.492 1.00 238.94 799 HIS A O 1
ATOM 8748 N N . PRO B 2 800 ? 72.006 92.353 124.757 1.00 236.66 800 PRO A N 1
ATOM 8749 C CA . PRO B 2 800 ? 73.127 92.687 123.873 1.00 236.66 800 PRO A CA 1
ATOM 8750 C C . PRO B 2 800 ? 73.629 94.092 124.156 1.00 236.66 800 PRO A C 1
ATOM 8751 O O . PRO B 2 800 ? 72.986 95.083 123.798 1.00 236.66 800 PRO A O 1
ATOM 8755 N N . VAL B 2 801 ? 74.775 94.183 124.819 1.00 229.06 801 VAL A N 1
ATOM 8756 C CA . VAL B 2 801 ? 75.406 95.452 125.148 1.00 229.06 801 VAL A CA 1
ATOM 8757 C C . VAL B 2 801 ? 76.702 95.532 124.354 1.00 229.06 801 VAL A C 1
ATOM 8758 O O . VAL B 2 801 ? 77.418 94.530 124.224 1.00 229.06 801 VAL A O 1
ATOM 8762 N N . GLU B 2 802 ? 76.981 96.713 123.797 1.00 229.07 802 GLU A N 1
ATOM 8763 C CA . GLU B 2 802 ? 78.090 96.907 122.874 1.00 229.07 802 GLU A CA 1
ATOM 8764 C C . GLU B 2 802 ? 79.430 96.703 123.577 1.00 229.07 802 GLU A C 1
ATOM 8765 O O . GLU B 2 802 ? 79.539 96.735 124.807 1.00 229.07 802 GLU A O 1
ATOM 8771 N N . ASN B 2 803 ? 80.462 96.495 122.771 1.00 231.72 803 ASN A N 1
ATOM 8772 C CA . ASN B 2 803 ? 81.745 96.014 123.256 1.00 231.72 803 ASN A CA 1
ATOM 8773 C C . ASN B 2 803 ? 82.863 96.985 122.902 1.00 231.72 803 ASN A C 1
ATOM 8774 O O . ASN B 2 803 ? 84.030 96.607 122.782 1.00 231.72 803 ASN A O 1
ATOM 8779 N N . THR B 2 804 ? 82.508 98.259 122.736 1.00 231.97 804 THR A N 1
ATOM 8780 C CA . THR B 2 804 ? 83.495 99.305 122.508 1.00 231.97 804 THR A CA 1
ATOM 8781 C C . THR B 2 804 ? 83.442 100.417 123.541 1.00 231.97 804 THR A C 1
ATOM 8782 O O . THR B 2 804 ? 84.354 101.249 123.561 1.00 231.97 804 THR A O 1
ATOM 8786 N N . GLN B 2 805 ? 82.425 100.466 124.393 1.00 224.72 805 GLN A N 1
ATOM 8787 C CA . GLN B 2 805 ? 82.343 101.421 125.489 1.00 224.72 805 GLN A CA 1
ATOM 8788 C C . GLN B 2 805 ? 82.516 100.714 126.826 1.00 224.72 805 GLN A C 1
ATOM 8789 O O . GLN B 2 805 ? 81.870 101.051 127.820 1.00 224.72 805 GLN A O 1
ATOM 8795 N N . LEU B 2 806 ? 83.397 99.714 126.856 1.00 218.83 806 LEU A N 1
ATOM 8796 C CA . LEU B 2 806 ? 83.779 99.024 128.080 1.00 218.83 806 LEU A CA 1
ATOM 8797 C C . LEU B 2 806 ? 84.920 99.722 128.811 1.00 218.83 806 LEU A C 1
ATOM 8798 O O . LEU B 2 806 ? 85.533 99.125 129.701 1.00 218.83 806 LEU A O 1
ATOM 8803 N N . GLN B 2 807 ? 85.223 100.967 128.448 1.00 213.90 807 GLN A N 1
ATOM 8804 C CA . GLN B 2 807 ? 86.313 101.694 129.077 1.00 213.90 807 GLN A CA 1
ATOM 8805 C C . GLN B 2 807 ? 85.963 102.131 130.496 1.00 213.90 807 GLN A C 1
ATOM 8806 O O . GLN B 2 807 ? 86.870 102.333 131.309 1.00 213.90 807 GLN A O 1
ATOM 8812 N N . ASN B 2 808 ? 84.675 102.253 130.817 1.00 217.51 808 ASN A N 1
ATOM 8813 C CA . ASN B 2 808 ? 84.256 102.445 132.201 1.00 217.51 808 ASN A CA 1
ATOM 8814 C C . ASN B 2 808 ? 84.509 101.156 132.975 1.00 217.51 808 ASN A C 1
ATOM 8815 O O . ASN B 2 808 ? 84.025 100.087 132.590 1.00 217.51 808 ASN A O 1
ATOM 8820 N N . GLU B 2 809 ? 85.254 101.268 134.074 1.00 212.64 809 GLU A N 1
ATOM 8821 C CA . GLU B 2 809 ? 85.848 100.112 134.734 1.00 212.64 809 GLU A CA 1
ATOM 8822 C C . GLU B 2 809 ? 84.839 99.226 135.455 1.00 212.64 809 GLU A C 1
ATOM 8823 O O . GLU B 2 809 ? 85.095 98.028 135.610 1.00 212.64 809 GLU A O 1
ATOM 8829 N N . LYS B 2 810 ? 83.697 99.771 135.875 1.00 211.65 810 LYS A N 1
ATOM 8830 C CA . LYS B 2 810 ? 82.787 99.002 136.717 1.00 211.65 810 LYS A CA 1
ATOM 8831 C C . LYS B 2 810 ? 82.020 97.967 135.905 1.00 211.65 810 LYS A C 1
ATOM 8832 O O . LYS B 2 810 ? 81.972 96.791 136.278 1.00 211.65 810 LYS A O 1
ATOM 8838 N N . LEU B 2 811 ? 81.436 98.375 134.774 1.00 214.67 811 LEU A N 1
ATOM 8839 C CA . LEU B 2 811 ? 80.754 97.406 133.920 1.00 214.67 811 LEU A CA 1
ATOM 8840 C C . LEU B 2 811 ? 81.754 96.488 133.233 1.00 214.67 811 LEU A C 1
ATOM 8841 O O . LEU B 2 811 ? 81.429 95.333 132.934 1.00 214.67 811 LEU A O 1
ATOM 8846 N N . TYR B 2 812 ? 82.973 96.983 133.006 1.00 215.31 812 TYR A N 1
ATOM 8847 C CA . TYR B 2 812 ? 84.052 96.162 132.464 1.00 215.31 812 TYR A CA 1
ATOM 8848 C C . TYR B 2 812 ? 84.390 95.021 133.411 1.00 215.31 812 TYR A C 1
ATOM 8849 O O . TYR B 2 812 ? 84.432 93.849 133.014 1.00 215.31 812 TYR A O 1
ATOM 8858 N N . LEU B 2 813 ? 84.563 95.345 134.689 1.00 215.11 813 LEU A N 1
ATOM 8859 C CA . LEU B 2 813 ? 84.891 94.325 135.668 1.00 215.11 813 LEU A CA 1
ATOM 8860 C C . LEU B 2 813 ? 83.668 93.492 136.031 1.00 215.11 813 LEU A C 1
ATOM 8861 O O . LEU B 2 813 ? 83.812 92.368 136.519 1.00 215.11 813 LEU A O 1
ATOM 8866 N N . TYR B 2 814 ? 82.464 94.006 135.766 1.00 218.71 814 TYR A N 1
ATOM 8867 C CA . TYR B 2 814 ? 81.267 93.186 135.914 1.00 218.71 814 TYR A CA 1
ATOM 8868 C C . TYR B 2 814 ? 81.206 92.110 134.848 1.00 218.71 814 TYR A C 1
ATOM 8869 O O . TYR B 2 814 ? 81.014 90.927 135.151 1.00 218.71 814 TYR A O 1
ATOM 8878 N N . TYR B 2 815 ? 81.344 92.504 133.585 1.00 224.54 815 TYR A N 1
ATOM 8879 C CA . TYR B 2 815 ? 81.230 91.532 132.514 1.00 224.54 815 TYR A CA 1
ATOM 8880 C C . TYR B 2 815 ? 82.452 90.626 132.444 1.00 224.54 815 TYR A C 1
ATOM 8881 O O . TYR B 2 815 ? 82.373 89.543 131.855 1.00 224.54 815 TYR A O 1
ATOM 8890 N N . LEU B 2 816 ? 83.562 91.018 133.074 1.00 216.33 816 LEU A N 1
ATOM 8891 C CA . LEU B 2 816 ? 84.664 90.101 133.327 1.00 216.33 816 LEU A CA 1
ATOM 8892 C C . LEU B 2 816 ? 84.490 89.307 134.622 1.00 216.33 816 LEU A C 1
ATOM 8893 O O . LEU B 2 816 ? 85.486 88.846 135.191 1.00 216.33 816 LEU A O 1
ATOM 8898 N N . GLN B 2 817 ? 83.253 89.139 135.102 1.00 215.63 817 GLN A N 1
ATOM 8899 C CA . GLN B 2 817 ? 83.004 88.433 136.354 1.00 215.63 817 GLN A CA 1
ATOM 8900 C C . GLN B 2 817 ? 81.797 87.502 136.203 1.00 215.63 817 GLN A C 1
ATOM 8901 O O . GLN B 2 817 ? 81.082 87.232 137.176 1.00 215.63 817 GLN A O 1
ATOM 8907 N N . ASN B 2 818 ? 81.526 87.053 134.969 1.00 218.30 818 ASN A N 1
ATOM 8908 C CA . ASN B 2 818 ? 80.521 86.034 134.626 1.00 218.30 818 ASN A CA 1
ATOM 8909 C C . ASN B 2 818 ? 79.088 86.471 134.975 1.00 218.30 818 ASN A C 1
ATOM 8910 O O . ASN B 2 818 ? 78.163 85.654 134.986 1.00 218.30 818 ASN A O 1
ATOM 8915 N N . GLY B 2 819 ? 78.864 87.755 135.245 1.00 218.13 819 GLY A N 1
ATOM 8916 C CA . GLY B 2 819 ? 77.600 88.182 135.817 1.00 218.13 819 GLY A CA 1
ATOM 8917 C C . GLY B 2 819 ? 77.375 87.675 137.225 1.00 218.13 819 GLY A C 1
ATOM 8918 O O . GLY B 2 819 ? 76.228 87.575 137.670 1.00 218.13 819 GLY A O 1
ATOM 8919 N N . ARG B 2 820 ? 78.453 87.354 137.941 1.00 220.40 820 ARG A N 1
ATOM 8920 C CA . ARG B 2 820 ? 78.398 86.680 139.231 1.00 220.40 820 ARG A CA 1
ATOM 8921 C C . ARG B 2 820 ? 79.187 87.484 140.255 1.00 220.40 820 ARG A C 1
ATOM 8922 O O . ARG B 2 820 ? 79.521 88.648 140.013 1.00 220.40 820 ARG A O 1
ATOM 8930 N N . ASP B 2 821 ? 79.470 86.885 141.406 1.00 220.55 821 ASP A N 1
ATOM 8931 C CA . ASP B 2 821 ? 80.420 87.423 142.368 1.00 220.55 821 ASP A CA 1
ATOM 8932 C C . ASP B 2 821 ? 81.433 86.334 142.695 1.00 220.55 821 ASP A C 1
ATOM 8933 O O . ASP B 2 821 ? 81.090 85.148 142.712 1.00 220.55 821 ASP A O 1
ATOM 8938 N N . MET B 2 822 ? 82.685 86.725 142.941 1.00 222.80 822 MET A N 1
ATOM 8939 C CA . MET B 2 822 ? 83.677 85.787 143.455 1.00 222.80 822 MET A CA 1
ATOM 8940 C C . MET B 2 822 ? 83.658 85.667 144.970 1.00 222.80 822 MET A C 1
ATOM 8941 O O . MET B 2 822 ? 84.574 85.071 145.539 1.00 222.80 822 MET A O 1
ATOM 8946 N N . TYR B 2 823 ? 82.655 86.213 145.645 1.00 218.30 823 TYR A N 1
ATOM 8947 C CA . TYR B 2 823 ? 82.607 86.138 147.095 1.00 218.30 823 TYR A CA 1
ATOM 8948 C C . TYR B 2 823 ? 81.445 85.285 147.587 1.00 218.30 823 TYR A C 1
ATOM 8949 O O . TYR B 2 823 ? 81.661 84.297 148.293 1.00 218.30 823 TYR A O 1
ATOM 8958 N N . VAL B 2 824 ? 80.215 85.626 147.215 1.00 218.10 824 VAL A N 1
ATOM 8959 C CA . VAL B 2 824 ? 79.043 84.859 147.615 1.00 218.10 824 VAL A CA 1
ATOM 8960 C C . VAL B 2 824 ? 78.215 84.536 146.381 1.00 218.10 824 VAL A C 1
ATOM 8961 O O . VAL B 2 824 ? 78.224 85.267 145.385 1.00 218.10 824 VAL A O 1
ATOM 8965 N N . ASP B 2 825 ? 77.498 83.419 146.455 1.00 217.07 825 ASP A N 1
ATOM 8966 C CA . ASP B 2 825 ? 76.698 82.916 145.342 1.00 217.07 825 ASP A CA 1
ATOM 8967 C C . ASP B 2 825 ? 75.444 83.770 145.210 1.00 217.07 825 ASP A C 1
ATOM 8968 O O . ASP B 2 825 ? 74.466 83.572 145.934 1.00 217.07 825 ASP A O 1
ATOM 8973 N N . GLN B 2 826 ? 75.466 84.715 144.277 1.00 214.30 826 GLN A N 1
ATOM 8974 C CA . GLN B 2 826 ? 74.344 85.618 144.055 1.00 214.30 826 GLN A CA 1
ATOM 8975 C C . GLN B 2 826 ? 74.419 86.139 142.625 1.00 214.30 826 GLN A C 1
ATOM 8976 O O . GLN B 2 826 ? 75.219 85.664 141.812 1.00 214.30 826 GLN A O 1
ATOM 8982 N N . GLU B 2 827 ? 73.573 87.112 142.315 1.00 213.56 827 GLU A N 1
ATOM 8983 C CA . GLU B 2 827 ? 73.603 87.829 141.051 1.00 213.56 827 GLU A CA 1
ATOM 8984 C C . GLU B 2 827 ? 73.796 89.317 141.340 1.00 213.56 827 GLU A C 1
ATOM 8985 O O . GLU B 2 827 ? 73.969 89.727 142.491 1.00 213.56 827 GLU A O 1
ATOM 8987 N N . LEU B 2 828 ? 73.764 90.131 140.287 1.00 214.17 828 LEU A N 1
ATOM 8988 C CA . LEU B 2 828 ? 73.988 91.562 140.424 1.00 214.17 828 LEU A CA 1
ATOM 8989 C C . LEU B 2 828 ? 73.018 92.327 139.535 1.00 214.17 828 LEU A C 1
ATOM 8990 O O . LEU B 2 828 ? 72.497 91.804 138.548 1.00 214.17 828 LEU A O 1
ATOM 8995 N N . ASP B 2 829 ? 72.782 93.582 139.909 1.00 218.55 829 ASP A N 1
ATOM 8996 C CA . ASP B 2 829 ? 71.997 94.513 139.113 1.00 218.55 829 ASP A CA 1
ATOM 8997 C C . ASP B 2 829 ? 72.947 95.352 138.272 1.00 218.55 829 ASP A C 1
ATOM 8998 O O . ASP B 2 829 ? 73.908 95.924 138.796 1.00 218.55 829 ASP A O 1
ATOM 9003 N N . ILE B 2 830 ? 72.668 95.428 136.972 1.00 219.82 830 ILE A N 1
ATOM 9004 C CA . ILE B 2 830 ? 73.553 96.148 136.066 1.00 219.82 830 ILE A CA 1
ATOM 9005 C C . ILE B 2 830 ? 73.376 97.658 136.234 1.00 219.82 830 ILE A C 1
ATOM 9006 O O . ILE B 2 830 ? 74.348 98.418 136.156 1.00 219.82 830 ILE A O 1
ATOM 9011 N N . ASN B 2 831 ? 72.161 98.118 136.524 1.00 218.77 831 ASN A N 1
ATOM 9012 C CA . ASN B 2 831 ? 71.925 99.547 136.669 1.00 218.77 831 ASN A CA 1
ATOM 9013 C C . ASN B 2 831 ? 72.190 100.050 138.084 1.00 218.77 831 ASN A C 1
ATOM 9014 O O . ASN B 2 831 ? 72.366 101.259 138.270 1.00 218.77 831 ASN A O 1
ATOM 9019 N N . ARG B 2 832 ? 72.219 99.164 139.078 1.00 216.69 832 ARG A N 1
ATOM 9020 C CA . ARG B 2 832 ? 72.502 99.540 140.463 1.00 216.69 832 ARG A CA 1
ATOM 9021 C C . ARG B 2 832 ? 73.938 99.218 140.858 1.00 216.69 832 ARG A C 1
ATOM 9022 O O . ARG B 2 832 ? 74.210 98.834 141.999 1.00 216.69 832 ARG A O 1
ATOM 9024 N N . LEU B 2 833 ? 74.881 99.364 139.927 1.00 215.51 833 LEU A N 1
ATOM 9025 C CA . LEU B 2 833 ? 76.288 99.130 140.222 1.00 215.51 833 LEU A CA 1
ATOM 9026 C C . LEU B 2 833 ? 76.944 100.280 140.971 1.00 215.51 833 LEU A C 1
ATOM 9027 O O . LEU B 2 833 ? 78.097 100.137 141.392 1.00 215.51 833 LEU A O 1
ATOM 9032 N N . SER B 2 834 ? 76.253 101.410 141.135 1.00 213.65 834 SER A N 1
ATOM 9033 C CA . SER B 2 834 ? 76.860 102.561 141.797 1.00 213.65 834 SER A CA 1
ATOM 9034 C C . SER B 2 834 ? 77.056 102.306 143.286 1.00 213.65 834 SER A C 1
ATOM 9035 O O . SER B 2 834 ? 78.107 102.638 143.845 1.00 213.65 834 SER A O 1
ATOM 9038 N N . ASP B 2 835 ? 76.064 101.705 143.941 1.00 215.60 835 ASP A N 1
ATOM 9039 C CA . ASP B 2 835 ? 76.219 101.336 145.341 1.00 215.60 835 ASP A CA 1
ATOM 9040 C C . ASP B 2 835 ? 77.056 100.080 145.518 1.00 215.60 835 ASP A C 1
ATOM 9041 O O . ASP B 2 835 ? 77.552 99.834 146.623 1.00 215.60 835 ASP A O 1
ATOM 9046 N N . TYR B 2 836 ? 77.217 99.285 144.463 1.00 216.60 836 TYR A N 1
ATOM 9047 C CA . TYR B 2 836 ? 78.052 98.096 144.541 1.00 216.60 836 TYR A CA 1
ATOM 9048 C C . TYR B 2 836 ? 79.519 98.504 144.519 1.00 216.60 836 TYR A C 1
ATOM 9049 O O . TYR B 2 836 ? 79.905 99.444 143.819 1.00 216.60 836 TYR A O 1
ATOM 9058 N N . ASP B 2 837 ? 80.342 97.804 145.293 1.00 213.72 837 ASP A N 1
ATOM 9059 C CA . ASP B 2 837 ? 81.666 98.305 145.627 1.00 213.72 837 ASP A CA 1
ATOM 9060 C C . ASP B 2 837 ? 82.779 97.506 144.956 1.00 213.72 837 ASP A C 1
ATOM 9061 O O . ASP B 2 837 ? 82.705 96.278 144.827 1.00 213.72 837 ASP A O 1
ATOM 9066 N N . VAL B 2 838 ? 83.804 98.233 144.524 1.00 204.32 838 VAL A N 1
ATOM 9067 C CA . VAL B 2 838 ? 85.002 97.649 143.937 1.00 204.32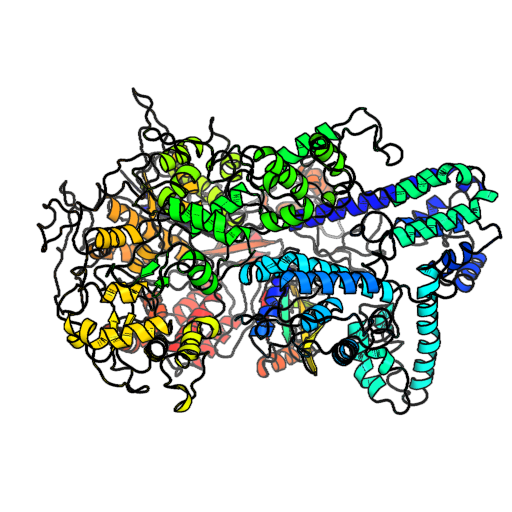 838 VAL A CA 1
ATOM 9068 C C . VAL B 2 838 ? 86.001 97.401 145.055 1.00 204.32 838 VAL A C 1
ATOM 9069 O O . VAL B 2 838 ? 86.438 98.343 145.724 1.00 204.32 838 VAL A O 1
ATOM 9073 N N . ASP B 2 839 ? 86.366 96.142 145.259 1.00 208.00 839 ASP A N 1
ATOM 9074 C CA . ASP B 2 839 ? 87.365 95.771 146.248 1.00 208.00 839 ASP A CA 1
ATOM 9075 C C . ASP B 2 839 ? 88.604 95.226 145.549 1.00 208.00 839 ASP A C 1
ATOM 9076 O O . ASP B 2 839 ? 88.637 95.050 144.330 1.00 208.00 839 ASP A O 1
ATOM 9081 N N . HIS B 2 840 ? 89.633 94.951 146.341 1.00 196.93 840 HIS A N 1
ATOM 9082 C CA . HIS B 2 840 ? 90.912 94.512 145.815 1.00 196.93 840 HIS A CA 1
ATOM 9083 C C . HIS B 2 840 ? 91.258 93.149 146.392 1.00 196.93 840 HIS A C 1
ATOM 9084 O O . HIS B 2 840 ? 90.908 92.836 147.532 1.00 196.93 840 HIS A O 1
ATOM 9091 N N . ILE B 2 841 ? 91.945 92.337 145.586 1.00 190.14 841 ILE A N 1
ATOM 9092 C CA . ILE B 2 841 ? 92.390 91.029 146.054 1.00 190.14 841 ILE A CA 1
ATOM 9093 C C . ILE B 2 841 ? 93.499 91.180 147.095 1.00 190.14 841 ILE A C 1
ATOM 9094 O O . ILE B 2 841 ? 93.633 90.344 147.999 1.00 190.14 841 ILE A O 1
ATOM 9099 N N . VAL B 2 842 ? 94.288 92.247 147.009 1.00 176.91 842 VAL A N 1
ATOM 9100 C CA . VAL B 2 842 ? 95.326 92.571 147.983 1.00 176.91 842 VAL A CA 1
ATOM 9101 C C . VAL B 2 842 ? 95.152 94.043 148.334 1.00 176.91 842 VAL A C 1
ATOM 9102 O O . VAL B 2 842 ? 94.920 94.868 147.441 1.00 176.91 842 VAL A O 1
ATOM 9106 N N . PRO B 2 843 ? 95.207 94.409 149.608 1.00 170.26 843 PRO A N 1
ATOM 9107 C CA . PRO B 2 843 ? 94.787 95.758 150.005 1.00 170.26 843 PRO A CA 1
ATOM 9108 C C . PRO B 2 843 ? 95.751 96.850 149.582 1.00 170.26 843 PRO A C 1
ATOM 9109 O O . PRO B 2 843 ? 96.830 96.570 149.056 1.00 170.26 843 PRO A O 1
ATOM 9113 N N . GLN B 2 844 ? 95.376 98.103 149.833 1.00 163.39 844 GLN A N 1
ATOM 9114 C CA . GLN B 2 844 ? 96.193 99.253 149.476 1.00 163.39 844 GLN A CA 1
ATOM 9115 C C . GLN B 2 844 ? 97.320 99.521 150.472 1.00 163.39 844 GLN A C 1
ATOM 9116 O O . GLN B 2 844 ? 97.935 100.592 150.419 1.00 163.39 844 GLN A O 1
ATOM 9118 N N . SER B 2 845 ? 97.595 98.587 151.380 1.00 167.82 845 SER A N 1
ATOM 9119 C CA . SER B 2 845 ? 98.768 98.642 152.235 1.00 167.82 845 SER A CA 1
ATOM 9120 C C . SER B 2 845 ? 99.789 97.578 151.877 1.00 167.82 845 SER A C 1
ATOM 9121 O O . SER B 2 845 ? 100.678 97.298 152.684 1.00 167.82 845 SER A O 1
ATOM 9124 N N . PHE B 2 846 ? 99.676 96.962 150.711 1.00 170.85 846 PHE A N 1
ATOM 9125 C CA . PHE B 2 846 ? 100.657 95.980 150.274 1.00 170.85 846 PHE A CA 1
ATOM 9126 C C . PHE B 2 846 ? 101.183 96.230 148.870 1.00 170.85 846 PHE A C 1
ATOM 9127 O O . PHE B 2 846 ? 102.348 95.938 148.597 1.00 170.85 846 PHE A O 1
ATOM 9135 N N . LEU B 2 847 ? 100.362 96.752 147.965 1.00 169.71 847 LEU A N 1
ATOM 9136 C CA . LEU B 2 847 ? 100.773 97.009 146.592 1.00 169.71 847 LEU A CA 1
ATOM 9137 C C . LEU B 2 847 ? 100.225 98.354 146.141 1.00 169.71 847 LEU A C 1
ATOM 9138 O O . LEU B 2 847 ? 99.768 99.170 146.945 1.00 169.71 847 LEU A O 1
ATOM 9143 N N . LYS B 2 848 ? 100.304 98.585 144.832 1.00 167.06 848 LYS A N 1
ATOM 9144 C CA . LYS B 2 848 ? 99.464 99.565 144.139 1.00 167.06 848 LYS A CA 1
ATOM 9145 C C . LYS B 2 848 ? 99.332 99.110 142.690 1.00 167.06 848 LYS A C 1
ATOM 9146 O O . LYS B 2 848 ? 100.303 99.146 141.930 1.00 167.06 848 LYS A O 1
ATOM 9152 N N . ASP B 2 849 ? 98.125 98.698 142.314 1.00 188.52 849 ASP A N 1
ATOM 9153 C CA . ASP B 2 849 ? 97.800 98.419 140.924 1.00 188.52 849 ASP A CA 1
ATOM 9154 C C . ASP B 2 849 ? 96.301 98.572 140.728 1.00 188.52 849 ASP A C 1
ATOM 9155 O O . ASP B 2 849 ? 95.515 98.436 141.669 1.00 188.52 849 ASP A O 1
ATOM 9160 N N . ASP B 2 850 ? 95.914 98.862 139.491 1.00 195.03 850 ASP A N 1
ATOM 9161 C CA . ASP B 2 850 ? 94.528 99.126 139.131 1.00 195.03 850 ASP A CA 1
ATOM 9162 C C . ASP B 2 850 ? 94.087 98.189 138.020 1.00 195.03 850 ASP A C 1
ATOM 9163 O O . ASP B 2 850 ? 93.364 98.576 137.099 1.00 195.03 850 ASP A O 1
ATOM 9168 N N . SER B 2 851 ? 94.512 96.936 138.100 1.00 196.30 851 SER A N 1
ATOM 9169 C CA . SER B 2 851 ? 94.344 95.985 137.020 1.00 196.30 851 SER A CA 1
ATOM 9170 C C . SER B 2 851 ? 93.196 95.029 137.315 1.00 196.30 851 SER A C 1
ATOM 9171 O O . SER B 2 851 ? 92.585 95.049 138.386 1.00 196.30 851 SER A O 1
ATOM 9174 N N . ILE B 2 852 ? 92.912 94.166 136.338 1.00 201.68 852 ILE A N 1
ATOM 9175 C CA . ILE B 2 852 ? 91.917 93.117 136.519 1.00 201.68 852 ILE A CA 1
ATOM 9176 C C . ILE B 2 852 ? 92.494 92.000 137.378 1.00 201.68 852 ILE A C 1
ATOM 9177 O O . ILE B 2 852 ? 91.755 91.268 138.051 1.00 201.68 852 ILE A O 1
ATOM 9182 N N . ASP B 2 853 ? 93.823 91.880 137.407 1.00 205.26 853 ASP A N 1
ATOM 9183 C CA . ASP B 2 853 ? 94.475 90.962 138.332 1.00 205.26 853 ASP A CA 1
ATOM 9184 C C . ASP B 2 853 ? 94.246 91.375 139.780 1.00 205.26 853 ASP A C 1
ATOM 9185 O O . ASP B 2 853 ? 94.197 90.519 140.669 1.00 205.26 853 ASP A O 1
ATOM 9190 N N . ASN B 2 854 ? 94.080 92.672 140.032 1.00 198.22 854 ASN A N 1
ATOM 9191 C CA . ASN B 2 854 ? 93.847 93.160 141.386 1.00 198.22 854 ASN A CA 1
ATOM 9192 C C . ASN B 2 854 ? 92.358 93.309 141.691 1.00 198.22 854 ASN A C 1
ATOM 9193 O O . ASN B 2 854 ? 91.843 92.681 142.621 1.00 198.22 854 ASN A O 1
ATOM 9198 N N . LYS B 2 855 ? 91.663 94.143 140.925 1.00 199.36 855 LYS A N 1
ATOM 9199 C CA . LYS B 2 855 ? 90.337 94.602 141.314 1.00 199.36 855 LYS A CA 1
ATOM 9200 C C . LYS B 2 855 ? 89.273 93.548 141.038 1.00 199.36 855 LYS A C 1
ATOM 9201 O O . LYS B 2 855 ? 89.286 92.895 139.991 1.00 199.36 855 LYS A O 1
ATOM 9207 N N . VAL B 2 856 ? 88.367 93.366 141.999 1.00 205.54 856 VAL A N 1
ATOM 9208 C CA . VAL B 2 856 ? 87.141 92.605 141.821 1.00 205.54 856 VAL A CA 1
ATOM 9209 C C . VAL B 2 856 ? 85.979 93.497 142.237 1.00 205.54 856 VAL A C 1
ATOM 9210 O O . VAL B 2 856 ? 86.160 94.537 142.868 1.00 205.54 856 VAL A O 1
ATOM 9214 N N . LEU B 2 857 ? 84.774 93.081 141.865 1.00 212.57 857 LEU A N 1
ATOM 9215 C CA . LEU B 2 857 ? 83.564 93.842 142.142 1.00 212.57 857 LEU A CA 1
ATOM 9216 C C . LEU B 2 857 ? 82.599 92.978 142.933 1.00 212.57 857 LEU A C 1
ATOM 9217 O O . LEU B 2 857 ? 82.443 91.789 142.639 1.00 212.57 857 LEU A O 1
ATOM 9222 N N . THR B 2 858 ? 81.950 93.572 143.932 1.00 214.03 858 THR A N 1
ATOM 9223 C CA . THR B 2 858 ? 81.026 92.826 144.775 1.00 214.03 858 THR A 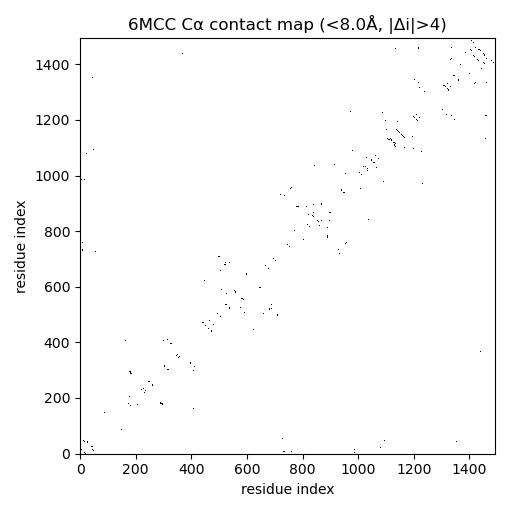CA 1
ATOM 9224 C C . THR B 2 858 ? 80.006 93.796 145.361 1.00 214.03 858 THR A C 1
ATOM 9225 O O . THR B 2 858 ? 79.888 94.944 144.918 1.00 214.03 858 THR A O 1
ATOM 9229 N N . ARG B 2 859 ? 79.249 93.317 146.349 1.00 212.73 859 ARG A N 1
ATOM 9230 C CA . ARG B 2 859 ? 78.276 94.117 147.078 1.00 212.73 859 ARG A CA 1
ATOM 9231 C C . ARG B 2 859 ? 78.785 94.547 148.447 1.00 212.73 859 ARG A C 1
ATOM 9232 O O . ARG B 2 859 ? 78.742 95.734 148.782 1.00 212.73 859 ARG A O 1
ATOM 9240 N N . SER B 2 860 ? 79.270 93.601 149.246 1.00 214.43 860 SER A N 1
ATOM 9241 C CA . SER B 2 860 ? 79.644 93.858 150.627 1.00 214.43 860 SER A CA 1
ATOM 9242 C C . SER B 2 860 ? 81.111 93.530 150.854 1.00 214.43 860 SER A C 1
ATOM 9243 O O . SER B 2 860 ? 81.611 92.502 150.387 1.00 214.43 860 SER A O 1
ATOM 9246 N N . ASP B 2 861 ? 81.791 94.414 151.585 1.00 212.04 861 ASP A N 1
ATOM 9247 C CA . ASP B 2 861 ? 83.173 94.170 151.972 1.00 212.04 861 ASP A CA 1
ATOM 9248 C C . ASP B 2 861 ? 83.299 93.081 153.028 1.00 212.04 861 ASP A C 1
ATOM 9249 O O . ASP B 2 861 ? 84.381 92.507 153.179 1.00 212.04 861 ASP A O 1
ATOM 9254 N N . LYS B 2 862 ? 82.220 92.783 153.756 1.00 214.24 862 LYS A N 1
ATOM 9255 C CA . LYS B 2 862 ? 82.243 91.704 154.739 1.00 214.24 862 LYS A CA 1
ATOM 9256 C C . LYS B 2 862 ? 82.344 90.331 154.090 1.00 214.24 862 LYS A C 1
ATOM 9257 O O . LYS B 2 862 ? 82.770 89.378 154.751 1.00 214.24 862 LYS A O 1
ATOM 9263 N N . ASN B 2 863 ? 81.964 90.209 152.816 1.00 213.41 863 ASN A N 1
ATOM 9264 C CA . ASN B 2 863 ? 82.087 88.943 152.107 1.00 213.41 863 ASN A CA 1
ATOM 9265 C C . ASN B 2 863 ? 83.539 88.567 151.847 1.00 213.41 863 ASN A C 1
ATOM 9266 O O . ASN B 2 863 ? 83.833 87.385 151.642 1.00 213.41 863 ASN A O 1
ATOM 9271 N N . ARG B 2 864 ? 84.443 89.547 151.846 1.00 209.76 864 ARG A N 1
ATOM 9272 C CA . ARG B 2 864 ? 85.862 89.270 151.650 1.00 209.76 864 ARG A CA 1
ATOM 9273 C C . ARG B 2 864 ? 86.453 88.541 152.850 1.00 209.76 864 ARG A C 1
ATOM 9274 O O . ARG B 2 864 ? 86.896 87.393 152.741 1.00 209.76 864 ARG A O 1
ATOM 9282 N N . GLY B 2 865 ? 86.446 89.180 154.002 1.00 210.36 865 GLY A N 1
ATOM 9283 C CA . GLY B 2 865 ? 87.055 88.609 155.186 1.00 210.36 865 GLY A CA 1
ATOM 9284 C C . GLY B 2 865 ? 87.522 89.710 156.113 1.00 210.36 865 GLY A C 1
ATOM 9285 O O . GLY B 2 865 ? 87.448 90.895 155.800 1.00 210.36 865 GLY A O 1
ATOM 9286 N N . LYS B 2 866 ? 88.025 89.285 157.269 1.00 207.58 866 LYS A N 1
ATOM 9287 C CA . LYS B 2 866 ? 88.402 90.229 158.310 1.00 207.58 866 LYS A CA 1
ATOM 9288 C C . LYS B 2 866 ? 89.903 90.205 158.562 1.00 207.58 866 LYS A C 1
ATOM 9289 O O . LYS B 2 866 ? 90.349 90.175 159.714 1.00 207.58 866 LYS A O 1
ATOM 9295 N N . SER B 2 867 ? 90.688 90.209 157.489 1.00 201.19 867 SER A N 1
ATOM 9296 C CA . SER B 2 867 ? 92.134 90.304 157.604 1.00 201.19 867 SER A CA 1
ATOM 9297 C C . SER B 2 867 ? 92.673 91.065 156.404 1.00 201.19 867 SER A C 1
ATOM 9298 O O . SER B 2 867 ? 92.024 91.160 155.359 1.00 201.19 867 SER A O 1
ATOM 9301 N N . ASP B 2 868 ? 93.876 91.610 156.569 1.00 192.73 868 ASP A N 1
ATOM 9302 C CA . ASP B 2 868 ? 94.611 92.229 155.475 1.00 192.73 868 ASP A CA 1
ATOM 9303 C C . ASP B 2 868 ? 95.245 91.210 154.538 1.00 192.73 868 ASP A C 1
ATOM 9304 O O . ASP B 2 868 ? 95.804 91.594 153.507 1.00 192.73 868 ASP A O 1
ATOM 9309 N N . ASN B 2 869 ? 95.151 89.930 154.870 1.00 201.16 869 ASN A N 1
ATOM 9310 C CA . ASN B 2 869 ? 95.690 88.838 154.084 1.00 201.16 869 ASN A CA 1
ATOM 9311 C C . ASN B 2 869 ? 94.667 88.475 153.000 1.00 201.16 869 ASN A C 1
ATOM 9312 O O . ASN B 2 869 ? 93.731 89.228 152.717 1.00 201.16 869 ASN A O 1
ATOM 9317 N N . VAL B 2 870 ? 94.859 87.327 152.362 1.00 207.28 870 VAL A N 1
ATOM 9318 C CA . VAL B 2 870 ? 93.960 86.743 151.372 1.00 207.28 870 VAL A CA 1
ATOM 9319 C C . VAL B 2 870 ? 92.610 86.435 152.020 1.00 207.28 870 VAL A C 1
ATOM 9320 O O . VAL B 2 870 ? 92.545 86.285 153.250 1.00 207.28 870 VAL A O 1
ATOM 9324 N N . PRO B 2 871 ? 91.512 86.347 151.260 1.00 211.45 871 PRO A N 1
ATOM 9325 C CA . PRO B 2 871 ? 90.203 86.064 151.872 1.00 211.45 871 PRO A CA 1
ATOM 9326 C C . PRO B 2 871 ? 90.099 84.660 152.458 1.00 211.45 871 PRO A C 1
ATOM 9327 O O . PRO B 2 871 ? 91.015 83.838 152.383 1.00 211.45 871 PRO A O 1
ATOM 9331 N N . SER B 2 872 ? 88.936 84.390 153.052 1.00 216.17 872 SER A N 1
ATOM 9332 C CA . SER B 2 872 ? 88.786 83.272 153.972 1.00 216.17 872 SER A CA 1
ATOM 9333 C C . SER B 2 872 ? 88.718 81.936 153.232 1.00 216.17 872 SER A C 1
ATOM 9334 O O . SER B 2 872 ? 88.566 81.864 152.010 1.00 216.17 872 SER A O 1
ATOM 9337 N N . GLU B 2 873 ? 88.818 80.862 154.021 1.00 224.07 873 GLU A N 1
ATOM 9338 C CA . GLU B 2 873 ? 88.985 79.514 153.487 1.00 224.07 873 GLU A CA 1
ATOM 9339 C C . GLU B 2 873 ? 87.693 78.969 152.891 1.00 224.07 873 GLU A C 1
ATOM 9340 O O . GLU B 2 873 ? 87.733 78.203 151.919 1.00 224.07 873 GLU A O 1
ATOM 9346 N N . GLU B 2 874 ? 86.546 79.332 153.463 1.00 225.79 874 GLU A N 1
ATOM 9347 C CA . GLU B 2 874 ? 85.285 78.854 152.912 1.00 225.79 874 GLU A CA 1
ATOM 9348 C C . GLU B 2 874 ? 85.001 79.488 151.558 1.00 225.79 874 GLU A C 1
ATOM 9349 O O . GLU B 2 874 ? 84.533 78.803 150.644 1.00 225.79 874 GLU A O 1
ATOM 9355 N N . VAL B 2 875 ? 85.326 80.778 151.404 1.00 221.56 875 VAL A N 1
ATOM 9356 C CA . VAL B 2 875 ? 85.047 81.506 150.166 1.00 221.56 875 VAL A CA 1
ATOM 9357 C C . VAL B 2 875 ? 85.860 80.938 149.007 1.00 221.56 875 VAL A C 1
ATOM 9358 O O . VAL B 2 875 ? 85.357 80.807 147.884 1.00 221.56 875 VAL A O 1
ATOM 9362 N N . VAL B 2 876 ? 87.105 80.536 149.265 1.00 225.55 876 VAL A N 1
ATOM 9363 C CA . VAL B 2 876 ? 87.867 79.891 148.203 1.00 225.55 876 VAL A CA 1
ATOM 9364 C C . VAL B 2 876 ? 87.416 78.441 147.996 1.00 225.55 876 VAL A C 1
ATOM 9365 O O . VAL B 2 876 ? 87.288 77.992 146.850 1.00 225.55 876 VAL A O 1
ATOM 9369 N N . LYS B 2 877 ? 87.109 77.695 149.064 1.00 224.35 877 LYS A N 1
ATOM 9370 C CA . LYS B 2 877 ? 86.766 76.289 148.881 1.00 224.35 877 LYS A CA 1
ATOM 9371 C C . LYS B 2 877 ? 85.327 76.049 148.439 1.00 224.35 877 LYS A C 1
ATOM 9372 O O . LYS B 2 877 ? 85.057 75.008 147.829 1.00 224.35 877 LYS A O 1
ATOM 9378 N N . LYS B 2 878 ? 84.395 76.964 148.718 1.00 227.02 878 LYS A N 1
ATOM 9379 C CA . LYS B 2 878 ? 83.060 76.794 148.154 1.00 227.02 878 LYS A CA 1
ATOM 9380 C C . LYS B 2 878 ? 83.004 77.214 146.693 1.00 227.02 878 LYS A C 1
ATOM 9381 O O . LYS B 2 878 ? 82.080 76.810 145.980 1.00 227.02 878 LYS A O 1
ATOM 9387 N N . MET B 2 879 ? 83.974 78.003 146.230 1.00 226.68 879 MET A N 1
ATOM 9388 C CA . MET B 2 879 ? 84.060 78.399 144.832 1.00 226.68 879 MET A CA 1
ATOM 9389 C C . MET B 2 879 ? 85.292 77.831 144.145 1.00 226.68 879 MET A C 1
ATOM 9390 O O . MET B 2 879 ? 85.681 78.321 143.084 1.00 226.68 879 MET A O 1
ATOM 9395 N N . LYS B 2 880 ? 85.910 76.801 144.726 1.00 227.10 880 LYS A N 1
ATOM 9396 C CA . LYS B 2 880 ? 87.044 76.160 144.069 1.00 227.10 880 LYS A CA 1
ATOM 9397 C C . LYS B 2 880 ? 86.616 75.401 142.819 1.00 227.10 880 LYS A C 1
ATOM 9398 O O . LYS B 2 880 ? 87.441 75.163 141.929 1.00 227.10 880 LYS A O 1
ATOM 9400 N N . ASN B 2 881 ? 85.343 75.011 142.738 1.00 232.47 881 ASN A N 1
ATOM 9401 C CA . ASN B 2 881 ? 84.818 74.406 141.519 1.00 232.47 881 ASN A CA 1
ATOM 9402 C C . ASN B 2 881 ? 84.723 75.441 140.403 1.00 232.47 881 ASN A C 1
ATOM 9403 O O . ASN B 2 881 ? 85.349 75.288 139.349 1.00 232.47 881 ASN A O 1
ATOM 9408 N N . TYR B 2 882 ? 83.962 76.519 140.635 1.00 230.34 882 TYR A N 1
ATOM 9409 C CA . TYR B 2 882 ? 83.650 77.476 139.575 1.00 230.34 882 TYR A CA 1
ATOM 9410 C C . TYR B 2 882 ? 84.859 78.299 139.153 1.00 230.34 882 TYR A C 1
ATOM 9411 O O . TYR B 2 882 ? 84.934 78.732 137.995 1.00 230.34 882 TYR A O 1
ATOM 9420 N N . TRP B 2 883 ? 85.813 78.522 140.065 1.00 225.93 883 TRP A N 1
ATOM 9421 C CA . TRP B 2 883 ? 87.000 79.290 139.703 1.00 225.93 883 TRP A CA 1
ATOM 9422 C C . TRP B 2 883 ? 87.894 78.509 138.757 1.00 225.93 883 TRP A C 1
ATOM 9423 O O . TRP B 2 883 ? 88.596 79.109 137.939 1.00 225.93 883 TRP A O 1
ATOM 9434 N N . ARG B 2 884 ? 87.837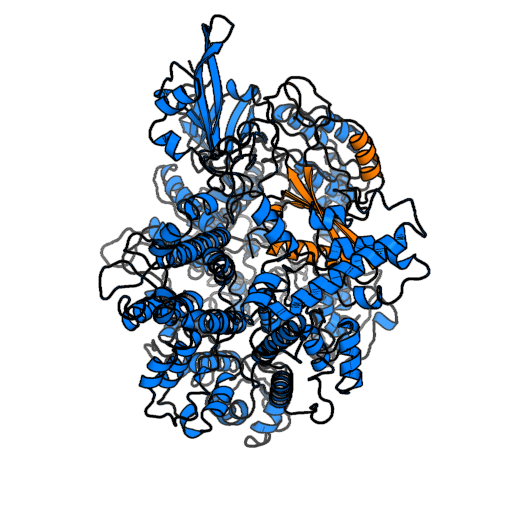 77.178 138.819 1.00 226.14 884 ARG A N 1
ATOM 9435 C CA . ARG B 2 884 ? 88.502 76.363 137.813 1.00 226.14 884 ARG A CA 1
ATOM 9436 C C . ARG B 2 884 ? 87.840 76.517 136.446 1.00 226.14 884 ARG A C 1
ATOM 9437 O O . ARG B 2 884 ? 88.521 76.420 135.420 1.00 226.14 884 ARG A O 1
ATOM 9445 N N . GLN B 2 885 ? 86.533 76.806 136.400 1.00 227.84 885 GLN A N 1
ATOM 9446 C CA . GLN B 2 885 ? 85.906 77.101 135.113 1.00 227.84 885 GLN A CA 1
ATOM 9447 C C . GLN B 2 885 ? 86.275 78.491 134.602 1.00 227.84 885 GLN A C 1
ATOM 9448 O O . GLN B 2 885 ? 86.657 78.638 133.436 1.00 227.84 885 GLN A O 1
ATOM 9454 N N . LEU B 2 886 ? 86.168 79.534 135.440 1.00 223.39 886 LEU A N 1
ATOM 9455 C CA . LEU B 2 886 ? 86.489 80.847 134.874 1.00 223.39 886 LEU A CA 1
ATOM 9456 C C . LEU B 2 886 ? 87.987 81.105 134.747 1.00 223.39 886 LEU A C 1
ATOM 9457 O O . LEU B 2 886 ? 88.372 82.103 134.131 1.00 223.39 886 LEU A O 1
ATOM 9462 N N . LEU B 2 887 ? 88.839 80.241 135.296 1.00 223.42 887 LEU A N 1
ATOM 9463 C CA . LEU B 2 887 ? 90.218 80.195 134.833 1.00 223.42 887 LEU A CA 1
ATOM 9464 C C . LEU B 2 887 ? 90.324 79.360 133.565 1.00 223.42 887 LEU A C 1
ATOM 9465 O O . LEU B 2 887 ? 91.099 79.689 132.660 1.00 223.42 887 LEU A O 1
ATOM 9470 N N . ASN B 2 888 ? 89.534 78.287 133.486 1.00 223.51 888 ASN A N 1
ATOM 9471 C CA . ASN B 2 888 ? 89.541 77.415 132.320 1.00 223.51 888 ASN A CA 1
ATOM 9472 C C . ASN B 2 888 ? 88.947 78.123 131.108 1.00 223.51 888 ASN A C 1
ATOM 9473 O O . ASN B 2 888 ? 89.344 77.857 129.969 1.00 223.51 888 ASN A O 1
ATOM 9478 N N . ALA B 2 889 ? 88.002 79.035 131.334 1.00 221.73 889 ALA A N 1
ATOM 9479 C CA . ALA B 2 889 ? 87.472 79.868 130.263 1.00 221.73 889 ALA A CA 1
ATOM 9480 C C . ALA B 2 889 ? 88.314 81.111 130.014 1.00 221.73 889 ALA A C 1
ATOM 9481 O O . ALA B 2 889 ? 87.919 81.941 129.187 1.00 221.73 889 ALA A O 1
ATOM 9483 N N . LYS B 2 890 ? 89.432 81.257 130.735 1.00 220.09 890 LYS A N 1
ATOM 9484 C CA . LYS B 2 890 ? 90.446 82.302 130.554 1.00 220.09 890 LYS A CA 1
ATOM 9485 C C . LYS B 2 890 ? 89.855 83.699 130.769 1.00 220.09 890 LYS A C 1
ATOM 9486 O O . LYS B 2 890 ? 90.267 84.689 130.161 1.00 220.09 890 LYS A O 1
ATOM 9492 N N . LEU B 2 891 ? 88.879 83.752 131.669 1.00 218.15 891 LEU A N 1
ATOM 9493 C CA . LEU B 2 891 ? 88.309 85.027 132.074 1.00 218.15 891 LEU A CA 1
ATOM 9494 C C . LEU B 2 891 ? 89.250 85.816 132.968 1.00 218.15 891 LEU A C 1
ATOM 9495 O O . LEU B 2 891 ? 89.383 87.031 132.791 1.00 218.15 891 LEU A O 1
ATOM 9500 N N . ILE B 2 892 ? 89.919 85.148 133.906 1.00 218.12 892 ILE A N 1
ATOM 9501 C CA . ILE B 2 892 ? 90.976 85.751 134.701 1.00 218.12 892 ILE A CA 1
ATOM 9502 C C . ILE B 2 892 ? 92.278 85.026 134.393 1.00 218.12 892 ILE A C 1
ATOM 9503 O O . ILE B 2 892 ? 92.292 83.929 133.831 1.00 218.12 892 ILE A O 1
ATOM 9508 N N . THR B 2 893 ? 93.384 85.658 134.773 1.00 218.44 893 THR A N 1
ATOM 9509 C CA . THR B 2 893 ? 94.696 85.075 134.554 1.00 218.44 893 THR A CA 1
ATOM 9510 C C . THR B 2 893 ? 95.024 84.073 135.660 1.00 218.44 893 THR A C 1
ATOM 9511 O O . THR B 2 893 ? 94.285 83.910 136.634 1.00 218.44 893 THR A O 1
ATOM 9515 N N . GLN B 2 894 ? 96.159 83.389 135.494 1.00 215.27 894 GLN A N 1
ATOM 9516 C CA . GLN B 2 894 ? 96.612 82.394 136.462 1.00 215.27 894 GLN A CA 1
ATOM 9517 C C . GLN B 2 894 ? 97.027 83.034 137.780 1.00 215.27 894 GLN A C 1
ATOM 9518 O O . GLN B 2 894 ? 96.847 82.430 138.849 1.00 215.27 894 GLN A O 1
ATOM 9524 N N . ARG B 2 895 ? 97.540 84.268 137.720 1.00 214.80 895 ARG A N 1
ATOM 9525 C CA . ARG B 2 895 ? 98.198 84.882 138.869 1.00 214.80 895 ARG A CA 1
ATOM 9526 C C . ARG B 2 895 ? 97.210 85.202 139.984 1.00 214.80 895 ARG A C 1
ATOM 9527 O O . ARG B 2 895 ? 97.451 84.866 141.148 1.00 214.80 895 ARG A O 1
ATOM 9529 N N . LYS B 2 896 ? 96.079 85.831 139.652 1.00 211.79 896 LYS A N 1
ATOM 9530 C CA . LYS B 2 896 ? 95.131 86.177 140.704 1.00 211.79 896 LYS A CA 1
ATOM 9531 C C . LYS B 2 896 ? 94.405 84.957 141.254 1.00 211.79 896 LYS A C 1
ATOM 9532 O O . LYS B 2 896 ? 94.085 84.942 142.448 1.00 211.79 896 LYS A O 1
ATOM 9538 N N . PHE B 2 897 ? 94.187 83.924 140.429 1.00 216.58 897 PHE A N 1
ATOM 9539 C CA . PHE B 2 897 ? 93.634 82.670 140.932 1.00 216.58 897 PHE A CA 1
ATOM 9540 C C . PHE B 2 897 ? 94.583 82.016 141.921 1.00 216.58 897 PHE A C 1
ATOM 9541 O O . PHE B 2 897 ? 94.155 81.482 142.950 1.00 216.58 897 PHE A O 1
ATOM 9549 N N . ASP B 2 898 ? 95.884 82.045 141.621 1.00 218.80 898 ASP A N 1
ATOM 9550 C CA . ASP B 2 898 ? 96.854 81.540 142.583 1.00 218.80 898 ASP A CA 1
ATOM 9551 C C . ASP B 2 898 ? 96.930 82.433 143.815 1.00 218.80 898 ASP A C 1
ATOM 9552 O O . ASP B 2 898 ? 97.282 81.960 144.900 1.00 218.80 898 ASP A O 1
ATOM 9557 N N . ASN B 2 899 ? 96.595 83.717 143.668 1.00 214.52 899 ASN A N 1
ATOM 9558 C CA . ASN B 2 899 ? 96.612 84.612 144.819 1.00 214.52 899 ASN A CA 1
ATOM 9559 C C . ASN B 2 899 ? 95.441 84.347 145.759 1.00 214.52 899 ASN A C 1
ATOM 9560 O O . ASN B 2 899 ? 95.599 84.451 146.981 1.00 214.52 899 ASN A O 1
ATOM 9565 N N . LEU B 2 900 ? 94.253 84.018 145.228 1.00 216.28 900 LEU A N 1
ATOM 9566 C CA . LEU B 2 900 ? 93.149 83.761 146.153 1.00 216.28 900 LEU A CA 1
ATOM 9567 C C . LEU B 2 900 ? 93.296 82.411 146.839 1.00 216.28 900 LEU A C 1
ATOM 9568 O O . LEU B 2 900 ? 92.813 82.235 147.963 1.00 216.28 900 LEU A O 1
ATOM 9573 N N . THR B 2 901 ? 93.973 81.456 146.200 1.00 217.93 901 THR A N 1
ATOM 9574 C CA . THR B 2 901 ? 94.131 80.116 146.753 1.00 217.93 901 THR A CA 1
ATOM 9575 C C . THR B 2 901 ? 95.315 80.008 147.706 1.00 217.93 901 THR A C 1
ATOM 9576 O O . THR B 2 901 ? 95.894 78.924 147.850 1.00 217.93 901 THR A O 1
ATOM 9580 N N . LYS B 2 902 ? 95.691 81.106 148.366 1.00 216.43 902 LYS A N 1
ATOM 9581 C CA . LYS B 2 902 ? 96.753 81.093 149.361 1.00 216.43 902 LYS A CA 1
ATOM 9582 C C . LYS B 2 902 ? 96.314 80.518 150.700 1.00 216.43 902 LYS A C 1
ATOM 9583 O O . LYS B 2 902 ? 97.114 80.532 151.641 1.00 216.43 902 LYS A O 1
ATOM 9585 N N . ALA B 2 903 ? 95.074 80.034 150.819 1.00 216.74 903 ALA A N 1
ATOM 9586 C CA . ALA B 2 903 ? 94.698 79.229 151.976 1.00 216.74 903 ALA A CA 1
ATOM 9587 C C . ALA B 2 903 ? 95.441 77.899 151.985 1.00 216.74 903 ALA A C 1
ATOM 9588 O O . ALA B 2 903 ? 95.669 77.323 153.055 1.00 216.74 903 ALA A O 1
ATOM 9590 N N . GLU B 2 904 ? 95.808 77.394 150.805 1.00 216.97 904 GLU A N 1
ATOM 9591 C CA . GLU B 2 904 ? 96.752 76.287 150.726 1.00 216.97 904 GLU A CA 1
ATOM 9592 C C . GLU B 2 904 ? 98.136 76.710 151.203 1.00 216.97 904 GLU A C 1
ATOM 9593 O O . GLU B 2 904 ? 98.787 75.984 151.962 1.00 216.97 904 GLU A O 1
ATOM 9599 N N . ARG B 2 905 ? 98.597 77.886 150.775 1.00 214.39 905 ARG A N 1
ATOM 9600 C CA . ARG B 2 905 ? 99.930 78.376 151.096 1.00 214.39 905 ARG A CA 1
ATOM 9601 C C . ARG B 2 905 ? 99.958 79.256 152.344 1.00 214.39 905 ARG A C 1
ATOM 9602 O O . ARG B 2 905 ? 100.943 79.971 152.563 1.00 214.39 905 ARG A O 1
ATOM 9610 N N . GLY B 2 906 ? 98.903 79.229 153.159 1.00 212.25 906 GLY A N 1
ATOM 9611 C CA . GLY B 2 906 ? 98.871 79.962 154.407 1.00 212.25 906 GLY A CA 1
ATOM 9612 C C . GLY B 2 906 ? 98.491 81.423 154.303 1.00 212.25 906 GLY A C 1
ATOM 9613 O O . GLY B 2 906 ? 98.019 81.995 155.293 1.00 212.25 906 GLY A O 1
ATOM 9614 N N . GLY B 2 907 ? 98.662 82.042 153.140 1.00 203.95 907 GLY A N 1
ATOM 9615 C CA . GLY B 2 907 ? 98.400 83.458 152.986 1.00 203.95 907 GLY A CA 1
ATOM 9616 C C . GLY B 2 907 ? 99.539 84.172 152.290 1.00 203.95 907 GLY A C 1
ATOM 9617 O O . GLY B 2 907 ? 99.866 83.853 151.144 1.00 203.95 907 GLY A O 1
ATOM 9618 N N . LEU B 2 908 ? 100.160 85.132 152.968 1.00 193.84 908 LEU A N 1
ATOM 9619 C CA . LEU B 2 908 ? 101.299 85.857 152.410 1.00 193.84 908 LEU A CA 1
ATOM 9620 C C . LEU B 2 908 ? 102.574 85.134 152.825 1.00 193.84 908 LEU A C 1
ATOM 9621 O O . LEU B 2 908 ? 103.026 85.250 153.966 1.00 193.84 908 LEU A O 1
ATOM 9626 N N . SER B 2 909 ? 103.155 84.380 151.895 1.00 191.01 909 SER A N 1
ATOM 9627 C CA . SER B 2 909 ? 104.402 83.684 152.164 1.00 191.01 909 SER A CA 1
ATOM 9628 C C . SER B 2 909 ? 105.567 84.670 152.190 1.00 191.01 909 SER A C 1
ATOM 9629 O O . SER B 2 909 ? 105.463 85.806 151.721 1.00 191.01 909 SER A O 1
ATOM 9632 N N . GLU B 2 910 ? 106.685 84.219 152.768 1.00 188.60 910 GLU A N 1
ATOM 9633 C CA . GLU B 2 910 ? 107.862 85.075 152.895 1.00 188.60 910 GLU A CA 1
ATOM 9634 C C . GLU B 2 910 ? 108.479 85.375 151.536 1.00 188.60 910 GLU A C 1
ATOM 9635 O O . GLU B 2 910 ? 108.850 86.523 151.258 1.00 188.60 910 GLU A O 1
ATOM 9641 N N . LEU B 2 911 ? 108.583 84.360 150.675 1.00 186.46 911 LEU A N 1
ATOM 9642 C CA . LEU B 2 911 ? 109.006 84.599 149.300 1.00 186.46 911 LEU A CA 1
ATOM 9643 C C . LEU B 2 911 ? 107.981 85.432 148.543 1.00 186.46 911 LEU A C 1
ATOM 9644 O O . LEU B 2 911 ? 108.351 86.246 147.692 1.00 186.46 911 LEU A O 1
ATOM 9646 N N . ASP B 2 912 ? 106.699 85.278 148.881 1.00 187.28 912 ASP A N 1
ATOM 9647 C CA . ASP B 2 912 ? 105.644 86.060 148.246 1.00 187.28 912 ASP A CA 1
ATOM 9648 C C . ASP B 2 912 ? 105.735 87.534 148.625 1.00 187.28 912 ASP A C 1
ATOM 9649 O O . ASP B 2 912 ? 105.720 88.410 147.751 1.00 187.28 912 ASP A O 1
ATOM 9654 N N . LYS B 2 913 ? 105.847 87.828 149.923 1.00 181.79 913 LYS A N 1
ATOM 9655 C CA . LYS B 2 913 ? 105.958 89.222 150.340 1.00 181.79 913 LYS A CA 1
ATOM 9656 C C . LYS B 2 913 ? 107.296 89.824 149.936 1.00 181.79 913 LYS A C 1
ATOM 9657 O O . LYS B 2 913 ? 107.381 91.036 149.719 1.00 181.79 913 LYS A O 1
ATOM 9663 N N . ALA B 2 914 ? 108.333 88.996 149.776 1.00 178.64 914 ALA A N 1
ATOM 9664 C CA . ALA B 2 914 ? 109.589 89.489 149.223 1.00 178.64 914 ALA A CA 1
ATOM 9665 C C . ALA B 2 914 ? 109.435 89.857 147.753 1.00 178.64 914 ALA A C 1
ATOM 9666 O O . ALA B 2 914 ? 109.942 90.898 147.304 1.00 178.64 914 ALA A O 1
ATOM 9668 N N . GLY B 2 915 ? 108.722 89.020 146.994 1.00 181.21 915 GLY A N 1
ATOM 9669 C CA . GLY B 2 915 ? 108.445 89.332 145.606 1.00 181.21 915 GLY A CA 1
ATOM 9670 C C . GLY B 2 915 ? 107.579 90.561 145.438 1.00 181.21 915 GLY A C 1
ATOM 9671 O O . GLY B 2 915 ? 107.715 91.282 144.451 1.00 181.21 915 GLY A O 1
ATOM 9672 N N . PHE B 2 916 ? 106.699 90.834 146.402 1.00 177.81 916 PHE A N 1
ATOM 9673 C CA . PHE B 2 916 ? 105.939 92.077 146.313 1.00 177.81 916 PHE A CA 1
ATOM 9674 C C . PHE B 2 916 ? 106.760 93.286 146.747 1.00 177.81 916 PHE A C 1
ATOM 9675 O O . PHE B 2 916 ? 106.638 94.356 146.141 1.00 177.81 916 PHE A O 1
ATOM 9683 N N . ILE B 2 917 ? 107.592 93.148 147.786 1.00 172.57 917 ILE A N 1
ATOM 9684 C CA . ILE B 2 917 ? 108.353 94.291 148.280 1.00 172.57 917 ILE A CA 1
ATOM 9685 C C . ILE B 2 917 ? 109.451 94.681 147.300 1.00 172.57 917 ILE A C 1
ATOM 9686 O O . ILE B 2 917 ? 109.875 95.842 147.282 1.00 172.57 917 ILE A O 1
ATOM 9691 N N . LYS B 2 918 ? 109.899 93.763 146.443 1.00 174.19 918 LYS A N 1
ATOM 9692 C CA . LYS B 2 918 ? 110.896 94.164 145.460 1.00 174.19 918 LYS A CA 1
ATOM 9693 C C . LYS B 2 918 ? 110.339 94.146 144.036 1.00 174.19 918 LYS A C 1
ATOM 9694 O O . LYS B 2 918 ? 111.023 94.586 143.104 1.00 174.19 918 LYS A O 1
ATOM 9700 N N . ARG B 2 919 ? 109.094 93.685 143.854 1.00 182.34 919 ARG A N 1
ATOM 9701 C CA . ARG B 2 919 ? 108.443 93.742 142.545 1.00 182.34 919 ARG A CA 1
ATOM 9702 C C . ARG B 2 919 ? 108.269 95.176 142.067 1.00 182.34 919 ARG A C 1
ATOM 9703 O O . ARG B 2 919 ? 108.398 95.453 140.869 1.00 182.34 919 ARG A O 1
ATOM 9711 N N . GLN B 2 920 ? 108.019 96.104 142.986 1.00 158.78 920 GLN A N 1
ATOM 9712 C CA . GLN B 2 920 ? 107.892 97.493 142.579 1.00 158.78 920 GLN A CA 1
ATOM 9713 C C . GLN B 2 920 ? 109.245 98.093 142.227 1.00 158.78 920 GLN A C 1
ATOM 9714 O O . GLN B 2 920 ? 109.325 98.937 141.330 1.00 158.78 920 GLN A O 1
ATOM 9720 N N . LEU B 2 921 ? 110.319 97.654 142.881 1.00 162.65 921 LEU A N 1
ATOM 9721 C CA . LEU B 2 921 ? 111.586 98.362 142.757 1.00 162.65 921 LEU A CA 1
ATOM 9722 C C . LEU B 2 921 ? 112.586 97.700 141.819 1.00 162.65 921 LEU A C 1
ATOM 9723 O O . LEU B 2 921 ? 113.662 98.269 141.600 1.00 162.65 921 LEU A O 1
ATOM 9728 N N . VAL B 2 922 ? 112.280 96.538 141.251 1.00 168.14 922 VAL A N 1
ATOM 9729 C CA . VAL B 2 922 ? 113.085 96.046 140.139 1.00 168.14 922 VAL A CA 1
ATOM 9730 C C . VAL B 2 922 ? 112.767 96.887 138.906 1.00 168.14 922 VAL A C 1
ATOM 9731 O O . VAL B 2 922 ? 111.630 96.921 138.419 1.00 168.14 922 VAL A O 1
ATOM 9735 N N . GLU B 2 923 ? 113.757 97.641 138.442 1.00 154.78 923 GLU A N 1
ATOM 9736 C CA . GLU B 2 923 ? 113.549 98.602 137.368 1.00 154.78 923 GLU A CA 1
ATOM 9737 C C . GLU B 2 923 ? 114.465 98.206 136.229 1.00 154.78 923 GLU A C 1
ATOM 9738 O O . GLU B 2 923 ? 115.660 98.515 136.246 1.00 154.78 923 GLU A O 1
ATOM 9744 N N . THR B 2 924 ? 113.898 97.524 135.246 1.00 178.29 924 THR A N 1
ATOM 9745 C CA . THR B 2 924 ? 114.637 96.668 134.334 1.00 178.29 924 THR A CA 1
ATOM 9746 C C . THR B 2 924 ? 114.579 97.208 132.914 1.00 178.29 924 THR A C 1
ATOM 9747 O O . THR B 2 924 ? 114.500 96.463 131.938 1.00 178.29 924 THR A O 1
ATOM 9751 N N . ARG B 2 925 ? 114.653 98.525 132.778 1.00 152.10 925 ARG A N 1
ATOM 9752 C CA . ARG B 2 925 ? 114.755 99.169 131.478 1.00 152.10 925 ARG A CA 1
ATOM 9753 C C . ARG B 2 925 ? 116.198 99.614 131.283 1.00 152.10 925 ARG A C 1
ATOM 9754 O O . ARG B 2 925 ? 116.779 100.248 132.171 1.00 152.10 925 ARG A O 1
ATOM 9762 N N . GLN B 2 926 ? 116.770 99.273 130.124 1.00 139.00 926 GLN A N 1
ATOM 9763 C CA . GLN B 2 926 ? 118.220 99.326 129.952 1.00 139.00 926 GLN A CA 1
ATOM 9764 C C . GLN B 2 926 ? 118.733 100.758 129.896 1.00 139.00 926 GLN A C 1
ATOM 9765 O O . GLN B 2 926 ? 119.882 101.030 130.275 1.00 139.00 926 GLN A O 1
ATOM 9771 N N . ILE B 2 927 ? 117.891 101.680 129.425 1.00 129.83 927 ILE A N 1
ATOM 9772 C CA . ILE B 2 927 ? 118.282 103.079 129.278 1.00 129.83 927 ILE A CA 1
ATOM 9773 C C . ILE B 2 927 ? 118.544 103.699 130.643 1.00 129.83 927 ILE A C 1
ATOM 9774 O O . ILE B 2 927 ? 119.480 104.492 130.813 1.00 129.83 927 ILE A O 1
ATOM 9779 N N . THR B 2 928 ? 117.762 103.292 131.647 1.00 134.12 928 THR A N 1
ATOM 9780 C CA . THR B 2 928 ? 117.946 103.766 133.015 1.00 134.12 928 THR A CA 1
ATOM 9781 C C . THR B 2 928 ? 119.299 103.347 133.573 1.00 134.12 928 THR A C 1
ATOM 9782 O O . THR B 2 928 ? 120.038 104.168 134.130 1.00 134.12 928 THR A O 1
ATOM 9786 N N . LYS B 2 929 ? 119.646 102.069 133.404 1.00 127.05 929 LYS A N 1
ATOM 9787 C CA . LYS B 2 929 ? 120.920 101.564 133.900 1.00 127.05 929 LYS A CA 1
ATOM 9788 C C . LYS B 2 929 ? 122.093 102.199 133.163 1.00 127.05 929 LYS A C 1
ATOM 9789 O O . LYS B 2 929 ? 123.127 102.500 133.772 1.00 127.05 929 LYS A O 1
ATOM 9791 N N . HIS B 2 930 ? 121.934 102.464 131.867 1.00 125.37 930 HIS A N 1
ATOM 9792 C CA . HIS B 2 930 ? 123.052 103.037 131.129 1.00 125.37 930 HIS A CA 1
ATOM 9793 C C . HIS B 2 930 ? 123.248 104.517 131.430 1.00 125.37 930 HIS A C 1
ATOM 9794 O O . HIS B 2 930 ? 124.392 104.970 131.532 1.00 125.37 930 HIS A O 1
ATOM 9801 N N . VAL B 2 931 ? 122.166 105.283 131.614 1.00 116.69 931 VAL A N 1
ATOM 9802 C CA . VAL B 2 931 ? 122.361 106.679 131.998 1.00 116.69 931 VAL A CA 1
ATOM 9803 C C . VAL B 2 931 ? 122.846 106.757 133.440 1.00 116.69 931 VAL A C 1
ATOM 9804 O O . VAL B 2 931 ? 123.597 107.676 133.800 1.00 116.69 931 VAL A O 1
ATOM 9808 N N . ALA B 2 932 ? 122.504 105.755 134.259 1.00 122.16 932 ALA A N 1
ATOM 9809 C CA . ALA B 2 932 ? 123.077 105.650 135.592 1.00 122.16 932 ALA A CA 1
ATOM 9810 C C . ALA B 2 932 ? 124.580 105.433 135.526 1.00 122.16 932 ALA A C 1
ATOM 9811 O O . ALA B 2 932 ? 125.334 106.078 136.258 1.00 122.16 932 ALA A O 1
ATOM 9813 N N . GLN B 2 933 ? 125.029 104.559 134.621 1.00 122.58 933 GLN A N 1
ATOM 9814 C CA . GLN B 2 933 ? 126.459 104.300 134.471 1.00 122.58 933 GLN A CA 1
ATOM 9815 C C . GLN B 2 933 ? 127.205 105.528 133.963 1.00 122.58 933 GLN A C 1
ATOM 9816 O O . GLN B 2 933 ? 128.288 105.854 134.470 1.00 122.58 933 GLN A O 1
ATOM 9822 N N . ILE B 2 934 ? 126.626 106.225 132.980 1.00 113.01 934 ILE A N 1
ATOM 9823 C CA . ILE B 2 934 ? 127.268 107.409 132.412 1.00 113.01 934 ILE A CA 1
ATOM 9824 C C . ILE B 2 934 ? 127.380 108.508 133.458 1.00 113.01 934 ILE A C 1
ATOM 9825 O O . ILE B 2 934 ? 128.444 109.111 133.638 1.00 113.01 934 ILE A O 1
ATOM 9830 N N . LEU B 2 935 ? 126.302 108.755 134.196 1.00 108.99 935 LEU A N 1
ATOM 9831 C CA . LEU B 2 935 ? 126.340 109.853 135.143 1.00 108.99 935 LEU A CA 1
ATOM 9832 C C . LEU B 2 935 ? 127.046 109.463 136.434 1.00 108.99 935 LEU A C 1
ATOM 9833 O O . LEU B 2 935 ? 127.462 110.345 137.192 1.00 108.99 935 LEU A O 1
ATOM 9838 N N . ASP B 2 936 ? 127.231 108.166 136.678 1.00 120.04 936 ASP A N 1
ATOM 9839 C CA . ASP B 2 936 ? 128.099 107.734 137.765 1.00 120.04 936 ASP A CA 1
ATOM 9840 C C . ASP B 2 936 ? 129.555 107.981 137.410 1.00 120.04 936 ASP A C 1
ATOM 9841 O O . ASP B 2 936 ? 130.309 108.552 138.204 1.00 120.04 936 ASP A O 1
ATOM 9846 N N . SER B 2 937 ? 129.962 107.578 136.206 1.00 113.97 937 SER A N 1
ATOM 9847 C CA . SER B 2 937 ? 131.374 107.600 135.850 1.00 113.97 937 SER A CA 1
ATOM 9848 C C . SER B 2 937 ? 131.929 109.003 135.636 1.00 113.97 937 SER A C 1
ATOM 9849 O O . SER B 2 937 ? 133.143 109.144 135.471 1.00 113.97 937 SER A O 1
ATOM 9852 N N . ARG B 2 938 ? 131.091 110.036 135.642 1.00 115.52 938 ARG A N 1
ATOM 9853 C CA . ARG B 2 938 ? 131.590 111.390 135.450 1.00 115.52 938 ARG A CA 1
ATOM 9854 C C . ARG B 2 938 ? 131.935 112.080 136.762 1.00 115.52 938 ARG A C 1
ATOM 9855 O O . ARG B 2 938 ? 133.020 112.652 136.896 1.00 115.52 938 ARG A O 1
ATOM 9863 N N . MET B 2 939 ? 131.033 112.039 137.733 1.00 119.71 939 MET A N 1
ATOM 9864 C CA . MET B 2 939 ? 131.190 112.830 138.943 1.00 119.71 939 MET A CA 1
ATOM 9865 C C . MET B 2 939 ? 131.738 112.029 140.113 1.00 119.71 939 MET A C 1
ATOM 9866 O O . MET B 2 939 ? 131.999 112.602 141.173 1.00 119.71 939 MET A O 1
ATOM 9871 N N . ASN B 2 940 ? 131.934 110.729 139.948 1.00 135.17 940 ASN A N 1
ATOM 9872 C CA . ASN B 2 940 ? 132.263 109.844 141.059 1.00 135.17 940 ASN A CA 1
ATOM 9873 C C . ASN B 2 940 ? 133.502 109.053 140.651 1.00 135.17 940 ASN A C 1
ATOM 9874 O O . ASN B 2 940 ? 133.403 107.920 140.177 1.00 135.17 940 ASN A O 1
ATOM 9879 N N . THR B 2 941 ? 134.679 109.651 140.847 1.00 147.64 941 THR A N 1
ATOM 9880 C CA . THR B 2 941 ? 135.900 109.073 140.307 1.00 147.64 941 THR A CA 1
ATOM 9881 C C . THR B 2 941 ? 137.110 109.140 141.230 1.00 147.64 941 THR A C 1
ATOM 9882 O O . THR B 2 941 ? 138.175 108.650 140.841 1.00 147.64 941 THR A O 1
ATOM 9886 N N . LYS B 2 942 ? 136.997 109.726 142.419 1.00 158.45 942 LYS A N 1
ATOM 9887 C CA . LYS B 2 942 ? 138.156 109.881 143.288 1.00 158.45 942 LYS A CA 1
ATOM 9888 C C . LYS B 2 942 ? 138.558 108.545 143.900 1.00 158.45 942 LYS A C 1
ATOM 9889 O O . LYS B 2 942 ? 137.731 107.652 144.103 1.00 158.45 942 LYS A O 1
ATOM 9895 N N . TYR B 2 943 ? 139.848 108.413 144.191 1.00 172.66 943 TYR A N 1
ATOM 9896 C CA . TYR B 2 943 ? 140.423 107.163 144.662 1.00 172.66 943 TYR A CA 1
ATOM 9897 C C . TYR B 2 943 ? 141.006 107.327 146.060 1.00 172.66 943 TYR A C 1
ATOM 9898 O O . TYR B 2 943 ? 141.062 108.424 146.619 1.00 172.66 943 TYR A O 1
ATOM 9907 N N . ASP B 2 944 ? 141.456 106.203 146.605 1.00 187.69 944 ASP A N 1
ATOM 9908 C CA . ASP B 2 944 ? 141.952 106.115 147.974 1.00 187.69 944 ASP A CA 1
ATOM 9909 C C . ASP B 2 944 ? 143.157 105.179 147.984 1.00 187.69 944 ASP A C 1
ATOM 9910 O O . ASP B 2 944 ? 143.759 104.896 146.942 1.00 187.69 944 ASP A O 1
ATOM 9915 N N . GLU B 2 945 ? 143.523 104.702 149.177 1.00 194.86 945 GLU A N 1
ATOM 9916 C CA . GLU B 2 945 ? 144.713 103.876 149.358 1.00 194.86 945 GLU A CA 1
ATOM 9917 C C . GLU B 2 945 ? 144.615 102.510 148.684 1.00 194.86 945 GLU A C 1
ATOM 9918 O O . GLU B 2 945 ? 145.651 101.881 148.444 1.00 194.86 945 GLU A O 1
ATOM 9924 N N . ASN B 2 946 ? 143.415 102.033 148.375 1.00 190.14 946 ASN A N 1
ATOM 9925 C CA . ASN B 2 946 ? 143.249 100.813 147.601 1.00 190.14 946 ASN A CA 1
ATOM 9926 C C . ASN B 2 946 ? 142.596 101.119 146.257 1.00 190.14 946 ASN A C 1
ATOM 9927 O O . ASN B 2 946 ? 142.251 102.263 145.950 1.00 190.14 946 ASN A O 1
ATOM 9932 N N . ASP B 2 947 ? 142.436 100.071 145.449 1.00 187.18 947 ASP A N 1
ATOM 9933 C CA . ASP B 2 947 ? 141.993 100.235 144.070 1.00 187.18 947 ASP A CA 1
ATOM 9934 C C . ASP B 2 947 ? 140.515 100.590 143.956 1.00 187.18 947 ASP A C 1
ATOM 9935 O O . ASP B 2 947 ? 140.118 101.206 142.960 1.00 187.18 947 ASP A O 1
ATOM 9940 N N . LYS B 2 948 ? 139.707 100.237 144.954 1.00 182.07 948 LYS A N 1
ATOM 9941 C CA . LYS B 2 948 ? 138.263 100.375 144.850 1.00 182.07 948 LYS A CA 1
ATOM 9942 C C . LYS B 2 948 ? 137.839 101.842 144.865 1.00 182.07 948 LYS A C 1
ATOM 9943 O O . LYS B 2 948 ? 138.570 102.732 145.310 1.00 182.07 948 LYS A O 1
ATOM 9949 N N . LEU B 2 949 ? 136.636 102.079 144.354 1.00 164.65 949 LEU A N 1
ATOM 9950 C CA . LEU B 2 949 ? 136.159 103.429 144.100 1.00 164.65 949 LEU A CA 1
ATOM 9951 C C . LEU B 2 949 ? 135.460 103.997 145.326 1.00 164.65 949 LEU A C 1
ATOM 9952 O O . LEU B 2 949 ? 134.596 103.344 145.918 1.00 164.65 949 LEU A O 1
ATOM 9957 N N . ILE B 2 950 ? 135.835 105.218 145.703 1.00 159.88 950 ILE A N 1
ATOM 9958 C CA . ILE B 2 950 ? 135.109 105.948 146.732 1.00 159.88 950 ILE A CA 1
ATOM 9959 C C . ILE B 2 950 ? 133.802 106.394 146.106 1.00 159.88 950 ILE A C 1
ATOM 9960 O O . ILE B 2 950 ? 133.782 107.359 145.338 1.00 159.88 950 ILE A O 1
ATOM 9965 N N . ARG B 2 951 ? 132.709 105.699 146.411 1.00 145.08 951 ARG A N 1
ATOM 9966 C CA . ARG B 2 951 ? 131.417 106.028 145.812 1.00 145.08 951 ARG A CA 1
ATOM 9967 C C . ARG B 2 951 ? 130.892 107.289 146.484 1.00 145.08 951 ARG A C 1
ATOM 9968 O O . ARG B 2 951 ? 130.160 107.244 147.471 1.00 145.08 951 ARG A O 1
ATOM 9976 N N . GLU B 2 952 ? 131.289 108.435 145.930 1.00 131.63 952 GLU A N 1
ATOM 9977 C CA . GLU B 2 952 ? 130.966 109.723 146.532 1.00 131.63 952 GLU A CA 1
ATOM 9978 C C . GLU B 2 952 ? 129.501 110.082 146.335 1.00 131.63 952 GLU A C 1
ATOM 9979 O O . GLU B 2 952 ? 128.774 110.327 147.304 1.00 131.63 952 GLU A O 1
ATOM 9985 N N . VAL B 2 953 ? 129.049 110.126 145.087 1.00 114.83 953 VAL A N 1
ATOM 9986 C CA . VAL B 2 953 ? 127.706 110.580 144.755 1.00 114.83 953 VAL A CA 1
ATOM 9987 C C . VAL B 2 953 ? 126.856 109.365 144.428 1.00 114.83 953 VAL A C 1
ATOM 9988 O O . VAL B 2 953 ? 127.233 108.546 143.583 1.00 114.83 953 VAL A O 1
ATOM 9992 N N . LYS B 2 954 ? 125.712 109.245 145.087 1.00 106.71 954 LYS A N 1
ATOM 9993 C CA . LYS B 2 954 ? 124.837 108.101 144.892 1.00 106.71 954 LYS A CA 1
ATOM 9994 C C . LYS B 2 954 ? 123.890 108.361 143.729 1.00 106.71 954 LYS A C 1
ATOM 9995 O O . LYS B 2 954 ? 123.091 109.307 143.762 1.00 106.71 954 LYS A O 1
ATOM 10001 N N . VAL B 2 955 ? 123.992 107.530 142.708 1.00 106.93 955 VAL A N 1
ATOM 10002 C CA . VAL B 2 955 ? 123.001 107.489 141.644 1.00 106.93 955 VAL A CA 1
ATOM 10003 C C . VAL B 2 955 ? 121.793 106.710 142.149 1.00 106.93 955 VAL A C 1
ATOM 10004 O O . VAL B 2 955 ? 121.929 105.768 142.939 1.00 106.93 955 VAL A O 1
ATOM 10008 N N . ILE B 2 956 ? 120.592 107.138 141.762 1.00 111.20 956 ILE A N 1
ATOM 10009 C CA . ILE B 2 956 ? 119.377 106.495 142.232 1.00 111.20 956 ILE A CA 1
ATOM 10010 C C . ILE B 2 956 ? 118.319 106.578 141.135 1.00 111.20 956 ILE A C 1
ATOM 10011 O O . ILE B 2 956 ? 118.264 107.531 140.341 1.00 111.20 956 ILE A O 1
ATOM 10016 N N . THR B 2 957 ? 117.505 105.531 141.071 1.00 116.64 957 THR A N 1
ATOM 10017 C CA . THR B 2 957 ? 116.654 105.262 139.921 1.00 116.64 957 THR A CA 1
ATOM 10018 C C . THR B 2 957 ? 115.305 104.787 140.435 1.00 116.64 957 THR A C 1
ATOM 10019 O O . THR B 2 957 ? 115.207 103.692 140.993 1.00 116.64 957 THR A O 1
ATOM 10023 N N . LEU B 2 958 ? 114.277 105.610 140.266 1.00 114.80 958 LEU A N 1
ATOM 10024 C CA . LEU B 2 958 ? 112.928 105.287 140.700 1.00 114.80 958 LEU A CA 1
ATOM 10025 C C . LEU B 2 958 ? 111.989 105.258 139.506 1.00 114.80 958 LEU A C 1
ATOM 10026 O O . LEU B 2 958 ? 112.227 105.925 138.501 1.00 114.80 958 LEU A O 1
ATOM 10031 N N . LYS B 2 959 ? 110.915 104.481 139.620 1.00 131.87 959 LYS A N 1
ATOM 10032 C CA . LYS B 2 959 ? 109.925 104.412 138.556 1.00 131.87 959 LYS A CA 1
ATOM 10033 C C . LYS B 2 959 ? 109.044 105.655 138.548 1.00 131.87 959 LYS A C 1
ATOM 10034 O O . LYS B 2 959 ? 109.156 106.545 139.392 1.00 131.87 959 LYS A O 1
ATOM 10040 N N . SER B 2 960 ? 108.140 105.707 137.579 1.00 135.39 960 SER A N 1
ATOM 10041 C CA . SER B 2 960 ? 107.119 106.739 137.556 1.00 135.39 960 SER A CA 1
ATOM 10042 C C . SER B 2 960 ? 105.916 106.383 138.414 1.00 135.39 960 SER A C 1
ATOM 10043 O O . SER B 2 960 ? 105.071 107.250 138.658 1.00 135.39 960 SER A O 1
ATOM 10046 N N . LYS B 2 961 ? 105.833 105.138 138.888 1.00 126.04 961 LYS A N 1
ATOM 10047 C CA . LYS B 2 961 ? 104.669 104.708 139.653 1.00 126.04 961 LYS A CA 1
ATOM 10048 C C . LYS B 2 961 ? 104.641 105.365 141.026 1.00 126.04 961 LYS A C 1
ATOM 10049 O O . LYS B 2 961 ? 103.585 105.819 141.481 1.00 126.04 961 LYS A O 1
ATOM 10051 N N . LEU B 2 962 ? 105.801 105.452 141.686 1.00 122.97 962 LEU A N 1
ATOM 10052 C CA . LEU B 2 962 ? 105.846 106.038 143.021 1.00 122.97 962 LEU A CA 1
ATOM 10053 C C . LEU B 2 962 ? 105.597 107.536 142.976 1.00 122.97 962 LEU A C 1
ATOM 10054 O O . LEU B 2 962 ? 104.911 108.084 143.847 1.00 122.97 962 LEU A O 1
ATOM 10059 N N . VAL B 2 963 ? 106.130 108.212 141.962 1.00 117.86 963 VAL A N 1
ATOM 10060 C CA . VAL B 2 963 ? 105.918 109.646 141.887 1.00 117.86 963 VAL A CA 1
ATOM 10061 C C . VAL B 2 963 ? 104.500 109.947 141.407 1.00 117.86 963 VAL A C 1
ATOM 10062 O O . VAL B 2 963 ? 103.895 110.933 141.841 1.00 117.86 963 VAL A O 1
ATOM 10066 N N . SER B 2 964 ? 103.902 109.053 140.613 1.00 126.10 964 SER A N 1
ATOM 10067 C CA . SER B 2 964 ? 102.496 109.207 140.260 1.00 126.10 964 SER A CA 1
ATOM 10068 C C . SER B 2 964 ? 101.596 108.987 141.468 1.00 126.10 964 SER A C 1
ATOM 10069 O O . SER B 2 964 ? 100.580 109.671 141.622 1.00 126.10 964 SER A O 1
ATOM 10072 N N . ASP B 2 965 ? 101.970 108.063 142.354 1.00 128.73 965 ASP A N 1
ATOM 10073 C CA . ASP B 2 965 ? 101.159 107.824 143.543 1.00 128.73 965 ASP A CA 1
ATOM 10074 C C . ASP B 2 965 ? 101.272 108.952 144.554 1.00 128.73 965 ASP A C 1
ATOM 10075 O O . ASP B 2 965 ? 100.259 109.373 145.126 1.00 128.73 965 ASP A O 1
ATOM 10080 N N . PHE B 2 966 ? 102.492 109.448 144.789 1.00 109.92 966 PHE A N 1
ATOM 10081 C CA . PHE B 2 966 ? 102.673 110.626 145.631 1.00 109.92 966 PHE A CA 1
ATOM 10082 C C . PHE B 2 966 ? 102.001 111.850 145.028 1.00 109.92 966 PHE A C 1
ATOM 10083 O O . PHE B 2 966 ? 101.603 112.767 145.753 1.00 109.92 966 PHE A O 1
ATOM 10091 N N . ARG B 2 967 ? 101.868 111.884 143.708 1.00 115.53 967 ARG A N 1
ATOM 10092 C CA . ARG B 2 967 ? 101.113 112.945 143.069 1.00 115.53 967 ARG A CA 1
ATOM 10093 C C . ARG B 2 967 ? 99.620 112.802 143.331 1.00 115.53 967 ARG A C 1
ATOM 10094 O O . ARG B 2 967 ? 98.951 113.772 143.704 1.00 115.53 967 ARG A O 1
ATOM 10102 N N . LYS B 2 968 ? 99.084 111.591 143.152 1.00 122.94 968 LYS A N 1
ATOM 10103 C CA . LYS B 2 968 ? 97.637 111.401 143.163 1.00 122.94 968 LYS A CA 1
ATOM 10104 C C . LYS B 2 968 ? 97.057 111.435 144.568 1.00 122.94 968 LYS A C 1
ATOM 10105 O O . LYS B 2 968 ? 96.066 112.130 144.810 1.00 122.94 968 LYS A O 1
ATOM 10111 N N . ASP B 2 969 ? 97.637 110.676 145.499 1.00 122.99 969 ASP A N 1
ATOM 10112 C CA . ASP B 2 969 ? 96.964 110.482 146.779 1.00 122.99 969 ASP A CA 1
ATOM 10113 C C . ASP B 2 969 ? 96.968 111.717 147.664 1.00 122.99 969 ASP A C 1
ATOM 10114 O O . ASP B 2 969 ? 96.124 111.816 148.559 1.00 122.99 969 ASP A O 1
ATOM 10119 N N . PHE B 2 970 ? 97.878 112.660 147.450 1.00 118.87 970 PHE A N 1
ATOM 10120 C CA . PHE B 2 970 ? 98.022 113.773 148.378 1.00 118.87 970 PHE A CA 1
ATOM 10121 C C . PHE B 2 970 ? 97.581 115.091 147.767 1.00 118.87 970 PHE A C 1
ATOM 10122 O O . PHE B 2 970 ? 98.026 116.151 148.221 1.00 118.87 970 PHE A O 1
ATOM 10130 N N . GLN B 2 971 ? 96.732 115.029 146.737 1.00 119.28 971 GLN A N 1
ATOM 10131 C CA . GLN B 2 971 ? 96.111 116.183 146.083 1.00 119.28 971 GLN A CA 1
ATOM 10132 C C . GLN B 2 971 ? 97.160 117.136 145.507 1.00 119.28 971 GLN A C 1
ATOM 10133 O O . GLN B 2 971 ? 97.185 118.330 145.803 1.00 119.28 971 GLN A O 1
ATOM 10139 N N . PHE B 2 972 ? 98.021 116.579 144.660 1.00 114.62 972 PHE A N 1
ATOM 10140 C CA . PHE B 2 972 ? 99.131 117.287 144.029 1.00 114.62 972 PHE A CA 1
ATOM 10141 C C . PHE B 2 972 ? 99.045 117.178 142.520 1.00 114.62 972 PHE A C 1
ATOM 10142 O O . PHE B 2 972 ? 100.041 116.956 141.833 1.00 114.62 972 PHE A O 1
ATOM 10150 N N . TYR B 2 973 ? 97.848 117.399 141.988 1.00 113.24 973 TYR A N 1
ATOM 10151 C CA . TYR B 2 973 ? 97.475 116.991 140.644 1.00 113.24 973 TYR A CA 1
ATOM 10152 C C . TYR B 2 973 ? 98.191 117.811 139.576 1.00 113.24 973 TYR A C 1
ATOM 10153 O O . TYR B 2 973 ? 98.814 118.841 139.843 1.00 113.24 973 TYR A O 1
ATOM 10162 N N . LYS B 2 974 ? 98.092 117.321 138.344 1.00 109.23 974 LYS A N 1
ATOM 10163 C CA . LYS B 2 974 ? 98.559 118.024 137.161 1.00 109.23 974 LYS A CA 1
ATOM 10164 C C . LYS B 2 974 ? 97.772 117.518 135.968 1.00 109.23 974 LYS A C 1
ATOM 10165 O O . LYS B 2 974 ? 97.419 116.339 135.895 1.00 109.23 974 LYS A O 1
ATOM 10171 N N . VAL B 2 975 ? 97.500 118.417 135.037 1.00 105.36 975 VAL A N 1
ATOM 10172 C CA . VAL B 2 975 ? 97.076 118.033 133.702 1.00 105.36 975 VAL A CA 1
ATOM 10173 C C . VAL B 2 975 ? 97.974 118.783 132.731 1.00 105.36 975 VAL A C 1
ATOM 10174 O O . VAL B 2 975 ? 98.359 119.931 132.985 1.00 105.36 975 VAL A O 1
ATOM 10178 N N . ARG B 2 976 ? 98.366 118.103 131.654 1.00 104.05 976 ARG A N 1
ATOM 10179 C CA . ARG B 2 976 ? 99.529 118.510 130.878 1.00 104.05 976 ARG A CA 1
ATOM 10180 C C . ARG B 2 976 ? 99.314 119.798 130.103 1.00 104.05 976 ARG A C 1
ATOM 10181 O O . ARG B 2 976 ? 100.292 120.462 129.753 1.00 104.05 976 ARG A O 1
ATOM 10189 N N . GLU B 2 977 ? 98.070 120.180 129.854 1.00 100.50 977 GLU A N 1
ATOM 10190 C CA . GLU B 2 977 ? 97.772 121.231 128.899 1.00 100.50 977 GLU A CA 1
ATOM 10191 C C . GLU B 2 977 ? 97.646 122.603 129.534 1.00 100.50 977 GLU A C 1
ATOM 10192 O O . GLU B 2 977 ? 97.193 123.537 128.868 1.00 100.50 977 GLU A O 1
ATOM 10198 N N . ILE B 2 978 ? 98.034 122.759 130.795 1.00 92.93 978 ILE A N 1
ATOM 10199 C CA . ILE B 2 978 ? 97.976 124.076 131.416 1.00 92.93 978 ILE A CA 1
ATOM 10200 C C . ILE B 2 978 ? 99.193 124.901 131.036 1.00 92.93 978 ILE A C 1
ATOM 10201 O O . ILE B 2 978 ? 99.088 125.942 130.381 1.00 92.93 978 ILE A O 1
ATOM 10206 N N . ASN B 2 979 ? 100.366 124.446 131.450 1.00 89.07 979 ASN A N 1
ATOM 10207 C CA . ASN B 2 979 ? 101.624 125.087 131.127 1.00 89.07 979 ASN A CA 1
ATOM 10208 C C . ASN B 2 979 ? 102.653 123.994 130.927 1.00 89.07 979 ASN A C 1
ATOM 10209 O O . ASN B 2 979 ? 102.344 122.801 130.997 1.00 89.07 979 ASN A O 1
ATOM 10214 N N . ASN B 2 980 ? 103.891 124.400 130.689 1.00 89.60 980 ASN A N 1
ATOM 10215 C CA . ASN B 2 980 ? 104.990 123.456 130.647 1.00 89.60 980 ASN A CA 1
ATOM 10216 C C . ASN B 2 980 ? 105.801 123.457 131.931 1.00 89.60 980 ASN A C 1
ATOM 10217 O O . ASN B 2 980 ? 106.965 123.051 131.923 1.00 89.60 980 ASN A O 1
ATOM 10222 N N . TYR B 2 981 ? 105.202 123.887 133.038 1.00 82.12 981 TYR A N 1
ATOM 10223 C CA . TYR B 2 981 ? 105.836 123.682 134.327 1.00 82.12 981 TYR A CA 1
ATOM 10224 C C . TYR B 2 981 ? 105.751 122.238 134.774 1.00 82.12 981 TYR A C 1
ATOM 10225 O O . TYR B 2 981 ? 106.556 121.818 135.610 1.00 82.12 981 TYR A O 1
ATOM 10234 N N . HIS B 2 982 ? 104.827 121.454 134.210 1.00 90.84 982 HIS A N 1
ATOM 10235 C CA . HIS B 2 982 ? 104.630 120.088 134.677 1.00 90.84 982 HIS A CA 1
ATOM 10236 C C . HIS B 2 982 ? 105.751 119.155 134.272 1.00 90.84 982 HIS A C 1
ATOM 10237 O O . HIS B 2 982 ? 105.703 117.978 134.635 1.00 90.84 982 HIS A O 1
ATOM 10244 N N . HIS B 2 983 ? 106.721 119.618 133.491 1.00 88.01 983 HIS A N 1
ATOM 10245 C CA . HIS B 2 983 ? 107.992 118.919 133.427 1.00 88.01 983 HIS A CA 1
ATOM 10246 C C . HIS B 2 983 ? 108.764 119.132 134.721 1.00 88.01 983 HIS A C 1
ATOM 10247 O O . HIS B 2 983 ? 109.022 118.178 135.469 1.00 88.01 983 HIS A O 1
ATOM 10254 N N . ALA B 2 984 ? 109.053 120.402 135.038 1.00 83.57 984 ALA A N 1
ATOM 10255 C CA . ALA B 2 984 ? 110.009 120.747 136.089 1.00 83.57 984 ALA A CA 1
ATOM 10256 C C . ALA B 2 984 ? 109.526 120.311 137.461 1.00 83.57 984 ALA A C 1
ATOM 10257 O O . ALA B 2 984 ? 110.269 119.660 138.209 1.00 83.57 984 ALA A O 1
ATOM 10259 N N . HIS B 2 985 ? 108.269 120.637 137.787 1.00 78.58 985 HIS A N 1
ATOM 10260 C CA . HIS B 2 985 ? 107.666 120.209 139.043 1.00 78.58 985 HIS A CA 1
ATOM 10261 C C . HIS B 2 985 ? 107.692 118.699 139.190 1.00 78.58 985 HIS A C 1
ATOM 10262 O O . HIS B 2 985 ? 107.936 118.193 140.293 1.00 78.58 985 HIS A O 1
ATOM 10269 N N . ASP B 2 986 ? 107.530 117.973 138.074 1.00 79.67 986 ASP A N 1
ATOM 10270 C CA . ASP B 2 986 ? 107.588 116.516 138.114 1.00 79.67 986 ASP A CA 1
ATOM 10271 C C . ASP B 2 986 ? 108.942 116.046 138.602 1.00 79.67 986 ASP A C 1
ATOM 10272 O O . ASP B 2 986 ? 109.028 115.213 139.517 1.00 79.67 986 ASP A O 1
ATOM 10277 N N . ALA B 2 987 ? 110.002 116.676 138.090 1.00 80.03 987 ALA A N 1
ATOM 10278 C CA . ALA B 2 987 ? 111.352 116.330 138.502 1.00 80.03 987 ALA A CA 1
ATOM 10279 C C . ALA B 2 987 ? 111.564 116.590 139.980 1.00 80.03 987 ALA A C 1
ATOM 10280 O O . ALA B 2 987 ? 112.236 115.792 140.648 1.00 80.03 987 ALA A O 1
ATOM 10282 N N . TYR B 2 988 ? 110.915 117.639 140.511 1.00 72.79 988 TYR A N 1
ATOM 10283 C CA . TYR B 2 988 ? 111.047 117.963 141.925 1.00 72.79 988 TYR A CA 1
ATOM 10284 C C . TYR B 2 988 ? 110.559 116.827 142.792 1.00 72.79 988 TYR A C 1
ATOM 10285 O O . TYR B 2 988 ? 111.213 116.470 143.779 1.00 72.79 988 TYR A O 1
ATOM 10294 N N . LEU B 2 989 ? 109.441 116.214 142.409 1.00 81.60 989 LEU A N 1
ATOM 10295 C CA . LEU B 2 989 ? 108.917 115.149 143.241 1.00 81.60 989 LEU A CA 1
ATOM 10296 C C . LEU B 2 989 ? 109.805 113.926 143.137 1.00 81.60 989 LEU A C 1
ATOM 10297 O O . LEU B 2 989 ? 109.984 113.202 144.125 1.00 81.60 989 LEU A O 1
ATOM 10302 N N . ASN B 2 990 ? 110.473 113.776 141.992 1.00 84.99 990 ASN A N 1
ATOM 10303 C CA . ASN B 2 990 ? 111.447 112.719 141.809 1.00 84.99 990 ASN A CA 1
ATOM 10304 C C . ASN B 2 990 ? 112.642 112.878 142.720 1.00 84.99 990 ASN A C 1
ATOM 10305 O O . ASN B 2 990 ? 113.306 111.886 143.025 1.00 84.99 990 ASN A O 1
ATOM 10310 N N . ALA B 2 991 ? 112.918 114.093 143.184 1.00 85.40 991 ALA A N 1
ATOM 10311 C CA . ALA B 2 991 ? 113.957 114.223 144.189 1.00 85.40 991 ALA A CA 1
ATOM 10312 C C . ALA B 2 991 ? 113.439 113.805 145.555 1.00 85.40 991 ALA A C 1
ATOM 10313 O O . ALA B 2 991 ? 114.128 113.076 146.280 1.00 85.40 991 ALA A O 1
ATOM 10315 N N . VAL B 2 992 ? 112.203 114.197 145.881 1.00 84.79 992 VAL A N 1
ATOM 10316 C CA . VAL B 2 992 ? 111.723 114.108 147.258 1.00 84.79 992 VAL A CA 1
ATOM 10317 C C . VAL B 2 992 ? 111.519 112.658 147.654 1.00 84.79 992 VAL A C 1
ATOM 10318 O O . VAL B 2 992 ? 112.167 112.157 148.583 1.00 84.79 992 VAL A O 1
ATOM 10322 N N . VAL B 2 993 ? 110.693 111.945 146.883 1.00 89.03 993 VAL A N 1
ATOM 10323 C CA . VAL B 2 993 ? 110.535 110.497 146.990 1.00 89.03 993 VAL A CA 1
ATOM 10324 C C . VAL B 2 993 ? 111.871 109.776 146.813 1.00 89.03 993 VAL A C 1
ATOM 10325 O O . VAL B 2 993 ? 112.067 108.675 147.339 1.00 89.03 993 VAL A O 1
ATOM 10329 N N . GLY B 2 994 ? 112.822 110.395 146.113 1.00 96.94 994 GLY A N 1
ATOM 10330 C CA . GLY B 2 994 ? 114.189 109.926 146.153 1.00 96.94 994 GLY A CA 1
ATOM 10331 C C . GLY B 2 994 ? 114.790 109.987 147.543 1.00 96.94 994 GLY A C 1
ATOM 10332 O O . GLY B 2 994 ? 115.024 108.939 148.155 1.00 96.94 994 GLY A O 1
ATOM 10333 N N . THR B 2 995 ? 114.981 111.201 148.073 1.00 101.68 995 THR A N 1
ATOM 10334 C CA . THR B 2 995 ? 115.810 111.359 149.267 1.00 101.68 995 THR A CA 1
ATOM 10335 C C . THR B 2 995 ? 115.115 110.799 150.492 1.00 101.68 995 THR A C 1
ATOM 10336 O O . THR B 2 995 ? 115.710 110.027 151.254 1.00 101.68 995 THR A O 1
ATOM 10340 N N . ALA B 2 996 ? 113.834 111.074 150.626 1.00 105.30 996 ALA A N 1
ATOM 10341 C CA . ALA B 2 996 ? 113.026 110.498 151.681 1.00 105.30 996 ALA A CA 1
ATOM 10342 C C . ALA B 2 996 ? 112.790 109.017 151.504 1.00 105.30 996 ALA A C 1
ATOM 10343 O O . ALA B 2 996 ? 112.014 108.467 152.283 1.00 105.30 996 ALA A O 1
ATOM 10345 N N . LEU B 2 997 ? 113.371 108.316 150.534 1.00 110.93 997 LEU A N 1
ATOM 10346 C CA . LEU B 2 997 ? 113.444 106.871 150.610 1.00 110.93 997 LEU A CA 1
ATOM 10347 C C . LEU B 2 997 ? 114.820 106.390 151.033 1.00 110.93 997 LEU A C 1
ATOM 10348 O O . LEU B 2 997 ? 114.920 105.370 151.713 1.00 110.93 997 LEU A O 1
ATOM 10353 N N . ILE B 2 998 ? 115.881 107.118 150.685 1.00 117.05 998 ILE A N 1
ATOM 10354 C CA . ILE B 2 998 ? 117.216 106.652 151.038 1.00 117.05 998 ILE A CA 1
ATOM 10355 C C . ILE B 2 998 ? 117.577 107.086 152.452 1.00 117.05 998 ILE A C 1
ATOM 10356 O O . ILE B 2 998 ? 118.197 106.327 153.207 1.00 117.05 998 ILE A O 1
ATOM 10361 N N . LYS B 2 999 ? 117.169 108.297 152.841 1.00 118.73 999 LYS A N 1
ATOM 10362 C CA . LYS B 2 999 ? 117.358 108.740 154.217 1.00 118.73 999 LYS A CA 1
ATOM 10363 C C . LYS B 2 999 ? 116.541 107.907 155.191 1.00 118.73 999 LYS A C 1
ATOM 10364 O O . LYS B 2 999 ? 116.935 107.746 156.349 1.00 118.73 999 LYS A O 1
ATOM 10370 N N . LYS B 2 1000 ? 115.418 107.356 154.742 1.00 124.56 1000 LYS A N 1
ATOM 10371 C CA . LYS B 2 1000 ? 114.621 106.506 155.610 1.00 124.56 1000 LYS A CA 1
ATOM 10372 C C . LYS B 2 1000 ? 115.022 105.044 155.505 1.00 124.56 1000 LYS A C 1
ATOM 10373 O O . LYS B 2 1000 ? 114.934 104.318 156.500 1.00 124.56 1000 LYS A O 1
ATOM 10379 N N . TYR B 2 1001 ? 115.463 104.584 154.337 1.00 127.73 1001 TYR A N 1
ATOM 10380 C CA . TYR B 2 1001 ? 115.988 103.228 154.180 1.00 127.73 1001 TYR A CA 1
ATOM 10381 C C . TYR B 2 1001 ? 117.453 103.311 153.781 1.00 127.73 1001 TYR A C 1
ATOM 10382 O O . TYR B 2 1001 ? 117.776 103.327 152.583 1.00 127.73 1001 TYR A O 1
ATOM 10391 N N . PRO B 2 1002 ? 118.375 103.379 154.741 1.00 138.04 1002 PRO A N 1
ATOM 10392 C CA . PRO B 2 1002 ? 119.792 103.319 154.370 1.00 138.04 1002 PRO A CA 1
ATOM 10393 C C . PRO B 2 1002 ? 120.226 101.931 153.957 1.00 138.04 1002 PRO A C 1
ATOM 10394 O O . PRO B 2 1002 ? 121.104 101.801 153.097 1.00 138.04 1002 PRO A O 1
ATOM 10398 N N . LYS B 2 1003 ? 119.634 100.888 154.536 1.00 150.40 1003 LYS A N 1
ATOM 10399 C CA . LYS B 2 1003 ? 120.132 99.542 154.293 1.00 150.40 1003 LYS A CA 1
ATOM 10400 C C . LYS B 2 1003 ? 119.694 99.008 152.942 1.00 150.40 1003 LYS A C 1
ATOM 10401 O O . LYS B 2 1003 ? 120.454 98.279 152.298 1.00 150.40 1003 LYS A O 1
ATOM 10407 N N . LEU B 2 1004 ? 118.491 99.343 152.491 1.00 151.58 1004 LEU A N 1
ATOM 10408 C CA . LEU B 2 1004 ? 117.943 98.693 151.305 1.00 151.58 1004 LEU A CA 1
ATOM 10409 C C . LEU B 2 1004 ? 118.071 99.593 150.078 1.00 151.58 1004 LEU A C 1
ATOM 10410 O O . LEU B 2 1004 ? 117.192 99.667 149.213 1.00 151.58 1004 LEU A O 1
ATOM 10415 N N . GLU B 2 1005 ? 119.183 100.316 149.993 1.00 145.20 1005 GLU A N 1
ATOM 10416 C CA . GLU B 2 1005 ? 119.561 101.015 148.777 1.00 145.20 1005 GLU A CA 1
ATOM 10417 C C . GLU B 2 1005 ? 120.407 100.150 147.859 1.00 145.20 1005 GLU A C 1
ATOM 10418 O O . GLU B 2 1005 ? 120.789 100.605 146.780 1.00 145.20 1005 GLU A O 1
ATOM 10420 N N . SER B 2 1006 ? 120.687 98.908 148.248 1.00 152.14 1006 SER A N 1
ATOM 10421 C CA . SER B 2 1006 ? 121.626 98.056 147.536 1.00 152.14 1006 SER A CA 1
ATOM 10422 C C . SER B 2 1006 ? 120.991 97.300 146.379 1.00 152.14 1006 SER A C 1
ATOM 10423 O O . SER B 2 1006 ? 121.572 96.318 145.904 1.00 152.14 1006 SER A O 1
ATOM 10426 N N . GLU B 2 1007 ? 119.813 97.712 145.924 1.00 146.91 1007 GLU A N 1
ATOM 10427 C CA . GLU B 2 1007 ? 119.216 97.112 144.741 1.00 146.91 1007 GLU A CA 1
ATOM 10428 C C . GLU B 2 1007 ? 118.770 98.108 143.690 1.00 146.91 1007 GLU A C 1
ATOM 10429 O O . GLU B 2 1007 ? 118.365 97.678 142.604 1.00 146.91 1007 GLU A O 1
ATOM 10435 N N . PHE B 2 1008 ? 118.816 99.410 143.961 1.00 135.71 1008 PHE A N 1
ATOM 10436 C CA . PHE B 2 1008 ? 118.491 100.373 142.920 1.00 135.71 1008 PHE A CA 1
ATOM 10437 C C . PHE B 2 1008 ? 119.399 101.600 142.997 1.00 135.71 1008 PHE A C 1
ATOM 10438 O O . PHE B 2 1008 ? 119.007 102.701 142.594 1.00 135.71 1008 PHE A O 1
ATOM 10446 N N . VAL B 2 1009 ? 120.617 101.414 143.510 1.00 135.73 1009 VAL A N 1
ATOM 10447 C CA . VAL B 2 1009 ? 121.770 102.239 143.161 1.00 135.73 1009 VAL A CA 1
ATOM 10448 C C . VAL B 2 1009 ? 122.597 101.445 142.160 1.00 135.73 1009 VAL A C 1
ATOM 10449 O O . VAL B 2 1009 ? 122.825 100.245 142.352 1.00 135.73 1009 VAL A O 1
ATOM 10453 N N . TYR B 2 1010 ? 123.041 102.092 141.087 1.00 130.44 1010 TYR A N 1
ATOM 10454 C CA . TYR B 2 1010 ? 124.037 101.473 140.227 1.00 130.44 1010 TYR A CA 1
ATOM 10455 C C . TYR B 2 1010 ? 125.373 101.456 140.955 1.00 130.44 1010 TYR A C 1
ATOM 10456 O O . TYR B 2 1010 ? 125.942 102.513 141.249 1.00 130.44 1010 TYR A O 1
ATOM 10465 N N . GLY B 2 1011 ? 125.860 100.265 141.257 1.00 140.56 1011 GLY A N 1
ATOM 10466 C CA . GLY B 2 1011 ? 127.123 100.119 141.951 1.00 140.56 1011 GLY A CA 1
ATOM 10467 C C . GLY B 2 1011 ? 127.251 98.739 142.546 1.00 140.56 1011 GLY A C 1
ATOM 10468 O O . GLY B 2 1011 ? 126.278 97.999 142.694 1.00 140.56 1011 GLY A O 1
ATOM 10469 N N . ASP B 2 1012 ? 128.490 98.398 142.888 1.00 154.94 1012 ASP A N 1
ATOM 10470 C CA . ASP B 2 1012 ? 128.802 97.116 143.519 1.00 154.94 1012 ASP A CA 1
ATOM 10471 C C . ASP B 2 1012 ? 128.437 97.229 144.993 1.00 154.94 1012 ASP A C 1
ATOM 10472 O O . ASP B 2 1012 ? 129.093 97.923 145.771 1.00 154.94 1012 ASP A O 1
ATOM 10477 N N . TYR B 2 1013 ? 127.370 96.542 145.378 1.00 151.47 1013 TYR A N 1
ATOM 10478 C CA . TYR B 2 1013 ? 126.937 96.455 146.763 1.00 151.47 1013 TYR A CA 1
ATOM 10479 C C . TYR B 2 1013 ? 126.769 94.998 147.178 1.00 151.47 1013 TYR A C 1
ATOM 10480 O O . TYR B 2 1013 ? 127.090 94.066 146.436 1.00 151.47 1013 TYR A O 1
ATOM 10489 N N . LYS B 2 1014 ? 126.255 94.815 148.389 1.00 167.60 1014 LYS A N 1
ATOM 10490 C CA . LYS B 2 1014 ? 126.159 93.500 148.994 1.00 167.60 1014 LYS A CA 1
ATOM 10491 C C . LYS B 2 1014 ? 124.987 92.712 148.414 1.00 167.60 1014 LYS A C 1
ATOM 10492 O O . LYS B 2 1014 ? 124.172 93.218 147.638 1.00 167.60 1014 LYS A O 1
ATOM 10494 N N . VAL B 2 1015 ? 124.918 91.448 148.814 1.00 178.74 1015 VAL A N 1
ATOM 10495 C CA . VAL B 2 1015 ? 123.880 90.530 148.372 1.00 178.74 1015 VAL A CA 1
ATOM 10496 C C . VAL B 2 1015 ? 122.743 90.455 149.403 1.00 178.74 1015 VAL A C 1
ATOM 10497 O O . VAL B 2 1015 ? 121.898 89.559 149.346 1.00 178.74 1015 VAL A O 1
ATOM 10501 N N . TYR B 2 1016 ? 122.680 91.433 150.313 1.00 182.67 1016 TYR A N 1
ATOM 10502 C CA . TYR B 2 1016 ? 121.772 91.433 151.458 1.00 182.67 1016 TYR A CA 1
ATOM 10503 C C . TYR B 2 1016 ? 120.306 91.466 151.040 1.00 182.67 1016 TYR A C 1
ATOM 10504 O O . TYR B 2 1016 ? 119.799 92.493 150.578 1.00 182.67 1016 TYR A O 1
ATOM 10506 N N . ASP B 2 1017 ? 119.625 90.335 151.217 1.00 190.37 1017 ASP A N 1
ATOM 10507 C CA . ASP B 2 1017 ? 118.308 90.105 150.640 1.00 190.37 1017 ASP A CA 1
ATOM 10508 C C . ASP B 2 1017 ? 117.214 90.749 151.491 1.00 190.37 1017 ASP A C 1
ATOM 10509 O O . ASP B 2 1017 ? 117.475 91.506 152.428 1.00 190.37 1017 ASP A O 1
ATOM 10514 N N . VAL B 2 1018 ? 115.964 90.432 151.164 1.00 183.21 1018 VAL A N 1
ATOM 10515 C CA . VAL B 2 1018 ? 114.809 90.948 151.888 1.00 183.21 1018 VAL A CA 1
ATOM 10516 C C . VAL B 2 1018 ? 113.994 89.854 152.556 1.00 183.21 1018 VAL A C 1
ATOM 10517 O O . VAL B 2 1018 ? 112.982 90.170 153.200 1.00 183.21 1018 VAL A O 1
ATOM 10521 N N . ARG B 2 1019 ? 114.387 88.584 152.424 1.00 184.17 1019 ARG A N 1
ATOM 10522 C CA . ARG B 2 1019 ? 113.645 87.496 153.051 1.00 184.17 1019 ARG A CA 1
ATOM 10523 C C . ARG B 2 1019 ? 113.753 87.521 154.569 1.00 184.17 1019 ARG A C 1
ATOM 10524 O O . ARG B 2 1019 ? 112.897 86.944 155.247 1.00 184.17 1019 ARG A O 1
ATOM 10526 N N . LYS B 2 1020 ? 114.779 88.174 155.114 1.00 183.36 1020 LYS A N 1
ATOM 10527 C CA . LYS B 2 1020 ? 114.890 88.409 156.547 1.00 183.36 1020 LYS A CA 1
ATOM 10528 C C . LYS B 2 1020 ? 114.809 89.893 156.890 1.00 183.36 1020 LYS A C 1
ATOM 10529 O O . LYS B 2 1020 ? 115.318 90.314 157.933 1.00 183.36 1020 LYS A O 1
ATOM 10531 N N . MET B 2 1021 ? 114.180 90.696 156.033 1.00 184.64 1021 MET A N 1
ATOM 10532 C CA . MET B 2 1021 ? 113.990 92.116 156.290 1.00 184.64 1021 MET A CA 1
ATOM 10533 C C . MET B 2 1021 ? 112.537 92.489 156.537 1.00 184.64 1021 MET A C 1
ATOM 10534 O O . MET B 2 1021 ? 112.259 93.639 156.892 1.00 184.64 1021 MET A O 1
ATOM 10539 N N . ILE B 2 1022 ? 111.607 91.559 156.350 1.00 185.29 1022 ILE A N 1
ATOM 10540 C CA . ILE B 2 1022 ? 110.195 91.780 156.631 1.00 185.29 1022 ILE A CA 1
ATOM 10541 C C . ILE B 2 1022 ? 109.783 90.790 157.709 1.00 185.29 1022 ILE A C 1
ATOM 10542 O O . ILE B 2 1022 ? 110.065 89.592 157.595 1.00 185.29 1022 ILE A O 1
ATOM 10547 N N . ALA B 2 1023 ? 109.131 91.292 158.756 1.00 191.87 1023 ALA A N 1
ATOM 10548 C CA . ALA B 2 1023 ? 108.746 90.448 159.879 1.00 191.87 1023 ALA A CA 1
ATOM 10549 C C . ALA B 2 1023 ? 107.620 89.502 159.481 1.00 191.87 1023 ALA A C 1
ATOM 10550 O O . ALA B 2 1023 ? 106.670 89.899 158.802 1.00 191.87 1023 ALA A O 1
ATOM 10552 N N . LYS B 2 1024 ? 107.735 88.242 159.898 1.00 199.04 1024 LYS A N 1
ATOM 10553 C CA . LYS B 2 1024 ? 106.713 87.235 159.652 1.00 199.04 1024 LYS A CA 1
ATOM 10554 C C . LYS B 2 1024 ? 105.708 87.137 160.789 1.00 199.04 1024 LYS A C 1
ATOM 10555 O O . LYS B 2 1024 ? 105.119 86.072 160.998 1.00 199.04 1024 LYS A O 1
ATOM 10557 N N . SER B 2 1025 ? 105.503 88.222 161.524 1.00 203.85 1025 SER A N 1
ATOM 10558 C CA . SER B 2 1025 ? 104.655 88.225 162.707 1.00 203.85 1025 SER A CA 1
ATOM 10559 C C . SER B 2 1025 ? 103.886 89.540 162.714 1.00 203.85 1025 SER A C 1
ATOM 10560 O O . SER B 2 1025 ? 103.747 90.210 161.685 1.00 203.85 1025 SER A O 1
ATOM 10563 N N . GLU B 2 1026 ? 103.371 89.919 163.881 1.00 209.94 1026 GLU A N 1
ATOM 10564 C CA . GLU B 2 1026 ? 102.597 91.143 164.030 1.00 209.94 1026 GLU A CA 1
ATOM 10565 C C . GLU B 2 1026 ? 103.499 92.378 163.950 1.00 209.94 1026 GLU A C 1
ATOM 10566 O O . GLU B 2 1026 ? 104.694 92.302 163.642 1.00 209.94 1026 GLU A O 1
ATOM 10568 N N . GLN B 2 1027 ? 102.893 93.538 164.216 1.00 215.32 1027 GLN A N 1
ATOM 10569 C CA . GLN B 2 1027 ? 103.577 94.821 164.093 1.00 215.32 1027 GLN A CA 1
ATOM 10570 C C . GLN B 2 1027 ? 104.720 94.930 165.089 1.00 215.32 1027 GLN A C 1
ATOM 10571 O O . GLN B 2 1027 ? 104.512 94.864 166.304 1.00 215.32 1027 GLN A O 1
ATOM 10577 N N . GLU B 2 1028 ? 105.928 95.095 164.563 1.00 215.53 1028 GLU A N 1
ATOM 10578 C CA . GLU B 2 1028 ? 107.139 95.097 165.370 1.00 215.53 1028 GLU A CA 1
ATOM 10579 C C . GLU B 2 1028 ? 107.350 96.480 165.983 1.00 215.53 1028 GLU A C 1
ATOM 10580 O O . GLU B 2 1028 ? 106.459 97.335 165.978 1.00 215.53 1028 GLU A O 1
ATOM 10582 N N . ILE B 2 1029 ? 108.545 96.704 166.535 1.00 214.50 1029 ILE A N 1
ATOM 10583 C CA . ILE B 2 1029 ? 108.844 97.957 167.215 1.00 214.50 1029 ILE A CA 1
ATOM 10584 C C . ILE B 2 1029 ? 108.961 99.087 166.202 1.00 214.50 1029 ILE A C 1
ATOM 10585 O O . ILE B 2 1029 ? 109.535 98.921 165.116 1.00 214.50 1029 ILE A O 1
ATOM 10587 N N . GLY B 2 1030 ? 108.403 100.242 166.550 1.00 214.52 1030 GLY A N 1
ATOM 10588 C CA . GLY B 2 1030 ? 108.478 101.404 165.689 1.00 214.52 1030 GLY A CA 1
ATOM 10589 C C . GLY B 2 1030 ? 109.844 102.055 165.728 1.00 214.52 1030 GLY A C 1
ATOM 10590 O O . GLY B 2 1030 ? 110.234 102.618 166.757 1.00 214.52 1030 GLY A O 1
ATOM 10591 N N . LYS B 2 1031 ? 110.575 101.948 164.610 1.00 206.92 1031 LYS A N 1
ATOM 10592 C CA . LYS B 2 1031 ? 111.919 102.513 164.419 1.00 206.92 1031 LYS A CA 1
ATOM 10593 C C . LYS B 2 1031 ? 112.932 101.982 165.435 1.00 206.92 1031 LYS A C 1
ATOM 10594 O O . LYS B 2 1031 ? 113.886 102.676 165.795 1.00 206.92 1031 LYS A O 1
ATOM 10596 N N . ALA B 2 1032 ? 112.728 100.754 165.916 1.00 209.83 1032 ALA A N 1
ATOM 10597 C CA . ALA B 2 1032 ? 113.691 100.109 166.796 1.00 209.83 1032 ALA A CA 1
ATOM 10598 C C . ALA B 2 1032 ? 113.837 98.615 166.547 1.00 209.83 1032 ALA A C 1
ATOM 10599 O O . ALA B 2 1032 ? 114.570 97.956 167.290 1.00 209.83 1032 ALA A O 1
ATOM 10601 N N . THR B 2 1033 ? 113.178 98.063 165.535 1.00 207.50 1033 THR A N 1
ATOM 10602 C CA . THR B 2 1033 ? 113.101 96.623 165.340 1.00 207.50 1033 THR A CA 1
ATOM 10603 C C . THR B 2 1033 ? 114.082 96.157 164.268 1.00 207.50 1033 THR A C 1
ATOM 10604 O O . THR B 2 1033 ? 114.733 96.952 163.586 1.00 207.50 1033 THR A O 1
ATOM 10606 N N . ALA B 2 1034 ? 114.170 94.832 164.125 1.00 200.51 1034 ALA A N 1
ATOM 10607 C CA . ALA B 2 1034 ? 115.119 94.235 163.194 1.00 200.51 1034 ALA A CA 1
ATOM 10608 C C . ALA B 2 1034 ? 114.635 94.327 161.754 1.00 200.51 1034 ALA A C 1
ATOM 10609 O O . ALA B 2 1034 ? 115.435 94.564 160.843 1.00 200.51 1034 ALA A O 1
ATOM 10611 N N . LYS B 2 1035 ? 113.339 94.139 161.529 1.00 187.77 1035 LYS A N 1
ATOM 10612 C CA . LYS B 2 1035 ? 112.803 94.168 160.179 1.00 187.77 1035 LYS A CA 1
ATOM 10613 C C . LYS B 2 1035 ? 112.699 95.603 159.672 1.00 187.77 1035 LYS A C 1
ATOM 10614 O O . LYS B 2 1035 ? 112.664 96.565 160.444 1.00 187.77 1035 LYS A O 1
ATOM 10616 N N . TYR B 2 1036 ? 112.656 95.737 158.347 1.00 175.88 1036 TYR A N 1
ATOM 10617 C CA . TYR B 2 1036 ? 112.519 97.056 157.743 1.00 175.88 1036 TYR A CA 1
ATOM 10618 C C . TYR B 2 1036 ? 111.079 97.544 157.813 1.00 175.88 1036 TYR A C 1
ATOM 10619 O O . TYR B 2 1036 ? 110.820 98.682 158.216 1.00 175.88 1036 TYR A O 1
ATOM 10621 N N . PHE B 2 1037 ? 110.132 96.690 157.435 1.00 179.56 1037 PHE A N 1
ATOM 10622 C CA . PHE B 2 1037 ? 108.714 97.021 157.477 1.00 179.56 1037 PHE A CA 1
ATOM 10623 C C . PHE B 2 1037 ? 107.924 95.721 157.551 1.00 179.56 1037 PHE A C 1
ATOM 10624 O O . PHE B 2 1037 ? 108.491 94.626 157.538 1.00 179.56 1037 PHE A O 1
ATOM 10626 N N . PHE B 2 1038 ? 106.603 95.851 157.658 1.00 183.70 1038 PHE A N 1
ATOM 10627 C CA . PHE B 2 1038 ? 105.688 94.722 157.531 1.00 183.70 1038 PHE A CA 1
ATOM 10628 C C . PHE B 2 1038 ? 104.704 94.908 156.391 1.00 183.70 1038 PHE A C 1
ATOM 10629 O O . PHE B 2 1038 ? 104.462 93.967 155.626 1.00 183.70 1038 PHE A O 1
ATOM 10637 N N . TYR B 2 1039 ? 104.119 96.093 156.267 1.00 175.87 1039 TYR A N 1
ATOM 10638 C CA . TYR B 2 1039 ? 103.201 96.369 155.173 1.00 175.87 1039 TYR A CA 1
ATOM 10639 C C . TYR B 2 1039 ? 103.988 96.548 153.883 1.00 175.87 1039 TYR A C 1
ATOM 10640 O O . TYR B 2 1039 ? 104.802 97.470 153.764 1.00 175.87 1039 TYR A O 1
ATOM 10649 N N . SER B 2 1040 ? 103.733 95.674 152.912 1.00 168.19 1040 SER A N 1
ATOM 10650 C CA . SER B 2 1040 ? 104.565 95.552 151.722 1.00 168.19 1040 SER A CA 1
ATOM 10651 C C . SER B 2 1040 ? 104.435 96.722 150.757 1.00 168.19 1040 SER A C 1
ATOM 10652 O O . SER B 2 1040 ? 105.177 96.768 149.772 1.00 168.19 1040 SER A O 1
ATOM 10655 N N . ASN B 2 1041 ? 103.516 97.654 150.980 1.00 159.97 1041 ASN A N 1
ATOM 10656 C CA . ASN B 2 1041 ? 103.514 98.880 150.198 1.00 159.97 1041 ASN A CA 1
ATOM 10657 C C . ASN B 2 1041 ? 104.524 99.832 150.816 1.00 159.97 1041 ASN A C 1
ATOM 10658 O O . ASN B 2 1041 ? 104.447 100.154 152.006 1.00 159.97 1041 ASN A O 1
ATOM 10663 N N . ILE B 2 1042 ? 105.487 100.249 149.999 1.00 148.86 1042 ILE A N 1
ATOM 10664 C CA . ILE B 2 1042 ? 106.551 101.135 150.443 1.00 148.86 1042 ILE A CA 1
ATOM 10665 C C . ILE B 2 1042 ? 105.990 102.508 150.771 1.00 148.86 1042 ILE A C 1
ATOM 10666 O O . ILE B 2 1042 ? 106.407 103.145 151.747 1.00 148.86 1042 ILE A O 1
ATOM 10671 N N . MET B 2 1043 ? 104.967 102.944 150.039 1.00 146.80 1043 MET A N 1
ATOM 10672 C CA . MET B 2 1043 ? 104.496 104.313 150.181 1.00 146.80 1043 MET A CA 1
ATOM 10673 C C . MET B 2 1043 ? 103.594 104.515 151.389 1.00 146.80 1043 MET A C 1
ATOM 10674 O O . MET B 2 1043 ? 103.042 105.608 151.550 1.00 146.80 1043 MET A O 1
ATOM 10679 N N . ASN B 2 1044 ? 103.445 103.508 152.256 1.00 149.07 1044 ASN A N 1
ATOM 10680 C CA . ASN B 2 1044 ? 102.770 103.744 153.525 1.00 149.07 1044 ASN A CA 1
ATOM 10681 C C . ASN B 2 1044 ? 103.590 104.629 154.443 1.00 149.07 1044 ASN A C 1
ATOM 10682 O O . ASN B 2 1044 ? 103.045 105.168 155.411 1.00 149.07 1044 ASN A O 1
ATOM 10687 N N . PHE B 2 1045 ? 104.892 104.753 154.179 1.00 136.89 1045 PHE A N 1
ATOM 10688 C CA . PHE B 2 1045 ? 105.723 105.721 154.878 1.00 136.89 1045 PHE A CA 1
ATOM 10689 C C . PHE B 2 1045 ? 105.211 107.140 154.702 1.00 136.89 1045 PHE A C 1
ATOM 10690 O O . PHE B 2 1045 ? 105.185 107.918 155.658 1.00 136.89 1045 PHE A O 1
ATOM 10698 N N . PHE B 2 1046 ? 104.774 107.491 153.498 1.00 132.53 1046 PHE A N 1
ATOM 10699 C CA . PHE B 2 1046 ? 104.274 108.841 153.292 1.00 132.53 1046 PHE A CA 1
ATOM 10700 C C . PHE B 2 1046 ? 102.845 109.042 153.761 1.00 132.53 1046 PHE A C 1
ATOM 10701 O O . PHE B 2 1046 ? 102.410 110.192 153.876 1.00 132.53 1046 PHE A O 1
ATOM 10709 N N . LYS B 2 1047 ? 102.109 107.972 154.036 1.00 146.69 1047 LYS A N 1
ATOM 10710 C CA . LYS B 2 1047 ? 100.711 108.108 154.414 1.00 146.69 1047 LYS A CA 1
ATOM 10711 C C . LYS B 2 1047 ? 100.604 108.668 155.827 1.00 146.69 1047 LYS A C 1
ATOM 10712 O O . LYS B 2 1047 ? 101.250 108.167 156.752 1.00 146.69 1047 LYS A O 1
ATOM 10718 N N . THR B 2 1048 ? 99.808 109.730 155.980 1.00 154.15 1048 THR A N 1
ATOM 10719 C CA . THR B 2 1048 ? 99.588 110.317 157.297 1.00 154.15 1048 THR A CA 1
ATOM 10720 C C . THR B 2 1048 ? 98.798 109.375 158.189 1.00 154.15 1048 THR A C 1
ATOM 10721 O O . THR B 2 1048 ? 99.001 109.352 159.408 1.00 154.15 1048 THR A O 1
ATOM 10725 N N . GLU B 2 1049 ? 97.904 108.590 157.591 1.00 160.31 1049 GLU A N 1
ATOM 10726 C CA . GLU B 2 1049 ? 97.043 107.675 158.330 1.00 160.31 1049 GLU A CA 1
ATOM 10727 C C . GLU B 2 1049 ? 96.558 106.634 157.333 1.00 160.31 1049 GLU A C 1
ATOM 10728 O O . GLU B 2 1049 ? 95.794 106.969 156.424 1.00 160.31 1049 GLU A O 1
ATOM 10734 N N . ILE B 2 1050 ? 97.000 105.385 157.495 1.00 162.65 1050 ILE A N 1
ATOM 10735 C CA . ILE B 2 1050 ? 96.681 104.368 156.499 1.00 162.65 1050 ILE A CA 1
ATOM 10736 C C . ILE B 2 1050 ? 95.223 103.943 156.629 1.00 162.65 1050 ILE A C 1
ATOM 10737 O O . ILE B 2 1050 ? 94.549 104.208 157.629 1.00 162.65 1050 ILE A O 1
ATOM 10742 N N . THR B 2 1051 ? 94.731 103.268 155.595 1.00 172.00 1051 THR A N 1
ATOM 10743 C CA . THR B 2 1051 ? 93.337 102.840 155.561 1.00 172.00 1051 THR A CA 1
ATOM 10744 C C . THR B 2 1051 ? 93.239 101.563 154.744 1.00 172.00 1051 THR A C 1
ATOM 10745 O O . THR B 2 1051 ? 93.691 101.528 153.597 1.00 172.00 1051 THR A O 1
ATOM 10749 N N . LEU B 2 1052 ? 92.657 100.525 155.330 1.00 177.54 1052 LEU A N 1
ATOM 10750 C CA . LEU B 2 1052 ? 92.370 99.280 154.635 1.00 177.54 1052 LEU A CA 1
ATOM 10751 C C . LEU B 2 1052 ? 90.898 98.922 154.817 1.00 177.54 1052 LEU A C 1
ATOM 10752 O O . LEU B 2 1052 ? 90.142 99.625 155.490 1.00 177.54 1052 LEU A O 1
ATOM 10757 N N . ALA B 2 1053 ? 90.500 97.804 154.208 1.00 183.57 1053 ALA A N 1
ATOM 10758 C CA . ALA B 2 1053 ? 89.099 97.407 154.138 1.00 183.57 1053 ALA A CA 1
ATOM 10759 C C . ALA B 2 1053 ? 88.538 96.910 155.463 1.00 183.57 1053 ALA A C 1
ATOM 10760 O O . ALA B 2 1053 ? 87.313 96.829 155.603 1.00 183.57 1053 ALA A O 1
ATOM 10762 N N . ASN B 2 1054 ? 89.383 96.580 156.435 1.00 184.99 1054 ASN A N 1
ATOM 10763 C CA . ASN B 2 1054 ? 88.890 96.153 157.736 1.00 184.99 1054 ASN A CA 1
ATOM 10764 C C . ASN B 2 1054 ? 88.437 97.315 158.604 1.00 184.99 1054 ASN A C 1
ATOM 10765 O O . ASN B 2 1054 ? 87.867 97.081 159.674 1.00 184.99 1054 ASN A O 1
ATOM 10770 N N . GLY B 2 1055 ? 88.678 98.551 158.178 1.00 179.82 1055 GLY A N 1
ATOM 10771 C CA . GLY B 2 1055 ? 88.413 99.696 159.016 1.00 179.82 1055 GLY A CA 1
ATOM 10772 C C . GLY B 2 1055 ? 89.429 99.925 160.109 1.00 179.82 1055 GLY A C 1
ATOM 10773 O O . GLY B 2 1055 ? 89.213 100.795 160.959 1.00 179.82 1055 GLY A O 1
ATOM 10774 N N . GLU B 2 1056 ? 90.524 99.170 160.122 1.00 174.15 1056 GLU A N 1
ATOM 10775 C CA . GLU B 2 1056 ? 91.582 99.366 161.107 1.00 174.15 1056 GLU A CA 1
ATOM 10776 C C . GLU B 2 1056 ? 92.351 100.622 160.733 1.00 174.15 1056 GLU A C 1
ATOM 10777 O O . GLU B 2 1056 ? 93.249 100.596 159.891 1.00 174.15 1056 GLU A O 1
ATOM 10783 N N . ILE B 2 1057 ? 91.993 101.736 161.358 1.00 171.36 1057 ILE A N 1
ATOM 10784 C CA . ILE B 2 1057 ? 92.600 103.026 161.026 1.00 171.36 1057 ILE A CA 1
ATOM 10785 C C . ILE B 2 1057 ? 93.844 103.132 161.904 1.00 171.36 1057 ILE A C 1
ATOM 10786 O O . ILE B 2 1057 ? 93.854 103.745 162.973 1.00 171.36 1057 ILE A O 1
ATOM 10791 N N . ARG B 2 1058 ? 94.924 102.507 161.437 1.00 160.60 1058 ARG A N 1
ATOM 10792 C CA . ARG B 2 1058 ? 96.155 102.394 162.211 1.00 160.60 1058 ARG A CA 1
ATOM 10793 C C . ARG B 2 1058 ? 97.007 103.640 162.019 1.00 160.60 1058 ARG A C 1
ATOM 10794 O O . ARG B 2 1058 ? 97.184 104.110 160.892 1.00 160.60 1058 ARG A O 1
ATOM 10796 N N . LYS B 2 1059 ? 97.530 104.173 163.118 1.00 157.49 1059 LYS A N 1
ATOM 10797 C CA . LYS B 2 1059 ? 98.277 105.427 163.099 1.00 157.49 1059 LYS A CA 1
ATOM 10798 C C . LYS B 2 1059 ? 99.768 105.112 163.102 1.00 157.49 1059 LYS A C 1
ATOM 10799 O O . LYS B 2 1059 ? 100.340 104.767 164.139 1.00 157.49 1059 LYS A O 1
ATOM 10805 N N . ARG B 2 1060 ? 100.393 105.232 161.937 1.00 154.41 1060 ARG A N 1
ATOM 10806 C CA . ARG B 2 1060 ? 101.836 105.363 161.887 1.00 154.41 1060 ARG A CA 1
ATOM 10807 C C . ARG B 2 1060 ? 102.211 106.743 162.428 1.00 154.41 1060 ARG A C 1
ATOM 10808 O O . ARG B 2 1060 ? 101.444 107.695 162.261 1.00 154.41 1060 ARG A O 1
ATOM 10816 N N . PRO B 2 1061 ? 103.360 106.867 163.105 1.00 156.66 1061 PRO A N 1
ATOM 10817 C CA . PRO B 2 1061 ? 103.641 108.078 163.893 1.00 156.66 1061 PRO A CA 1
ATOM 10818 C C . PRO B 2 1061 ? 103.770 109.342 163.054 1.00 156.66 1061 PRO A C 1
ATOM 10819 O O . PRO B 2 1061 ? 103.945 109.301 161.835 1.00 156.66 1061 PRO A O 1
ATOM 10823 N N . LEU B 2 1062 ? 103.657 110.482 163.739 1.00 150.02 1062 LEU A N 1
ATOM 10824 C CA . LEU B 2 1062 ? 103.491 111.758 163.052 1.00 150.02 1062 LEU A CA 1
ATOM 10825 C C . LEU B 2 1062 ? 104.790 112.212 162.397 1.00 150.02 1062 LEU A C 1
ATOM 10826 O O . LEU B 2 1062 ? 104.875 112.318 161.169 1.00 150.02 1062 LEU A O 1
ATOM 10831 N N . ILE B 2 1063 ? 105.816 112.478 163.197 1.00 147.87 1063 ILE A N 1
ATOM 10832 C CA . ILE B 2 1063 ? 107.116 112.899 162.689 1.00 147.87 1063 ILE A CA 1
ATOM 10833 C C . ILE B 2 1063 ? 108.003 111.665 162.667 1.00 147.87 1063 ILE A C 1
ATOM 10834 O O . ILE B 2 1063 ? 108.425 111.172 163.717 1.00 147.87 1063 ILE A O 1
ATOM 10839 N N . GLU B 2 1064 ? 108.276 111.152 161.473 1.00 152.01 1064 GLU A N 1
ATOM 10840 C CA . GLU B 2 1064 ? 108.922 109.856 161.351 1.00 152.01 1064 GLU A CA 1
ATOM 10841 C C . GLU B 2 1064 ? 110.436 110.021 161.402 1.00 152.01 1064 GLU A C 1
ATOM 10842 O O . GLU B 2 1064 ? 110.990 110.985 160.870 1.00 152.01 1064 GLU A O 1
ATOM 10848 N N . THR B 2 1065 ? 111.099 109.069 162.050 1.00 158.61 1065 THR A N 1
ATOM 10849 C CA . THR B 2 1065 ? 112.543 109.065 162.235 1.00 158.61 1065 THR A CA 1
ATOM 10850 C C . THR B 2 1065 ? 113.065 107.706 161.790 1.00 158.61 1065 THR A C 1
ATOM 10851 O O . THR B 2 1065 ? 112.397 106.690 162.002 1.00 158.61 1065 THR A O 1
ATOM 10855 N N . ASN B 2 1066 ? 114.235 107.698 161.142 1.00 167.71 1066 ASN A N 1
ATOM 10856 C CA . ASN B 2 1066 ? 114.806 106.480 160.576 1.00 167.71 1066 ASN A CA 1
ATOM 10857 C C . ASN B 2 1066 ? 115.096 105.427 161.644 1.00 167.71 1066 ASN A C 1
ATOM 10858 O O . ASN B 2 1066 ? 115.390 105.740 162.800 1.00 167.71 1066 ASN A O 1
ATOM 10863 N N . GLY B 2 1067 ? 114.990 104.165 161.243 1.00 179.15 1067 GLY A N 1
ATOM 10864 C CA . GLY B 2 1067 ? 114.852 103.047 162.152 1.00 179.15 1067 GLY A CA 1
ATOM 10865 C C . GLY B 2 1067 ? 116.116 102.466 162.743 1.00 179.15 1067 GLY A C 1
ATOM 10866 O O . GLY B 2 1067 ? 116.036 101.469 163.468 1.00 179.15 1067 GLY A O 1
ATOM 10867 N N . GLU B 2 1068 ? 117.283 103.033 162.453 1.00 171.84 1068 GLU A N 1
ATOM 10868 C CA . GLU B 2 1068 ? 118.514 102.522 163.044 1.00 171.84 1068 GLU A CA 1
ATOM 10869 C C . GLU B 2 1068 ? 119.453 103.591 163.574 1.00 171.84 1068 GLU A C 1
ATOM 10870 O O . GLU B 2 1068 ? 120.280 103.273 164.434 1.00 171.84 1068 GLU A O 1
ATOM 10872 N N . THR B 2 1069 ? 119.369 104.839 163.113 1.00 166.17 1069 THR A N 1
ATOM 10873 C CA . THR B 2 1069 ? 120.354 105.852 163.458 1.00 166.17 1069 THR A CA 1
ATOM 10874 C C . THR B 2 1069 ? 119.791 107.045 164.211 1.00 166.17 1069 THR A C 1
ATOM 10875 O O . THR B 2 1069 ? 120.575 107.804 164.790 1.00 166.17 1069 THR A O 1
ATOM 10879 N N . GLY B 2 1070 ? 118.479 107.242 164.217 1.00 165.55 1070 GLY A N 1
ATOM 10880 C CA . GLY B 2 1070 ? 117.904 108.363 164.930 1.00 165.55 1070 GLY A CA 1
ATOM 10881 C C . GLY B 2 1070 ? 118.130 109.702 164.259 1.00 165.55 1070 GLY A C 1
ATOM 10882 O O . GLY B 2 1070 ? 118.814 110.572 164.805 1.00 165.55 1070 GLY A O 1
ATOM 10883 N N . GLU B 2 1071 ? 117.566 109.877 163.067 1.00 158.91 1071 GLU A N 1
ATOM 10884 C CA . GLU B 2 1071 ? 117.572 111.160 162.379 1.00 158.91 1071 GLU A CA 1
ATOM 10885 C C . GLU B 2 1071 ? 116.208 111.372 161.747 1.00 158.91 1071 GLU A C 1
ATOM 10886 O O . GLU B 2 1071 ? 115.684 110.468 161.089 1.00 158.91 1071 GLU A O 1
ATOM 10888 N N . ILE B 2 1072 ? 115.625 112.551 161.967 1.00 148.93 1072 ILE A N 1
ATOM 10889 C CA . ILE B 2 1072 ? 114.346 112.873 161.348 1.00 148.93 1072 ILE A CA 1
ATOM 10890 C C . ILE B 2 1072 ? 114.539 113.024 159.846 1.00 148.93 1072 ILE A C 1
ATOM 10891 O O . ILE B 2 1072 ? 115.505 113.641 159.379 1.00 148.93 1072 ILE A O 1
ATOM 10896 N N . VAL B 2 1073 ? 113.654 112.400 159.077 1.00 139.44 1073 VAL A N 1
ATOM 10897 C CA . VAL B 2 1073 ? 113.799 112.396 157.630 1.00 139.44 1073 VAL A CA 1
ATOM 10898 C C . VAL B 2 1073 ? 112.615 113.111 157.003 1.00 139.44 1073 VAL A C 1
ATOM 10899 O O . VAL B 2 1073 ? 112.707 113.618 155.882 1.00 139.44 1073 VAL A O 1
ATOM 10903 N N . TRP B 2 1074 ? 111.501 113.173 157.726 1.00 140.00 1074 TRP A N 1
ATOM 10904 C CA . TRP B 2 1074 ? 110.225 113.491 157.094 1.00 140.00 1074 TRP A CA 1
ATOM 10905 C C . TRP B 2 1074 ? 109.332 114.157 158.141 1.00 140.00 1074 TRP A C 1
ATOM 10906 O O . TRP B 2 1074 ? 108.620 113.481 158.886 1.00 140.00 1074 TRP A O 1
ATOM 10917 N N . ASP B 2 1075 ? 109.36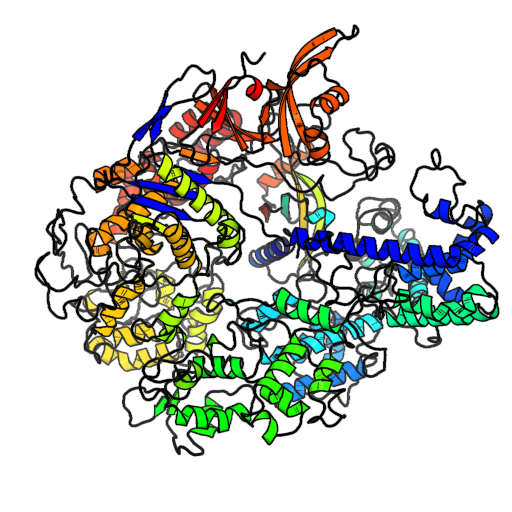5 115.484 158.172 1.00 135.94 1075 ASP A N 1
ATOM 10918 C CA . ASP B 2 1075 ? 108.716 116.258 159.223 1.00 135.94 1075 ASP A CA 1
ATOM 10919 C C . ASP B 2 1075 ? 107.365 116.744 158.717 1.00 135.94 1075 ASP A C 1
ATOM 10920 O O . ASP B 2 1075 ? 107.307 117.639 157.871 1.00 135.94 1075 ASP A O 1
ATOM 10925 N N . LYS B 2 1076 ? 106.290 116.177 159.280 1.00 131.61 1076 LYS A N 1
ATOM 10926 C CA . LYS B 2 1076 ? 104.935 116.365 158.760 1.00 131.61 1076 LYS A CA 1
ATOM 10927 C C . LYS B 2 1076 ? 104.479 117.816 158.833 1.00 131.61 1076 LYS A C 1
ATOM 10928 O O . LYS B 2 1076 ? 103.817 118.314 157.915 1.00 131.61 1076 LYS A O 1
ATOM 10934 N N . GLY B 2 1077 ? 104.836 118.517 159.909 1.00 132.67 1077 GLY A N 1
ATOM 10935 C CA . GLY B 2 1077 ? 104.479 119.917 160.027 1.00 132.67 1077 GLY A CA 1
ATOM 10936 C C . GLY B 2 1077 ? 105.234 120.827 159.084 1.00 132.67 1077 GLY A C 1
ATOM 10937 O O . GLY B 2 1077 ? 104.796 121.957 158.846 1.00 132.67 1077 GLY A O 1
ATOM 10938 N N . ARG B 2 1078 ? 106.353 120.362 158.537 1.00 125.42 1078 ARG A N 1
ATOM 10939 C CA . ARG B 2 1078 ? 107.154 121.159 157.620 1.00 125.42 1078 ARG A CA 1
ATOM 10940 C C . ARG B 2 1078 ? 107.490 120.395 156.343 1.00 125.42 1078 ARG A C 1
ATOM 10941 O O . ARG B 2 1078 ? 108.540 120.621 155.741 1.00 125.42 1078 ARG A O 1
ATOM 10943 N N . ASP B 2 1079 ? 106.613 119.489 155.909 1.00 117.62 1079 ASP A N 1
ATOM 10944 C CA . ASP B 2 1079 ? 106.778 118.833 154.618 1.00 117.62 1079 ASP A CA 1
ATOM 10945 C C . ASP B 2 1079 ? 105.736 119.308 153.618 1.00 117.62 1079 ASP A C 1
ATOM 10946 O O . ASP B 2 1079 ? 106.082 119.916 152.602 1.00 117.62 1079 ASP A O 1
ATOM 10951 N N . PHE B 2 1080 ? 104.458 119.084 153.907 1.00 111.50 1080 PHE A N 1
ATOM 10952 C CA . PHE B 2 1080 ? 103.433 119.368 152.920 1.00 111.50 1080 PHE A CA 1
ATOM 10953 C C . PHE B 2 1080 ? 103.145 120.850 152.802 1.00 111.50 1080 PHE A C 1
ATOM 10954 O O . PHE B 2 1080 ? 102.685 121.288 151.743 1.00 111.50 1080 PHE A O 1
ATOM 10962 N N . ALA B 2 1081 ? 103.423 121.627 153.848 1.00 109.82 1081 ALA A N 1
ATOM 10963 C CA . ALA B 2 1081 ? 103.453 123.074 153.694 1.00 109.82 1081 ALA A CA 1
ATOM 10964 C C . ALA B 2 1081 ? 104.544 123.479 152.713 1.00 109.82 1081 ALA A C 1
ATOM 10965 O O . ALA B 2 1081 ? 104.308 124.271 151.794 1.00 109.82 1081 ALA A O 1
ATOM 10967 N N . THR B 2 1082 ? 105.727 122.877 152.849 1.00 102.78 1082 THR A N 1
ATOM 10968 C CA . THR B 2 1082 ? 106.847 123.218 151.981 1.00 102.78 1082 THR A CA 1
ATOM 10969 C C . THR B 2 1082 ? 106.626 122.712 150.560 1.00 102.78 1082 THR A C 1
ATOM 10970 O O . THR B 2 1082 ? 106.889 123.435 149.593 1.00 102.78 1082 THR A O 1
ATOM 10974 N N . VAL B 2 1083 ? 106.107 121.491 150.418 1.00 96.10 1083 VAL A N 1
ATOM 10975 C CA . VAL B 2 1083 ? 105.883 120.917 149.095 1.00 96.10 1083 VAL A CA 1
ATOM 10976 C C . VAL B 2 1083 ? 104.759 121.649 148.369 1.00 96.10 1083 VAL A C 1
ATOM 10977 O O . VAL B 2 1083 ? 104.861 121.951 147.172 1.00 96.10 1083 VAL A O 1
ATOM 10981 N N . ARG B 2 1084 ? 103.691 121.994 149.084 1.00 102.48 1084 ARG A N 1
ATOM 10982 C CA . ARG B 2 1084 ? 102.628 122.749 148.444 1.00 102.48 1084 ARG A CA 1
ATOM 10983 C C . ARG B 2 1084 ? 103.037 124.193 148.197 1.00 102.48 1084 ARG A C 1
ATOM 10984 O O . ARG B 2 1084 ? 102.489 124.835 147.297 1.00 102.48 1084 ARG A O 1
ATOM 10992 N N . LYS B 2 1085 ? 104.022 124.707 148.931 1.00 97.50 1085 LYS A N 1
ATOM 10993 C CA . LYS B 2 1085 ? 104.526 126.026 148.590 1.00 97.50 1085 LYS A CA 1
ATOM 10994 C C . LYS B 2 1085 ? 105.406 125.979 147.349 1.00 97.50 1085 LYS A C 1
ATOM 10995 O O . LYS B 2 1085 ? 105.328 126.875 146.502 1.00 97.50 1085 LYS A O 1
ATOM 11001 N N . VAL B 2 1086 ? 106.228 124.938 147.205 1.00 92.77 1086 VAL A N 1
ATOM 11002 C CA . VAL B 2 1086 ? 107.149 124.918 146.072 1.00 92.77 1086 VAL A CA 1
ATOM 11003 C C . VAL B 2 1086 ? 106.428 124.540 144.778 1.00 92.77 1086 VAL A C 1
ATOM 11004 O O . VAL B 2 1086 ? 106.750 125.080 143.713 1.00 92.77 1086 VAL A O 1
ATOM 11008 N N . LEU B 2 1087 ? 105.401 123.687 144.832 1.00 85.38 1087 LEU A N 1
ATOM 11009 C CA . LEU B 2 1087 ? 104.661 123.444 143.599 1.00 85.38 1087 LEU A CA 1
ATOM 11010 C C . LEU B 2 1087 ? 103.757 124.603 143.215 1.00 85.38 1087 LEU A C 1
ATOM 11011 O O . LEU B 2 1087 ? 103.285 124.644 142.077 1.00 85.38 1087 LEU A O 1
ATOM 11016 N N . SER B 2 1088 ? 103.525 125.551 144.118 1.00 93.50 1088 SER A N 1
ATOM 11017 C CA . SER B 2 1088 ? 102.804 126.772 143.803 1.00 93.50 1088 SER A CA 1
ATOM 11018 C C . SER B 2 1088 ? 103.736 127.947 143.560 1.00 93.50 1088 SER A C 1
ATOM 11019 O O . SER B 2 1088 ? 103.313 129.098 143.687 1.00 93.50 1088 SER A O 1
ATOM 11022 N N . MET B 2 1089 ? 104.984 127.689 143.228 1.00 92.73 1089 MET A N 1
ATOM 11023 C CA . MET B 2 1089 ? 105.873 128.818 143.000 1.00 92.73 1089 MET A CA 1
ATOM 11024 C C . MET B 2 1089 ? 105.691 129.363 141.589 1.00 92.73 1089 MET A C 1
ATOM 11025 O O . MET B 2 1089 ? 105.545 128.594 140.638 1.00 92.73 1089 MET A O 1
ATOM 11030 N N . PRO B 2 1090 ? 105.691 130.674 141.433 1.00 100.83 1090 PRO A N 1
ATOM 11031 C CA . PRO B 2 1090 ? 105.364 131.258 140.131 1.00 100.83 1090 PRO A CA 1
ATOM 11032 C C . PRO B 2 1090 ? 106.497 131.225 139.124 1.00 100.83 1090 PRO A C 1
ATOM 11033 O O . PRO B 2 1090 ? 106.249 131.066 137.926 1.00 100.83 1090 PRO A O 1
ATOM 11037 N N . GLN B 2 1091 ? 107.732 131.372 139.573 1.00 92.82 1091 GLN A N 1
ATOM 11038 C CA . GLN B 2 1091 ? 108.841 131.677 138.679 1.00 92.82 1091 GLN A CA 1
ATOM 11039 C C . GLN B 2 1091 ? 109.739 130.452 138.567 1.00 92.82 1091 GLN A C 1
ATOM 11040 O O . GLN B 2 1091 ? 110.573 130.198 139.436 1.00 92.82 1091 GLN A O 1
ATOM 11046 N N . VAL B 2 1092 ? 109.568 129.703 137.490 1.00 77.10 1092 VAL A N 1
ATOM 11047 C CA . VAL B 2 1092 ? 110.395 128.548 137.188 1.00 77.10 1092 VAL A CA 1
ATOM 11048 C C . VAL B 2 1092 ? 111.179 128.874 135.927 1.00 77.10 1092 VAL A C 1
ATOM 11049 O O . VAL B 2 1092 ? 110.652 129.518 135.015 1.00 77.10 1092 VAL A O 1
ATOM 11053 N N . ASN B 2 1093 ? 112.437 128.454 135.878 1.00 74.57 1093 ASN A N 1
ATOM 11054 C CA . ASN B 2 1093 ? 113.283 128.719 134.721 1.00 74.57 1093 ASN A CA 1
ATOM 11055 C C . ASN B 2 1093 ? 113.102 127.602 133.707 1.00 74.57 1093 ASN A C 1
ATOM 11056 O O . ASN B 2 1093 ? 113.744 126.555 133.795 1.00 74.57 1093 ASN A O 1
ATOM 11061 N N . ILE B 2 1094 ? 112.220 127.822 132.741 1.00 70.08 1094 ILE A N 1
ATOM 11062 C CA . ILE B 2 1094 ? 112.177 127.021 131.530 1.00 70.08 1094 ILE A CA 1
ATOM 11063 C C . ILE B 2 1094 ? 112.806 127.843 130.423 1.00 70.08 1094 ILE A C 1
ATOM 11064 O O . ILE B 2 1094 ? 112.607 129.060 130.350 1.00 70.08 1094 ILE A O 1
ATOM 11069 N N . VAL B 2 1095 ? 113.610 127.191 129.596 1.00 74.10 1095 VAL A N 1
ATOM 11070 C CA . VAL B 2 1095 ? 114.242 127.837 128.459 1.00 74.10 1095 VAL A CA 1
ATOM 11071 C C . VAL B 2 1095 ? 114.072 126.937 127.250 1.00 74.10 1095 VAL A C 1
ATOM 11072 O O . VAL B 2 1095 ? 114.051 125.707 127.377 1.00 74.10 1095 VAL A O 1
ATOM 11076 N N . LYS B 2 1096 ? 113.912 127.551 126.092 1.00 78.30 1096 LYS A N 1
ATOM 11077 C CA . LYS B 2 1096 ? 113.955 126.839 124.831 1.00 78.30 1096 LYS A CA 1
ATOM 11078 C C . LYS B 2 1096 ? 115.339 127.077 124.255 1.00 78.30 1096 LYS A C 1
ATOM 11079 O O . LYS B 2 1096 ? 115.718 128.227 124.018 1.00 78.30 1096 LYS A O 1
ATOM 11085 N N . LYS B 2 1097 ? 116.114 126.014 124.083 1.00 83.53 1097 LYS A N 1
ATOM 11086 C CA . LYS B 2 1097 ? 117.501 126.187 123.687 1.00 83.53 1097 LYS A CA 1
ATOM 11087 C C . LYS B 2 1097 ? 117.596 126.586 122.224 1.00 83.53 1097 LYS A C 1
ATOM 11088 O O . LYS B 2 1097 ? 116.723 126.278 121.412 1.00 83.53 1097 LYS A O 1
ATOM 11094 N N . THR B 2 1098 ? 118.657 127.304 121.900 1.00 83.17 1098 THR A N 1
ATOM 11095 C CA . THR B 2 1098 ? 118.822 127.777 120.542 1.00 83.17 1098 THR A CA 1
ATOM 11096 C C . THR B 2 1098 ? 119.357 126.657 119.660 1.00 83.17 1098 THR A C 1
ATOM 11097 O O . THR B 2 1098 ? 120.000 125.717 120.127 1.00 83.17 1098 THR A O 1
ATOM 11101 N N . GLU B 2 1099 ? 119.051 126.751 118.370 1.00 88.37 1099 GLU A N 1
ATOM 11102 C CA . GLU B 2 1099 ? 119.610 125.864 117.363 1.00 88.37 1099 GLU A CA 1
ATOM 11103 C C . GLU B 2 1099 ? 119.893 126.660 116.106 1.00 88.37 1099 GLU A C 1
ATOM 11104 O O . GLU B 2 1099 ? 119.274 127.691 115.844 1.00 88.37 1099 GLU A O 1
ATOM 11110 N N . VAL B 2 1100 ? 120.828 126.160 115.321 1.00 89.27 1100 VAL A N 1
ATOM 11111 C CA . VAL B 2 1100 ? 121.011 126.611 113.956 1.00 89.27 1100 VAL A CA 1
ATOM 11112 C C . VAL B 2 1100 ? 120.302 125.611 113.065 1.00 89.27 1100 VAL A C 1
ATOM 11113 O O . VAL B 2 1100 ? 120.526 124.402 113.182 1.00 89.27 1100 VAL A O 1
ATOM 11117 N N . GLN B 2 1101 ? 119.433 126.103 112.191 1.00 87.85 1101 GLN A N 1
ATOM 11118 C CA . GLN B 2 1101 ? 118.572 125.218 111.414 1.00 87.85 1101 GLN A CA 1
ATOM 11119 C C . GLN B 2 1101 ? 119.370 124.611 110.278 1.00 87.85 1101 GLN A C 1
ATOM 11120 O O . GLN B 2 1101 ? 119.520 125.189 109.204 1.00 87.85 1101 GLN A O 1
ATOM 11126 N N . THR B 2 1102 ? 119.899 123.426 110.539 1.00 91.24 1102 THR A N 1
ATOM 11127 C CA . THR B 2 1102 ? 120.430 122.589 109.484 1.00 91.24 1102 THR A CA 1
ATOM 11128 C C . THR B 2 1102 ? 119.289 121.844 108.814 1.00 91.24 1102 THR A C 1
ATOM 11129 O O . THR B 2 1102 ? 118.269 121.546 109.440 1.00 91.24 1102 THR A O 1
ATOM 11133 N N . GLY B 2 1103 ? 119.446 121.575 107.530 1.00 81.77 1103 GLY A N 1
ATOM 11134 C CA . GLY B 2 1103 ? 118.399 120.908 106.791 1.00 81.77 1103 GLY A CA 1
ATOM 11135 C C . GLY B 2 1103 ? 118.434 121.316 105.334 1.00 81.77 1103 GLY A C 1
ATOM 11136 O O . GLY B 2 1103 ? 119.458 121.757 104.817 1.00 81.77 1103 GLY A O 1
ATOM 11137 N N . GLY B 2 1104 ? 117.281 121.157 104.694 1.00 74.83 1104 GLY A N 1
ATOM 11138 C CA . GLY B 2 1104 ? 117.199 121.363 103.265 1.00 74.83 1104 GLY A CA 1
ATOM 11139 C C . GLY B 2 1104 ? 117.359 122.818 102.876 1.00 74.83 1104 GLY A C 1
ATOM 11140 O O . GLY B 2 1104 ? 117.102 123.730 103.658 1.00 74.83 1104 GLY A O 1
ATOM 11141 N N . PHE B 2 1105 ? 117.828 123.012 101.644 1.00 73.70 1105 PHE A N 1
ATOM 11142 C CA . PHE B 2 1105 ? 117.984 124.348 101.084 1.00 73.70 1105 PHE A CA 1
ATOM 11143 C C . PHE B 2 1105 ? 116.639 125.040 100.955 1.00 73.70 1105 PHE A C 1
ATOM 11144 O O . PHE B 2 1105 ? 116.451 126.157 101.446 1.00 73.70 1105 PHE A O 1
ATOM 11152 N N . SER B 2 1106 ? 115.688 124.388 100.304 1.00 77.40 1106 SER A N 1
ATOM 11153 C CA . SER B 2 1106 ? 114.355 124.933 100.172 1.00 77.40 1106 SER A CA 1
ATOM 11154 C C . SER B 2 1106 ? 113.370 123.785 100.168 1.00 77.40 1106 SER A C 1
ATOM 11155 O O . SER B 2 1106 ? 113.743 122.625 100.357 1.00 77.40 1106 SER A O 1
ATOM 11158 N N . LYS B 2 1107 ? 112.106 124.132 99.970 1.00 83.18 1107 LYS A N 1
ATOM 11159 C CA . LYS B 2 1107 ? 111.048 123.143 99.873 1.00 83.18 1107 LYS A CA 1
ATOM 11160 C C . LYS B 2 1107 ? 111.290 122.235 98.677 1.00 83.18 1107 LYS A C 1
ATOM 11161 O O . LYS B 2 1107 ? 111.599 122.707 97.581 1.00 83.18 1107 LYS A O 1
ATOM 11163 N N . GLU B 2 1108 ? 111.164 120.930 98.893 1.00 90.78 1108 GLU A N 1
ATOM 11164 C CA . GLU B 2 1108 ? 111.535 119.936 97.893 1.00 90.78 1108 GLU A CA 1
ATOM 11165 C C . GLU B 2 1108 ? 110.423 119.789 96.858 1.00 90.78 1108 GLU A C 1
ATOM 11166 O O . GLU B 2 1108 ? 109.806 118.729 96.745 1.00 90.78 1108 GLU A O 1
ATOM 11172 N N . SER B 2 1109 ? 110.121 120.862 96.130 1.00 86.96 1109 SER A N 1
ATOM 11173 C CA . SER B 2 1109 ? 109.128 120.814 95.057 1.00 86.96 1109 SER A CA 1
ATOM 11174 C C . SER B 2 1109 ? 109.403 121.996 94.136 1.00 86.96 1109 SER A C 1
ATOM 11175 O O . SER B 2 1109 ? 109.009 123.123 94.445 1.00 86.96 1109 SER A O 1
ATOM 11178 N N . ILE B 2 1110 ? 110.061 121.741 93.014 1.00 80.07 1110 ILE A N 1
ATOM 11179 C CA . ILE B 2 1110 ? 110.332 122.809 92.062 1.00 80.07 1110 ILE A CA 1
ATOM 11180 C C . ILE B 2 1110 ? 109.086 123.074 91.232 1.00 80.07 1110 ILE A C 1
ATOM 11181 O O . ILE B 2 1110 ? 108.436 122.146 90.738 1.00 80.07 1110 ILE A O 1
ATOM 11186 N N . LEU B 2 1111 ? 108.738 124.349 91.107 1.00 86.81 1111 LEU A N 1
ATOM 11187 C CA . LEU B 2 1111 ? 107.460 124.841 90.640 1.00 86.81 1111 LEU A CA 1
ATOM 11188 C C . LEU B 2 1111 ? 107.656 125.735 89.420 1.00 86.81 1111 LEU A C 1
ATOM 11189 O O . LEU B 2 1111 ? 108.699 126.385 89.304 1.00 86.81 1111 LEU A O 1
ATOM 11194 N N . PRO B 2 1112 ? 106.681 125.791 88.503 1.00 85.84 1112 PRO A N 1
ATOM 11195 C CA . PRO B 2 1112 ? 106.929 126.383 87.181 1.00 85.84 1112 PRO A CA 1
ATOM 11196 C C . PRO B 2 1112 ? 107.168 127.885 87.210 1.00 85.84 1112 PRO A C 1
ATOM 11197 O O . PRO B 2 1112 ? 107.018 128.542 88.241 1.00 85.84 1112 PRO A O 1
ATOM 11201 N N . LYS B 2 1113 ? 107.525 128.412 86.041 1.00 94.44 1113 LYS A N 1
ATOM 11202 C CA . LYS B 2 1113 ? 108.097 129.745 85.917 1.00 94.44 1113 LYS A CA 1
ATOM 11203 C C . LYS B 2 1113 ? 107.093 130.833 86.255 1.00 94.44 1113 LYS A C 1
ATOM 11204 O O . LYS B 2 1113 ? 105.886 130.666 86.066 1.00 94.44 1113 LYS A O 1
ATOM 11210 N N . ARG B 2 1114 ? 107.612 131.941 86.777 1.00 107.42 1114 ARG A N 1
ATOM 11211 C CA . ARG B 2 1114 ? 106.825 133.109 87.136 1.00 107.42 1114 ARG A CA 1
ATOM 11212 C C . ARG B 2 1114 ? 107.769 134.285 87.318 1.00 107.42 1114 ARG A C 1
ATOM 11213 O O . ARG B 2 1114 ? 108.978 134.116 87.487 1.00 107.42 1114 ARG A O 1
ATOM 11221 N N . ASN B 2 1115 ? 107.197 135.488 87.286 1.00 120.34 1115 ASN A N 1
ATOM 11222 C CA . ASN B 2 1115 ? 108.019 136.689 87.184 1.00 120.34 1115 ASN A CA 1
ATOM 11223 C C . ASN B 2 1115 ? 108.494 137.155 88.557 1.00 120.34 1115 ASN A C 1
ATOM 11224 O O . ASN B 2 1115 ? 109.211 138.155 88.669 1.00 120.34 1115 ASN A O 1
ATOM 11229 N N . SER B 2 1116 ? 108.100 136.449 89.614 1.00 116.57 1116 SER A N 1
ATOM 11230 C CA . SER B 2 1116 ? 108.549 136.802 90.953 1.00 116.57 1116 SER A CA 1
ATOM 11231 C C . SER B 2 1116 ? 110.025 136.467 91.124 1.00 116.57 1116 SER A C 1
ATOM 11232 O O . SER B 2 1116 ? 110.486 135.394 90.730 1.00 116.57 1116 SER A O 1
ATOM 11235 N N . ASP B 2 1117 ? 110.770 137.400 91.713 1.00 116.86 1117 ASP A N 1
ATOM 11236 C CA . ASP B 2 1117 ? 112.217 137.259 91.789 1.00 116.86 1117 ASP A CA 1
ATOM 11237 C C . ASP B 2 1117 ? 112.685 136.396 92.950 1.00 116.86 1117 ASP A C 1
ATOM 11238 O O . ASP B 2 1117 ? 113.878 136.086 93.021 1.00 116.86 1117 ASP A O 1
ATOM 11243 N N . LYS B 2 1118 ? 111.791 135.993 93.854 1.00 108.76 1118 LYS A N 1
ATOM 11244 C CA . LYS B 2 1118 ? 112.194 135.247 95.048 1.00 108.76 1118 LYS A CA 1
ATOM 11245 C C . LYS B 2 1118 ? 112.175 133.738 94.765 1.00 108.76 1118 LYS A C 1
ATOM 11246 O O . LYS B 2 1118 ? 111.713 132.904 95.547 1.00 108.76 1118 LYS A O 1
ATOM 11252 N N . LEU B 2 1119 ? 112.788 133.377 93.644 1.00 91.47 1119 LEU A N 1
ATOM 11253 C CA . LEU B 2 1119 ? 112.978 131.988 93.272 1.00 91.47 1119 LEU A CA 1
ATOM 11254 C C . LEU B 2 1119 ? 114.458 131.658 93.360 1.00 91.47 1119 LEU A C 1
ATOM 11255 O O . LEU B 2 1119 ? 115.314 132.531 93.202 1.00 91.47 1119 LEU A O 1
ATOM 11260 N N . ILE B 2 1120 ? 114.754 130.392 93.622 1.00 82.30 1120 ILE A N 1
ATOM 11261 C CA . ILE B 2 1120 ? 116.122 129.921 93.787 1.00 82.30 1120 ILE A CA 1
ATOM 11262 C C . ILE B 2 1120 ? 116.432 128.950 92.662 1.00 82.30 1120 ILE A C 1
ATOM 11263 O O . ILE B 2 1120 ? 115.669 128.009 92.417 1.00 82.30 1120 ILE A O 1
ATOM 11268 N N . ALA B 2 1121 ? 117.554 129.179 91.988 1.00 71.78 1121 ALA A N 1
ATOM 11269 C CA . ALA B 2 1121 ? 117.854 128.534 90.725 1.00 71.78 1121 ALA A CA 1
ATOM 11270 C C . ALA B 2 1121 ? 118.218 127.064 90.913 1.00 71.78 1121 ALA A C 1
ATOM 11271 O O . ALA B 2 1121 ? 118.494 126.588 92.013 1.00 71.78 1121 ALA A O 1
ATOM 11273 N N . ARG B 2 1122 ? 118.201 126.344 89.797 1.00 69.50 1122 ARG A N 1
ATOM 11274 C CA . ARG B 2 1122 ? 118.534 124.928 89.785 1.00 69.50 1122 ARG A CA 1
ATOM 11275 C C . ARG B 2 1122 ? 120.041 124.735 89.724 1.00 69.50 1122 ARG A C 1
ATOM 11276 O O . ARG B 2 1122 ? 120.619 124.005 90.531 1.00 69.50 1122 ARG A O 1
ATOM 11284 N N . LYS B 2 1123 ? 120.683 125.364 88.749 1.00 78.58 1123 LYS A N 1
ATOM 11285 C CA . LYS B 2 1123 ? 122.129 125.450 88.624 1.00 78.58 1123 LYS A CA 1
ATOM 11286 C C . LYS B 2 1123 ? 122.518 126.925 88.659 1.00 78.58 1123 LYS A C 1
ATOM 11287 O O . LYS B 2 1123 ? 121.711 127.781 89.013 1.00 78.58 1123 LYS A O 1
ATOM 11293 N N . LYS B 2 1124 ? 123.775 127.218 88.326 1.00 86.59 1124 LYS A N 1
ATOM 11294 C CA . LYS B 2 1124 ? 124.258 128.590 88.435 1.00 86.59 1124 LYS A CA 1
ATOM 11295 C C . LYS B 2 1124 ? 123.613 129.493 87.392 1.00 86.59 1124 LYS A C 1
ATOM 11296 O O . LYS B 2 1124 ? 123.010 130.516 87.734 1.00 86.59 1124 LYS A O 1
ATOM 11302 N N . ASP B 2 1125 ? 123.722 129.133 86.116 1.00 88.94 1125 ASP A N 1
ATOM 11303 C CA . ASP B 2 1125 ? 123.360 130.034 85.030 1.00 88.94 1125 ASP A CA 1
ATOM 11304 C C . ASP B 2 1125 ? 121.917 129.879 84.557 1.00 88.94 1125 ASP A C 1
ATOM 11305 O O . ASP B 2 1125 ? 121.590 130.331 83.455 1.00 88.94 1125 ASP A O 1
ATOM 11310 N N . TRP B 2 1126 ? 121.050 129.255 85.350 1.00 78.35 1126 TRP A N 1
ATOM 11311 C CA . TRP B 2 1126 ? 119.658 129.060 84.952 1.00 78.35 1126 TRP A CA 1
ATOM 11312 C C . TRP B 2 1126 ? 118.813 130.073 85.718 1.00 78.35 1126 TRP A C 1
ATOM 11313 O O . TRP B 2 1126 ? 118.294 129.808 86.799 1.00 78.35 1126 TRP A O 1
ATOM 11324 N N . ASP B 2 1127 ? 118.698 131.259 85.131 1.00 94.52 1127 ASP A N 1
ATOM 11325 C CA . ASP B 2 1127 ? 118.027 132.406 85.731 1.00 94.52 1127 ASP A CA 1
ATOM 11326 C C . ASP B 2 1127 ? 116.541 132.117 85.899 1.00 94.52 1127 ASP A C 1
ATOM 11327 O O . ASP B 2 1127 ? 115.836 131.945 84.895 1.00 94.52 1127 ASP A O 1
ATOM 11332 N N . PRO B 2 1128 ? 116.019 132.078 87.129 1.00 87.38 1128 PRO A N 1
ATOM 11333 C CA . PRO B 2 1128 ? 114.691 131.507 87.372 1.00 87.38 1128 PRO A CA 1
ATOM 11334 C C . PRO B 2 1128 ? 113.517 132.322 86.856 1.00 87.38 1128 PRO A C 1
ATOM 11335 O O . PRO B 2 1128 ? 112.374 131.923 87.086 1.00 87.38 1128 PRO A O 1
ATOM 11339 N N . LYS B 2 1129 ? 113.734 133.431 86.159 1.00 98.43 1129 LYS A N 1
ATOM 11340 C CA . LYS B 2 1129 ? 112.656 134.081 85.432 1.00 98.43 1129 LYS A CA 1
ATOM 11341 C C . LYS B 2 1129 ? 112.393 133.428 84.086 1.00 98.43 1129 LYS A C 1
ATOM 11342 O O . LYS B 2 1129 ? 111.544 133.911 83.333 1.00 98.43 1129 LYS A O 1
ATOM 11348 N N . LYS B 2 1130 ? 113.098 132.369 83.767 1.00 90.89 1130 LYS A N 1
ATOM 11349 C CA . LYS B 2 1130 ? 112.874 131.574 82.573 1.00 90.89 1130 LYS A CA 1
ATOM 11350 C C . LYS B 2 1130 ? 112.733 130.095 82.874 1.00 90.89 1130 LYS A C 1
ATOM 11351 O O . LYS B 2 1130 ? 111.945 129.417 82.217 1.00 90.89 1130 LYS A O 1
ATOM 11357 N N . TYR B 2 1131 ? 113.472 129.576 83.850 1.00 84.88 1131 TYR A N 1
ATOM 11358 C CA . TYR B 2 1131 ? 113.496 128.147 84.103 1.00 84.88 1131 TYR A CA 1
ATOM 11359 C C . TYR B 2 1131 ? 112.810 127.749 85.394 1.00 84.88 1131 TYR A C 1
ATOM 11360 O O . TYR B 2 1131 ? 112.549 126.559 85.590 1.00 84.88 1131 TYR A O 1
ATOM 11369 N N . GLY B 2 1132 ? 112.548 128.694 86.287 1.00 82.50 1132 GLY A N 1
ATOM 11370 C CA . GLY B 2 1132 ? 111.836 128.402 87.515 1.00 82.50 1132 GLY A CA 1
ATOM 11371 C C . GLY B 2 1132 ? 112.655 127.558 88.470 1.00 82.50 1132 GLY A C 1
ATOM 11372 O O . GLY B 2 1132 ? 113.813 127.227 88.232 1.00 82.50 1132 GLY A O 1
ATOM 11373 N N . GLY B 2 1133 ? 112.024 127.203 89.581 1.00 83.94 1133 GLY A N 1
ATOM 11374 C CA . GLY B 2 1133 ? 112.685 126.315 90.509 1.00 83.94 1133 GLY A CA 1
ATOM 11375 C C . GLY B 2 1133 ? 112.252 126.426 91.952 1.00 83.94 1133 GLY A C 1
ATOM 11376 O O . GLY B 2 1133 ? 111.060 126.512 92.252 1.00 83.94 1133 GLY A O 1
ATOM 11377 N N . PHE B 2 1134 ? 113.227 126.422 92.852 1.00 82.78 1134 PHE A N 1
ATOM 11378 C CA . PHE B 2 1134 ? 112.981 126.326 94.279 1.00 82.78 1134 PHE A CA 1
ATOM 11379 C C . PHE B 2 1134 ? 112.503 127.652 94.849 1.00 82.78 1134 PHE A C 1
ATOM 11380 O O . PHE B 2 1134 ? 112.974 128.723 94.462 1.00 82.78 1134 PHE A O 1
ATOM 11388 N N . ASP B 2 1135 ? 111.571 127.562 95.795 1.00 93.46 1135 ASP A N 1
ATOM 11389 C CA . ASP B 2 1135 ? 111.056 128.709 96.526 1.00 93.46 1135 ASP A CA 1
ATOM 11390 C C . ASP B 2 1135 ? 111.057 128.376 98.014 1.00 93.46 1135 ASP A C 1
ATOM 11391 O O . ASP B 2 1135 ? 111.187 127.213 98.406 1.00 93.46 1135 ASP A O 1
ATOM 11396 N N . SER B 2 1136 ? 110.922 129.425 98.839 1.00 89.54 1136 SER A N 1
ATOM 11397 C CA . SER B 2 1136 ? 110.829 129.392 100.297 1.00 89.54 1136 SER A CA 1
ATOM 11398 C C . SER B 2 1136 ? 112.049 128.741 100.935 1.00 89.54 1136 SER A C 1
ATOM 11399 O O . SER B 2 1136 ? 111.972 127.585 101.364 1.00 89.54 1136 SER A O 1
ATOM 11402 N N . PRO B 2 1137 ? 113.191 129.418 100.980 1.00 81.32 1137 PRO A N 1
ATOM 11403 C CA . PRO B 2 1137 ? 114.370 128.812 101.597 1.00 81.32 1137 PRO A CA 1
ATOM 11404 C C . PRO B 2 1137 ? 114.260 128.758 103.109 1.00 81.32 1137 PRO A C 1
ATOM 11405 O O . PRO B 2 1137 ? 113.692 129.642 103.752 1.00 81.32 1137 PRO A O 1
ATOM 11409 N N . THR B 2 1138 ? 114.821 127.697 103.676 1.00 82.86 1138 THR A N 1
ATOM 11410 C CA . THR B 2 1138 ? 114.878 127.578 105.123 1.00 82.86 1138 THR A CA 1
ATOM 11411 C C . THR B 2 1138 ? 115.993 128.457 105.659 1.00 82.86 1138 THR A C 1
ATOM 11412 O O . THR B 2 1138 ? 117.146 128.337 105.239 1.00 82.86 1138 THR A O 1
ATOM 11416 N N . VAL B 2 1139 ? 115.658 129.337 106.584 1.00 80.07 1139 VAL A N 1
ATOM 11417 C CA . VAL B 2 1139 ? 116.653 130.197 107.203 1.00 80.07 1139 VAL A CA 1
ATOM 11418 C C . VAL B 2 1139 ? 117.311 129.447 108.355 1.00 80.07 1139 VAL A C 1
ATOM 11419 O O . VAL B 2 1139 ? 116.638 128.791 109.159 1.00 80.07 1139 VAL A O 1
ATOM 11423 N N . ALA B 2 1140 ? 118.638 129.491 108.402 1.00 80.02 1140 ALA A N 1
ATOM 11424 C CA . ALA B 2 1140 ? 119.342 128.848 109.498 1.00 80.02 1140 ALA A CA 1
ATOM 11425 C C . ALA B 2 1140 ? 119.439 129.760 110.696 1.00 80.02 1140 ALA A C 1
ATOM 11426 O O . ALA B 2 1140 ? 119.148 129.331 111.813 1.00 80.02 1140 ALA A O 1
ATOM 11428 N N . TYR B 2 1141 ? 119.823 131.012 110.483 1.00 76.19 1141 TYR A N 1
ATOM 11429 C CA . TYR B 2 1141 ? 119.873 131.971 111.571 1.00 76.19 1141 TYR A CA 1
ATOM 11430 C C . TYR B 2 1141 ? 119.836 133.375 111.011 1.00 76.19 1141 TYR A C 1
ATOM 11431 O O . TYR B 2 1141 ? 120.456 133.654 109.986 1.00 76.19 1141 TYR A O 1
ATOM 11440 N N . SER B 2 1142 ? 119.131 134.255 111.700 1.00 75.15 1142 SER A N 1
ATOM 11441 C CA . SER B 2 1142 ? 119.133 135.633 111.274 1.00 75.15 1142 SER A CA 1
ATOM 11442 C C . SER B 2 1142 ? 120.360 136.341 111.827 1.00 75.15 1142 SER A C 1
ATOM 11443 O O . SER B 2 1142 ? 121.030 135.866 112.750 1.00 75.15 1142 SER A O 1
ATOM 11446 N N . VAL B 2 1143 ? 120.665 137.487 111.246 1.00 82.45 1143 VAL A N 1
ATOM 11447 C CA . VAL B 2 1143 ? 121.699 138.349 111.787 1.00 82.45 1143 VAL A CA 1
ATOM 11448 C C . VAL B 2 1143 ? 121.115 139.734 111.994 1.00 82.45 1143 VAL A C 1
ATOM 11449 O O . VAL B 2 1143 ? 120.374 140.249 111.150 1.00 82.45 1143 VAL A O 1
ATOM 11453 N N . LEU B 2 1144 ? 121.403 140.311 113.150 1.00 95.85 1144 LEU A N 1
ATOM 11454 C CA . LEU B 2 1144 ? 121.129 141.716 113.392 1.00 95.85 1144 LEU A CA 1
ATOM 11455 C C . LEU B 2 1144 ? 122.313 142.496 112.847 1.00 95.85 1144 LEU A C 1
ATOM 11456 O O . LEU B 2 1144 ? 123.458 142.273 113.270 1.00 95.85 1144 LEU A O 1
ATOM 11461 N N . VAL B 2 1145 ? 122.038 143.387 111.900 1.00 106.11 1145 VAL A N 1
ATOM 11462 C CA . VAL B 2 1145 ? 123.065 144.148 111.208 1.00 106.11 1145 VAL A CA 1
ATOM 11463 C C . VAL B 2 1145 ? 122.729 145.623 111.334 1.00 106.11 1145 VAL A C 1
ATOM 11464 O O . VAL B 2 1145 ? 121.593 146.031 111.056 1.00 106.11 1145 VAL A O 1
ATOM 11468 N N . VAL B 2 1146 ? 123.706 146.414 111.769 1.00 119.88 1146 VAL A N 1
ATOM 11469 C CA . VAL B 2 1146 ? 123.659 147.863 111.649 1.00 119.88 1146 VAL A CA 1
ATOM 11470 C C . VAL B 2 1146 ? 124.523 148.268 110.465 1.00 119.88 1146 VAL A C 1
ATOM 11471 O O . VAL B 2 1146 ? 125.654 147.788 110.312 1.00 119.88 1146 VAL A O 1
ATOM 11475 N N . ALA B 2 1147 ? 123.978 149.117 109.603 1.00 140.11 1147 ALA A N 1
ATOM 11476 C CA . ALA B 2 1147 ? 124.644 149.469 108.356 1.00 140.11 1147 ALA A CA 1
ATOM 11477 C C . ALA B 2 1147 ? 124.063 150.781 107.854 1.00 140.11 1147 ALA A C 1
ATOM 11478 O O . ALA B 2 1147 ? 123.370 151.494 108.585 1.00 140.11 1147 ALA A O 1
ATOM 11480 N N . LYS B 2 1148 ? 124.350 151.102 106.599 1.00 149.53 1148 LYS A N 1
ATOM 11481 C CA . LYS B 2 1148 ? 123.676 152.184 105.905 1.00 149.53 1148 LYS A CA 1
ATOM 11482 C C . LYS B 2 1148 ? 123.229 151.703 104.535 1.00 149.53 1148 LYS A C 1
ATOM 11483 O O . LYS B 2 1148 ? 123.863 150.843 103.919 1.00 149.53 1148 LYS A O 1
ATOM 11489 N N . VAL B 2 1149 ? 122.121 152.266 104.072 1.00 161.18 1149 VAL A N 1
ATOM 11490 C CA . VAL B 2 1149 ? 121.581 151.958 102.760 1.00 161.18 1149 VAL A CA 1
ATOM 11491 C C . VAL B 2 1149 ? 121.703 153.187 101.875 1.00 161.18 1149 VAL A C 1
ATOM 11492 O O . VAL B 2 1149 ? 121.826 154.320 102.343 1.00 161.18 1149 VAL A O 1
ATOM 11496 N N . GLU B 2 1150 ? 121.651 152.945 100.570 1.00 176.06 1150 GLU A N 1
ATOM 11497 C CA . GLU B 2 1150 ? 121.742 153.995 99.557 1.00 176.06 1150 GLU A CA 1
ATOM 11498 C C . GLU B 2 1150 ? 120.344 154.505 99.180 1.00 176.06 1150 GLU A C 1
ATOM 11499 O O . GLU B 2 1150 ? 119.902 154.486 98.031 1.00 176.06 1150 GLU A O 1
ATOM 11505 N N . LYS B 2 1151 ? 119.657 155.014 100.198 1.00 177.65 1151 LYS A N 1
ATOM 11506 C CA . LYS B 2 1151 ? 118.263 155.389 100.045 1.00 177.65 1151 LYS A CA 1
ATOM 11507 C C . LYS B 2 1151 ? 118.139 156.701 99.280 1.00 177.65 1151 LYS A C 1
ATOM 11508 O O . LYS B 2 1151 ? 119.095 157.469 99.145 1.00 177.65 1151 LYS A O 1
ATOM 11510 N N . GLY B 2 1152 ? 116.938 156.944 98.764 1.00 182.70 1152 GLY A N 1
ATOM 11511 C CA . GLY B 2 1152 ? 116.655 158.154 98.024 1.00 182.70 1152 GLY A CA 1
ATOM 11512 C C . GLY B 2 1152 ? 117.234 158.139 96.621 1.00 182.70 1152 GLY A C 1
ATOM 11513 O O . GLY B 2 1152 ? 117.984 157.247 96.220 1.00 182.70 1152 GLY A O 1
ATOM 11514 N N . LYS B 2 1153 ? 116.867 159.168 95.855 1.00 184.13 1153 LYS A N 1
ATOM 11515 C CA . LYS B 2 1153 ? 117.364 159.281 94.489 1.00 184.13 1153 LYS A CA 1
ATOM 11516 C C . LYS B 2 1153 ? 118.819 159.728 94.455 1.00 184.13 1153 LYS A C 1
ATOM 11517 O O . LYS B 2 1153 ? 119.531 159.444 93.486 1.00 184.13 1153 LYS A O 1
ATOM 11519 N N . SER B 2 1154 ? 119.278 160.415 95.499 1.00 183.02 1154 SER A N 1
ATOM 11520 C CA . SER B 2 1154 ? 120.659 160.867 95.596 1.00 183.02 1154 SER A CA 1
ATOM 11521 C C . SER B 2 1154 ? 121.587 159.800 96.157 1.00 183.02 1154 SER A C 1
ATOM 11522 O O . SER B 2 1154 ? 122.770 160.091 96.375 1.00 183.02 1154 SER A O 1
ATOM 11525 N N . LYS B 2 1155 ? 121.060 158.594 96.417 1.00 178.78 1155 LYS A N 1
ATOM 11526 C CA . LYS B 2 1155 ? 121.815 157.430 96.903 1.00 178.78 1155 LYS A CA 1
ATOM 11527 C C . LYS B 2 1155 ? 122.477 157.720 98.247 1.00 178.78 1155 LYS A C 1
ATOM 11528 O O . LYS B 2 1155 ? 123.582 157.252 98.528 1.00 178.78 1155 LYS A O 1
ATOM 11534 N N . LYS B 2 1156 ? 121.801 158.509 99.077 1.00 176.00 1156 LYS A N 1
ATOM 11535 C CA . LYS B 2 1156 ? 122.387 158.926 100.340 1.00 176.00 1156 LYS A CA 1
ATOM 11536 C C . LYS B 2 1156 ? 122.350 157.779 101.340 1.00 176.00 1156 LYS A C 1
ATOM 11537 O O . LYS B 2 1156 ? 121.369 157.035 101.424 1.00 176.00 1156 LYS A O 1
ATOM 11543 N N . LEU B 2 1157 ? 123.443 157.624 102.080 1.00 166.10 1157 LEU A N 1
ATOM 11544 C CA . LEU B 2 1157 ? 123.617 156.492 102.983 1.00 166.10 1157 LEU A CA 1
ATOM 11545 C C . LEU B 2 1157 ? 122.909 156.806 104.295 1.00 166.10 1157 LEU A C 1
ATOM 11546 O O . LEU B 2 1157 ? 123.441 157.508 105.156 1.00 166.10 1157 LEU A O 1
ATOM 11551 N N . LYS B 2 1158 ? 121.699 156.282 104.438 1.00 156.78 1158 LYS A N 1
ATOM 11552 C CA . LYS B 2 1158 ? 120.920 156.432 105.658 1.00 156.78 1158 LYS A CA 1
ATOM 11553 C C . LYS B 2 1158 ? 121.188 155.264 106.595 1.00 156.78 1158 LYS A C 1
ATOM 11554 O O . LYS B 2 1158 ? 121.329 154.121 106.152 1.00 156.78 1158 LYS A O 1
ATOM 11556 N N . SER B 2 1159 ? 121.246 155.558 107.892 1.00 141.38 1159 SER A N 1
ATOM 11557 C CA . SER B 2 1159 ? 121.577 154.543 108.884 1.00 141.38 1159 SER A CA 1
ATOM 11558 C C . SER B 2 1159 ? 120.401 153.604 109.109 1.00 141.38 1159 SER A C 1
ATOM 11559 O O . SER B 2 1159 ? 119.264 154.048 109.290 1.00 141.38 1159 SER A O 1
ATOM 11562 N N . VAL B 2 1160 ? 120.677 152.300 109.095 1.00 128.13 1160 VAL A N 1
ATOM 11563 C CA . VAL B 2 1160 ? 119.666 151.266 109.258 1.00 128.13 1160 VAL A CA 1
ATOM 11564 C C . VAL B 2 1160 ? 120.138 150.238 110.274 1.00 128.13 1160 VAL A C 1
ATOM 11565 O O . VAL B 2 1160 ? 121.339 150.034 110.486 1.00 128.13 1160 VAL A O 1
ATOM 11569 N N . LYS B 2 1161 ? 119.163 149.574 110.886 1.00 109.67 1161 LYS A N 1
ATOM 11570 C CA . LYS B 2 1161 ? 119.385 148.529 111.879 1.00 109.67 1161 LYS A CA 1
ATOM 11571 C C . LYS B 2 1161 ? 118.289 147.499 111.667 1.00 109.67 1161 LYS A C 1
ATOM 11572 O O . LYS B 2 1161 ? 117.124 147.781 111.958 1.00 109.67 1161 LYS A O 1
ATOM 11578 N N . GLU B 2 1162 ? 118.637 146.323 111.155 1.00 106.93 1162 GLU A N 1
ATOM 11579 C CA . GLU B 2 1162 ? 117.574 145.400 110.790 1.00 106.93 1162 GLU A CA 1
ATOM 11580 C C . GLU B 2 1162 ? 118.022 143.961 110.948 1.00 106.93 1162 GLU A C 1
ATOM 11581 O O . GLU B 2 1162 ? 119.215 143.654 111.051 1.00 106.93 1162 GLU A O 1
ATOM 11587 N N . LEU B 2 1163 ? 117.028 143.084 110.965 1.00 90.45 1163 LEU A N 1
ATOM 11588 C CA . LEU B 2 1163 ? 117.259 141.662 110.811 1.00 90.45 1163 LEU A CA 1
ATOM 11589 C C . LEU B 2 1163 ? 117.446 141.325 109.345 1.00 90.45 1163 LEU A C 1
ATOM 11590 O O . LEU B 2 1163 ? 116.869 141.955 108.457 1.00 90.45 1163 LEU A O 1
ATOM 11595 N N . LEU B 2 1164 ? 118.281 140.328 109.099 1.00 82.98 1164 LEU A N 1
ATOM 11596 C CA . LEU B 2 1164 ? 118.474 139.812 107.756 1.00 82.98 1164 LEU A CA 1
ATOM 11597 C C . LEU B 2 1164 ? 118.529 138.302 107.852 1.00 82.98 1164 LEU A C 1
ATOM 11598 O O . LEU B 2 1164 ? 119.333 137.757 108.614 1.00 82.98 1164 LEU A O 1
ATOM 11603 N N . GLY B 2 1165 ? 117.654 137.637 107.110 1.00 78.62 1165 GLY A N 1
ATOM 11604 C CA . GLY B 2 1165 ? 117.674 136.195 107.086 1.00 78.62 1165 GLY A CA 1
ATOM 11605 C C . GLY B 2 1165 ? 118.863 135.673 106.308 1.00 78.62 1165 GLY A C 1
ATOM 11606 O O . GLY B 2 1165 ? 119.282 136.244 105.305 1.00 78.62 1165 GLY A O 1
ATOM 11607 N N . ILE B 2 1166 ? 119.434 134.585 106.803 1.00 75.42 1166 ILE A N 1
ATOM 11608 C CA . ILE B 2 1166 ? 120.495 133.870 106.113 1.00 75.42 1166 ILE A CA 1
ATOM 11609 C C . ILE B 2 1166 ? 120.032 132.440 105.919 1.00 75.42 1166 ILE A C 1
ATOM 11610 O O . ILE B 2 1166 ? 119.691 131.755 106.887 1.00 75.42 1166 ILE A O 1
ATOM 11615 N N . THR B 2 1167 ? 120.012 131.996 104.676 1.00 80.57 1167 THR A N 1
ATOM 11616 C CA . THR B 2 1167 ? 119.606 130.635 104.382 1.00 80.57 1167 THR A CA 1
ATOM 11617 C C . THR B 2 1167 ? 120.797 129.722 104.616 1.00 80.57 1167 THR A C 1
ATOM 11618 O O . THR B 2 1167 ? 121.913 130.176 104.871 1.00 80.57 1167 THR A O 1
ATOM 11622 N N . ILE B 2 1168 ? 120.595 128.417 104.496 1.00 84.47 1168 ILE A N 1
ATOM 11623 C CA . ILE B 2 1168 ? 121.722 127.502 104.550 1.00 84.47 1168 ILE A CA 1
ATOM 11624 C C . ILE B 2 1168 ? 122.460 127.458 103.218 1.00 84.47 1168 ILE A C 1
ATOM 11625 O O . ILE B 2 1168 ? 123.552 126.875 103.152 1.00 84.47 1168 ILE A O 1
ATOM 11630 N N . MET B 2 1169 ? 121.878 128.018 102.154 1.00 90.74 1169 MET A N 1
ATOM 11631 C CA . MET B 2 1169 ? 122.506 128.036 100.838 1.00 90.74 1169 MET A CA 1
ATOM 11632 C C . MET B 2 1169 ? 123.811 128.818 100.818 1.00 90.74 1169 MET A C 1
ATOM 11633 O O . MET B 2 1169 ? 124.764 128.411 100.149 1.00 90.74 1169 MET A O 1
ATOM 11638 N N . GLU B 2 1170 ? 123.890 129.920 101.556 1.00 93.17 1170 GLU A N 1
ATOM 11639 C CA . GLU B 2 1170 ? 125.108 130.719 101.554 1.00 93.17 1170 GLU A CA 1
ATOM 11640 C C . GLU B 2 1170 ? 125.718 130.823 102.944 1.00 93.17 1170 GLU A C 1
ATOM 11641 O O . GLU B 2 1170 ? 126.428 131.788 103.240 1.00 93.17 1170 GLU A O 1
ATOM 11647 N N . ARG B 2 1171 ? 125.486 129.816 103.787 1.00 88.22 1171 ARG A N 1
ATOM 11648 C CA . ARG B 2 1171 ? 125.977 129.845 105.161 1.00 88.22 1171 ARG A CA 1
ATOM 11649 C C . ARG B 2 1171 ? 127.495 129.733 105.222 1.00 88.22 1171 ARG A C 1
ATOM 11650 O O . ARG B 2 1171 ? 128.157 130.501 105.929 1.00 88.22 1171 ARG A O 1
ATOM 11658 N N . SER B 2 1172 ? 128.060 128.750 104.522 1.00 96.16 1172 SER A N 1
ATOM 11659 C CA . SER B 2 1172 ? 129.512 128.669 104.417 1.00 96.16 1172 SER A CA 1
ATOM 11660 C C . SER B 2 1172 ? 130.062 129.861 103.653 1.00 96.16 1172 SER A C 1
ATOM 11661 O O . SER B 2 1172 ? 131.126 130.394 103.995 1.00 96.16 1172 SER A O 1
ATOM 11664 N N . SER B 2 1173 ? 129.328 130.309 102.632 1.00 105.34 1173 SER A N 1
ATOM 11665 C CA . SER B 2 1173 ? 129.667 131.538 101.931 1.00 105.34 1173 SER A CA 1
ATOM 11666 C C . SER B 2 1173 ? 129.544 132.760 102.828 1.00 105.34 1173 SER A C 1
ATOM 11667 O O . SER B 2 1173 ? 130.203 133.772 102.574 1.00 105.34 1173 SER A O 1
ATOM 11670 N N . PHE B 2 1174 ? 128.714 132.691 103.868 1.00 104.45 1174 PHE A N 1
ATOM 11671 C CA . PHE B 2 1174 ? 128.696 133.753 104.863 1.00 104.45 1174 PHE A CA 1
ATOM 11672 C C . PHE B 2 1174 ? 129.947 133.698 105.726 1.00 104.45 1174 PHE A C 1
ATOM 11673 O O . PHE B 2 1174 ? 130.702 134.672 105.811 1.00 104.45 1174 PHE A O 1
ATOM 11681 N N . GLU B 2 1175 ? 130.191 132.557 106.363 1.00 108.28 1175 GLU A N 1
ATOM 11682 C CA . GLU B 2 1175 ? 131.234 132.500 107.378 1.00 108.28 1175 GLU A CA 1
ATOM 11683 C C . GLU B 2 1175 ? 132.641 132.364 106.817 1.00 108.28 1175 GLU A C 1
ATOM 11684 O O . GLU B 2 1175 ? 133.590 132.352 107.606 1.00 108.28 1175 GLU A O 1
ATOM 11690 N N . LYS B 2 1176 ? 132.823 132.268 105.501 1.00 112.85 1176 LYS A N 1
ATOM 11691 C CA . LYS B 2 1176 ? 134.191 132.386 105.012 1.00 112.85 1176 LYS A CA 1
ATOM 11692 C C . LYS B 2 1176 ? 134.630 133.844 104.933 1.00 112.85 1176 LYS A C 1
ATOM 11693 O O . LYS B 2 1176 ? 135.809 134.137 105.154 1.00 112.85 1176 LYS A O 1
ATOM 11699 N N . ASN B 2 1177 ? 133.704 134.767 104.645 1.00 118.82 1177 ASN A N 1
ATOM 11700 C CA . ASN B 2 1177 ? 133.998 136.194 104.592 1.00 118.82 1177 ASN A CA 1
ATOM 11701 C C . ASN B 2 1177 ? 132.700 136.976 104.741 1.00 118.82 1177 ASN A C 1
ATOM 11702 O O . ASN B 2 1177 ? 132.006 137.214 103.745 1.00 118.82 1177 ASN A O 1
ATOM 11707 N N . PRO B 2 1178 ? 132.347 137.401 105.955 1.00 116.04 1178 PRO A N 1
ATOM 11708 C CA . PRO B 2 1178 ? 131.024 138.015 106.149 1.00 116.04 1178 PRO A CA 1
ATOM 11709 C C . PRO B 2 1178 ? 130.904 139.420 105.590 1.00 116.04 1178 PRO A C 1
ATOM 11710 O O . PRO B 2 1178 ? 129.844 139.773 105.054 1.00 116.04 1178 PRO A O 1
ATOM 11714 N N . ILE B 2 1179 ? 131.956 140.232 105.684 1.00 120.08 1179 ILE A N 1
ATOM 11715 C CA . ILE B 2 1179 ? 131.814 141.628 105.289 1.00 120.08 1179 ILE A CA 1
ATOM 11716 C C . ILE B 2 1179 ? 131.765 141.779 103.772 1.00 120.08 1179 ILE A C 1
ATOM 11717 O O . ILE B 2 1179 ? 131.051 142.649 103.260 1.00 120.08 1179 ILE A O 1
ATOM 11722 N N . ASP B 2 1180 ? 132.451 140.910 103.029 1.00 124.32 1180 ASP A N 1
ATOM 11723 C CA . ASP B 2 1180 ? 132.396 140.990 101.574 1.00 124.32 1180 ASP A CA 1
ATOM 11724 C C . ASP B 2 1180 ? 131.047 140.517 101.054 1.00 124.32 1180 ASP A C 1
ATOM 11725 O O . ASP B 2 1180 ? 130.495 141.105 100.117 1.00 124.32 1180 ASP A O 1
ATOM 11727 N N . PHE B 2 1181 ? 130.493 139.471 101.668 1.00 122.33 1181 PHE A N 1
ATOM 11728 C CA . PHE B 2 1181 ? 129.160 139.011 101.302 1.00 122.33 1181 PHE A CA 1
ATOM 11729 C C . PHE B 2 1181 ? 128.099 140.044 101.653 1.00 122.33 1181 PHE A C 1
ATOM 11730 O O . PHE B 2 1181 ? 127.117 140.207 100.920 1.00 122.33 1181 PHE A O 1
ATOM 11738 N N . LEU B 2 1182 ? 128.282 140.764 102.757 1.00 125.19 1182 LEU A N 1
ATOM 11739 C CA . LEU B 2 1182 ? 127.307 141.791 103.100 1.00 125.19 1182 LEU A CA 1
ATOM 11740 C C . LEU B 2 1182 ? 127.440 143.028 102.227 1.00 125.19 1182 LEU A C 1
ATOM 11741 O O . LEU B 2 1182 ? 126.444 143.721 101.996 1.00 125.19 1182 LEU A O 1
ATOM 11746 N N . GLU B 2 1183 ? 128.645 143.326 101.739 1.00 134.00 1183 GLU A N 1
ATOM 11747 C CA . GLU B 2 1183 ? 128.764 144.366 100.723 1.00 134.00 1183 GLU A CA 1
ATOM 11748 C C . GLU B 2 1183 ? 128.156 143.919 99.403 1.00 134.00 1183 GLU A C 1
ATOM 11749 O O . GLU B 2 1183 ? 127.611 144.744 98.663 1.00 134.00 1183 GLU A O 1
ATOM 11755 N N . ALA B 2 1184 ? 128.236 142.623 99.095 1.00 131.45 1184 ALA A N 1
ATOM 11756 C CA . ALA B 2 1184 ? 127.614 142.113 97.880 1.00 131.45 1184 ALA A CA 1
ATOM 11757 C C . ALA B 2 1184 ? 126.097 142.093 97.989 1.00 131.45 1184 ALA A C 1
ATOM 11758 O O . ALA B 2 1184 ? 125.404 142.167 96.968 1.00 131.45 1184 ALA A O 1
ATOM 11760 N N . LYS B 2 1185 ? 125.564 141.986 99.207 1.00 129.33 1185 LYS A N 1
ATOM 11761 C CA . LYS B 2 1185 ? 124.119 142.044 99.389 1.00 129.33 1185 LYS A CA 1
ATOM 11762 C C . LYS B 2 1185 ? 123.586 143.451 99.143 1.00 129.33 1185 LYS A C 1
ATOM 11763 O O . LYS B 2 1185 ? 122.431 143.619 98.737 1.00 129.33 1185 LYS A O 1
ATOM 11769 N N . GLY B 2 1186 ? 124.423 144.467 99.327 1.00 136.12 1186 GLY A N 1
ATOM 11770 C CA . GLY B 2 1186 ? 123.997 145.830 99.096 1.00 136.12 1186 GLY A CA 1
ATOM 11771 C C . GLY B 2 1186 ? 123.942 146.666 100.355 1.00 136.12 1186 GLY A C 1
ATOM 11772 O O . GLY B 2 1186 ? 123.056 147.511 100.509 1.00 136.12 1186 GLY A O 1
ATOM 11773 N N . TYR B 2 1187 ? 124.876 146.433 101.270 1.00 134.30 1187 TYR A N 1
ATOM 11774 C CA . TYR B 2 1187 ? 124.980 147.224 102.483 1.00 134.30 1187 TYR A CA 1
ATOM 11775 C C . TYR B 2 1187 ? 126.402 147.732 102.635 1.00 134.30 1187 TYR A C 1
ATOM 11776 O O . TYR B 2 1187 ? 127.363 147.056 102.262 1.00 134.30 1187 TYR A O 1
ATOM 11785 N N . LYS B 2 1188 ? 126.525 148.931 103.191 1.00 141.77 1188 LYS A N 1
ATOM 11786 C CA . LYS B 2 1188 ? 127.814 149.558 103.423 1.00 141.77 1188 LYS A CA 1
ATOM 11787 C C . LYS B 2 1188 ? 127.987 149.847 104.906 1.00 141.77 1188 LYS A C 1
ATOM 11788 O O . LYS B 2 1188 ? 127.018 149.845 105.672 1.00 141.77 1188 LYS A O 1
ATOM 11794 N N . GLU B 2 1189 ? 129.247 150.096 105.281 1.00 136.84 1189 GLU A N 1
ATOM 11795 C CA . GLU B 2 1189 ? 129.676 150.413 106.647 1.00 136.84 1189 GLU A CA 1
ATOM 11796 C C . GLU B 2 1189 ? 129.276 149.294 107.613 1.00 136.84 1189 GLU A C 1
ATOM 11797 O O . GLU B 2 1189 ? 128.428 149.449 108.494 1.00 136.84 1189 GLU A O 1
ATOM 11803 N N . VAL B 2 1190 ? 129.874 148.133 107.393 1.00 132.48 1190 VAL A N 1
ATOM 11804 C CA . VAL B 2 1190 ? 129.616 146.961 108.217 1.00 132.48 1190 VAL A CA 1
ATOM 11805 C C . VAL B 2 1190 ? 130.525 147.021 109.436 1.00 132.48 1190 VAL A C 1
ATOM 11806 O O . VAL B 2 1190 ? 131.751 147.097 109.305 1.00 132.48 1190 VAL A O 1
ATOM 11810 N N . LYS B 2 1191 ? 129.926 146.994 110.619 1.00 126.85 1191 LYS A N 1
ATOM 11811 C CA . LYS B 2 1191 ? 130.659 147.044 111.879 1.00 126.85 1191 LYS A CA 1
ATOM 11812 C C . LYS B 2 1191 ? 130.771 145.610 112.381 1.00 126.85 1191 LYS A C 1
ATOM 11813 O O . LYS B 2 1191 ? 129.804 145.050 112.902 1.00 126.85 1191 LYS A O 1
ATOM 11819 N N . LYS B 2 1192 ? 131.963 145.022 112.214 1.00 123.84 1192 LYS A N 1
ATOM 11820 C CA . LYS B 2 1192 ? 132.136 143.576 112.352 1.00 123.84 1192 LYS A CA 1
ATOM 11821 C C . LYS B 2 1192 ? 131.930 143.103 113.787 1.00 123.84 1192 LYS A C 1
ATOM 11822 O O . LYS B 2 1192 ? 131.491 141.968 114.008 1.00 123.84 1192 LYS A O 1
ATOM 11828 N N . ASP B 2 1193 ? 132.198 143.964 114.768 1.00 124.19 1193 ASP A N 1
ATOM 11829 C CA . ASP B 2 1193 ? 131.905 143.612 116.152 1.00 124.19 1193 ASP A CA 1
ATOM 11830 C C . ASP B 2 1193 ? 130.402 143.567 116.402 1.00 124.19 1193 ASP A C 1
ATOM 11831 O O . ASP B 2 1193 ? 129.936 142.809 117.259 1.00 124.19 1193 ASP A O 1
ATOM 11836 N N . LEU B 2 1194 ? 129.627 144.337 115.646 1.00 112.85 1194 LEU A N 1
ATOM 11837 C CA . LEU B 2 1194 ? 128.208 144.490 115.914 1.00 112.85 1194 LEU A CA 1
ATOM 11838 C C . LEU B 2 1194 ? 127.336 143.541 115.103 1.00 112.85 1194 LEU A C 1
ATOM 11839 O O . LEU B 2 1194 ? 126.110 143.647 115.165 1.00 112.85 1194 LEU A O 1
ATOM 11844 N N . ILE B 2 1195 ? 127.929 142.616 114.354 1.00 99.20 1195 ILE A N 1
ATOM 11845 C CA . ILE B 2 1195 ? 127.156 141.623 113.613 1.00 99.20 1195 ILE A CA 1
ATOM 11846 C C . ILE B 2 1195 ? 126.657 140.607 114.633 1.00 99.20 1195 ILE A C 1
ATOM 11847 O O . ILE B 2 1195 ? 127.416 139.752 115.084 1.00 99.20 1195 ILE A O 1
ATOM 11852 N N . ILE B 2 1196 ? 125.389 140.695 115.012 1.00 84.69 1196 ILE A N 1
ATOM 11853 C CA . ILE B 2 1196 ? 124.881 139.885 116.113 1.00 84.69 1196 ILE A CA 1
ATOM 11854 C C . ILE B 2 1196 ? 124.216 138.648 115.534 1.00 84.69 1196 ILE A C 1
ATOM 11855 O O . ILE B 2 1196 ? 123.195 138.744 114.846 1.00 84.69 1196 ILE A O 1
ATOM 11860 N N . LYS B 2 1197 ? 124.806 137.488 115.798 1.00 77.27 1197 LYS A N 1
ATOM 11861 C CA . LYS B 2 1197 ? 124.215 136.232 115.367 1.00 77.27 1197 LYS A CA 1
ATOM 11862 C C . LYS B 2 1197 ? 122.986 135.942 116.209 1.00 77.27 1197 LYS A C 1
ATOM 11863 O O . LYS B 2 1197 ? 123.000 136.119 117.427 1.00 77.27 1197 LYS A O 1
ATOM 11869 N N . LEU B 2 1198 ? 121.911 135.496 115.564 1.00 76.16 1198 LEU A N 1
ATOM 11870 C CA . LEU B 2 1198 ? 120.625 135.343 116.235 1.00 76.16 1198 LEU A CA 1
ATOM 11871 C C . LEU B 2 1198 ? 119.960 134.095 115.685 1.00 76.16 1198 LEU A C 1
ATOM 11872 O O . LEU B 2 1198 ? 119.326 134.123 114.623 1.00 76.16 1198 LEU A O 1
ATOM 11877 N N . PRO B 2 1199 ? 120.109 132.975 116.361 1.00 66.47 1199 PRO A N 1
ATOM 11878 C CA . PRO B 2 1199 ? 119.600 131.715 115.816 1.00 66.47 1199 PRO A CA 1
ATOM 11879 C C . PRO B 2 1199 ? 118.102 131.590 115.965 1.00 66.47 1199 PRO A C 1
ATOM 11880 O O . PRO B 2 1199 ? 117.437 132.528 116.407 1.00 66.47 1199 PRO A O 1
ATOM 11884 N N . LYS B 2 1200 ? 117.556 130.443 115.586 1.00 77.86 1200 LYS A N 1
ATOM 11885 C CA . LYS B 2 1200 ? 116.162 130.169 115.881 1.00 77.86 1200 LYS A CA 1
ATOM 11886 C C . LYS B 2 1200 ? 116.005 129.983 117.386 1.00 77.86 1200 LYS A C 1
ATOM 11887 O O . LYS B 2 1200 ? 116.951 129.597 118.076 1.00 77.86 1200 LYS A O 1
ATOM 11893 N N . TYR B 2 1201 ? 114.814 130.320 117.892 1.00 74.83 1201 TYR A N 1
ATOM 11894 C CA . TYR B 2 1201 ? 114.414 130.181 119.293 1.00 74.83 1201 TYR A CA 1
ATOM 11895 C C . TYR B 2 1201 ? 115.306 131.028 120.203 1.00 74.83 1201 TYR A C 1
ATOM 11896 O O . TYR B 2 1201 ? 116.086 130.525 121.005 1.00 74.83 1201 TYR A O 1
ATOM 11905 N N . SER B 2 1202 ? 115.191 132.337 120.034 1.00 80.73 1202 SER A N 1
ATOM 11906 C CA . SER B 2 1202 ? 115.972 133.277 120.822 1.00 80.73 1202 SER A CA 1
ATOM 11907 C C . SER B 2 1202 ? 115.049 134.222 121.573 1.00 80.73 1202 SER A C 1
ATOM 11908 O O . SER B 2 1202 ? 114.147 134.816 120.980 1.00 80.73 1202 SER A O 1
ATOM 11911 N N . LEU B 2 1203 ? 115.301 134.384 122.864 1.00 86.68 1203 LEU A N 1
ATOM 11912 C CA . LEU B 2 1203 ? 114.384 135.090 123.746 1.00 86.68 1203 LEU A CA 1
ATOM 11913 C C . LEU B 2 1203 ? 114.550 136.599 123.634 1.00 86.68 1203 LEU A C 1
ATOM 11914 O O . LEU B 2 1203 ? 115.657 137.130 123.796 1.00 86.68 1203 LEU A O 1
ATOM 11919 N N . PHE B 2 1204 ? 113.441 137.294 123.395 1.00 91.52 1204 PHE A N 1
ATOM 11920 C CA . PHE B 2 1204 ? 113.371 138.741 123.471 1.00 91.52 1204 PHE A CA 1
ATOM 11921 C C . PHE B 2 1204 ? 112.420 139.125 124.587 1.00 91.52 1204 PHE A C 1
ATOM 11922 O O . PHE B 2 1204 ? 111.288 138.632 124.642 1.00 91.52 1204 PHE A O 1
ATOM 11930 N N . GLU B 2 1205 ? 112.877 140.002 125.466 1.00 103.42 1205 GLU A N 1
ATOM 11931 C CA . GLU B 2 1205 ? 112.067 140.499 126.561 1.00 103.42 1205 GLU A CA 1
ATOM 11932 C C . GLU B 2 1205 ? 111.873 141.994 126.385 1.00 103.42 1205 GLU A C 1
ATOM 11933 O O . GLU B 2 1205 ? 112.815 142.719 126.037 1.00 103.42 1205 GLU A O 1
ATOM 11939 N N . LEU B 2 1206 ? 110.643 142.439 126.602 1.00 102.70 1206 LEU A N 1
ATOM 11940 C CA . LEU B 2 1206 ? 110.320 143.854 126.550 1.00 102.70 1206 LEU A CA 1
ATOM 11941 C C . LEU B 2 1206 ? 109.155 144.101 127.503 1.00 102.70 1206 LEU A C 1
ATOM 11942 O O . LEU B 2 1206 ? 108.855 143.254 128.352 1.00 102.70 1206 LEU A O 1
ATOM 11947 N N . GLU B 2 1207 ? 108.486 145.245 127.326 1.00 110.36 1207 GLU A N 1
ATOM 11948 C CA . GLU B 2 1207 ? 107.746 145.940 128.379 1.00 110.36 1207 GLU A CA 1
ATOM 11949 C C . GLU B 2 1207 ? 106.639 145.092 128.996 1.00 110.36 1207 GLU A C 1
ATOM 11950 O O . GLU B 2 1207 ? 106.020 144.255 128.332 1.00 110.36 1207 GLU A O 1
ATOM 11956 N N . ASN B 2 1208 ? 106.434 145.313 130.299 1.00 107.20 1208 ASN A N 1
ATOM 11957 C CA . ASN B 2 1208 ? 105.522 144.552 131.159 1.00 107.20 1208 ASN A CA 1
ATOM 11958 C C . ASN B 2 1208 ? 105.841 143.061 131.168 1.00 107.20 1208 ASN A C 1
ATOM 11959 O O . ASN B 2 1208 ? 104.949 142.229 131.336 1.00 107.20 1208 ASN A O 1
ATOM 11964 N N . GLY B 2 1209 ? 107.114 142.710 131.007 1.00 98.41 1209 GLY A N 1
ATOM 11965 C CA . GLY B 2 1209 ? 107.507 141.318 131.052 1.00 98.41 1209 GLY A CA 1
ATOM 11966 C C . GLY B 2 1209 ? 107.096 140.501 129.853 1.00 98.41 1209 GLY A C 1
ATOM 11967 O O . GLY B 2 1209 ? 106.975 139.279 129.959 1.00 98.41 1209 GLY A O 1
ATOM 11968 N N . ARG B 2 1210 ? 106.880 141.134 128.708 1.00 94.59 1210 ARG A N 1
ATOM 11969 C CA . ARG B 2 1210 ? 106.429 140.406 127.534 1.00 94.59 1210 ARG A CA 1
ATOM 11970 C C . ARG B 2 1210 ? 107.613 139.680 126.912 1.00 94.59 1210 ARG A C 1
ATOM 11971 O O . ARG B 2 1210 ? 108.609 140.312 126.541 1.00 94.59 1210 ARG A O 1
ATOM 11979 N N . LYS B 2 1211 ? 107.511 138.357 126.809 1.00 89.44 1211 LYS A N 1
ATOM 11980 C CA . LYS B 2 1211 ? 108.556 137.527 126.220 1.00 89.44 1211 LYS A CA 1
ATOM 11981 C C . LYS B 2 1211 ? 108.089 136.979 124.881 1.00 89.44 1211 LYS A C 1
ATOM 11982 O O . LYS B 2 1211 ? 107.081 136.269 124.814 1.00 89.44 1211 LYS A O 1
ATOM 11988 N N . ARG B 2 1212 ? 108.827 137.301 123.823 1.00 82.60 1212 ARG A N 1
ATOM 11989 C CA . ARG B 2 1212 ? 108.558 136.791 122.488 1.00 82.60 1212 ARG A CA 1
ATOM 11990 C C . ARG B 2 1212 ? 109.814 136.129 121.955 1.00 82.60 1212 ARG A C 1
ATOM 11991 O O . ARG B 2 1212 ? 110.917 136.655 122.116 1.00 82.60 1212 ARG A O 1
ATOM 11999 N N . MET B 2 1213 ? 109.656 134.979 121.322 1.00 83.83 1213 MET A N 1
ATOM 12000 C CA . MET B 2 1213 ? 110.818 134.235 120.872 1.00 83.83 1213 MET A CA 1
ATOM 12001 C C . MET B 2 1213 ? 110.697 133.932 119.386 1.00 83.83 1213 MET A C 1
ATOM 12002 O O . MET B 2 1213 ? 109.622 133.580 118.893 1.00 83.83 1213 MET A O 1
ATOM 12007 N N . LEU B 2 1214 ? 111.822 134.071 118.689 1.00 82.46 1214 LEU A N 1
ATOM 12008 C CA . LEU B 2 1214 ? 111.886 134.406 117.268 1.00 82.46 1214 LEU A CA 1
ATOM 12009 C C . LEU B 2 1214 ? 112.286 133.192 116.443 1.00 82.46 1214 LEU A C 1
ATOM 12010 O O . LEU B 2 1214 ? 113.438 132.757 116.496 1.00 82.46 1214 LEU A O 1
ATOM 12015 N N . ALA B 2 1215 ? 111.356 132.681 115.639 1.00 86.15 1215 ALA A N 1
ATOM 12016 C CA . ALA B 2 1215 ? 111.566 131.415 114.947 1.00 86.15 1215 ALA A CA 1
ATOM 12017 C C . ALA B 2 1215 ? 112.081 131.566 113.523 1.00 86.15 1215 ALA A C 1
ATOM 12018 O O . ALA B 2 1215 ? 112.657 130.611 112.991 1.00 86.15 1215 ALA A O 1
ATOM 12020 N N . SER B 2 1216 ? 111.872 132.711 112.886 1.00 95.57 1216 SER A N 1
ATOM 12021 C CA . SER B 2 1216 ? 112.461 132.990 111.578 1.00 95.57 1216 SER A CA 1
ATOM 12022 C C . SER B 2 1216 ? 112.559 134.503 111.440 1.00 95.57 1216 SER A C 1
ATOM 12023 O O . SER B 2 1216 ? 112.432 135.231 112.432 1.00 95.57 1216 SER A O 1
ATOM 12026 N N . ALA B 2 1217 ? 112.775 134.980 110.217 1.00 97.33 1217 ALA A N 1
ATOM 12027 C CA . ALA B 2 1217 ? 112.833 136.418 110.000 1.00 97.33 1217 ALA A CA 1
ATOM 12028 C C . ALA B 2 1217 ? 111.469 137.068 110.173 1.00 97.33 1217 ALA A C 1
ATOM 12029 O O . ALA B 2 1217 ? 111.385 138.245 110.537 1.00 97.33 1217 ALA A O 1
ATOM 12031 N N . GLY B 2 1218 ? 110.398 136.327 109.929 1.00 98.27 1218 GLY A N 1
ATOM 12032 C CA . GLY B 2 1218 ? 109.073 136.895 110.023 1.00 98.27 1218 GLY A CA 1
ATOM 12033 C C . GLY B 2 1218 ? 108.145 136.059 110.869 1.00 98.27 1218 GLY A C 1
ATOM 12034 O O . GLY B 2 1218 ? 106.952 135.945 110.578 1.00 98.27 1218 GLY A O 1
ATOM 12035 N N . GLU B 2 1219 ? 108.684 135.463 111.920 1.00 96.14 1219 GLU A N 1
ATOM 12036 C CA . GLU B 2 1219 ? 107.894 134.637 112.812 1.00 96.14 1219 GLU A CA 1
ATOM 12037 C C . GLU B 2 1219 ? 108.215 135.049 114.236 1.00 96.14 1219 GLU A C 1
ATOM 12038 O O . GLU B 2 1219 ? 109.355 135.389 114.552 1.00 96.14 1219 GLU A O 1
ATOM 12044 N N . LEU B 2 1220 ? 107.203 135.037 115.088 1.00 84.11 1220 LEU A N 1
ATOM 12045 C CA . LEU B 2 1220 ? 107.409 135.189 116.514 1.00 84.11 1220 LEU A CA 1
ATOM 12046 C C . LEU B 2 1220 ? 106.547 134.168 117.228 1.00 84.11 1220 LEU A C 1
ATOM 12047 O O . LEU B 2 1220 ? 105.495 133.771 116.729 1.00 84.11 1220 LEU A O 1
ATOM 12052 N N . GLN B 2 1221 ? 107.002 133.731 118.389 1.00 79.66 1221 GLN A N 1
ATOM 12053 C CA . GLN B 2 1221 ? 106.252 132.775 119.183 1.00 79.66 1221 GLN A CA 1
ATOM 12054 C C . GLN B 2 1221 ? 106.172 133.261 120.619 1.00 79.66 1221 GLN A C 1
ATOM 12055 O O . GLN B 2 1221 ? 107.122 133.857 121.134 1.00 79.66 1221 GLN A O 1
ATOM 12061 N N . LYS B 2 1222 ? 105.026 133.013 121.250 1.00 83.58 1222 LYS A N 1
ATOM 12062 C CA . LYS B 2 1222 ? 104.772 133.501 122.597 1.00 83.58 1222 LYS A CA 1
ATOM 12063 C C . LYS B 2 1222 ? 105.674 132.803 123.605 1.00 83.58 1222 LYS A C 1
ATOM 12064 O O . LYS B 2 1222 ? 105.912 131.597 123.516 1.00 83.58 1222 LYS A O 1
ATOM 12066 N N . GLY B 2 1223 ? 106.183 133.571 124.565 1.00 85.97 1223 GLY A N 1
ATOM 12067 C CA . GLY B 2 1223 ? 107.178 133.055 125.480 1.00 85.97 1223 GLY A CA 1
ATOM 12068 C C . GLY B 2 1223 ? 106.745 132.898 126.921 1.00 85.97 1223 GLY A C 1
ATOM 12069 O O . GLY B 2 1223 ? 107.183 131.964 127.592 1.00 85.97 1223 GLY A O 1
ATOM 12070 N N . ASN B 2 1224 ? 105.894 133.792 127.413 1.00 91.27 1224 ASN A N 1
ATOM 12071 C CA . ASN B 2 1224 ? 105.547 133.808 128.826 1.00 91.27 1224 ASN A CA 1
ATOM 12072 C C . ASN B 2 1224 ? 104.588 132.664 129.157 1.00 91.27 1224 ASN A C 1
ATOM 12073 O O . ASN B 2 1224 ? 103.991 132.045 128.276 1.00 91.27 1224 ASN A O 1
ATOM 12078 N N . GLU B 2 1225 ? 104.467 132.355 130.450 1.00 97.22 1225 GLU A N 1
ATOM 12079 C CA . GLU B 2 1225 ? 103.558 131.312 130.921 1.00 97.22 1225 GLU A CA 1
ATOM 12080 C C . GLU B 2 1225 ? 102.839 131.771 132.180 1.00 97.22 1225 GLU A C 1
ATOM 12081 O O . GLU B 2 1225 ? 103.023 132.894 132.651 1.00 97.22 1225 GLU A O 1
ATOM 12087 N N . LEU B 2 1226 ? 102.043 130.860 132.736 1.00 93.91 1226 LEU A N 1
ATOM 12088 C CA . LEU B 2 1226 ? 101.052 131.199 133.747 1.00 93.91 1226 LEU A CA 1
ATOM 12089 C C . LEU B 2 1226 ? 101.514 130.833 135.148 1.00 93.91 1226 LEU A C 1
ATOM 12090 O O . LEU B 2 1226 ? 102.064 129.752 135.371 1.00 93.91 1226 LEU A O 1
ATOM 12095 N N . ALA B 2 1227 ? 101.255 131.729 136.098 1.00 103.37 1227 ALA A N 1
ATOM 12096 C CA . ALA B 2 1227 ? 101.418 131.423 137.517 1.00 103.37 1227 ALA A CA 1
ATOM 12097 C C . ALA B 2 1227 ? 100.056 131.006 138.055 1.00 103.37 1227 ALA A C 1
ATOM 12098 O O . ALA B 2 1227 ? 99.367 131.755 138.746 1.00 103.37 1227 ALA A O 1
ATOM 12100 N N . LEU B 2 1228 ? 99.671 129.783 137.726 1.00 96.23 1228 LEU A N 1
ATOM 12101 C CA . LEU B 2 1228 ? 98.360 129.286 138.096 1.00 96.23 1228 LEU A CA 1
ATOM 12102 C C . LEU B 2 1228 ? 98.487 128.443 139.357 1.00 96.23 1228 LEU A C 1
ATOM 12103 O O . LEU B 2 1228 ? 99.115 127.379 139.311 1.00 96.23 1228 LEU A O 1
ATOM 12108 N N . PRO B 2 1229 ? 97.917 128.870 140.491 1.00 102.50 1229 PRO A N 1
ATOM 12109 C CA . PRO B 2 1229 ? 98.219 128.215 141.775 1.00 102.50 1229 PRO A CA 1
ATOM 12110 C C . PRO B 2 1229 ? 97.656 126.812 141.942 1.00 102.50 1229 PRO A C 1
ATOM 12111 O O . PRO B 2 1229 ? 97.003 126.279 141.043 1.00 102.50 1229 PRO A O 1
ATOM 12115 N N . SER B 2 1230 ? 97.902 126.223 143.117 1.00 110.04 1230 SER A N 1
ATOM 12116 C CA . SER B 2 1230 ? 97.673 124.796 143.331 1.00 110.04 1230 SER A CA 1
ATOM 12117 C C . SER B 2 1230 ? 96.195 124.445 143.421 1.00 110.04 1230 SER A C 1
ATOM 12118 O O . SER B 2 1230 ? 95.780 123.368 142.968 1.00 110.04 1230 SER A O 1
ATOM 12121 N N . LYS B 2 1231 ? 95.388 125.326 144.007 1.00 104.56 1231 LYS A N 1
ATOM 12122 C CA . LYS B 2 1231 ? 93.973 125.017 144.154 1.00 104.56 1231 LYS A CA 1
ATOM 12123 C C . LYS B 2 1231 ? 93.251 125.026 142.814 1.00 104.56 1231 LYS A C 1
ATOM 12124 O O . LYS B 2 1231 ? 92.360 124.198 142.595 1.00 104.56 1231 LYS A O 1
ATOM 12130 N N . TYR B 2 1232 ? 93.679 125.879 141.879 1.00 100.00 1232 TYR A N 1
ATOM 12131 C CA . TYR B 2 1232 ? 93.019 125.941 140.580 1.00 100.00 1232 TYR A CA 1
ATOM 12132 C C . TYR B 2 1232 ? 93.312 124.700 139.753 1.00 100.00 1232 TYR A C 1
ATOM 12133 O O . TYR B 2 1232 ? 92.404 124.132 139.141 1.00 100.00 1232 TYR A O 1
ATOM 12142 N N . VAL B 2 1233 ? 94.567 124.252 139.739 1.00 103.95 1233 VAL A N 1
ATOM 12143 C CA . VAL B 2 1233 ? 94.914 123.064 138.967 1.00 103.95 1233 VAL A CA 1
ATOM 12144 C C . VAL B 2 1233 ? 94.320 121.813 139.606 1.00 103.95 1233 VAL A C 1
ATOM 12145 O O . VAL B 2 1233 ? 93.847 120.909 138.901 1.00 103.95 1233 VAL A O 1
ATOM 12149 N N . ASN B 2 1234 ? 94.275 121.766 140.943 1.00 111.12 1234 ASN A N 1
ATOM 12150 C CA . ASN B 2 1234 ? 93.647 120.633 141.614 1.00 111.12 1234 ASN A CA 1
ATOM 12151 C C . ASN B 2 1234 ? 92.159 120.575 141.318 1.00 111.12 1234 ASN A C 1
ATOM 12152 O O . ASN B 2 1234 ? 91.617 119.499 141.033 1.00 111.12 1234 ASN A O 1
ATOM 12157 N N . PHE B 2 1235 ? 91.502 121.735 141.298 1.00 113.40 1235 PHE A N 1
ATOM 12158 C CA . PHE B 2 1235 ? 90.093 121.764 140.941 1.00 113.40 1235 PHE A CA 1
ATOM 12159 C C . PHE B 2 1235 ? 89.866 121.407 139.481 1.00 113.40 1235 PHE A C 1
ATOM 12160 O O . PHE B 2 1235 ? 88.889 120.730 139.162 1.00 113.40 1235 PHE A O 1
ATOM 12168 N N . LEU B 2 1236 ? 90.745 121.851 138.579 1.00 107.82 1236 LEU A N 1
ATOM 12169 C CA . LEU B 2 1236 ? 90.511 121.582 137.164 1.00 107.82 1236 LEU A CA 1
ATOM 12170 C C . LEU B 2 1236 ? 90.715 120.113 136.833 1.00 107.82 1236 LEU A C 1
ATOM 12171 O O . LEU B 2 1236 ? 89.930 119.540 136.067 1.00 107.82 1236 LEU A O 1
ATOM 12176 N N . TYR B 2 1237 ? 91.723 119.472 137.430 1.00 112.73 1237 TYR A N 1
ATOM 12177 C CA . TYR B 2 1237 ? 91.856 118.036 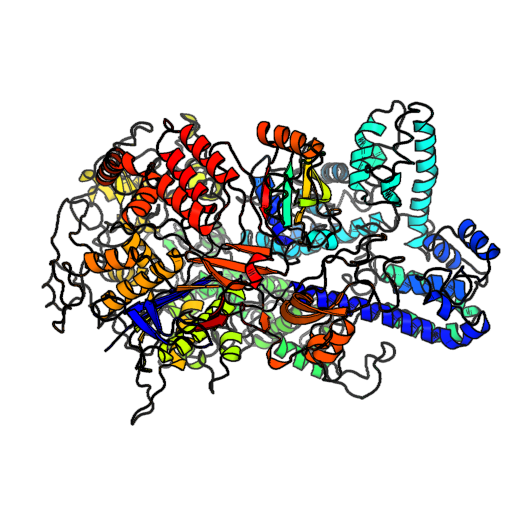137.214 1.00 112.73 1237 TYR A CA 1
ATOM 12178 C C . TYR B 2 1237 ? 90.732 117.266 137.884 1.00 112.73 1237 TYR A C 1
ATOM 12179 O O . TYR B 2 1237 ? 90.216 116.298 137.312 1.00 112.73 1237 TYR A O 1
ATOM 12188 N N . LEU B 2 1238 ? 90.323 117.677 139.086 1.00 117.43 1238 LEU A N 1
ATOM 12189 C CA . LEU B 2 1238 ? 89.325 116.889 139.791 1.00 117.43 1238 LEU A CA 1
ATOM 12190 C C . LEU B 2 1238 ? 87.936 117.077 139.194 1.00 117.43 1238 LEU A C 1
ATOM 12191 O O . LEU B 2 1238 ? 87.160 116.116 139.117 1.00 117.43 1238 LEU A O 1
ATOM 12196 N N . ALA B 2 1239 ? 87.622 118.285 138.728 1.00 118.95 1239 ALA A N 1
ATOM 12197 C CA . ALA B 2 1239 ? 86.342 118.542 138.092 1.00 118.95 1239 ALA A CA 1
ATOM 12198 C C . ALA B 2 1239 ? 86.291 117.944 136.699 1.00 118.95 1239 ALA A C 1
ATOM 12199 O O . ALA B 2 1239 ? 85.286 117.338 136.320 1.00 118.95 1239 ALA A O 1
ATOM 12201 N N . SER B 2 1240 ? 87.375 118.065 135.936 1.00 120.64 1240 SER A N 1
ATOM 12202 C CA . SER B 2 1240 ? 87.398 117.567 134.569 1.00 120.64 1240 SER A CA 1
ATOM 12203 C C . SER B 2 1240 ? 87.492 116.047 134.471 1.00 120.64 1240 SER A C 1
ATOM 12204 O O . SER B 2 1240 ? 87.544 115.519 133.357 1.00 120.64 1240 SER A O 1
ATOM 12207 N N . HIS B 2 1241 ? 87.530 115.335 135.590 1.00 129.86 1241 HIS A N 1
ATOM 12208 C CA . HIS B 2 1241 ? 87.548 113.880 135.603 1.00 129.86 1241 HIS A CA 1
ATOM 12209 C C . HIS B 2 1241 ? 86.566 113.375 136.648 1.00 129.86 1241 HIS A C 1
ATOM 12210 O O . HIS B 2 1241 ? 86.903 112.572 137.518 1.00 129.86 1241 HIS A O 1
ATOM 12217 N N . TYR B 2 1242 ? 85.330 113.878 136.561 1.00 144.27 1242 TYR A N 1
ATOM 12218 C CA . TYR B 2 1242 ? 84.280 113.616 137.540 1.00 144.27 1242 TYR A CA 1
ATOM 12219 C C . TYR B 2 1242 ? 83.901 112.142 137.625 1.00 144.27 1242 TYR A C 1
ATOM 12220 O O . TYR B 2 1242 ? 83.374 111.706 138.652 1.00 144.27 1242 TYR A O 1
ATOM 12229 N N . GLU B 2 1243 ? 84.152 111.369 136.572 1.00 148.53 1243 GLU A N 1
ATOM 12230 C CA . GLU B 2 1243 ? 83.957 109.927 136.592 1.00 148.53 1243 GLU A CA 1
ATOM 12231 C C . GLU B 2 1243 ? 85.247 109.173 136.301 1.00 148.53 1243 GLU A C 1
ATOM 12232 O O . GLU B 2 1243 ? 85.201 107.973 136.003 1.00 148.53 1243 GLU A O 1
ATOM 12238 N N . LYS B 2 1244 ? 86.397 109.835 136.401 1.00 158.30 1244 LYS A N 1
ATOM 12239 C CA . LYS B 2 1244 ? 87.676 109.293 135.955 1.00 158.30 1244 LYS A CA 1
ATOM 12240 C C . LYS B 2 1244 ? 88.713 109.407 137.076 1.00 158.30 1244 LYS A C 1
ATOM 12241 O O . LYS B 2 1244 ? 89.790 109.987 136.924 1.00 158.30 1244 LYS A O 1
ATOM 12247 N N . LEU B 2 1245 ? 88.365 108.908 138.257 1.00 160.78 1245 LEU A N 1
ATOM 12248 C CA . LEU B 2 1245 ? 89.350 108.797 139.327 1.00 160.78 1245 LEU A CA 1
ATOM 12249 C C . LEU B 2 1245 ? 89.465 107.394 139.900 1.00 160.78 1245 LEU A C 1
ATOM 12250 O O . LEU B 2 1245 ? 90.583 106.958 140.195 1.00 160.78 1245 LEU A O 1
ATOM 12255 N N . LYS B 2 1246 ? 88.339 106.685 140.053 1.00 169.21 1246 LYS A N 1
ATOM 12256 C CA . LYS B 2 1246 ? 88.268 105.271 140.452 1.00 169.21 1246 LYS A CA 1
ATOM 12257 C C . LYS B 2 1246 ? 88.961 105.007 141.794 1.00 169.21 1246 LYS A C 1
ATOM 12258 O O . LYS B 2 1246 ? 89.901 104.217 141.897 1.00 169.21 1246 LYS A O 1
ATOM 12260 N N . GLY B 2 1247 ? 88.481 105.691 142.828 1.00 168.16 1247 GLY A N 1
ATOM 12261 C CA . GLY B 2 1247 ? 89.048 105.530 144.153 1.00 168.16 1247 GLY A CA 1
ATOM 12262 C C . GLY B 2 1247 ? 88.099 104.903 145.153 1.00 168.16 1247 GLY A C 1
ATOM 12263 O O . GLY B 2 1247 ? 87.874 103.690 145.141 1.00 168.16 1247 GLY A O 1
ATOM 12264 N N . SER B 2 1248 ? 87.538 105.732 146.030 1.00 166.46 1248 SER A N 1
ATOM 12265 C CA . SER B 2 1248 ? 86.591 105.355 147.063 1.00 166.46 1248 SER A CA 1
ATOM 12266 C C . SER B 2 1248 ? 85.253 106.052 146.841 1.00 166.46 1248 SER A C 1
ATOM 12267 O O . SER B 2 1248 ? 85.210 107.152 146.280 1.00 166.46 1248 SER A O 1
ATOM 12270 N N . PRO B 2 1249 ? 84.141 105.425 147.236 1.00 168.10 1249 PRO A N 1
ATOM 12271 C CA . PRO B 2 1249 ? 82.851 106.138 147.203 1.00 168.10 1249 PRO A CA 1
ATOM 12272 C C . PRO B 2 1249 ? 82.802 107.334 148.139 1.00 168.10 1249 PRO A C 1
ATOM 12273 O O . PRO B 2 1249 ? 82.145 108.337 147.821 1.00 168.10 1249 PRO A O 1
ATOM 12277 N N . GLU B 2 1250 ? 83.488 107.256 149.283 1.00 168.51 1250 GLU A N 1
ATOM 12278 C CA . GLU B 2 1250 ? 83.638 108.426 150.141 1.00 168.51 1250 GLU A CA 1
ATOM 12279 C C . GLU B 2 1250 ? 84.452 109.506 149.445 1.00 168.51 1250 GLU A C 1
ATOM 12280 O O . GLU B 2 1250 ? 84.123 110.694 149.533 1.00 168.51 1250 GLU A O 1
ATOM 12282 N N . ASP B 2 1251 ? 85.503 109.102 148.723 1.00 163.38 1251 ASP A N 1
ATOM 12283 C CA . ASP B 2 1251 ? 86.251 110.032 147.885 1.00 163.38 1251 ASP A CA 1
ATOM 12284 C C . ASP B 2 1251 ? 85.371 110.606 146.780 1.00 163.38 1251 ASP A C 1
ATOM 12285 O O . ASP B 2 1251 ? 85.527 111.774 146.410 1.00 163.38 1251 ASP A O 1
ATOM 12290 N N . ASN B 2 1252 ? 84.421 109.814 146.276 1.00 161.84 1252 ASN A N 1
ATOM 12291 C CA . ASN B 2 1252 ? 83.509 110.304 145.247 1.00 161.84 1252 ASN A CA 1
ATOM 12292 C C . ASN B 2 1252 ? 82.569 111.374 145.795 1.00 161.84 1252 ASN A C 1
ATOM 12293 O O . ASN B 2 1252 ? 82.339 112.400 145.140 1.00 161.84 1252 ASN A O 1
ATOM 12298 N N . GLU B 2 1253 ? 82.034 111.173 147.004 1.00 164.51 1253 GLU A N 1
ATOM 12299 C CA . GLU B 2 1253 ? 81.222 112.235 147.592 1.00 164.51 1253 GLU A CA 1
ATOM 12300 C C . GLU B 2 1253 ? 82.061 113.445 147.977 1.00 164.51 1253 GLU A C 1
ATOM 12301 O O . GLU B 2 1253 ? 81.570 114.577 147.898 1.00 164.51 1253 GLU A O 1
ATOM 12307 N N . GLN B 2 1254 ? 83.325 113.232 148.360 1.00 157.67 1254 GLN A N 1
ATOM 12308 C CA . GLN B 2 1254 ? 84.193 114.361 148.680 1.00 157.67 1254 GLN A CA 1
ATOM 12309 C C . GLN B 2 1254 ? 84.490 115.211 147.454 1.00 157.67 1254 GLN A C 1
ATOM 12310 O O . GLN B 2 1254 ? 84.398 116.439 147.521 1.00 157.67 1254 GLN A O 1
ATOM 12316 N N . LYS B 2 1255 ? 84.809 114.583 146.319 1.00 149.60 1255 LYS A N 1
ATOM 12317 C CA . LYS B 2 1255 ? 85.051 115.365 145.109 1.00 149.60 1255 LYS A CA 1
ATOM 12318 C C . LYS B 2 1255 ? 83.772 115.999 144.580 1.00 149.60 1255 LYS A C 1
ATOM 12319 O O . LYS B 2 1255 ? 83.822 117.106 144.029 1.00 149.60 1255 LYS A O 1
ATOM 12325 N N . GLN B 2 1256 ? 82.627 115.328 144.750 1.00 148.32 1256 GLN A N 1
ATOM 12326 C CA . GLN B 2 1256 ? 81.364 115.891 144.285 1.00 148.32 1256 GLN A CA 1
ATOM 12327 C C . GLN B 2 1256 ? 80.991 117.133 145.083 1.00 148.32 1256 GLN A C 1
ATOM 12328 O O . GLN B 2 1256 ? 80.668 118.180 144.507 1.00 148.32 1256 GLN A O 1
ATOM 12330 N N . LEU B 2 1257 ? 81.061 117.047 146.414 1.00 145.07 1257 LEU A N 1
ATOM 12331 C CA . LEU B 2 1257 ? 80.824 118.228 147.229 1.00 145.07 1257 LEU A CA 1
ATOM 12332 C C . LEU B 2 1257 ? 81.915 119.269 147.050 1.00 145.07 1257 LEU A C 1
ATOM 12333 O O . LEU B 2 1257 ? 81.631 120.462 147.176 1.00 145.07 1257 LEU A O 1
ATOM 12338 N N . PHE B 2 1258 ? 83.127 118.851 146.680 1.00 138.87 1258 PHE A N 1
ATOM 12339 C CA . PHE B 2 1258 ? 84.209 119.800 146.458 1.00 138.87 1258 PHE A CA 1
ATOM 12340 C C . PHE B 2 1258 ? 83.951 120.644 145.219 1.00 138.87 1258 PHE A C 1
ATOM 12341 O O . PHE B 2 1258 ? 84.103 121.869 145.252 1.00 138.87 1258 PHE A O 1
ATOM 12349 N N . VAL B 2 1259 ? 83.525 120.011 144.123 1.00 138.99 1259 VAL A N 1
ATOM 12350 C CA . VAL B 2 1259 ? 83.246 120.798 142.925 1.00 138.99 1259 VAL A CA 1
ATOM 12351 C C . VAL B 2 1259 ? 81.947 121.588 143.083 1.00 138.99 1259 VAL A C 1
ATOM 12352 O O . VAL B 2 1259 ? 81.848 122.724 142.597 1.00 138.99 1259 VAL A O 1
ATOM 12356 N N . GLU B 2 1260 ? 80.963 121.053 143.818 1.00 144.26 1260 GLU A N 1
ATOM 12357 C CA . GLU B 2 1260 ? 79.725 121.798 144.010 1.00 144.26 1260 GLU A CA 1
ATOM 12358 C C . GLU B 2 1260 ? 79.880 122.955 144.985 1.00 144.26 1260 GLU A C 1
ATOM 12359 O O . GLU B 2 1260 ? 79.069 123.885 144.954 1.00 144.26 1260 GLU A O 1
ATOM 12365 N N . GLN B 2 1261 ? 80.891 122.925 145.845 1.00 139.67 1261 GLN A N 1
ATOM 12366 C CA . GLN B 2 1261 ? 81.189 124.084 146.668 1.00 139.67 1261 GLN A CA 1
ATOM 12367 C C . GLN B 2 1261 ? 82.196 125.022 146.024 1.00 139.67 1261 GLN A C 1
ATOM 12368 O O . GLN B 2 1261 ? 82.210 126.211 146.356 1.00 139.67 1261 GLN A O 1
ATOM 12374 N N . HIS B 2 1262 ? 83.024 124.530 145.105 1.00 133.73 1262 HIS A N 1
ATOM 12375 C CA . HIS B 2 1262 ? 84.040 125.350 144.467 1.00 133.73 1262 HIS A CA 1
ATOM 12376 C C . HIS B 2 1262 ? 83.738 125.599 142.994 1.00 133.73 1262 HIS A C 1
ATOM 12377 O O . HIS B 2 1262 ? 84.650 125.792 142.190 1.00 133.73 1262 HIS A O 1
ATOM 12384 N N . LYS B 2 1263 ? 82.451 125.606 142.636 1.00 132.13 1263 LYS A N 1
ATOM 12385 C CA . LYS B 2 1263 ? 81.992 126.156 141.358 1.00 132.13 1263 LYS A CA 1
ATOM 12386 C C . LYS B 2 1263 ? 82.360 127.637 141.170 1.00 132.13 1263 LYS A C 1
ATOM 12387 O O . LYS B 2 1263 ? 82.364 128.125 140.035 1.00 132.13 1263 LYS A O 1
ATOM 12393 N N . HIS B 2 1264 ? 82.732 128.344 142.237 1.00 130.40 1264 HIS A N 1
ATOM 12394 C CA . HIS B 2 1264 ? 83.177 129.734 142.233 1.00 130.40 1264 HIS A CA 1
ATOM 12395 C C . HIS B 2 1264 ? 84.480 129.984 141.457 1.00 130.40 1264 HIS A C 1
ATOM 12396 O O . HIS B 2 1264 ? 84.927 131.127 141.343 1.00 130.40 1264 HIS A O 1
ATOM 12403 N N . TYR B 2 1265 ? 85.115 128.948 140.912 1.00 122.67 1265 TYR A N 1
ATOM 12404 C CA . TYR B 2 1265 ? 86.446 129.108 140.333 1.00 122.67 1265 TYR A CA 1
ATOM 12405 C C . TYR B 2 1265 ? 86.445 129.459 138.851 1.00 122.67 1265 TYR A C 1
ATOM 12406 O O . TYR B 2 1265 ? 87.397 130.097 138.371 1.00 122.67 1265 TYR A O 1
ATOM 12415 N N . LEU B 2 1266 ? 85.425 129.041 138.105 1.00 116.52 1266 LEU A N 1
ATOM 12416 C CA . LEU B 2 1266 ? 85.464 129.237 136.666 1.00 116.52 1266 LEU A CA 1
ATOM 12417 C C . LEU B 2 1266 ? 85.141 130.658 136.258 1.00 116.52 1266 LEU A C 1
ATOM 12418 O O . LEU B 2 1266 ? 85.257 130.982 135.075 1.00 116.52 1266 LEU A O 1
ATOM 12423 N N . ASP B 2 1267 ? 84.709 131.506 137.182 1.00 123.18 1267 ASP A N 1
ATOM 12424 C CA . ASP B 2 1267 ? 84.626 132.931 136.916 1.00 123.18 1267 ASP A CA 1
ATOM 12425 C C . ASP B 2 1267 ? 85.671 133.711 137.699 1.00 123.18 1267 ASP A C 1
ATOM 12426 O O . ASP B 2 1267 ? 85.417 134.843 138.122 1.00 123.18 1267 ASP A O 1
ATOM 12431 N N . GLU B 2 1268 ? 86.832 133.102 137.935 1.00 116.46 1268 GLU A N 1
ATOM 12432 C CA . GLU B 2 1268 ? 88.013 133.868 138.304 1.00 116.46 1268 GLU A CA 1
ATOM 12433 C C . GLU B 2 1268 ? 89.205 133.414 137.474 1.00 116.46 1268 GLU A C 1
ATOM 12434 O O . GLU B 2 1268 ? 90.118 134.212 137.208 1.00 116.46 1268 GLU A O 1
ATOM 12440 N N . ILE B 2 1269 ? 89.170 132.149 137.027 1.00 111.46 1269 ILE A N 1
ATOM 12441 C CA . ILE B 2 1269 ? 90.131 131.675 136.029 1.00 111.46 1269 ILE A CA 1
ATOM 12442 C C . ILE B 2 1269 ? 90.047 132.524 134.769 1.00 111.46 1269 ILE A C 1
ATOM 12443 O O . ILE B 2 1269 ? 91.072 132.921 134.192 1.00 111.46 1269 ILE A O 1
ATOM 12448 N N . ILE B 2 1270 ? 88.823 132.869 134.372 1.00 110.40 1270 ILE A N 1
ATOM 12449 C CA . ILE B 2 1270 ? 88.592 133.615 133.145 1.00 110.40 1270 ILE A CA 1
ATOM 12450 C C . ILE B 2 1270 ? 89.151 135.027 133.242 1.00 110.40 1270 ILE A C 1
ATOM 12451 O O . ILE B 2 1270 ? 89.815 135.496 132.311 1.00 110.40 1270 ILE A O 1
ATOM 12456 N N . GLU B 2 1271 ? 88.954 135.718 134.370 1.00 118.35 1271 GLU A N 1
ATOM 12457 C CA . GLU B 2 1271 ? 89.546 137.049 134.393 1.00 118.35 1271 GLU A CA 1
ATOM 12458 C C . GLU B 2 1271 ? 91.046 137.032 134.649 1.00 118.35 1271 GLU A C 1
ATOM 12459 O O . GLU B 2 1271 ? 91.718 137.980 134.224 1.00 118.35 1271 GLU A O 1
ATOM 12465 N N . GLN B 2 1272 ? 91.592 135.980 135.281 1.00 111.85 1272 GLN A N 1
ATOM 12466 C CA . GLN B 2 1272 ? 93.049 135.838 135.314 1.00 111.85 1272 GLN A CA 1
ATOM 12467 C C . GLN B 2 1272 ? 93.622 135.723 133.910 1.00 111.85 1272 GLN A C 1
ATOM 12468 O O . GLN B 2 1272 ? 94.586 136.419 133.564 1.00 111.85 1272 GLN A O 1
ATOM 12474 N N . ILE B 2 1273 ? 93.008 134.878 133.076 1.00 101.38 1273 ILE A N 1
ATOM 12475 C CA . ILE B 2 1273 ? 93.421 134.769 131.680 1.00 101.38 1273 ILE A CA 1
ATOM 12476 C C . ILE B 2 1273 ? 93.177 136.076 130.940 1.00 101.38 1273 ILE A C 1
ATOM 12477 O O . ILE B 2 1273 ? 93.954 136.442 130.052 1.00 101.38 1273 ILE A O 1
ATOM 12482 N N . SER B 2 1274 ? 92.159 136.840 131.347 1.00 112.86 1274 SER A N 1
ATOM 12483 C CA . SER B 2 1274 ? 91.858 138.102 130.676 1.00 112.86 1274 SER A CA 1
ATOM 12484 C C . SER B 2 1274 ? 92.963 139.127 130.888 1.00 112.86 1274 SER A C 1
ATOM 12485 O O . SER B 2 1274 ? 93.506 139.661 129.913 1.00 112.86 1274 SER A O 1
ATOM 12488 N N . GLU B 2 1275 ? 93.320 139.410 132.150 1.00 112.22 1275 GLU A N 1
ATOM 12489 C CA . GLU B 2 1275 ? 94.403 140.376 132.355 1.00 112.22 1275 GLU A CA 1
ATOM 12490 C C . GLU B 2 1275 ? 95.749 139.815 131.912 1.00 112.22 1275 GLU A C 1
ATOM 12491 O O . GLU B 2 1275 ? 96.613 140.580 131.460 1.00 112.22 1275 GLU A O 1
ATOM 12497 N N . PHE B 2 1276 ? 95.914 138.487 131.944 1.00 106.31 1276 PHE A N 1
ATOM 12498 C CA . PHE B 2 1276 ? 97.160 137.882 131.498 1.00 106.31 1276 PHE A CA 1
ATOM 12499 C C . PHE B 2 1276 ? 97.363 138.070 130.000 1.00 106.31 1276 PHE A C 1
ATOM 12500 O O . PHE B 2 1276 ? 98.384 138.614 129.564 1.00 106.31 1276 PHE A O 1
ATOM 12508 N N . SER B 2 1277 ? 96.401 137.617 129.200 1.00 104.36 1277 SER A N 1
ATOM 12509 C CA . SER B 2 1277 ? 96.475 137.763 127.758 1.00 104.36 1277 SER A CA 1
ATOM 12510 C C . SER B 2 1277 ? 96.365 139.212 127.317 1.00 104.36 1277 SER A C 1
ATOM 12511 O O . SER B 2 1277 ? 96.830 139.547 126.226 1.00 104.36 1277 SER A O 1
ATOM 12514 N N . LYS B 2 1278 ? 95.767 140.080 128.129 1.00 106.93 1278 LYS A N 1
ATOM 12515 C CA . LYS B 2 1278 ? 95.813 141.496 127.824 1.00 106.93 1278 LYS A CA 1
ATOM 12516 C C . LYS B 2 1278 ? 97.188 142.082 128.116 1.00 106.93 1278 LYS A C 1
ATOM 12517 O O . LYS B 2 1278 ? 97.552 143.106 127.531 1.00 106.93 1278 LYS A O 1
ATOM 12523 N N . ARG B 2 1279 ? 97.975 141.440 128.978 1.00 104.39 1279 ARG A N 1
ATOM 12524 C CA . ARG B 2 1279 ? 99.335 141.921 129.183 1.00 104.39 1279 ARG A CA 1
ATOM 12525 C C . ARG B 2 1279 ? 100.329 141.356 128.171 1.00 104.39 1279 ARG A C 1
ATOM 12526 O O . ARG B 2 1279 ? 101.140 142.104 127.620 1.00 104.39 1279 ARG A O 1
ATOM 12534 N N . VAL B 2 1280 ? 100.291 140.049 127.910 1.00 99.32 1280 VAL A N 1
ATOM 12535 C CA . VAL B 2 1280 ? 101.404 139.381 127.237 1.00 99.32 1280 VAL A CA 1
ATOM 12536 C C . VAL B 2 1280 ? 101.083 138.913 125.829 1.00 99.32 1280 VAL A C 1
ATOM 12537 O O . VAL B 2 1280 ? 101.996 138.435 125.138 1.00 99.32 1280 VAL A O 1
ATOM 12541 N N . ILE B 2 1281 ? 99.837 139.004 125.381 1.00 97.35 1281 ILE A N 1
ATOM 12542 C CA . ILE B 2 1281 ? 99.457 138.539 124.058 1.00 97.35 1281 ILE A CA 1
ATOM 12543 C C . ILE B 2 1281 ? 99.018 139.690 123.163 1.00 97.35 1281 ILE A C 1
ATOM 12544 O O . ILE B 2 1281 ? 99.395 139.743 121.990 1.00 97.35 1281 ILE A O 1
ATOM 12549 N N . LEU B 2 1282 ? 98.243 140.628 123.717 1.00 102.57 1282 LEU A N 1
ATOM 12550 C CA . LEU B 2 1282 ? 97.704 141.800 123.019 1.00 102.57 1282 LEU A CA 1
ATOM 12551 C C . LEU B 2 1282 ? 96.886 141.425 121.789 1.00 102.57 1282 LEU A C 1
ATOM 12552 O O . LEU B 2 1282 ? 96.879 142.146 120.791 1.00 102.57 1282 LEU A O 1
ATOM 12557 N N . ALA B 2 1283 ? 96.195 140.296 121.853 1.00 102.04 1283 ALA A N 1
ATOM 12558 C CA . ALA B 2 1283 ? 95.258 139.886 120.817 1.00 102.04 1283 ALA A CA 1
ATOM 12559 C C . ALA B 2 1283 ? 93.866 140.170 121.361 1.00 102.04 1283 ALA A C 1
ATOM 12560 O O . ALA B 2 1283 ? 93.308 139.369 122.110 1.00 102.04 1283 ALA A O 1
ATOM 12562 N N . ASP B 2 1284 ? 93.312 141.320 120.994 1.00 109.32 1284 ASP A N 1
ATOM 12563 C CA . ASP B 2 1284 ? 92.088 141.789 121.630 1.00 109.32 1284 ASP A CA 1
ATOM 12564 C C . ASP B 2 1284 ? 90.839 141.129 121.066 1.00 109.32 1284 ASP A C 1
ATOM 12565 O O . ASP B 2 1284 ? 89.904 140.833 121.822 1.00 109.32 1284 ASP A O 1
ATOM 12570 N N . ALA B 2 1285 ? 90.818 140.882 119.754 1.00 114.25 1285 ALA A N 1
ATOM 12571 C CA . ALA B 2 1285 ? 89.584 140.497 119.077 1.00 114.25 1285 ALA A CA 1
ATOM 12572 C C . ALA B 2 1285 ? 89.151 139.088 119.460 1.00 114.25 1285 ALA A C 1
ATOM 12573 O O . ALA B 2 1285 ? 88.013 138.878 119.900 1.00 114.25 1285 ALA A O 1
ATOM 12575 N N . ASN B 2 1286 ? 90.052 138.115 119.308 1.00 107.30 1286 ASN A N 1
ATOM 12576 C CA . ASN B 2 1286 ? 89.742 136.739 119.679 1.00 107.30 1286 ASN A CA 1
ATOM 12577 C C . ASN B 2 1286 ? 89.509 136.592 121.176 1.00 107.30 1286 ASN A C 1
ATOM 12578 O O . ASN B 2 1286 ? 88.721 135.741 121.603 1.00 107.30 1286 ASN A O 1
ATOM 12583 N N . LEU B 2 1287 ? 90.166 137.429 121.980 1.00 108.13 1287 LEU A N 1
ATOM 12584 C CA . LEU B 2 1287 ? 89.946 137.392 123.418 1.00 108.13 1287 LEU A CA 1
ATOM 12585 C C . LEU B 2 1287 ? 88.549 137.875 123.776 1.00 108.13 1287 LEU A C 1
ATOM 12586 O O . LEU B 2 1287 ? 87.881 137.270 124.620 1.00 108.13 1287 LEU A O 1
ATOM 12591 N N . ASP B 2 1288 ? 88.080 138.947 123.133 1.00 115.90 1288 ASP A N 1
ATOM 12592 C CA . ASP B 2 1288 ? 86.714 139.400 123.380 1.00 115.90 1288 ASP A CA 1
ATOM 12593 C C . ASP B 2 1288 ? 85.702 138.387 122.861 1.00 115.90 1288 ASP A C 1
ATOM 12594 O O . ASP B 2 1288 ? 84.649 138.175 123.486 1.00 115.90 1288 ASP A O 1
ATOM 12599 N N . LYS B 2 1289 ? 86.031 137.730 121.742 1.00 113.80 1289 LYS A N 1
ATOM 12600 C CA . LYS B 2 1289 ? 85.191 136.657 121.219 1.00 113.80 1289 LYS A CA 1
ATOM 12601 C C . LYS B 2 1289 ? 85.069 135.511 122.210 1.00 113.80 1289 LYS A C 1
ATOM 12602 O O . LYS B 2 1289 ? 83.969 134.997 122.441 1.00 113.80 1289 LYS A O 1
ATOM 12608 N N . VAL B 2 1290 ? 86.176 135.120 122.837 1.00 113.46 1290 VAL A N 1
ATOM 12609 C CA . VAL B 2 1290 ? 86.091 133.981 123.739 1.00 113.46 1290 VAL A CA 1
ATOM 12610 C C . VAL B 2 1290 ? 85.516 134.381 125.096 1.00 113.46 1290 VAL A C 1
ATOM 12611 O O . VAL B 2 1290 ? 84.917 133.537 125.771 1.00 113.46 1290 VAL A O 1
ATOM 12615 N N . LEU B 2 1291 ? 85.604 135.659 125.485 1.00 113.43 1291 LEU A N 1
ATOM 12616 C CA . LEU B 2 1291 ? 84.883 136.107 126.676 1.00 113.43 1291 LEU A CA 1
ATOM 12617 C C . LEU B 2 1291 ? 83.376 136.054 126.462 1.00 113.43 1291 LEU A C 1
ATOM 12618 O O . LEU B 2 1291 ? 82.633 135.586 127.338 1.00 113.43 1291 LEU A O 1
ATOM 12623 N N . SER B 2 1292 ? 82.909 136.508 125.295 1.00 119.82 1292 SER A N 1
ATOM 12624 C CA . SER B 2 1292 ? 81.484 136.411 124.990 1.00 119.82 1292 SER A CA 1
ATOM 12625 C C . SER B 2 1292 ? 81.040 134.958 124.857 1.00 119.82 1292 SER A C 1
ATOM 12626 O O . SER B 2 1292 ? 79.944 134.593 125.303 1.00 119.82 1292 SER A O 1
ATOM 12629 N N . ALA B 2 1293 ? 81.888 134.113 124.265 1.00 119.30 1293 ALA A N 1
ATOM 12630 C CA . ALA B 2 1293 ? 81.566 132.697 124.138 1.00 119.30 1293 ALA A CA 1
ATOM 12631 C C . ALA B 2 1293 ? 81.545 131.997 125.489 1.00 119.30 1293 ALA A C 1
ATOM 12632 O O . ALA B 2 1293 ? 80.800 131.029 125.670 1.00 119.30 1293 ALA A O 1
ATOM 12634 N N . TYR B 2 1294 ? 82.351 132.464 126.441 1.00 119.60 1294 TYR A N 1
ATOM 12635 C CA . TYR B 2 1294 ? 82.237 131.959 127.802 1.00 119.60 1294 TYR A CA 1
ATOM 12636 C C . TYR B 2 1294 ? 80.946 132.428 128.453 1.00 119.60 1294 TYR A C 1
ATOM 12637 O O . TYR B 2 1294 ? 80.326 131.682 129.219 1.00 119.60 1294 TYR A O 1
ATOM 12646 N N . ASN B 2 1295 ? 80.538 133.667 128.170 1.00 122.15 1295 ASN A N 1
ATOM 12647 C CA . ASN B 2 1295 ? 79.279 134.173 128.709 1.00 122.15 1295 ASN A CA 1
ATOM 12648 C C . ASN B 2 1295 ? 78.078 133.417 128.158 1.00 122.15 1295 ASN A C 1
ATOM 12649 O O . ASN B 2 1295 ? 77.046 133.322 128.830 1.00 122.15 1295 ASN A O 1
ATOM 12654 N N . LYS B 2 1296 ? 78.193 132.867 126.951 1.00 119.01 1296 LYS A N 1
ATOM 12655 C CA . LYS B 2 1296 ? 77.058 132.198 126.334 1.00 119.01 1296 LYS A CA 1
ATOM 12656 C C . LYS B 2 1296 ? 76.857 130.778 126.863 1.00 119.01 1296 LYS A C 1
ATOM 12657 O O . LYS B 2 1296 ? 75.758 130.231 126.729 1.00 119.01 1296 LYS A O 1
ATOM 12663 N N . HIS B 2 1297 ? 77.858 130.187 127.508 1.00 120.39 1297 HIS A N 1
ATOM 12664 C CA . HIS B 2 1297 ? 77.723 128.867 128.120 1.00 120.39 1297 HIS A CA 1
ATOM 12665 C C . HIS B 2 1297 ? 77.840 128.907 129.638 1.00 120.39 1297 HIS A C 1
ATOM 12666 O O . HIS B 2 1297 ? 78.496 128.060 130.243 1.00 120.39 1297 HIS A O 1
ATOM 12673 N N . ARG B 2 1298 ? 77.196 129.882 130.273 1.00 128.01 1298 ARG A N 1
ATOM 12674 C CA . ARG B 2 1298 ? 77.325 130.007 131.718 1.00 128.01 1298 ARG A CA 1
ATOM 12675 C C . ARG B 2 1298 ? 76.542 128.924 132.453 1.00 128.01 1298 ARG A C 1
ATOM 12676 O O . ARG B 2 1298 ? 76.978 128.457 133.510 1.00 128.01 1298 ARG A O 1
ATOM 12684 N N . ASP B 2 1299 ? 75.416 128.484 131.901 1.00 126.09 1299 ASP A N 1
ATOM 12685 C CA . ASP B 2 1299 ? 74.597 127.459 132.531 1.00 126.09 1299 ASP A CA 1
ATOM 12686 C C . ASP B 2 1299 ? 74.944 126.047 132.074 1.00 126.09 1299 ASP A C 1
ATOM 12687 O O . ASP B 2 1299 ? 74.150 125.127 132.292 1.00 126.09 1299 ASP A O 1
ATOM 12692 N N . LYS B 2 1300 ? 76.091 125.863 131.432 1.00 119.98 1300 LYS A N 1
ATOM 12693 C CA . LYS B 2 1300 ? 76.501 124.545 130.981 1.00 119.98 1300 LYS A CA 1
ATOM 12694 C C . LYS B 2 1300 ? 76.890 123.673 132.179 1.00 119.98 1300 LYS A C 1
ATOM 12695 O O . LYS B 2 1300 ? 77.250 124.194 133.237 1.00 119.98 1300 LYS A O 1
ATOM 12697 N N . PRO B 2 1301 ? 76.798 122.346 132.051 1.00 118.95 1301 PRO A N 1
ATOM 12698 C CA . PRO B 2 1301 ? 77.227 121.466 133.146 1.00 118.95 1301 PRO A CA 1
ATOM 12699 C C . PRO B 2 1301 ? 78.735 121.505 133.356 1.00 118.95 1301 PRO A C 1
ATOM 12700 O O . PRO B 2 1301 ? 79.501 122.045 132.558 1.00 118.95 1301 PRO A O 1
ATOM 12704 N N . ILE B 2 1302 ? 79.157 120.883 134.456 1.00 112.02 1302 ILE A N 1
ATOM 12705 C CA . ILE B 2 1302 ? 80.471 121.168 135.024 1.00 112.02 1302 ILE A CA 1
ATOM 12706 C C . ILE B 2 1302 ? 81.573 120.417 134.291 1.00 112.02 1302 ILE A C 1
ATOM 12707 O O . ILE B 2 1302 ? 82.615 120.998 133.967 1.00 112.02 1302 ILE A O 1
ATOM 12712 N N . ARG B 2 1303 ? 81.360 119.126 134.016 1.00 110.49 1303 ARG A N 1
ATOM 12713 C CA . ARG B 2 1303 ? 82.411 118.286 133.443 1.00 110.49 1303 ARG A CA 1
ATOM 12714 C C . ARG B 2 1303 ? 82.781 118.733 132.032 1.00 110.49 1303 ARG A C 1
ATOM 12715 O O . ARG B 2 1303 ? 83.969 118.860 131.694 1.00 110.49 1303 ARG A O 1
ATOM 12717 N N . GLU B 2 1304 ? 81.771 119.009 131.206 1.00 111.21 1304 GLU A N 1
ATOM 12718 C CA . GLU B 2 1304 ? 82.023 119.480 129.850 1.00 111.21 1304 GLU A CA 1
ATOM 12719 C C . GLU B 2 1304 ? 82.668 120.858 129.857 1.00 111.21 1304 GLU A C 1
ATOM 12720 O O . GLU B 2 1304 ? 83.549 121.139 129.035 1.00 111.21 1304 GLU A O 1
ATOM 12722 N N . GLN B 2 1305 ? 82.279 121.712 130.802 1.00 110.08 1305 GLN A N 1
ATOM 12723 C CA . GLN B 2 1305 ? 82.844 123.052 130.833 1.00 110.08 1305 GLN A CA 1
ATOM 12724 C C . GLN B 2 1305 ? 84.285 123.035 131.323 1.00 110.08 1305 GLN A C 1
ATOM 12725 O O . GLN B 2 1305 ? 85.110 123.822 130.849 1.00 110.08 1305 GLN A O 1
ATOM 12731 N N . ALA B 2 1306 ? 84.622 122.110 132.222 1.00 110.43 1306 ALA A N 1
ATOM 12732 C CA . ALA B 2 1306 ? 86.008 121.983 132.656 1.00 110.43 1306 ALA A CA 1
ATOM 12733 C C . ALA B 2 1306 ? 86.885 121.411 131.550 1.00 110.43 1306 ALA A C 1
ATOM 12734 O O . ALA B 2 1306 ? 88.032 121.845 131.371 1.00 110.43 1306 ALA A O 1
ATOM 12736 N N . GLU B 2 1307 ? 86.365 120.440 130.792 1.00 105.85 1307 GLU A N 1
ATOM 12737 C CA . GLU B 2 1307 ? 87.155 119.918 129.681 1.00 105.85 1307 GLU A CA 1
ATOM 12738 C C . GLU B 2 1307 ? 87.330 120.964 128.587 1.00 105.85 1307 GLU A C 1
ATOM 12739 O O . GLU B 2 1307 ? 88.414 121.079 127.996 1.00 105.85 1307 GLU A O 1
ATOM 12745 N N . ASN B 2 1308 ? 86.316 121.794 128.361 1.00 103.12 1308 ASN A N 1
ATOM 12746 C CA . ASN B 2 1308 ? 86.491 122.860 127.389 1.00 103.12 1308 ASN A CA 1
ATOM 12747 C C . ASN B 2 1308 ? 87.381 123.977 127.916 1.00 103.12 1308 ASN A C 1
ATOM 12748 O O . ASN B 2 1308 ? 88.041 124.650 127.123 1.00 103.12 1308 ASN A O 1
ATOM 12753 N N . ILE B 2 1309 ? 87.485 124.158 129.231 1.00 95.62 1309 ILE A N 1
ATOM 12754 C CA . ILE B 2 1309 ? 88.389 125.217 129.669 1.00 95.62 1309 ILE A CA 1
ATOM 12755 C C . ILE B 2 1309 ? 89.843 124.724 129.691 1.00 95.62 1309 ILE A C 1
ATOM 12756 O O . ILE B 2 1309 ? 90.775 125.513 129.451 1.00 95.62 1309 ILE A O 1
ATOM 12761 N N . ILE B 2 1310 ? 90.080 123.421 129.879 1.00 98.18 1310 ILE A N 1
ATOM 12762 C CA . ILE B 2 1310 ? 91.458 122.969 129.700 1.00 98.18 1310 ILE A CA 1
ATOM 12763 C C . ILE B 2 1310 ? 91.827 122.875 128.224 1.00 98.18 1310 ILE A C 1
ATOM 12764 O O . ILE B 2 1310 ? 93.014 122.963 127.893 1.00 98.18 1310 ILE A O 1
ATOM 12769 N N . HIS B 2 1311 ? 90.858 122.714 127.319 1.00 89.29 1311 HIS A N 1
ATOM 12770 C CA . HIS B 2 1311 ? 91.181 122.979 125.921 1.00 89.29 1311 HIS A CA 1
ATOM 12771 C C . HIS B 2 1311 ? 91.306 124.461 125.618 1.00 89.29 1311 HIS A C 1
ATOM 12772 O O . HIS B 2 1311 ? 91.922 124.819 124.615 1.00 89.29 1311 HIS A O 1
ATOM 12779 N N . LEU B 2 1312 ? 90.735 125.324 126.449 1.00 91.17 1312 LEU A N 1
ATOM 12780 C CA . LEU B 2 1312 ? 90.896 126.756 126.262 1.00 91.17 1312 LEU A CA 1
ATOM 12781 C C . LEU B 2 1312 ? 92.273 127.236 126.683 1.00 91.17 1312 LEU A C 1
ATOM 12782 O O . LEU B 2 1312 ? 92.720 128.285 126.214 1.00 91.17 1312 LEU A O 1
ATOM 12787 N N . PHE B 2 1313 ? 92.942 126.496 127.566 1.00 98.93 1313 PHE A N 1
ATOM 12788 C CA . PHE B 2 1313 ? 94.287 126.872 128.008 1.00 98.93 1313 PHE A CA 1
ATOM 12789 C C . PHE B 2 1313 ? 95.336 126.968 126.902 1.00 98.93 1313 PHE A C 1
ATOM 12790 O O . PHE B 2 1313 ? 96.321 127.692 127.079 1.00 98.93 1313 PHE A O 1
ATOM 12798 N N . THR B 2 1314 ? 95.155 126.305 125.759 1.00 93.62 1314 THR A N 1
ATOM 12799 C CA . THR B 2 1314 ? 96.169 126.358 124.707 1.00 93.62 1314 THR A CA 1
ATOM 12800 C C . THR B 2 1314 ? 96.156 127.657 123.914 1.00 93.62 1314 THR A C 1
ATOM 12801 O O . THR B 2 1314 ? 96.865 127.758 122.912 1.00 93.62 1314 THR A O 1
ATOM 12805 N N . LEU B 2 1315 ? 95.372 128.648 124.335 1.00 91.41 1315 LEU A N 1
ATOM 12806 C CA . LEU B 2 1315 ? 95.550 130.004 123.842 1.00 91.41 1315 LEU A CA 1
ATOM 12807 C C . LEU B 2 1315 ? 96.902 130.566 124.245 1.00 91.41 1315 LEU A C 1
ATOM 12808 O O . LEU B 2 1315 ? 97.444 131.429 123.550 1.00 91.41 1315 LEU A O 1
ATOM 12813 N N . THR B 2 1316 ? 97.460 130.099 125.356 1.00 95.85 1316 THR A N 1
ATOM 12814 C CA . THR B 2 1316 ? 98.558 130.800 126.000 1.00 95.85 1316 THR A CA 1
ATOM 12815 C C . THR B 2 1316 ? 99.644 129.844 126.485 1.00 95.85 1316 THR A C 1
ATOM 12816 O O . THR B 2 1316 ? 100.184 129.998 127.583 1.00 95.85 1316 THR A O 1
ATOM 12820 N N . ASN B 2 1317 ? 100.005 128.862 125.666 1.00 93.20 1317 ASN A N 1
ATOM 12821 C CA . ASN B 2 1317 ? 101.224 128.103 125.914 1.00 93.20 1317 ASN A CA 1
ATOM 12822 C C . ASN B 2 1317 ? 102.404 128.836 125.290 1.00 93.20 1317 ASN A C 1
ATOM 12823 O O . ASN B 2 1317 ? 102.307 129.996 124.883 1.00 93.20 1317 ASN A O 1
ATOM 12828 N N . LEU B 2 1318 ? 103.543 128.159 125.208 1.00 92.17 1318 LEU A N 1
ATOM 12829 C CA . LEU B 2 1318 ? 104.672 128.666 124.448 1.00 92.17 1318 LEU A CA 1
ATOM 12830 C C . LEU B 2 1318 ? 104.537 128.214 122.996 1.00 92.17 1318 LEU A C 1
ATOM 12831 O O . LEU B 2 1318 ? 103.519 127.649 122.591 1.00 92.17 1318 LEU A O 1
ATOM 12836 N N . GLY B 2 1319 ? 105.575 128.447 122.202 1.00 85.57 1319 GLY A N 1
ATOM 12837 C CA . GLY B 2 1319 ? 105.554 127.969 120.840 1.00 85.57 1319 GLY A CA 1
ATOM 12838 C C . GLY B 2 1319 ? 104.640 128.801 119.958 1.00 85.57 1319 GLY A C 1
ATOM 12839 O O . GLY B 2 1319 ? 104.225 129.909 120.303 1.00 85.57 1319 GLY A O 1
ATOM 12840 N N . ALA B 2 1320 ? 104.323 128.234 118.800 1.00 88.76 1320 ALA A N 1
ATOM 12841 C CA . ALA B 2 1320 ? 103.445 128.909 117.858 1.00 88.76 1320 ALA A CA 1
ATOM 12842 C C . ALA B 2 1320 ? 102.007 128.876 118.365 1.00 88.76 1320 ALA A C 1
ATOM 12843 O O . ALA B 2 1320 ? 101.587 127.888 118.973 1.00 88.76 1320 ALA A O 1
ATOM 12845 N N . PRO B 2 1321 ? 101.239 129.937 118.149 1.00 88.51 1321 PRO A N 1
ATOM 12846 C CA . PRO B 2 1321 ? 99.833 129.916 118.542 1.00 88.51 1321 PRO A CA 1
ATOM 12847 C C . PRO B 2 1321 ? 99.048 129.021 117.606 1.00 88.51 1321 PRO A C 1
ATOM 12848 O O . PRO B 2 1321 ? 99.396 128.850 116.436 1.00 88.51 1321 PRO A O 1
ATOM 12852 N N . ALA B 2 1322 ? 97.985 128.434 118.136 1.00 89.28 1322 ALA A N 1
ATOM 12853 C CA . ALA B 2 1322 ? 97.203 127.477 117.375 1.00 89.28 1322 ALA A CA 1
ATOM 12854 C C . ALA B 2 1322 ? 95.727 127.818 117.479 1.00 89.28 1322 ALA A C 1
ATOM 12855 O O . ALA B 2 1322 ? 95.319 128.704 118.232 1.00 89.28 1322 ALA A O 1
ATOM 12857 N N . ALA B 2 1323 ? 94.929 127.099 116.700 1.00 99.19 1323 ALA A N 1
ATOM 12858 C CA . ALA B 2 1323 ? 93.480 127.214 116.726 1.00 99.19 1323 ALA A CA 1
ATOM 12859 C C . ALA B 2 1323 ? 92.921 126.058 117.537 1.00 99.19 1323 ALA A C 1
ATOM 12860 O O . ALA B 2 1323 ? 93.315 124.905 117.336 1.00 99.19 1323 ALA A O 1
ATOM 12862 N N . PHE B 2 1324 ? 92.004 126.366 118.442 1.00 99.97 1324 PHE A N 1
ATOM 12863 C CA . PHE B 2 1324 ? 91.562 125.427 119.457 1.00 99.97 1324 PHE A CA 1
ATOM 12864 C C . PHE B 2 1324 ? 90.076 125.134 119.340 1.00 99.97 1324 PHE A C 1
ATOM 12865 O O . PHE B 2 1324 ? 89.275 126.022 119.035 1.00 99.97 1324 PHE A O 1
ATOM 12873 N N . LYS B 2 1325 ? 89.719 123.880 119.586 1.00 107.95 1325 LYS A N 1
ATOM 12874 C CA . LYS B 2 1325 ? 88.325 123.463 119.583 1.00 107.95 1325 LYS A CA 1
ATOM 12875 C C . LYS B 2 1325 ? 87.702 123.855 120.913 1.00 107.95 1325 LYS A C 1
ATOM 12876 O O . LYS B 2 1325 ? 88.019 123.274 121.954 1.00 107.95 1325 LYS A O 1
ATOM 12878 N N . TYR B 2 1326 ? 86.819 124.836 120.877 1.00 111.49 1326 TYR A N 1
ATOM 12879 C CA . TYR B 2 1326 ? 86.058 125.265 122.039 1.00 111.49 1326 TYR A CA 1
ATOM 12880 C C . TYR B 2 1326 ? 84.766 124.436 122.071 1.00 111.49 1326 TYR A C 1
ATOM 12881 O O . TYR B 2 1326 ? 84.720 123.349 121.487 1.00 111.49 1326 TYR A O 1
ATOM 12890 N N . PHE B 2 1327 ? 83.756 124.864 122.839 1.00 113.40 1327 PHE A N 1
ATOM 12891 C CA . PHE B 2 1327 ? 82.386 124.368 122.730 1.00 113.40 1327 PHE A CA 1
ATOM 12892 C C . PHE B 2 1327 ? 81.909 124.286 121.288 1.00 113.40 1327 PHE A C 1
ATOM 12893 O O . PHE B 2 1327 ? 81.695 123.196 120.752 1.00 113.40 1327 PHE A O 1
ATOM 12901 N N . ASP B 2 1328 ? 81.762 125.425 120.667 1.00 114.57 1328 ASP A N 1
ATOM 12902 C CA . ASP B 2 1328 ? 81.421 125.531 119.259 1.00 114.57 1328 ASP A CA 1
ATOM 12903 C C . ASP B 2 1328 ? 82.292 126.523 118.510 1.00 114.57 1328 ASP A C 1
ATOM 12904 O O . ASP B 2 1328 ? 82.643 126.281 117.354 1.00 114.57 1328 ASP A O 1
ATOM 12909 N N . THR B 2 1329 ? 82.660 127.625 119.149 1.00 113.45 1329 THR A N 1
ATOM 12910 C CA . THR B 2 1329 ? 83.223 128.778 118.458 1.00 113.45 1329 THR A CA 1
ATOM 12911 C C . THR B 2 1329 ? 84.718 128.545 118.298 1.00 113.45 1329 THR A C 1
ATOM 12912 O O . THR B 2 1329 ? 85.543 129.070 119.046 1.00 113.45 1329 THR A O 1
ATOM 12916 N N . THR B 2 1330 ? 85.069 127.712 117.326 1.00 109.21 1330 THR A N 1
ATOM 12917 C CA . THR B 2 1330 ? 86.468 127.540 116.975 1.00 109.21 1330 THR A CA 1
ATOM 12918 C C . THR B 2 1330 ? 86.964 128.796 116.277 1.00 109.21 1330 THR A C 1
ATOM 12919 O O . THR B 2 1330 ? 86.583 129.075 115.138 1.00 109.21 1330 THR A O 1
ATOM 12923 N N . ILE B 2 1331 ? 87.802 129.565 116.965 1.00 106.91 1331 ILE A N 1
ATOM 12924 C CA . ILE B 2 1331 ? 88.226 130.875 116.489 1.00 106.91 1331 ILE A CA 1
ATOM 12925 C C . ILE B 2 1331 ? 89.581 130.741 115.819 1.00 106.91 1331 ILE A C 1
ATOM 12926 O O . ILE B 2 1331 ? 90.256 129.715 115.953 1.00 106.91 1331 ILE A O 1
ATOM 12931 N N . ASP B 2 1332 ? 89.980 131.788 115.108 1.00 106.43 1332 ASP A N 1
ATOM 12932 C CA . ASP B 2 1332 ? 91.192 131.726 114.313 1.00 106.43 1332 ASP A CA 1
ATOM 12933 C C . ASP B 2 1332 ? 92.418 132.047 115.157 1.00 106.43 1332 ASP A C 1
ATOM 12934 O O . ASP B 2 1332 ? 92.383 132.890 116.056 1.00 106.43 1332 ASP A O 1
ATOM 12936 N N . ARG B 2 1333 ? 93.508 131.349 114.854 1.00 97.14 1333 ARG A N 1
ATOM 12937 C CA . ARG B 2 1333 ? 94.819 131.641 115.406 1.00 97.14 1333 ARG A CA 1
ATOM 12938 C C . ARG B 2 1333 ? 95.287 133.025 114.973 1.00 97.14 1333 ARG A C 1
ATOM 12939 O O . ARG B 2 1333 ? 94.842 133.573 113.965 1.00 97.14 1333 ARG A O 1
ATOM 12947 N N . LYS B 2 1334 ? 96.194 133.598 115.752 1.00 89.16 1334 LYS A N 1
ATOM 12948 C CA . LYS B 2 1334 ? 96.683 134.947 115.499 1.00 89.16 1334 LYS A CA 1
ATOM 12949 C C . LYS B 2 1334 ? 98.205 134.898 115.448 1.00 89.16 1334 LYS A C 1
ATOM 12950 O O . LYS B 2 1334 ? 98.878 135.021 116.469 1.00 89.16 1334 LYS A O 1
ATOM 12956 N N . ARG B 2 1335 ? 98.750 134.716 114.249 1.00 96.46 1335 ARG A N 1
ATOM 12957 C CA . ARG B 2 1335 ? 100.196 134.631 114.115 1.00 96.46 1335 ARG A CA 1
ATOM 12958 C C . ARG B 2 1335 ? 100.812 136.023 114.086 1.00 96.46 1335 ARG A C 1
ATOM 12959 O O . ARG B 2 1335 ? 100.193 136.992 113.639 1.00 96.46 1335 ARG A O 1
ATOM 12967 N N . TYR B 2 1336 ? 102.027 136.125 114.609 1.00 94.76 1336 TYR A N 1
ATOM 12968 C CA . TYR B 2 1336 ? 102.766 137.371 114.598 1.00 94.76 1336 TYR A CA 1
ATOM 12969 C C . TYR B 2 1336 ? 103.772 137.346 113.460 1.00 94.76 1336 TYR A C 1
ATOM 12970 O O . TYR B 2 1336 ? 104.542 136.399 113.303 1.00 94.76 1336 TYR A O 1
ATOM 12979 N N . THR B 2 1337 ? 103.769 138.386 112.636 1.00 100.75 1337 THR A N 1
ATOM 12980 C CA . THR B 2 1337 ? 104.814 138.503 111.629 1.00 100.75 1337 THR A CA 1
ATOM 12981 C C . THR B 2 1337 ? 105.423 139.891 111.693 1.00 100.75 1337 THR A C 1
ATOM 12982 O O . THR B 2 1337 ? 106.442 140.159 111.053 1.00 100.75 1337 THR A O 1
ATOM 12986 N N . SER B 2 1338 ? 104.809 140.777 112.469 1.00 109.49 1338 SER A N 1
ATOM 12987 C CA . SER B 2 1338 ? 105.277 142.152 112.546 1.00 109.49 1338 SER A CA 1
ATOM 12988 C C . SER B 2 1338 ? 106.555 142.224 113.361 1.00 109.49 1338 SER A C 1
ATOM 12989 O O . SER B 2 1338 ? 106.518 142.493 114.564 1.00 109.49 1338 SER A O 1
ATOM 12992 N N . THR B 2 1339 ? 107.691 141.997 112.713 1.00 103.77 1339 THR A N 1
ATOM 12993 C CA . THR B 2 1339 ? 108.957 141.888 113.419 1.00 103.77 1339 THR A CA 1
ATOM 12994 C C . THR B 2 1339 ? 109.607 143.233 113.714 1.00 103.77 1339 THR A C 1
ATOM 12995 O O . THR B 2 1339 ? 110.769 143.254 114.126 1.00 103.77 1339 THR A O 1
ATOM 12999 N N . LYS B 2 1340 ? 108.897 144.346 113.529 1.00 110.38 1340 LYS A N 1
ATOM 13000 C CA . LYS B 2 1340 ? 109.452 145.657 113.842 1.00 110.38 1340 LYS A CA 1
ATOM 13001 C C . LYS B 2 1340 ? 109.665 145.860 115.337 1.00 110.38 1340 LYS A C 1
ATOM 13002 O O . LYS B 2 1340 ? 110.665 146.466 115.730 1.00 110.38 1340 LYS A O 1
ATOM 13008 N N . GLU B 2 1341 ? 108.771 145.334 116.177 1.00 112.31 1341 GLU A N 1
ATOM 13009 C CA . GLU B 2 1341 ? 108.854 145.548 117.618 1.00 112.31 1341 GLU A CA 1
ATOM 13010 C C . GLU B 2 1341 ? 110.006 144.797 118.268 1.00 112.31 1341 GLU A C 1
ATOM 13011 O O . GLU B 2 1341 ? 110.353 145.091 119.415 1.00 112.31 1341 GLU A O 1
ATOM 13017 N N . VAL B 2 1342 ? 110.599 143.836 117.568 1.00 103.76 1342 VAL A N 1
ATOM 13018 C CA . VAL B 2 1342 ? 111.714 143.087 118.123 1.00 103.76 1342 VAL A CA 1
ATOM 13019 C C . VAL B 2 1342 ? 112.983 143.930 118.107 1.00 103.76 1342 VAL A C 1
ATOM 13020 O O . VAL B 2 1342 ? 113.855 143.770 118.967 1.00 103.76 1342 VAL A O 1
ATOM 13024 N N . LEU B 2 1343 ? 113.077 144.874 117.168 1.00 111.56 1343 LEU A N 1
ATOM 13025 C CA . LEU B 2 1343 ? 114.306 145.622 116.921 1.00 111.56 1343 LEU A CA 1
ATOM 13026 C C . LEU B 2 1343 ? 114.675 146.575 118.046 1.00 111.56 1343 LEU A C 1
ATOM 13027 O O . LEU B 2 1343 ? 115.817 147.040 118.091 1.00 111.56 1343 LEU A O 1
ATOM 13032 N N . ASP B 2 1344 ? 113.745 146.897 118.938 1.00 119.22 1344 ASP A N 1
ATOM 13033 C CA . ASP B 2 1344 ? 114.018 147.853 120.001 1.00 119.22 1344 ASP A CA 1
ATOM 13034 C C . ASP B 2 1344 ? 113.799 147.245 121.379 1.00 119.22 1344 ASP A C 1
ATOM 13035 O O . ASP B 2 1344 ? 113.704 147.973 122.371 1.00 119.22 1344 ASP A O 1
ATOM 13040 N N . ALA B 2 1345 ? 113.725 145.928 121.456 1.00 110.37 1345 ALA A N 1
ATOM 13041 C CA . ALA B 2 1345 ? 113.534 145.218 122.703 1.00 110.37 1345 ALA A CA 1
ATOM 13042 C C . ALA B 2 1345 ? 114.890 144.823 123.275 1.00 110.37 1345 ALA A C 1
ATOM 13043 O O . ALA B 2 1345 ? 115.941 145.257 122.799 1.00 110.37 1345 ALA A O 1
ATOM 13045 N N . THR B 2 1346 ? 114.877 143.995 124.310 1.00 103.78 1346 THR A N 1
ATOM 13046 C CA . THR B 2 1346 ? 116.114 143.466 124.855 1.00 103.78 1346 THR A CA 1
ATOM 13047 C C . THR B 2 1346 ? 116.240 141.993 124.499 1.00 103.78 1346 THR A C 1
ATOM 13048 O O . THR B 2 1346 ? 115.242 141.281 124.368 1.00 103.78 1346 THR A O 1
ATOM 13052 N N . LEU B 2 1347 ? 117.478 141.540 124.337 1.00 98.12 1347 LEU A N 1
ATOM 13053 C CA . LEU B 2 1347 ? 117.778 140.184 123.910 1.00 98.12 1347 LEU A CA 1
ATOM 13054 C C . LEU B 2 1347 ? 118.455 139.421 125.036 1.00 98.12 1347 LEU A C 1
ATOM 13055 O O . LEU B 2 1347 ? 119.315 139.970 125.730 1.00 98.12 1347 LEU A O 1
ATOM 13060 N N . ILE B 2 1348 ? 118.077 138.160 125.222 1.00 96.76 1348 ILE A N 1
ATOM 13061 C CA . ILE B 2 1348 ? 118.668 137.344 126.273 1.00 96.76 1348 ILE A CA 1
ATOM 13062 C C . ILE B 2 1348 ? 119.383 136.165 125.631 1.00 96.76 1348 ILE A C 1
ATOM 13063 O O . ILE B 2 1348 ? 118.740 135.234 125.135 1.00 96.76 1348 ILE A O 1
ATOM 13068 N N . HIS B 2 1349 ? 120.712 136.208 125.621 1.00 98.65 1349 HIS A N 1
ATOM 13069 C CA . HIS B 2 1349 ? 121.502 135.016 125.340 1.00 98.65 1349 HIS A CA 1
ATOM 13070 C C . HIS B 2 1349 ? 121.555 134.241 126.641 1.00 98.65 1349 HIS A C 1
ATOM 13071 O O . HIS B 2 1349 ? 122.341 134.561 127.534 1.00 98.65 1349 HIS A O 1
ATOM 13078 N N . GLN B 2 1350 ? 120.698 133.242 126.782 1.00 99.97 1350 GLN A N 1
ATOM 13079 C CA . GLN B 2 1350 ? 120.689 132.505 128.032 1.00 99.97 1350 GLN A CA 1
ATOM 13080 C C . GLN B 2 1350 ? 121.555 131.259 127.911 1.00 99.97 1350 GLN A C 1
ATOM 13081 O O . GLN B 2 1350 ? 121.829 130.760 126.819 1.00 99.97 1350 GLN A O 1
ATOM 13087 N N . SER B 2 1351 ? 121.996 130.755 129.060 1.00 96.03 1351 SER A N 1
ATOM 13088 C CA . SER B 2 1351 ? 122.792 129.536 129.091 1.00 96.03 1351 SER A CA 1
ATOM 13089 C C . SER B 2 1351 ? 121.914 128.310 128.922 1.00 96.03 1351 SER A C 1
ATOM 13090 O O . SER B 2 1351 ? 120.731 128.423 128.596 1.00 96.03 1351 SER A O 1
ATOM 13093 N N . ILE B 2 1352 ? 122.485 127.130 129.142 1.00 88.65 1352 ILE A N 1
ATOM 13094 C CA . ILE B 2 1352 ? 121.746 125.915 128.835 1.00 88.65 1352 ILE A CA 1
ATOM 13095 C C . ILE B 2 1352 ? 120.670 125.638 129.881 1.00 88.65 1352 ILE A C 1
ATOM 13096 O O . ILE B 2 1352 ? 119.548 125.269 129.534 1.00 88.65 1352 ILE A O 1
ATOM 13101 N N . THR B 2 1353 ? 120.939 125.881 131.158 1.00 84.70 1353 THR A N 1
ATOM 13102 C CA . THR B 2 1353 ? 119.930 125.663 132.181 1.00 84.70 1353 THR A CA 1
ATOM 13103 C C . THR B 2 1353 ? 119.115 126.901 132.460 1.00 84.70 1353 THR A C 1
ATOM 13104 O O . THR B 2 1353 ? 118.205 126.848 133.285 1.00 84.70 1353 THR A O 1
ATOM 13108 N N . GLY B 2 1354 ? 119.450 128.023 131.841 1.00 90.30 1354 GLY A N 1
ATOM 13109 C CA . GLY B 2 1354 ? 118.757 129.259 132.110 1.00 90.30 1354 GLY A CA 1
ATOM 13110 C C . GLY B 2 1354 ? 119.165 129.951 133.386 1.00 90.30 1354 GLY A C 1
ATOM 13111 O O . GLY B 2 1354 ? 118.683 131.058 133.652 1.00 90.30 1354 GLY A O 1
ATOM 13112 N N . LEU B 2 1355 ? 120.026 129.332 134.189 1.00 91.62 1355 LEU A N 1
ATOM 13113 C CA . LEU B 2 1355 ? 120.521 129.980 135.392 1.00 91.62 1355 LEU A CA 1
ATOM 13114 C C . LEU B 2 1355 ? 121.472 131.113 135.036 1.00 91.62 1355 LEU A C 1
ATOM 13115 O O . LEU B 2 1355 ? 121.211 132.282 135.339 1.00 91.62 1355 LEU A O 1
ATOM 13120 N N . TYR B 2 1356 ? 122.576 130.784 134.378 1.00 109.22 1356 TYR A N 1
ATOM 13121 C CA . TYR B 2 1356 ? 123.422 131.795 133.776 1.00 109.22 1356 TYR A CA 1
ATOM 13122 C C . TYR B 2 1356 ? 122.727 132.389 132.562 1.00 109.22 1356 TYR A C 1
ATOM 13123 O O . TYR B 2 1356 ? 121.901 131.745 131.911 1.00 109.22 1356 TYR A O 1
ATOM 13132 N N . GLU B 2 1357 ? 123.074 133.635 132.262 1.00 107.32 1357 GLU A N 1
ATOM 13133 C CA . GLU B 2 1357 ? 122.402 134.408 131.228 1.00 107.32 1357 GLU A CA 1
ATOM 13134 C C . GLU B 2 1357 ? 123.234 135.639 130.926 1.00 107.32 1357 GLU A C 1
ATOM 13135 O O . GLU B 2 1357 ? 124.106 136.023 131.708 1.00 107.32 1357 GLU A O 1
ATOM 13141 N N . THR B 2 1358 ? 122.938 136.267 129.793 1.00 101.37 1358 THR A N 1
ATOM 13142 C CA . THR B 2 1358 ? 123.410 137.617 129.549 1.00 101.37 1358 THR A CA 1
ATOM 13143 C C . THR B 2 1358 ? 122.390 138.355 128.701 1.00 101.37 1358 THR A C 1
ATOM 13144 O O . THR B 2 1358 ? 121.692 137.764 127.873 1.00 101.37 1358 THR A O 1
ATOM 13148 N N . ARG B 2 1359 ? 122.290 139.654 128.949 1.00 103.16 1359 ARG A N 1
ATOM 13149 C CA . ARG B 2 1359 ? 121.268 140.504 128.360 1.00 103.16 1359 ARG A CA 1
ATOM 13150 C C . ARG B 2 1359 ? 121.965 141.569 127.538 1.00 103.16 1359 ARG A C 1
ATOM 13151 O O . ARG B 2 1359 ? 122.770 142.336 128.072 1.00 103.16 1359 ARG A O 1
ATOM 13159 N N . ILE B 2 1360 ? 121.669 141.611 126.249 1.00 100.29 1360 ILE A N 1
ATOM 13160 C CA . ILE B 2 1360 ? 122.218 142.639 125.379 1.00 100.29 1360 ILE A CA 1
ATOM 13161 C C . ILE B 2 1360 ? 121.070 143.531 124.923 1.00 100.29 1360 ILE A C 1
ATOM 13162 O O . ILE B 2 1360 ? 119.905 143.113 124.865 1.00 100.29 1360 ILE A O 1
ATOM 13167 N N . ASP B 2 1361 ? 121.393 144.794 124.672 1.00 106.56 1361 ASP A N 1
ATOM 13168 C CA . ASP B 2 1361 ? 120.399 145.813 124.389 1.00 106.56 1361 ASP A CA 1
ATOM 13169 C C . ASP B 2 1361 ? 120.563 146.294 122.957 1.00 106.56 1361 ASP A C 1
ATOM 13170 O O . ASP B 2 1361 ? 121.673 146.345 122.422 1.00 106.56 1361 ASP A O 1
ATOM 13175 N N . LEU B 2 1362 ? 119.441 146.652 122.343 1.00 103.09 1362 LEU A N 1
ATOM 13176 C CA . LEU B 2 1362 ? 119.420 147.036 120.946 1.00 103.09 1362 LEU A CA 1
ATOM 13177 C C . LEU B 2 1362 ? 118.906 148.443 120.703 1.00 103.09 1362 LEU A C 1
ATOM 13178 O O . LEU B 2 1362 ? 118.824 148.855 119.542 1.00 103.09 1362 LEU A O 1
ATOM 13183 N N . SER B 2 1363 ? 118.555 149.189 121.748 1.00 110.60 1363 SER A N 1
ATOM 13184 C CA . SER B 2 1363 ? 118.111 150.563 121.547 1.00 110.60 1363 SER A CA 1
ATOM 13185 C C . SER B 2 1363 ? 119.286 151.470 121.209 1.00 110.60 1363 SER A C 1
ATOM 13186 O O . SER B 2 1363 ? 119.254 152.202 120.214 1.00 110.60 1363 SER A O 1
ATOM 13189 N N . GLN B 2 1364 ? 120.336 151.431 122.024 1.00 114.85 1364 GLN A N 1
ATOM 13190 C CA . GLN B 2 1364 ? 121.526 152.238 121.805 1.00 114.85 1364 GLN A CA 1
ATOM 13191 C C . GLN B 2 1364 ? 122.564 151.523 120.956 1.00 114.85 1364 GLN A C 1
ATOM 13192 O O . GLN B 2 1364 ? 123.704 151.993 120.859 1.00 114.85 1364 GLN A O 1
ATOM 13198 N N . LEU B 2 1365 ? 122.193 150.412 120.328 1.00 118.10 1365 LEU A N 1
ATOM 13199 C CA . LEU B 2 1365 ? 123.133 149.603 119.559 1.00 118.10 1365 LEU A CA 1
ATOM 13200 C C . LEU B 2 1365 ? 123.427 150.355 118.268 1.00 118.10 1365 LEU A C 1
ATOM 13201 O O . LEU B 2 1365 ? 122.767 150.175 117.246 1.00 118.10 1365 LEU A O 1
ATOM 13206 N N . GLY B 2 1366 ? 124.430 151.223 118.327 1.00 117.88 1366 GLY A N 1
ATOM 13207 C CA . GLY B 2 1366 ? 124.816 152.028 117.186 1.00 117.88 1366 GLY A CA 1
ATOM 13208 C C . GLY B 2 1366 ? 126.063 152.843 117.455 1.00 117.88 1366 GLY A C 1
ATOM 13209 O O . GLY B 2 1366 ? 126.758 152.613 118.444 1.00 117.88 1366 GLY A O 1
ATOM 13210 N N . MET C 3 1 ? 110.425 104.379 103.319 1.00 109.65 1 MET C N 1
ATOM 13211 C CA . MET C 3 1 ? 109.820 105.085 104.439 1.00 109.65 1 MET C CA 1
ATOM 13212 C C . MET C 3 1 ? 110.611 106.335 104.768 1.00 109.65 1 MET C C 1
ATOM 13213 O O . MET C 3 1 ? 111.702 106.259 105.325 1.00 109.65 1 MET C O 1
ATOM 13215 N N . THR C 3 2 ? 110.052 107.487 104.427 1.00 111.78 2 THR C N 1
ATOM 13216 C CA . THR C 3 2 ? 110.692 108.768 104.673 1.00 111.78 2 THR C CA 1
ATOM 13217 C C . THR C 3 2 ? 110.248 109.234 106.067 1.00 111.78 2 THR C C 1
ATOM 13218 O O . THR C 3 2 ? 109.680 108.461 106.841 1.00 111.78 2 THR C O 1
ATOM 13222 N N . THR C 3 3 ? 110.506 110.493 106.424 1.00 110.05 3 THR C N 1
ATOM 13223 C CA . THR C 3 3 ? 110.068 111.004 107.717 1.00 110.05 3 THR C CA 1
ATOM 13224 C C . THR C 3 3 ? 108.570 111.255 107.767 1.00 110.05 3 THR C C 1
ATOM 13225 O O . THR C 3 3 ? 108.022 111.424 108.859 1.00 110.05 3 THR C O 1
ATOM 13229 N N . ALA C 3 4 ? 107.899 111.287 106.621 1.00 98.22 4 ALA C N 1
ATOM 13230 C CA . ALA C 3 4 ? 106.474 111.543 106.582 1.00 98.22 4 ALA C CA 1
ATOM 13231 C C . ALA C 3 4 ? 105.687 110.427 105.924 1.00 98.22 4 ALA C C 1
ATOM 13232 O O . ALA C 3 4 ? 104.457 110.502 105.893 1.00 98.22 4 ALA C O 1
ATOM 13234 N N . ARG C 3 5 ? 106.347 109.399 105.405 1.00 95.40 5 ARG C N 1
ATOM 13235 C CA . ARG C 3 5 ? 105.621 108.376 104.669 1.00 95.40 5 ARG C CA 1
ATOM 13236 C C . ARG C 3 5 ? 104.868 107.444 105.609 1.00 95.40 5 ARG C C 1
ATOM 13237 O O . ARG C 3 5 ? 103.646 107.292 105.494 1.00 95.40 5 ARG C O 1
ATOM 13245 N N . LYS C 3 6 ? 105.575 106.833 106.562 1.00 103.18 6 LYS C N 1
ATOM 13246 C CA . LYS C 3 6 ? 104.927 105.880 107.461 1.00 103.18 6 LYS C CA 1
ATOM 13247 C C . LYS C 3 6 ? 103.955 106.569 108.410 1.00 103.18 6 LYS C C 1
ATOM 13248 O O . LYS C 3 6 ? 102.964 105.958 108.832 1.00 103.18 6 LYS C O 1
ATOM 13254 N N . LYS C 3 7 ? 104.165 107.849 108.704 1.00 96.95 7 LYS C N 1
ATOM 13255 C CA . LYS C 3 7 ? 103.169 108.520 109.518 1.00 96.95 7 LYS C CA 1
ATOM 13256 C C . LYS C 3 7 ? 101.959 108.947 108.697 1.00 96.95 7 LYS C C 1
ATOM 13257 O O . LYS C 3 7 ? 100.861 109.034 109.248 1.00 96.95 7 LYS C O 1
ATOM 13263 N N . PHE C 3 8 ? 102.115 109.123 107.383 1.00 86.36 8 PHE C N 1
ATOM 13264 C CA . PHE C 3 8 ? 100.951 109.198 106.505 1.00 86.36 8 PHE C CA 1
ATOM 13265 C C . PHE C 3 8 ? 100.190 107.881 106.477 1.00 86.36 8 PHE C C 1
ATOM 13266 O O . PHE C 3 8 ? 98.952 107.870 106.387 1.00 86.36 8 PHE C O 1
ATOM 13274 N N . TYR C 3 9 ? 100.908 106.758 106.528 1.00 95.70 9 TYR C N 1
ATOM 13275 C CA . TYR C 3 9 ? 100.196 105.485 106.507 1.00 95.70 9 TYR C CA 1
ATOM 13276 C C . TYR C 3 9 ? 99.457 105.229 107.815 1.00 95.70 9 TYR C C 1
ATOM 13277 O O . TYR C 3 9 ? 98.329 104.721 107.803 1.00 95.70 9 TYR C O 1
ATOM 13286 N N . GLN C 3 10 ? 100.035 105.623 108.950 1.00 95.55 10 GLN C N 1
ATOM 13287 C CA . GLN C 3 10 ? 99.252 105.508 110.178 1.00 95.55 10 GLN C CA 1
ATOM 13288 C C . GLN C 3 10 ? 98.181 106.592 110.267 1.00 95.55 10 GLN C C 1
ATOM 13289 O O . GLN C 3 10 ? 97.182 106.399 110.973 1.00 95.55 10 GLN C O 1
ATOM 13295 N N . ALA C 3 11 ? 98.341 107.695 109.526 1.00 85.86 11 ALA C N 1
ATOM 13296 C CA . ALA C 3 11 ? 97.282 108.690 109.408 1.00 85.86 11 ALA C CA 1
ATOM 13297 C C . ALA C 3 11 ? 96.050 108.100 108.747 1.00 85.86 11 ALA C C 1
ATOM 13298 O O . ALA C 3 11 ? 94.939 108.189 109.281 1.00 85.86 11 ALA C O 1
ATOM 13300 N N . ILE C 3 12 ? 96.225 107.479 107.580 1.00 88.39 12 ILE C N 1
ATOM 13301 C CA . ILE C 3 12 ? 95.053 106.877 106.952 1.00 88.39 12 ILE C CA 1
ATOM 13302 C C . ILE C 3 12 ? 94.616 105.612 107.672 1.00 88.39 12 ILE C C 1
ATOM 13303 O O . ILE C 3 12 ? 93.448 105.225 107.554 1.00 88.39 12 ILE C O 1
ATOM 13308 N N . SER C 3 13 ? 95.496 104.989 108.464 1.00 95.17 13 SER C N 1
ATOM 13309 C CA . SER C 3 13 ? 95.056 103.880 109.303 1.00 95.17 13 SER C CA 1
ATOM 13310 C C . SER C 3 13 ? 94.095 104.349 110.386 1.00 95.17 13 SER C C 1
ATOM 13311 O O . SER C 3 13 ? 93.058 103.717 110.614 1.00 95.17 13 SER C O 1
ATOM 13314 N N . GLU C 3 14 ? 94.395 105.466 111.049 1.00 94.61 14 GLU C N 1
ATOM 13315 C CA . GLU C 3 14 ? 93.446 105.927 112.051 1.00 94.61 14 GLU C CA 1
ATOM 13316 C C . GLU C 3 14 ? 92.240 106.620 111.430 1.00 94.61 14 GLU C C 1
ATOM 13317 O O . GLU C 3 14 ? 91.196 106.715 112.088 1.00 94.61 14 GLU C O 1
ATOM 13323 N N . PHE C 3 15 ? 92.342 107.075 110.178 1.00 92.17 15 PHE C N 1
ATOM 13324 C CA . PHE C 3 15 ? 91.136 107.460 109.448 1.00 92.17 15 PHE C CA 1
ATOM 13325 C C . PHE C 3 15 ? 90.228 106.264 109.223 1.00 92.17 15 PHE C C 1
ATOM 13326 O O . PHE C 3 15 ? 89.012 106.351 109.419 1.00 92.17 15 PHE C O 1
ATOM 13334 N N . GLU C 3 16 ? 90.800 105.139 108.793 1.00 97.77 16 GLU C N 1
ATOM 13335 C CA . GLU C 3 16 ? 90.014 103.922 108.630 1.00 97.77 16 GLU C CA 1
ATOM 13336 C C . GLU C 3 16 ? 89.530 103.363 109.962 1.00 97.77 16 GLU C C 1
ATOM 13337 O O . GLU C 3 16 ? 88.552 102.610 109.987 1.00 97.77 16 GLU C O 1
ATOM 13339 N N . ALA C 3 17 ? 90.200 103.700 111.062 1.00 95.39 17 ALA C N 1
ATOM 13340 C CA . ALA C 3 17 ? 89.714 103.307 112.378 1.00 95.39 17 ALA C CA 1
ATOM 13341 C C . ALA C 3 17 ? 88.596 104.213 112.874 1.00 95.39 17 ALA C C 1
ATOM 13342 O O . ALA C 3 17 ? 87.767 103.774 113.676 1.00 95.39 17 ALA C O 1
ATOM 13344 N N . MET C 3 18 ? 88.558 105.471 112.428 1.00 96.81 18 MET C N 1
ATOM 13345 C CA . MET C 3 18 ? 87.491 106.367 112.864 1.00 96.81 18 MET C CA 1
ATOM 13346 C C . MET C 3 18 ? 86.159 106.017 112.207 1.00 96.81 18 MET C C 1
ATOM 13347 O O . MET C 3 18 ? 85.106 106.078 112.851 1.00 96.81 18 MET C O 1
ATOM 13352 N N . THR C 3 19 ? 86.182 105.623 110.937 1.00 99.60 19 THR C N 1
ATOM 13353 C CA . THR C 3 19 ? 84.956 105.370 110.190 1.00 99.60 19 THR C CA 1
ATOM 13354 C C . THR C 3 19 ? 84.968 103.948 109.654 1.00 99.60 19 THR C C 1
ATOM 13355 O O . THR C 3 19 ? 85.701 103.103 110.177 1.00 99.60 19 THR C O 1
ATOM 13359 N N . GLY C 3 20 ? 84.088 103.660 108.690 1.00 109.93 20 GLY C N 1
ATOM 13360 C CA . GLY C 3 20 ? 84.050 102.392 107.979 1.00 109.93 20 GLY C CA 1
ATOM 13361 C C . GLY C 3 20 ? 85.393 101.951 107.433 1.00 109.93 20 GLY C C 1
ATOM 13362 O O . GLY C 3 20 ? 86.065 102.705 106.725 1.00 109.93 20 GLY C O 1
ATOM 13363 N N . LYS C 3 21 ? 85.790 100.722 107.761 1.00 115.23 21 LYS C N 1
ATOM 13364 C CA . LYS C 3 21 ? 87.194 100.339 107.711 1.00 115.23 21 LYS C CA 1
ATOM 13365 C C . LYS C 3 21 ? 87.671 99.899 106.335 1.00 115.23 21 LYS C C 1
ATOM 13366 O O . LYS C 3 21 ? 88.881 99.923 106.085 1.00 115.23 21 LYS C O 1
ATOM 13368 N N . ASP C 3 22 ? 86.767 99.504 105.439 1.00 115.65 22 ASP C N 1
ATOM 13369 C CA . ASP C 3 22 ? 87.154 98.826 104.200 1.00 115.65 22 ASP C CA 1
ATOM 13370 C C . ASP C 3 22 ? 87.746 99.830 103.213 1.00 115.65 22 ASP C C 1
ATOM 13371 O O . ASP C 3 22 ? 87.108 100.267 102.252 1.00 115.65 22 ASP C O 1
ATOM 13373 N N . VAL C 3 23 ? 89.006 100.189 103.455 1.00 114.98 23 VAL C N 1
ATOM 13374 C CA . VAL C 3 23 ? 89.765 101.057 102.563 1.00 114.98 23 VAL C CA 1
ATOM 13375 C C . VAL C 3 23 ? 90.630 100.165 101.682 1.00 114.98 23 VAL C C 1
ATOM 13376 O O . VAL C 3 23 ? 90.951 99.026 102.042 1.00 114.98 23 VAL C O 1
ATOM 13380 N N . GLU C 3 24 ? 90.973 100.658 100.495 1.00 107.56 24 GLU C N 1
ATOM 13381 C CA . GLU C 3 24 ? 91.751 99.875 99.551 1.00 107.56 24 GLU C CA 1
ATOM 13382 C C . GLU C 3 24 ? 92.497 100.810 98.617 1.00 107.56 24 GLU C C 1
ATOM 13383 O O . GLU C 3 24 ? 91.923 101.795 98.143 1.00 107.56 24 GLU C O 1
ATOM 13385 N N . ARG C 3 25 ? 93.771 100.480 98.364 1.00 106.04 25 ARG C N 1
ATOM 13386 C CA . ARG C 3 25 ? 94.624 101.130 97.371 1.00 106.04 25 ARG C CA 1
ATOM 13387 C C . ARG C 3 25 ? 94.784 102.615 97.687 1.00 106.04 25 ARG C C 1
ATOM 13388 O O . ARG C 3 25 ? 94.106 103.464 97.103 1.00 106.04 25 ARG C O 1
ATOM 13396 N N . THR C 3 26 ? 95.550 102.908 98.731 1.00 105.93 26 THR C N 1
ATOM 13397 C CA . THR C 3 26 ? 95.943 104.277 99.029 1.00 105.93 26 THR C CA 1
ATOM 13398 C C . THR C 3 26 ? 96.679 104.902 97.843 1.00 105.93 26 THR C C 1
ATOM 13399 O O . THR C 3 26 ? 97.394 104.204 97.114 1.00 105.93 26 THR C O 1
ATOM 13403 N N . PRO C 3 27 ? 96.497 106.200 97.593 1.00 104.67 27 PRO C N 1
ATOM 13404 C CA . PRO C 3 27 ? 97.093 106.812 96.396 1.00 104.67 27 PRO C CA 1
ATOM 13405 C C . PRO C 3 27 ? 98.600 106.983 96.527 1.00 104.67 27 PRO C C 1
ATOM 13406 O O . PRO C 3 27 ? 99.101 107.474 97.540 1.00 104.67 27 PRO C O 1
ATOM 13410 N N . GLN C 3 28 ? 99.319 106.575 95.485 1.00 102.80 28 GLN C N 1
ATOM 13411 C CA . GLN C 3 28 ? 100.774 106.675 95.441 1.00 102.80 28 GLN C CA 1
ATOM 13412 C C . GLN C 3 28 ? 101.120 108.123 95.123 1.00 102.80 28 GLN C C 1
ATOM 13413 O O . GLN C 3 28 ? 101.291 108.506 93.966 1.00 102.80 28 GLN C O 1
ATOM 13419 N N . ILE C 3 29 ? 101.203 108.938 96.156 1.00 91.47 29 ILE C N 1
ATOM 13420 C CA . ILE C 3 29 ? 101.614 110.328 96.016 1.00 91.47 29 ILE C CA 1
ATOM 13421 C C . ILE C 3 29 ? 103.130 110.407 96.000 1.00 91.47 29 ILE C C 1
ATOM 13422 O O . ILE C 3 29 ? 103.822 109.566 96.578 1.00 91.47 29 ILE C O 1
ATOM 13427 N N . ALA C 3 30 ? 103.653 111.433 95.341 1.00 90.83 30 ALA C N 1
ATOM 13428 C CA . ALA C 3 30 ? 105.091 111.555 95.198 1.00 90.83 30 ALA C CA 1
ATOM 13429 C C . ALA C 3 30 ? 105.720 112.051 96.494 1.00 90.83 30 ALA C C 1
ATOM 13430 O O . ALA C 3 30 ? 105.037 112.498 97.417 1.00 90.83 30 ALA C O 1
ATOM 13432 N N . ASP C 3 31 ? 107.048 111.964 96.554 1.00 92.92 31 ASP C N 1
ATOM 13433 C CA . ASP C 3 31 ? 107.756 112.402 97.751 1.00 92.92 31 ASP C CA 1
ATOM 13434 C C . ASP C 3 31 ? 107.842 113.917 97.809 1.00 92.92 31 ASP C C 1
ATOM 13435 O O . ASP C 3 31 ? 107.976 114.498 98.895 1.00 92.92 31 ASP C O 1
ATOM 13437 N N . GLU C 3 32 ? 107.740 114.572 96.651 1.00 94.68 32 GLU C N 1
ATOM 13438 C CA . GLU C 3 32 ? 107.936 116.015 96.586 1.00 94.68 32 GLU C CA 1
ATOM 13439 C C . GLU C 3 32 ? 106.788 116.761 97.257 1.00 94.68 32 GLU C C 1
ATOM 13440 O O . GLU C 3 32 ? 106.965 117.880 97.749 1.00 94.68 32 GLU C O 1
ATOM 13446 N N . VAL C 3 33 ? 105.604 116.151 97.301 1.00 91.85 33 VAL C N 1
ATOM 13447 C CA . VAL C 3 33 ? 104.465 116.811 97.926 1.00 91.85 33 VAL C CA 1
ATOM 13448 C C . VAL C 3 33 ? 104.344 116.376 99.376 1.00 91.85 33 VAL C C 1
ATOM 13449 O O . VAL C 3 33 ? 103.810 117.100 100.222 1.00 91.85 33 VAL C O 1
ATOM 13453 N N . LEU C 3 34 ? 104.864 115.193 99.691 1.00 92.92 34 LEU C N 1
ATOM 13454 C CA . LEU C 3 34 ? 104.721 114.678 101.041 1.00 92.92 34 LEU C CA 1
ATOM 13455 C C . LEU C 3 34 ? 105.746 115.297 101.974 1.00 92.92 34 LEU C C 1
ATOM 13456 O O . LEU C 3 34 ? 105.430 115.620 103.123 1.00 92.92 34 LEU C O 1
ATOM 13461 N N . ASN C 3 35 ? 106.970 115.504 101.495 1.00 95.75 35 ASN C N 1
ATOM 13462 C CA . ASN C 3 35 ? 108.013 116.027 102.369 1.00 95.75 35 ASN C CA 1
ATOM 13463 C C . ASN C 3 35 ? 107.974 117.540 102.536 1.00 95.75 35 ASN C C 1
ATOM 13464 O O . ASN C 3 35 ? 108.883 118.095 103.162 1.00 95.75 35 ASN C O 1
ATOM 13469 N N . ASP C 3 36 ? 106.966 118.220 102.005 1.00 93.45 36 ASP C N 1
ATOM 13470 C CA . ASP C 3 36 ? 106.745 119.629 102.295 1.00 93.45 36 ASP C CA 1
ATOM 13471 C C . ASP C 3 36 ? 105.269 119.872 102.565 1.00 93.45 36 ASP C C 1
ATOM 13472 O O . ASP C 3 36 ? 104.634 120.747 101.975 1.00 93.45 36 ASP C O 1
ATOM 13477 N N . ALA C 3 37 ? 104.690 119.068 103.444 1.00 86.68 37 ALA C N 1
ATOM 13478 C CA . ALA C 3 37 ? 103.279 119.183 103.769 1.00 86.68 37 ALA C CA 1
ATOM 13479 C C . ALA C 3 37 ? 103.133 119.390 105.265 1.00 86.68 37 ALA C C 1
ATOM 13480 O O . ALA C 3 37 ? 103.733 118.658 106.053 1.00 86.68 37 ALA C O 1
ATOM 13482 N N . GLU C 3 38 ? 102.327 120.375 105.654 1.00 85.02 38 GLU C N 1
ATOM 13483 C CA . GLU C 3 38 ? 102.201 120.700 107.069 1.00 85.02 38 GLU C CA 1
ATOM 13484 C C . GLU C 3 38 ? 101.000 120.004 107.699 1.00 85.02 38 GLU C C 1
ATOM 13485 O O . GLU C 3 38 ? 101.060 119.569 108.852 1.00 85.02 38 GLU C O 1
ATOM 13487 N N . TYR C 3 39 ? 99.898 119.892 106.967 1.00 85.07 39 TYR C N 1
ATOM 13488 C CA . TYR C 3 39 ? 98.653 119.385 107.521 1.00 85.07 39 TYR C CA 1
ATOM 13489 C C . TYR C 3 39 ? 97.957 118.509 106.497 1.00 85.07 39 TYR C C 1
ATOM 13490 O O . TYR C 3 39 ? 97.763 118.930 105.355 1.00 85.07 39 TYR C O 1
ATOM 13499 N N . ILE C 3 40 ? 97.560 117.313 106.905 1.00 68.86 40 ILE C N 1
ATOM 13500 C CA . ILE C 3 40 ? 96.801 116.409 106.053 1.00 68.86 40 ILE C CA 1
ATOM 13501 C C . ILE C 3 40 ? 95.352 116.480 106.509 1.00 68.86 40 ILE C C 1
ATOM 13502 O O . ILE C 3 40 ? 95.006 115.997 107.587 1.00 68.86 40 ILE C O 1
ATOM 13507 N N . ALA C 3 41 ? 94.499 117.087 105.698 1.00 71.09 41 ALA C N 1
ATOM 13508 C CA . ALA C 3 41 ? 93.085 117.175 106.025 1.00 71.09 41 ALA C CA 1
ATOM 13509 C C . ALA C 3 41 ? 92.296 116.156 105.222 1.00 71.09 41 ALA C C 1
ATOM 13510 O O . ALA C 3 41 ? 92.645 115.838 104.083 1.00 71.09 41 ALA C O 1
ATOM 13512 N N . PHE C 3 42 ? 91.237 115.640 105.824 1.00 75.91 42 PHE C N 1
ATOM 13513 C CA . PHE C 3 42 ? 90.313 114.743 105.155 1.00 75.91 42 PHE C CA 1
ATOM 13514 C C . PHE C 3 42 ? 88.929 115.368 105.164 1.00 75.91 42 PHE C C 1
ATOM 13515 O O . PHE C 3 42 ? 88.561 116.065 106.112 1.00 75.91 42 PHE C O 1
ATOM 13523 N N . THR C 3 43 ? 88.162 115.122 104.106 1.00 88.41 43 THR C N 1
ATOM 13524 C CA . THR C 3 43 ? 86.821 115.682 104.009 1.00 88.41 43 THR C CA 1
ATOM 13525 C C . THR C 3 43 ? 85.986 114.838 103.061 1.00 88.41 43 THR C C 1
ATOM 13526 O O . THR C 3 43 ? 86.413 113.780 102.593 1.00 88.41 43 THR C O 1
ATOM 13530 N N . LYS C 3 44 ? 84.779 115.327 102.789 1.00 99.69 44 LYS C N 1
ATOM 13531 C CA . LYS C 3 44 ? 83.838 114.638 101.923 1.00 99.69 44 LYS C CA 1
ATOM 13532 C C . LYS C 3 44 ? 83.748 115.244 100.532 1.00 99.69 44 LYS C C 1
ATOM 13533 O O . LYS C 3 44 ? 83.693 114.498 99.549 1.00 99.69 44 LYS C O 1
ATOM 13539 N N . THR C 3 45 ? 83.743 116.566 100.420 1.00 98.45 45 THR C N 1
ATOM 13540 C CA . THR C 3 45 ? 83.587 117.240 99.142 1.00 98.45 45 THR C CA 1
ATOM 13541 C C . THR C 3 45 ? 84.947 117.563 98.545 1.00 98.45 45 THR C C 1
ATOM 13542 O O . THR C 3 45 ? 85.928 117.752 99.266 1.00 98.45 45 THR C O 1
ATOM 13546 N N . GLU C 3 46 ? 84.996 117.620 97.213 1.00 92.38 46 GLU C N 1
ATOM 13547 C CA . GLU C 3 46 ? 86.243 117.947 96.533 1.00 92.38 46 GLU C CA 1
ATOM 13548 C C . GLU C 3 46 ? 86.645 119.393 96.779 1.00 92.38 46 GLU C C 1
ATOM 13549 O O . GLU C 3 46 ? 87.836 119.698 96.897 1.00 92.38 46 GLU C O 1
ATOM 13551 N N . LYS C 3 47 ? 85.674 120.295 96.862 1.00 92.62 47 LYS C N 1
ATOM 13552 C CA . LYS C 3 47 ? 85.967 121.696 97.139 1.00 92.62 47 LYS C CA 1
ATOM 13553 C C . LYS C 3 47 ? 86.321 121.847 98.609 1.00 92.62 47 LYS C C 1
ATOM 13554 O O . LYS C 3 47 ? 85.454 121.742 99.480 1.00 92.62 47 LYS C O 1
ATOM 13556 N N . TYR C 3 48 ? 87.594 122.088 98.886 1.00 83.74 48 TYR C N 1
ATOM 13557 C CA . TYR C 3 48 ? 88.111 122.196 100.244 1.00 83.74 48 TYR C CA 1
ATOM 13558 C C . TYR C 3 48 ? 88.160 123.658 100.647 1.00 83.74 48 TYR C C 1
ATOM 13559 O O . TYR C 3 48 ? 88.841 124.461 100.004 1.00 83.74 48 TYR C O 1
ATOM 13568 N N . ALA C 3 49 ? 87.445 124.000 101.706 1.00 89.18 49 ALA C N 1
ATOM 13569 C CA . ALA C 3 49 ? 87.618 125.304 102.311 1.00 89.18 49 ALA C CA 1
ATOM 13570 C C . ALA C 3 49 ? 88.950 125.349 103.037 1.00 89.18 49 ALA C C 1
ATOM 13571 O O . ALA C 3 49 ? 89.256 124.490 103.864 1.00 89.18 49 ALA C O 1
ATOM 13573 N N . LEU C 3 50 ? 89.749 126.352 102.714 1.00 90.65 50 LEU C N 1
ATOM 13574 C CA . LEU C 3 50 ? 91.029 126.524 103.377 1.00 90.65 50 LEU C CA 1
ATOM 13575 C C . LEU C 3 50 ? 90.902 127.524 104.517 1.00 90.65 50 LEU C C 1
ATOM 13576 O O . LEU C 3 50 ? 90.028 128.389 104.528 1.00 90.65 50 LEU C O 1
ATOM 13581 N N . TYR C 3 51 ? 91.810 127.409 105.479 1.00 93.61 51 TYR C N 1
ATOM 13582 C CA . TYR C 3 51 ? 91.704 128.142 106.731 1.00 93.61 51 TYR C CA 1
ATOM 13583 C C . TYR C 3 51 ? 92.174 129.579 106.558 1.00 93.61 51 TYR C C 1
ATOM 13584 O O . TYR C 3 51 ? 92.352 130.079 105.445 1.00 93.61 51 TYR C O 1
ATOM 13593 N N . LEU C 3 52 ? 92.380 130.254 107.684 1.00 92.90 52 LEU C N 1
ATOM 13594 C CA . LEU C 3 52 ? 92.639 131.684 107.707 1.00 92.90 52 LEU C CA 1
ATOM 13595 C C . LEU C 3 52 ? 93.107 132.069 109.099 1.00 92.90 52 LEU C C 1
ATOM 13596 O O . LEU C 3 52 ? 92.940 131.318 110.061 1.00 92.90 52 LEU C O 1
ATOM 13601 N N . CYS C 3 53 ? 93.694 133.257 109.186 1.00 92.42 53 CYS C N 1
ATOM 13602 C CA . CYS C 3 53 ? 94.232 133.782 110.431 1.00 92.42 53 CYS C CA 1
ATOM 13603 C C . CYS C 3 53 ? 94.396 135.280 110.261 1.00 92.42 53 CYS C C 1
ATOM 13604 O O . CYS C 3 53 ? 94.483 135.787 109.143 1.00 92.42 53 CYS C O 1
ATOM 13607 N N . THR C 3 54 ? 94.442 135.987 111.374 1.00 87.30 54 THR C N 1
ATOM 13608 C CA . THR C 3 54 ? 94.680 137.414 111.315 1.00 87.30 54 THR C CA 1
ATOM 13609 C C . THR C 3 54 ? 96.143 137.703 111.619 1.00 87.30 54 THR C C 1
ATOM 13610 O O . THR C 3 54 ? 96.962 136.794 111.761 1.00 87.30 54 THR C O 1
ATOM 13614 N N . SER C 3 55 ? 96.485 138.983 111.698 1.00 95.41 55 SER C N 1
ATOM 13615 C CA . SER C 3 55 ? 97.840 139.404 112.015 1.00 95.41 55 SER C CA 1
ATOM 13616 C C . SER C 3 55 ? 97.791 140.801 112.612 1.00 95.41 55 SER C C 1
ATOM 13617 O O . SER C 3 55 ? 96.717 141.351 112.870 1.00 95.41 55 SER C O 1
ATOM 13620 N N . ASN C 3 56 ? 98.967 141.378 112.819 1.00 102.59 56 ASN C N 1
ATOM 13621 C CA . ASN C 3 56 ? 99.127 142.754 113.263 1.00 102.59 56 ASN C CA 1
ATOM 13622 C C . ASN C 3 56 ? 100.191 143.443 112.426 1.00 102.59 56 ASN C C 1
ATOM 13623 O O . ASN C 3 56 ? 101.078 144.133 112.930 1.00 102.59 56 ASN C O 1
ATOM 13628 N N . VAL C 3 57 ? 100.102 143.258 111.114 1.00 113.28 57 VAL C N 1
ATOM 13629 C CA . VAL C 3 57 ? 101.207 143.602 110.210 1.00 113.28 57 VAL C CA 1
ATOM 13630 C C . VAL C 3 57 ? 101.018 145.067 109.807 1.00 113.28 57 VAL C C 1
ATOM 13631 O O . VAL C 3 57 ? 100.411 145.415 108.788 1.00 113.28 57 VAL C O 1
ATOM 13635 N N . GLU C 3 58 ? 101.535 145.953 110.670 1.00 123.82 58 GLU C N 1
ATOM 13636 C CA . GLU C 3 58 ? 101.683 147.398 110.431 1.00 123.82 58 GLU C CA 1
ATOM 13637 C C . GLU C 3 58 ? 100.343 148.067 110.117 1.00 123.82 58 GLU C C 1
ATOM 13638 O O . GLU C 3 58 ? 100.114 148.588 109.025 1.00 123.82 58 GLU C O 1
ATOM 13640 N N . GLY C 3 59 ? 99.455 148.034 111.095 1.00 122.64 59 GLY C N 1
ATOM 13641 C CA . GLY C 3 59 ? 98.074 148.309 110.791 1.00 122.64 59 GLY C CA 1
ATOM 13642 C C . GLY C 3 59 ? 97.476 147.112 110.075 1.00 122.64 59 GLY C C 1
ATOM 13643 O O . GLY C 3 59 ? 97.957 145.980 110.205 1.00 122.64 59 GLY C O 1
ATOM 13644 N N . LEU C 3 60 ? 96.412 147.382 109.305 1.00 119.53 60 LEU C N 1
ATOM 13645 C CA . LEU C 3 60 ? 95.642 146.374 108.558 1.00 119.53 60 LEU C CA 1
ATOM 13646 C C . LEU C 3 60 ? 95.125 145.263 109.468 1.00 119.53 60 LEU C C 1
ATOM 13647 O O . LEU C 3 60 ? 95.032 144.103 109.065 1.00 119.53 60 LEU C O 1
ATOM 13652 N N . GLU C 3 61 ? 94.792 145.615 110.706 1.00 118.92 61 GLU C N 1
ATOM 13653 C CA . GLU C 3 61 ? 94.355 144.633 111.680 1.00 118.92 61 GLU C CA 1
ATOM 13654 C C . GLU C 3 61 ? 92.906 144.245 111.425 1.00 118.92 61 GLU C C 1
ATOM 13655 O O . GLU C 3 61 ? 92.175 144.922 110.695 1.00 118.92 61 GLU C O 1
ATOM 13657 N N . ASP C 3 62 ? 92.513 143.115 112.020 1.00 113.12 62 ASP C N 1
ATOM 13658 C CA . ASP C 3 62 ? 91.195 142.487 111.891 1.00 113.12 62 ASP C CA 1
ATOM 13659 C C . ASP C 3 62 ? 90.832 142.147 110.444 1.00 113.12 62 ASP C C 1
ATOM 13660 O O . ASP C 3 62 ? 89.651 142.012 110.113 1.00 113.12 62 ASP C O 1
ATOM 13662 N N . ARG C 3 63 ? 91.824 142.003 109.571 1.00 105.05 63 ARG C N 1
ATOM 13663 C CA . ARG C 3 63 ? 91.608 141.431 108.257 1.00 105.05 63 ARG C CA 1
ATOM 13664 C C . ARG C 3 63 ? 91.848 139.933 108.360 1.00 105.05 63 ARG C C 1
ATOM 13665 O O . ARG C 3 63 ? 92.184 139.414 109.423 1.00 105.05 63 ARG C O 1
ATOM 13673 N N . TYR C 3 64 ? 91.702 139.223 107.251 1.00 93.61 64 TYR C N 1
ATOM 13674 C CA . TYR C 3 64 ? 91.787 137.770 107.259 1.00 93.61 64 TYR C CA 1
ATOM 13675 C C . TYR C 3 64 ? 92.829 137.316 106.256 1.00 93.61 64 TYR C C 1
ATOM 13676 O O . TYR C 3 64 ? 92.731 137.638 105.071 1.00 93.61 64 TYR C O 1
ATOM 13685 N N . PHE C 3 65 ? 93.830 136.584 106.728 1.00 94.31 65 PHE C N 1
ATOM 13686 C CA . PHE C 3 65 ? 94.910 136.094 105.884 1.00 94.31 65 PHE C CA 1
ATOM 13687 C C . PHE C 3 65 ? 94.879 134.576 105.877 1.00 94.31 65 PHE C C 1
ATOM 13688 O O . PHE C 3 65 ? 95.004 133.949 106.933 1.00 94.31 65 PHE C O 1
ATOM 13696 N N . LEU C 3 66 ? 94.717 133.988 104.699 1.00 90.63 66 LEU C N 1
ATOM 13697 C CA . LEU C 3 66 ? 94.743 132.541 104.613 1.00 90.63 66 LEU C CA 1
ATOM 13698 C C . LEU C 3 66 ? 96.175 132.038 104.764 1.00 90.63 66 LEU C C 1
ATOM 13699 O O . LEU C 3 66 ? 97.138 132.702 104.383 1.00 90.63 66 LEU C O 1
ATOM 13704 N N . ASP C 3 67 ? 96.310 130.848 105.355 1.00 90.47 67 ASP C N 1
ATOM 13705 C CA . ASP C 3 67 ? 97.619 130.309 105.672 1.00 90.47 67 ASP C CA 1
ATOM 13706 C C . ASP C 3 67 ? 97.834 129.022 104.895 1.00 90.47 67 ASP C C 1
ATOM 13707 O O . ASP C 3 67 ? 98.914 128.824 104.315 1.00 90.47 67 ASP C O 1
ATOM 13712 N N . GLU C 3 68 ? 96.867 128.116 104.854 1.00 85.49 68 GLU C N 1
ATOM 13713 C CA . GLU C 3 68 ? 97.140 126.794 104.319 1.00 85.49 68 GLU C CA 1
ATOM 13714 C C . GLU C 3 68 ? 96.812 126.737 102.835 1.00 85.49 68 GLU C C 1
ATOM 13715 O O . GLU C 3 68 ? 95.654 126.575 102.449 1.00 85.49 68 GLU C O 1
ATOM 13717 N N . GLU C 3 69 ? 97.844 126.852 102.002 1.00 92.31 69 GLU C N 1
ATOM 13718 C CA . GLU C 3 69 ? 97.709 126.876 100.548 1.00 92.31 69 GLU C CA 1
ATOM 13719 C C . GLU C 3 69 ? 97.783 125.445 100.037 1.00 92.31 69 GLU C C 1
ATOM 13720 O O . GLU C 3 69 ? 98.721 124.714 100.367 1.00 92.31 69 GLU C O 1
ATOM 13726 N N . CYS C 3 70 ? 96.797 125.047 99.240 1.00 79.33 70 CYS C N 1
ATOM 13727 C CA . CYS C 3 70 ? 96.732 123.677 98.750 1.00 79.33 70 CYS C CA 1
ATOM 13728 C C . CYS C 3 70 ? 97.788 123.449 97.682 1.00 79.33 70 CYS C C 1
ATOM 13729 O O . CYS C 3 70 ? 98.000 124.305 96.819 1.00 79.33 70 CYS C O 1
ATOM 13732 N N . LEU C 3 71 ? 98.456 122.299 97.740 1.00 76.30 71 LEU C N 1
ATOM 13733 C CA . LEU C 3 71 ? 99.410 121.911 96.711 1.00 76.30 71 LEU C CA 1
ATOM 13734 C C . LEU C 3 71 ? 99.146 120.507 96.178 1.00 76.30 71 LEU C C 1
ATOM 13735 O O . LEU C 3 71 ? 99.736 120.111 95.169 1.00 76.30 71 LEU C O 1
ATOM 13740 N N . ASP C 3 72 ? 98.272 119.750 96.834 1.00 66.62 72 ASP C N 1
ATOM 13741 C CA . ASP C 3 72 ? 97.886 118.436 96.342 1.00 66.62 72 ASP C CA 1
ATOM 13742 C C . ASP C 3 72 ? 96.517 118.064 96.879 1.00 66.62 72 ASP C C 1
ATOM 13743 O O . ASP C 3 72 ? 96.312 118.002 98.098 1.00 66.62 72 ASP C O 1
ATOM 13745 N N . SER C 3 73 ? 95.573 117.816 95.979 1.00 66.79 73 SER C N 1
ATOM 13746 C CA . SER C 3 73 ? 94.203 117.470 96.342 1.00 66.79 73 SER C CA 1
ATOM 13747 C C . SER C 3 73 ? 93.848 116.197 95.590 1.00 66.79 73 SER C C 1
ATOM 13748 O O . SER C 3 73 ? 93.222 116.235 94.532 1.00 66.79 73 SER C O 1
ATOM 13751 N N . THR C 3 74 ? 94.230 115.063 96.153 1.00 78.00 74 THR C N 1
ATOM 13752 C CA . THR C 3 74 ? 93.933 113.770 95.564 1.00 78.00 74 THR C CA 1
ATOM 13753 C C . THR C 3 74 ? 92.837 113.114 96.382 1.00 78.00 74 THR C C 1
ATOM 13754 O O . THR C 3 74 ? 92.454 113.632 97.432 1.00 78.00 74 THR C O 1
ATOM 13758 N N . PHE C 3 75 ? 92.320 111.993 95.902 1.00 90.82 75 PHE C N 1
ATOM 13759 C CA . PHE C 3 75 ? 91.228 111.316 96.584 1.00 90.82 75 PHE C CA 1
ATOM 13760 C C . PHE C 3 75 ? 91.629 109.884 96.901 1.00 90.82 75 PHE C C 1
ATOM 13761 O O . PHE C 3 75 ? 92.533 109.334 96.267 1.00 90.82 75 PHE C O 1
ATOM 13769 N N . LEU C 3 76 ? 90.928 109.271 97.851 1.00 96.72 76 LEU C N 1
ATOM 13770 C CA . LEU C 3 76 ? 91.043 107.843 98.105 1.00 96.72 76 LEU C CA 1
ATOM 13771 C C . LEU C 3 76 ? 89.646 107.247 98.130 1.00 96.72 76 LEU C C 1
ATOM 13772 O O . LEU C 3 76 ? 88.681 107.931 98.484 1.00 96.72 76 LEU C O 1
ATOM 13777 N N . GLU C 3 77 ? 89.543 105.981 97.748 1.00 105.96 77 GLU C N 1
ATOM 13778 C CA . GLU C 3 77 ? 88.265 105.299 97.633 1.00 105.96 77 GLU C CA 1
ATOM 13779 C C . GLU C 3 77 ? 88.192 104.162 98.637 1.00 105.96 77 GLU C C 1
ATOM 13780 O O . GLU C 3 77 ? 89.186 103.475 98.885 1.00 105.96 77 GLU C O 1
ATOM 13782 N N . THR C 3 78 ? 87.010 103.964 99.204 1.00 116.10 78 THR C N 1
ATOM 13783 C CA . THR C 3 78 ? 86.770 102.903 100.166 1.00 116.10 78 THR C CA 1
ATOM 13784 C C . THR C 3 78 ? 85.767 101.924 99.581 1.00 116.10 78 THR C C 1
ATOM 13785 O O . THR C 3 78 ? 85.135 102.208 98.560 1.00 116.10 78 THR C O 1
ATOM 13789 N N . GLU C 3 79 ? 85.638 100.764 100.218 1.00 117.94 79 GLU C N 1
ATOM 13790 C CA . GLU C 3 79 ? 84.704 99.743 99.757 1.00 117.94 79 GLU C CA 1
ATOM 13791 C C . GLU C 3 79 ? 83.384 99.884 100.510 1.00 117.94 79 GLU C C 1
ATOM 13792 O O . GLU C 3 79 ? 83.332 99.645 101.720 1.00 117.94 79 GLU C O 1
ATOM 13794 N N . ASP C 3 80 ? 82.309 100.257 99.811 1.00 119.98 80 ASP C N 1
ATOM 13795 C CA . ASP C 3 80 ? 82.318 100.493 98.368 1.00 119.98 80 ASP C CA 1
ATOM 13796 C C . ASP C 3 80 ? 81.649 101.810 97.998 1.00 119.98 80 ASP C C 1
ATOM 13797 O O . ASP C 3 80 ? 80.629 102.178 98.584 1.00 119.98 80 ASP C O 1
ATOM 13799 N N . ASN C 3 81 ? 82.271 102.510 97.042 1.00 123.41 81 ASN C N 1
ATOM 13800 C CA . ASN C 3 81 ? 81.681 103.650 96.329 1.00 123.41 81 ASN C CA 1
ATOM 13801 C C . ASN C 3 81 ? 81.360 104.824 97.254 1.00 123.41 81 ASN C C 1
ATOM 13802 O O . ASN C 3 81 ? 80.314 105.463 97.133 1.00 123.41 81 ASN C O 1
ATOM 13804 N N . GLU C 3 82 ? 82.261 105.115 98.186 1.00 113.83 82 GLU C N 1
ATOM 13805 C CA . GLU C 3 82 ? 82.182 106.323 98.994 1.00 113.83 82 GLU C CA 1
ATOM 13806 C C . GLU C 3 82 ? 83.502 107.065 98.869 1.00 113.83 82 GLU C C 1
ATOM 13807 O O . GLU C 3 82 ? 84.564 106.500 99.143 1.00 113.83 82 GLU C O 1
ATOM 13809 N N . THR C 3 83 ? 83.434 108.322 98.452 1.00 109.88 83 THR C N 1
ATOM 13810 C CA . THR C 3 83 ? 84.607 109.082 98.043 1.00 109.88 83 THR C CA 1
ATOM 13811 C C . THR C 3 83 ? 85.019 110.033 99.155 1.00 109.88 83 THR C C 1
ATOM 13812 O O . THR C 3 83 ? 84.204 110.832 99.626 1.00 109.88 83 THR C O 1
ATOM 13816 N N . TYR C 3 84 ? 86.277 109.947 99.569 1.00 102.01 84 TYR C N 1
ATOM 13817 C CA . TYR C 3 84 ? 86.863 110.885 100.512 1.00 102.01 84 TYR C CA 1
ATOM 13818 C C . TYR C 3 84 ? 88.049 111.566 99.850 1.00 102.01 84 TYR C C 1
ATOM 13819 O O . TYR C 3 84 ? 88.832 110.914 99.154 1.00 102.01 84 TYR C O 1
ATOM 13828 N N . TYR C 3 85 ? 88.180 112.866 100.065 1.00 85.80 85 TYR C N 1
ATOM 13829 C CA . TYR C 3 85 ? 89.199 113.663 99.401 1.00 85.80 85 TYR C CA 1
ATOM 13830 C C . TYR C 3 85 ? 90.307 114.043 100.370 1.00 85.80 85 TYR C C 1
ATOM 13831 O O . TYR C 3 85 ? 90.062 114.698 101.385 1.00 85.80 85 TYR C O 1
ATOM 13840 N N . ILE C 3 86 ? 91.530 113.649 100.036 1.00 66.54 86 ILE C N 1
ATOM 13841 C CA . ILE C 3 86 ? 92.723 113.952 100.815 1.00 66.54 86 ILE C CA 1
ATOM 13842 C C . ILE C 3 86 ? 93.173 115.347 100.417 1.00 66.54 86 ILE C C 1
ATOM 13843 O O . ILE C 3 86 ? 93.023 115.738 99.259 1.00 66.54 86 ILE C O 1
ATOM 13848 N N . HIS C 3 87 ? 93.686 116.114 101.366 1.00 65.37 87 HIS C N 1
ATOM 13849 C CA . HIS C 3 87 ? 94.267 117.403 101.044 1.00 65.37 87 HIS C CA 1
ATOM 13850 C C . HIS C 3 87 ? 95.566 117.610 101.797 1.00 65.37 87 HIS C C 1
ATOM 13851 O O . HIS C 3 87 ? 95.606 117.493 103.024 1.00 65.37 87 HIS C O 1
ATOM 13858 N N . PHE C 3 88 ? 96.625 117.925 101.062 1.00 65.63 88 PHE C N 1
ATOM 13859 C CA . PHE C 3 88 ? 97.885 118.287 101.678 1.00 65.63 88 PHE C CA 1
ATOM 13860 C C . PHE C 3 88 ? 98.033 119.796 101.644 1.00 65.63 88 PHE C C 1
ATOM 13861 O O . PHE C 3 88 ? 97.582 120.457 100.709 1.00 65.63 88 PHE C O 1
ATOM 13869 N N . LEU C 3 89 ? 98.649 120.343 102.678 1.00 77.96 89 LEU C N 1
ATOM 13870 C CA . LEU C 3 89 ? 98.672 121.781 102.865 1.00 77.96 89 LEU C CA 1
ATOM 13871 C C . LEU C 3 89 ? 100.068 122.247 103.237 1.00 77.96 89 LEU C C 1
ATOM 13872 O O . LEU C 3 89 ? 100.906 121.467 103.687 1.00 77.96 89 LEU C O 1
ATOM 13877 N N . GLN C 3 90 ? 100.301 123.536 103.044 1.00 89.54 90 GLN C N 1
ATOM 13878 C CA . GLN C 3 90 ? 101.572 124.172 103.338 1.00 89.54 90 GLN C CA 1
ATOM 13879 C C . GLN C 3 90 ? 101.298 125.474 104.060 1.00 89.54 90 GLN C C 1
ATOM 13880 O O . GLN C 3 90 ? 100.406 126.226 103.664 1.00 89.54 90 GLN C O 1
ATOM 13886 N N . GLU C 3 91 ? 102.059 125.745 105.109 1.00 95.02 91 GLU C N 1
ATOM 13887 C CA . GLU C 3 91 ? 101.914 126.990 105.842 1.00 95.02 91 GLU C CA 1
ATOM 13888 C C . GLU C 3 91 ? 102.508 128.121 105.013 1.00 95.02 91 GLU C C 1
ATOM 13889 O O . GLU C 3 91 ? 103.541 127.951 104.363 1.00 95.02 91 GLU C O 1
ATOM 13895 N N . THR C 3 92 ? 101.847 129.272 105.036 1.00 88.86 92 THR C N 1
ATOM 13896 C CA . THR C 3 92 ? 102.274 130.410 104.236 1.00 88.86 92 THR C CA 1
ATOM 13897 C C . THR C 3 92 ? 103.275 131.250 105.012 1.00 88.86 92 THR C C 1
ATOM 13898 O O . THR C 3 92 ? 102.919 131.882 106.010 1.00 88.86 92 THR C O 1
ATOM 13902 N N . GLU C 3 93 ? 104.519 131.280 104.543 1.00 85.96 93 GLU C N 1
ATOM 13903 C CA . GLU C 3 93 ? 105.572 132.046 105.207 1.00 85.96 93 GLU C CA 1
ATOM 13904 C C . GLU C 3 93 ? 105.625 133.457 104.624 1.00 85.96 93 GLU C C 1
ATOM 13905 O O . GLU C 3 93 ? 106.575 133.862 103.956 1.00 85.96 93 GLU C O 1
ATOM 13907 N N . PHE C 3 94 ? 104.567 134.215 104.895 1.00 92.35 94 PHE C N 1
ATOM 13908 C CA . PHE C 3 94 ? 104.481 135.599 104.436 1.00 92.35 94 PHE C CA 1
ATOM 13909 C C . PHE C 3 94 ? 105.160 136.492 105.468 1.00 92.35 94 PHE C C 1
ATOM 13910 O O . PHE C 3 94 ? 104.957 136.379 106.678 1.00 92.35 94 PHE C O 1
ATOM 13918 N N . SER C 3 95 ? 106.004 137.387 104.973 1.00 105.97 95 SER C N 1
ATOM 13919 C CA . SER C 3 95 ? 106.755 138.259 105.862 1.00 105.97 95 SER C CA 1
ATOM 13920 C C . SER C 3 95 ? 106.173 139.662 105.880 1.00 105.97 95 SER C C 1
ATOM 13921 O O . SER C 3 95 ? 105.102 139.918 105.327 1.00 105.97 95 SER C O 1
ATOM 13924 N N . GLU C 3 96 ? 106.882 140.568 106.543 1.00 126.53 96 GLU C N 1
ATOM 13925 C CA . GLU C 3 96 ? 106.515 141.975 106.518 1.00 126.53 96 GLU C CA 1
ATOM 13926 C C . GLU C 3 96 ? 107.351 142.684 105.456 1.00 126.53 96 GLU C C 1
ATOM 13927 O O . GLU C 3 96 ? 108.064 143.645 105.746 1.00 126.53 96 GLU C O 1
ATOM 13933 N N . ASP C 3 97 ? 107.278 142.188 104.221 1.00 136.14 97 ASP C N 1
ATOM 13934 C CA . ASP C 3 97 ? 107.962 142.779 103.072 1.00 136.14 97 ASP C CA 1
ATOM 13935 C C . ASP C 3 97 ? 107.248 142.446 101.772 1.00 136.14 97 ASP C C 1
ATOM 13936 O O . ASP C 3 97 ? 107.473 141.376 101.202 1.00 136.14 97 ASP C O 1
ATOM 13941 N N . ASP C 3 98 ? 106.434 143.380 101.279 1.00 145.83 98 ASP C N 1
ATOM 13942 C CA . ASP C 3 98 ? 105.701 143.255 100.024 1.00 145.83 98 ASP C CA 1
ATOM 13943 C C . ASP C 3 98 ? 105.320 144.630 99.502 1.00 145.83 98 ASP C C 1
ATOM 13944 O O . ASP C 3 98 ? 105.453 145.631 100.212 1.00 145.83 98 ASP C O 1
ATOM 13949 N N . ASN C 3 99 ? 104.845 144.686 98.261 1.00 151.99 99 ASN C N 1
ATOM 13950 C CA . ASN C 3 99 ? 104.151 145.858 97.749 1.00 151.99 99 ASN C CA 1
ATOM 13951 C C . ASN C 3 99 ? 102.645 145.724 97.944 1.00 151.99 99 ASN C C 1
ATOM 13952 O O . ASN C 3 99 ? 101.878 145.889 96.992 1.00 151.99 99 ASN C O 1
ATOM 13957 N N . GLU C 3 100 ? 102.238 145.442 99.196 1.00 158.57 100 GLU C N 1
ATOM 13958 C CA . GLU C 3 100 ? 100.881 145.052 99.631 1.00 158.57 100 GLU C CA 1
ATOM 13959 C C . GLU C 3 100 ? 100.184 144.089 98.664 1.00 158.57 100 GLU C C 1
ATOM 13960 O O . GLU C 3 100 ? 98.982 144.188 98.409 1.00 158.57 100 GLU C O 1
ATOM 13966 N N . ASP C 3 101 ? 100.940 143.116 98.160 1.00 144.84 101 ASP C N 1
ATOM 13967 C CA . ASP C 3 101 ? 100.394 142.050 97.336 1.00 144.84 101 ASP C CA 1
ATOM 13968 C C . ASP C 3 101 ? 101.305 140.842 97.484 1.00 144.84 101 ASP C C 1
ATOM 13969 O O . ASP C 3 101 ? 102.468 140.975 97.872 1.00 144.84 101 ASP C O 1
ATOM 13974 N N . GLU C 3 102 ? 100.731 139.664 97.219 1.00 134.24 102 GLU C N 1
ATOM 13975 C CA . GLU C 3 102 ? 101.236 138.286 97.327 1.00 134.24 102 GLU C CA 1
ATOM 13976 C C . GLU C 3 102 ? 101.301 137.855 98.800 1.00 134.24 102 GLU C C 1
ATOM 13977 O O . GLU C 3 102 ? 101.425 136.656 99.078 1.00 134.24 102 GLU C O 1
ATOM 13983 N N . LEU C 3 103 ? 101.116 138.764 99.754 1.00 121.53 103 LEU C N 1
ATOM 13984 C CA . LEU C 3 103 ? 100.699 138.331 101.073 1.00 121.53 103 LEU C CA 1
ATOM 13985 C C . LEU C 3 103 ? 99.222 138.004 100.947 1.00 121.53 103 LEU C C 1
ATOM 13986 O O . LEU C 3 103 ? 98.463 138.815 100.395 1.00 121.53 103 LEU C O 1
ATOM 13991 N N . PRO C 3 104 ? 98.790 136.809 101.327 1.00 106.09 104 PRO C N 1
ATOM 13992 C CA . PRO C 3 104 ? 97.441 136.366 100.960 1.00 106.09 104 PRO C CA 1
ATOM 13993 C C . PRO C 3 104 ? 96.364 137.085 101.757 1.00 106.09 104 PRO C C 1
ATOM 13994 O O . PRO C 3 104 ? 96.245 136.916 102.969 1.00 106.09 104 PRO C O 1
ATOM 13998 N N . LEU C 3 105 ? 95.581 137.892 101.055 1.00 102.80 105 LEU C N 1
ATOM 13999 C CA . LEU C 3 105 ? 94.526 138.692 101.649 1.00 102.80 105 LEU C CA 1
ATOM 14000 C C . LEU C 3 105 ? 93.209 137.909 101.605 1.00 102.80 105 LEU C C 1
ATOM 14001 O O . LEU C 3 105 ? 93.173 136.738 101.221 1.00 102.80 105 LEU C O 1
ATOM 14006 N N . ALA C 3 106 ? 92.128 138.567 102.032 1.00 102.86 106 ALA C N 1
ATOM 14007 C CA . ALA C 3 106 ? 90.886 137.880 102.369 1.00 102.86 106 ALA C CA 1
ATOM 14008 C C . ALA C 3 106 ? 90.188 137.298 101.145 1.00 102.86 106 ALA C C 1
ATOM 14009 O O . ALA C 3 106 ? 90.014 136.077 101.056 1.00 102.86 106 ALA C O 1
ATOM 14011 N N . THR C 3 107 ? 89.790 138.165 100.191 1.00 112.37 107 THR C N 1
ATOM 14012 C CA . THR C 3 107 ? 88.956 137.891 99.005 1.00 112.37 107 THR C CA 1
ATOM 14013 C C . THR C 3 107 ? 87.748 137.008 99.337 1.00 112.37 107 THR C C 1
ATOM 14014 O O . THR C 3 107 ? 87.724 135.809 99.041 1.00 112.37 107 THR C O 1
ATOM 14018 N N . GLU C 3 108 ? 86.722 137.633 99.936 1.00 108.89 108 GLU C N 1
ATOM 14019 C CA . GLU C 3 108 ? 85.850 137.026 100.950 1.00 108.89 108 GLU C CA 1
ATOM 14020 C C . GLU C 3 108 ? 85.010 135.837 100.466 1.00 108.89 108 GLU C C 1
ATOM 14021 O O . GLU C 3 108 ? 84.142 135.360 101.213 1.00 108.89 108 GLU C O 1
ATOM 14023 N N . GLU C 3 109 ? 85.204 135.379 99.224 1.00 107.54 109 GLU C N 1
ATOM 14024 C CA . GLU C 3 109 ? 84.656 134.090 98.805 1.00 107.54 109 GLU C CA 1
ATOM 14025 C C . GLU C 3 109 ? 85.115 132.968 99.731 1.00 107.54 109 GLU C C 1
ATOM 14026 O O . GLU C 3 109 ? 84.305 132.140 100.169 1.00 107.54 109 GLU C O 1
ATOM 14028 N N . GLN C 3 110 ? 86.403 132.959 100.090 1.00 106.74 110 GLN C N 1
ATOM 14029 C CA . GLN C 3 110 ? 86.889 131.966 101.045 1.00 106.74 110 GLN C CA 1
ATOM 14030 C C . GLN C 3 110 ? 86.355 132.222 102.449 1.00 106.74 110 GLN C C 1
ATOM 14031 O O . GLN C 3 110 ? 86.234 131.287 103.243 1.00 106.74 110 GLN C O 1
ATOM 14037 N N . ILE C 3 111 ? 86.031 133.477 102.775 1.00 103.04 111 ILE C N 1
ATOM 14038 C CA . ILE C 3 111 ? 85.467 133.779 104.090 1.00 103.04 111 ILE C CA 1
ATOM 14039 C C . ILE C 3 111 ? 84.082 133.165 104.229 1.00 103.04 111 ILE C C 1
ATOM 14040 O O . ILE C 3 111 ? 83.775 132.495 105.225 1.00 103.04 111 ILE C O 1
ATOM 14045 N N . GLU C 3 112 ? 83.234 133.361 103.217 1.00 108.42 112 GLU C N 1
ATOM 14046 C CA . GLU C 3 112 ? 81.913 132.739 103.236 1.00 108.42 112 GLU C CA 1
ATOM 14047 C C . GLU C 3 112 ? 82.015 131.220 103.130 1.00 108.42 112 GLU C C 1
ATOM 14048 O O . GLU C 3 112 ? 81.208 130.490 103.728 1.00 108.42 112 GLU C O 1
ATOM 14050 N N . ALA C 3 113 ? 83.026 130.727 102.404 1.00 103.66 113 ALA C N 1
ATOM 14051 C CA . ALA C 3 113 ? 83.254 129.289 102.322 1.00 103.66 113 ALA C CA 1
ATOM 14052 C C . ALA C 3 113 ? 83.641 128.710 103.675 1.00 103.66 113 ALA C C 1
ATOM 14053 O O . ALA C 3 113 ? 83.163 127.636 104.056 1.00 103.66 113 ALA C O 1
ATOM 14055 N N . TYR C 3 114 ? 84.474 129.426 104.433 1.00 103.74 114 TYR C N 1
ATOM 14056 C CA . TYR C 3 114 ? 84.851 128.957 105.760 1.00 103.74 114 TYR C CA 1
ATOM 14057 C C . TYR C 3 114 ? 83.687 129.060 106.729 1.00 103.74 114 TYR C C 1
ATOM 14058 O O . TYR C 3 114 ? 83.580 128.259 107.661 1.00 103.74 114 TYR C O 1
ATOM 14067 N N . ASP C 3 115 ? 82.823 130.059 106.540 1.00 106.06 115 ASP C N 1
ATOM 14068 C CA . ASP C 3 115 ? 81.625 130.168 107.364 1.00 106.06 115 ASP C CA 1
ATOM 14069 C C . ASP C 3 115 ? 80.726 128.954 107.173 1.00 106.06 115 ASP C C 1
ATOM 14070 O O . ASP C 3 115 ? 80.282 128.337 108.151 1.00 106.06 115 ASP C O 1
ATOM 14072 N N . LYS C 3 116 ? 80.501 128.565 105.914 1.00 110.27 116 LYS C N 1
ATOM 14073 C CA . LYS C 3 116 ? 79.706 127.370 105.640 1.00 110.27 116 LYS C CA 1
ATOM 14074 C C . LYS C 3 116 ? 80.415 126.104 106.114 1.00 110.27 116 LYS C C 1
ATOM 14075 O O . LYS C 3 116 ? 79.767 125.161 106.588 1.00 110.27 116 LYS C O 1
ATOM 14077 N N . GLN C 3 117 ? 81.747 126.081 106.027 1.00 102.99 117 GLN C N 1
ATOM 14078 C CA . GLN C 3 117 ? 82.510 124.907 106.437 1.00 102.99 117 GLN C CA 1
ATOM 14079 C C . GLN C 3 117 ? 82.486 124.727 107.950 1.00 102.99 117 GLN C C 1
ATOM 14080 O O . GLN C 3 117 ? 82.402 123.602 108.455 1.00 102.99 117 GLN C O 1
ATOM 14086 N N . GLU C 3 118 ? 82.554 125.831 108.692 1.00 108.80 118 GLU C N 1
ATOM 14087 C CA . GLU C 3 118 ? 82.502 125.753 110.146 1.00 108.80 118 GLU C CA 1
ATOM 14088 C C . GLU C 3 118 ? 81.092 125.446 110.622 1.00 108.80 118 GLU C C 1
ATOM 14089 O O . GLU C 3 118 ? 80.903 124.729 111.611 1.00 108.80 118 GLU C O 1
ATOM 14091 N N . GLU C 3 119 ? 80.083 125.984 109.929 1.00 113.75 119 GLU C N 1
ATOM 14092 C CA . GLU C 3 119 ? 78.706 125.747 110.347 1.00 113.75 119 GLU C CA 1
ATOM 14093 C C . GLU C 3 119 ? 78.274 124.315 110.059 1.00 113.75 119 GLU C C 1
ATOM 14094 O O . GLU C 3 119 ? 77.530 123.717 110.843 1.00 113.75 119 GLU C O 1
ATOM 14096 N N . LEU C 3 120 ? 78.734 123.740 108.951 1.00 107.38 120 LEU C N 1
ATOM 14097 C CA . LEU C 3 120 ? 78.340 122.380 108.613 1.00 107.38 120 LEU C CA 1
ATOM 14098 C C . LEU C 3 120 ? 79.262 121.335 109.224 1.00 107.38 120 LEU C C 1
ATOM 14099 O O . LEU C 3 120 ? 78.804 120.214 109.473 1.00 107.38 120 LEU C O 1
ATOM 14104 N N . LYS C 3 121 ? 80.529 121.688 109.470 1.00 106.26 121 LYS C N 1
ATOM 14105 C CA . LYS C 3 121 ? 81.553 120.806 110.049 1.00 106.26 121 LYS C CA 1
ATOM 14106 C C . LYS C 3 121 ? 81.745 119.538 109.216 1.00 106.26 121 LYS C C 1
ATOM 14107 O O . LYS C 3 121 ? 81.507 118.417 109.670 1.00 106.26 121 LYS C O 1
ATOM 14109 N N . ALA C 3 122 ? 82.179 119.730 107.970 1.00 94.85 122 ALA C N 1
ATOM 14110 C CA . ALA C 3 122 ? 82.485 118.591 107.113 1.00 94.85 122 ALA C CA 1
ATOM 14111 C C . ALA C 3 122 ? 83.944 118.181 107.247 1.00 94.85 122 ALA C C 1
ATOM 14112 O O . ALA C 3 122 ? 84.380 117.205 106.627 1.00 94.85 122 ALA C O 1
ATOM 14114 N N . VAL C 3 123 ? 84.713 118.920 108.045 1.00 82.79 123 VAL C N 1
ATOM 14115 C CA . VAL C 3 123 ? 86.127 118.624 108.236 1.00 82.79 123 VAL C CA 1
ATOM 14116 C C . VAL C 3 123 ? 86.245 117.361 109.081 1.00 82.79 123 VAL C C 1
ATOM 14117 O O . VAL C 3 123 ? 85.488 117.161 110.036 1.00 82.79 123 VAL C O 1
ATOM 14121 N N . ILE C 3 124 ? 87.193 116.501 108.728 1.00 72.36 124 ILE C N 1
ATOM 14122 C CA . ILE C 3 124 ? 87.444 115.240 109.415 1.00 72.36 124 ILE C CA 1
ATOM 14123 C C . ILE C 3 124 ? 88.811 115.513 110.032 1.00 72.36 124 ILE C C 1
ATOM 14124 O O . ILE C 3 124 ? 89.205 116.680 110.102 1.00 72.36 124 ILE C O 1
ATOM 14129 N N . LEU C 3 125 ? 89.469 114.497 110.597 1.00 76.25 125 LEU C N 1
ATOM 14130 C CA . LEU C 3 125 ? 90.710 114.654 111.354 1.00 76.25 125 LEU C CA 1
ATOM 14131 C C . LEU C 3 125 ? 91.783 115.398 110.558 1.00 76.25 125 LEU C C 1
ATOM 14132 O O . LEU C 3 125 ? 92.143 115.007 109.444 1.00 76.25 125 LEU C O 1
ATOM 14137 N N . LYS C 3 126 ? 92.211 116.527 111.105 1.00 78.30 126 LYS C N 1
ATOM 14138 C CA . LYS C 3 126 ? 93.227 117.393 110.522 1.00 78.30 126 LYS C CA 1
ATOM 14139 C C . LYS C 3 126 ? 94.371 117.474 111.513 1.00 78.30 126 LYS C C 1
ATOM 14140 O O . LYS C 3 126 ? 94.244 118.123 112.555 1.00 78.30 126 LYS C O 1
ATOM 14146 N N . LYS C 3 127 ? 95.488 116.836 111.201 1.00 88.08 127 LYS C N 1
ATOM 14147 C CA . LYS C 3 127 ? 96.599 116.779 112.137 1.00 88.08 127 LYS C CA 1
ATOM 14148 C C . LYS C 3 127 ? 97.880 117.228 111.457 1.00 88.08 127 LYS C C 1
ATOM 14149 O O . LYS C 3 127 ? 97.991 117.171 110.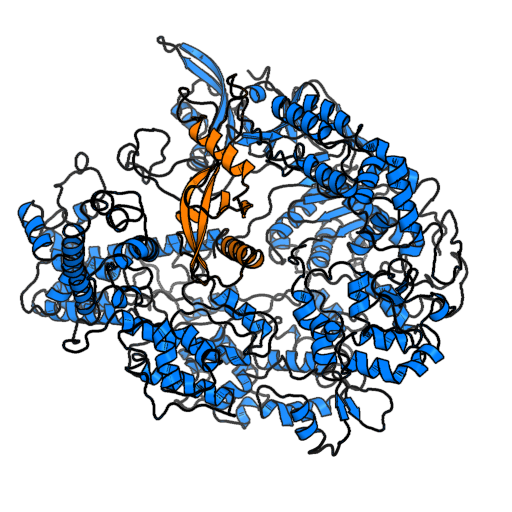229 1.00 88.08 127 LYS C O 1
ATOM 14155 N N . GLU C 3 128 ? 98.837 117.682 112.256 1.00 91.90 128 GLU C N 1
ATOM 14156 C CA . GLU C 3 128 ? 100.093 118.194 111.739 1.00 91.90 128 GLU C CA 1
ATOM 14157 C C . GLU C 3 128 ? 101.094 117.063 111.577 1.00 91.90 128 GLU C C 1
ATOM 14158 O O . GLU C 3 128 ? 101.176 116.168 112.422 1.00 91.90 128 GLU C O 1
ATOM 14160 N N . LEU C 3 129 ? 101.840 117.106 110.479 1.00 96.37 129 LEU C N 1
ATOM 14161 C CA . LEU C 3 129 ? 103.043 116.304 110.317 1.00 96.37 129 LEU C CA 1
ATOM 14162 C C . LEU C 3 129 ? 104.016 117.033 109.405 1.00 96.37 129 LEU C C 1
ATOM 14163 O O . LEU C 3 129 ? 103.677 118.080 108.847 1.00 96.37 129 LEU C O 1
ATOM 14168 N N . ASN C 3 130 ? 105.219 116.499 109.246 1.00 104.34 130 ASN C N 1
ATOM 14169 C CA . ASN C 3 130 ? 106.234 117.178 108.455 1.00 104.34 130 ASN C CA 1
ATOM 14170 C C . ASN C 3 130 ? 106.929 116.210 107.506 1.00 104.34 130 ASN C C 1
ATOM 14171 O O . ASN C 3 130 ? 107.898 116.571 106.838 1.00 104.34 130 ASN C O 1
#

=== Feature glossary ===
Feature key, reading from the visual/contextual features back to the raw sequence:

Rendered structure images. Structure images are PyMOL renders from six orthogonal camera directions. Cartoon representation draws helices as coils and strands as arrows; sticks shows the backbone as bonds; surface shows the solvent-excluded envelope. Rainbow coloring maps sequence position to hue (blue→red, N→C); chain coloring assigns a distinct color per polypeptide.

Contact-map, Ramachandran, and PAE plots. Three diagnostic plots accompany the record. The Cα contact map visualizes the tertiary structure as a 2D adjacency matrix (8 Å cutoff, sequence-local contacts suppressed). The Ramachandran plot shows the distribution of backbone (φ, ψ) torsions, with points in the α and β basins reflecting secondary structure content. The PAE plot shows AlphaFold's inter-residue confidence as a color matrix.

InterPro / GO / CATH / organism. The annotation block draws on four external resources. InterPro: which protein families and domains the sequence belongs to. GO: standardized terms for what the protein does, what process it participates in, and where in the cell it acts. CATH: which structural fold it has in the CATH hierarchy. Organism: the species of origin.

Nearest PDB structures. Structural nearest neighbors (via Foldseek easy-search vs the PDB). Reported per hit: target PDB id, E-value, and alignment TM-score. A TM-score above ~0.5 is the conventional threshold for 'same fold'.

Predicted aligned error. Predicted aligned error is AlphaFold's pairwise confidence. Unlike pLDDT (per-residue), PAE is per-residue-pair and captures whether two parts of the structure are correctly placed relative to each other. Units are ångströms of expected positional error.

Solvent-accessible surface area. SASA measures how much of the protein is reachable by solvent. It is computed by rolling a water-sized probe over the atomic surface and summing the exposed area (Å²). Per-residue SASA distinguishes core (buried, low SASA) from surface (exposed, high SASA) residues; total SASA is a whole-molecule size measure.

B-factor. Crystallographic B-factors measure how much each atom's electron density is smeared out, in Å². They rise in mobile loops and surface residues and fall in the buried interior. In AlphaFold models this column is repurposed to hold pLDDT instead.

pLDDT. For AlphaFold models, the B-factor field carries pLDDT — the model's own estimate of local accuracy on a 0–100 scale. Regions with pLDDT<50 should be treated as essentially unmodeled; they often correspond to intrinsically disordered segments.

Backbone torsions (φ/ψ). φ (phi) and ψ (psi) are the two rotatable backbone dihedrals per residue: φ is the C(i-1)–N–Cα–C torsion, ψ is the N–Cα–C–N(i+1) torsion, both in degrees on (−180°, 180°]. α-helical residues cluster near (−60°, −45°); β-strand residues near (−120°, +130°). A Ramachandran plot is simply a scatter of (φ, ψ) for every residue.

Radius of gyration, Cα contacts, bounding box. Radius of gyration (Rg) is the root-mean-square distance of Cα atoms from their centroid — a single number for overall size and compactness. A globular domain of N residues has Rg ≈ 2.2·N^0.38 Å; an extended or disordered chain has a much larger Rg. The Cα contact count is the number of residue p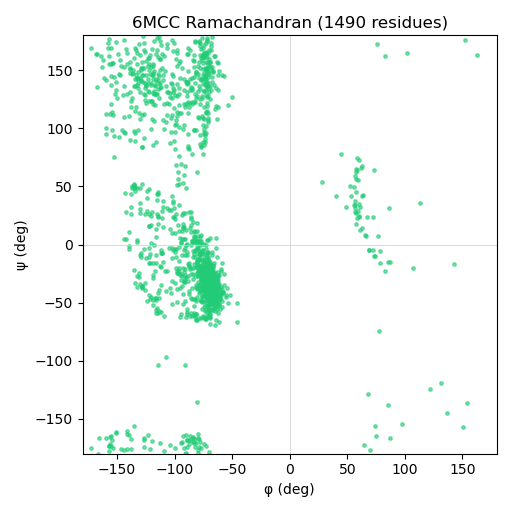airs whose Cα atoms are within 8 Å and are more than four positions apart in sequence — a standard proxy for tertiary packing density. The bounding box is the smallest axis-aligned box enclosing all Cα atoms.

Secondary structure (3-state, P-SEA). Three-state secondary structure (P-SEA) collapses the eight DSSP classes into helix (a), strand (b), and coil (c). P-SEA assigns these from Cα geometry alone — distances and angles — without requiring backbone oxygens, so it works on any Cα trace.

Secondary structure (8-state, DSSP). Secondary structure is the local, repeating backbone conformation. DSSP classifies it into eight states by reading the hydrogen-bond network: three helix types (H, G, I), two β types (E, B), two non-regular types (T, S), and unstructured coil (-).

Foldseek 3Di. The Foldseek 3Di string encodes local tertiary geometry as a 20-letter alphabet — one character per residue — derived from the relative positions of nearby Cα atoms. Unlike the amino-acid sequence, 3Di is a direct function of the 3D structure, so two proteins with the same fold have similar 3Di strings even at low sequence identity.

mmCIF coordinates. Structure coordinates are given as an mmCIF _atom_site loop: one row per atom with element, residue name, chain id, sequence number, and x/y/z position in Å. Only the four main-chain atoms per residue are included here; side chains are omitted to keep the record compact.

Sequence. This is the polypeptide sequence — one letter per residue, N-terminus first. Length ranges from a few dozen residues for small domains to over a thousand for large multi-domain proteins.